Protein AF-0000000070300865 (afdb_homodimer)

InterPro domains:
  IPR023636 Urocanase conserved site [PS01233] (528-543)
  IPR023637 Urocanase-like [MF_00577] (49-648)
  IPR023637 Urocanase-like [NF003820] (78-632)
  IPR023637 Urocanase-like [PIRSF001423] (78-633)
  IPR023637 Urocanase-like [PTHR12216] (7-653)
  IPR023637 Urocanase-like [TIGR01228] (83-633)
  IPR035085 Urocanase, Rossmann-like domain [PF01175] (207-430)
  IPR035400 Urocanase, N-terminal domain [PF17391] (78-204)
  IPR035401 Urocanase, C-terminal domain [PF17392] (434-632)
  IPR036190 Urocanase superfamily [SSF111326] (70-638)
  IPR038364 Urocanase, central domain superfamily [G3DSA:3.40.50.10730] (212-437)

Solvent-accessible surface area (backbone atoms only — not comparable to full-atom values): 63584 Å² total; per-residue (Å²): 136,80,88,64,61,69,92,64,82,62,68,70,49,77,77,67,84,87,62,55,69,71,76,37,60,43,66,82,69,50,73,70,47,47,54,43,21,49,48,55,60,44,19,62,38,48,64,90,51,42,80,69,45,51,61,54,42,52,49,34,28,69,66,47,22,32,55,42,48,64,46,58,39,74,72,70,75,42,62,52,60,35,39,84,77,46,65,44,63,28,70,62,31,16,48,52,51,31,29,46,27,33,37,37,8,73,91,45,15,57,14,35,89,69,34,18,21,32,83,91,56,13,13,50,36,58,30,24,60,39,50,53,49,46,53,51,48,31,34,63,40,46,59,43,26,24,38,38,28,47,20,39,39,60,52,28,37,36,53,54,48,71,62,21,29,42,31,45,37,32,15,42,37,45,20,23,75,50,24,35,58,72,52,42,50,53,32,33,39,28,65,55,31,17,47,14,30,45,35,32,40,55,45,61,50,54,44,36,41,60,44,22,61,59,47,28,52,45,51,52,49,44,33,38,73,73,64,69,33,54,90,90,55,63,34,51,46,36,41,36,40,34,25,29,40,52,51,58,33,33,20,51,39,39,18,32,38,76,38,23,15,17,29,43,33,19,27,63,54,62,68,35,53,52,51,32,41,73,70,64,31,27,79,42,72,41,73,42,64,68,56,50,52,50,54,42,52,55,28,30,73,71,43,38,51,37,22,33,36,34,51,35,49,48,52,61,46,50,46,48,31,60,74,72,65,54,85,47,54,36,37,42,48,39,42,39,30,36,36,41,83,76,68,35,43,80,25,69,88,45,54,62,67,53,46,55,51,24,39,46,77,36,49,68,59,41,44,54,44,36,41,53,25,42,50,54,41,50,52,48,51,52,52,42,37,74,71,65,25,45,60,32,40,66,37,17,26,54,66,58,47,38,37,72,61,66,44,47,80,46,21,53,74,60,77,53,76,85,78,39,46,72,57,54,34,41,31,41,69,39,44,30,66,70,26,26,26,64,25,28,26,46,34,32,40,34,36,40,54,53,44,66,66,44,41,54,51,49,43,53,53,44,48,71,58,52,59,47,84,77,41,74,66,39,30,54,39,39,52,48,49,70,45,42,74,82,63,64,58,69,49,86,59,38,47,49,64,46,61,34,29,31,66,52,46,31,52,33,51,50,50,50,24,50,35,24,53,71,62,75,32,57,44,34,37,36,37,40,54,26,80,26,46,14,18,28,19,15,47,74,31,72,23,41,60,44,75,61,64,48,27,54,34,24,38,56,11,53,49,39,34,28,51,36,22,31,40,23,33,36,25,32,20,41,21,33,8,28,65,47,13,61,19,46,15,30,25,13,37,48,34,36,66,34,77,30,48,68,69,52,49,56,28,41,71,37,34,37,40,49,55,24,48,56,20,21,39,54,40,16,55,44,61,38,68,52,6,38,54,49,47,55,50,43,37,66,77,35,51,83,49,34,38,62,46,74,55,38,74,73,62,64,66,61,51,64,71,75,106,136,80,90,65,62,70,89,62,82,62,70,70,51,77,79,66,85,88,62,54,71,71,76,38,60,44,69,86,70,52,73,68,47,45,53,43,21,50,48,54,60,45,21,64,39,48,64,91,51,42,80,69,44,51,62,54,44,50,48,34,28,70,64,47,21,32,55,43,48,63,44,56,39,74,74,71,77,42,61,53,60,34,38,85,77,47,66,46,65,28,69,62,32,16,48,50,51,29,29,44,26,32,36,37,8,73,90,44,15,57,15,36,90,70,35,18,20,32,82,91,56,11,13,52,36,58,30,25,61,39,51,54,50,45,52,52,50,31,32,64,40,47,59,44,25,25,40,37,29,49,22,40,39,61,51,29,38,36,52,54,48,70,62,21,28,41,29,45,37,31,16,43,36,44,21,25,74,48,23,36,59,72,52,44,49,54,32,32,39,28,64,55,31,16,47,14,31,47,33,32,41,55,45,61,51,54,45,35,41,60,44,22,62,59,47,29,52,46,53,53,50,46,33,37,73,74,65,70,33,53,92,90,56,62,34,52,45,37,40,37,41,34,26,29,40,52,49,58,33,32,19,51,37,38,18,32,39,73,38,23,14,19,30,41,34,18,27,62,54,63,70,36,54,49,52,33,42,73,69,64,32,28,76,41,73,41,74,41,63,67,56,50,52,50,54,44,51,56,28,29,75,69,43,37,50,38,23,33,35,34,51,37,49,47,55,62,46,50,46,49,31,59,74,70,66,54,85,46,53,35,36,43,45,40,42,38,30,34,37,40,83,76,68,35,43,78,24,70,87,45,52,63,67,55,47,55,51,23,39,47,77,35,49,68,60,42,44,54,43,36,42,54,25,42,51,54,40,49,53,48,51,52,52,43,38,75,72,64,26,45,60,32,40,65,37,17,27,54,67,58,46,38,38,72,60,65,44,46,81,46,21,53,75,60,78,53,77,84,77,39,47,74,59,52,33,41,31,41,68,39,43,30,66,72,26,24,26,63,25,28,26,45,34,32,40,32,36,39,55,53,43,66,67,41,41,54,52,49,43,51,51,44,46,71,60,52,59,44,84,75,43,74,67,40,30,54,39,40,53,49,49,71,45,41,73,81,64,66,57,67,49,85,60,37,46,49,64,47,60,34,29,32,66,50,47,31,52,34,51,50,52,51,24,50,34,26,51,72,62,76,30,57,44,34,38,34,36,40,54,26,82,28,44,13,18,27,19,15,48,74,30,72,23,42,62,44,76,62,64,47,26,54,33,25,38,57,10,53,50,38,34,28,52,36,19,30,40,24,35,36,25,32,23,41,21,32,8,31,63,46,13,60,19,45,15,30,24,14,37,47,32,35,66,33,77,30,48,66,68,52,49,58,28,42,70,36,34,36,40,49,54,23,47,57,20,20,39,53,41,17,53,45,62,37,67,53,6,38,53,47,46,55,50,44,37,66,76,37,51,83,50,33,39,63,46,75,56,38,72,76,62,65,66,61,53,64,72,75,106

Structure (mmCIF, N/CA/C/O backbone):
data_AF-0000000070300865-model_v1
#
loop_
_entity.id
_entity.type
_entity.pdbx_description
1 polymer 'Urocanate hydratase'
#
loop_
_atom_site.group_PDB
_atom_site.id
_atom_site.type_symbol
_atom_site.label_atom_id
_atom_site.label_alt_id
_atom_site.label_comp_id
_atom_site.label_asym_id
_atom_site.label_entity_id
_atom_site.label_seq_id
_atom_site.pdbx_PDB_ins_code
_atom_site.Cartn_x
_atom_site.Cartn_y
_atom_site.Cartn_z
_atom_site.occupancy
_atom_site.B_iso_or_equiv
_atom_site.auth_seq_id
_atom_site.auth_comp_id
_atom_site.auth_asym_id
_atom_site.auth_atom_id
_atom_site.pdbx_PDB_model_num
ATOM 1 N N . MET A 1 1 ? -22.453 -12.688 21.969 1 51.59 1 MET A N 1
ATOM 2 C CA . MET A 1 1 ? -22.734 -11.297 21.609 1 51.59 1 MET A CA 1
ATOM 3 C C . MET A 1 1 ? -22.672 -11.102 20.094 1 51.59 1 MET A C 1
ATOM 5 O O . MET A 1 1 ? -21.781 -11.641 19.422 1 51.59 1 MET A O 1
ATOM 9 N N . LYS A 1 2 ? -23.781 -10.492 19.547 1 78.44 2 LYS A N 1
ATOM 10 C CA . LYS A 1 2 ? -23.844 -10.336 18.094 1 78.44 2 LYS A CA 1
ATOM 11 C C . LYS A 1 2 ? -23.344 -8.961 17.672 1 78.44 2 LYS A C 1
ATOM 13 O O . LYS A 1 2 ? -23.75 -7.938 18.219 1 78.44 2 LYS A O 1
ATOM 18 N N . PHE A 1 3 ? -22.25 -8.836 16.906 1 92 3 PHE A N 1
ATOM 19 C CA . PHE A 1 3 ? -21.734 -7.59 16.344 1 92 3 PHE A CA 1
ATOM 20 C C . PHE A 1 3 ? -22.562 -7.164 15.141 1 92 3 PHE A C 1
ATOM 22 O O . PHE A 1 3 ? -22.078 -7.219 14 1 92 3 PHE A O 1
ATOM 29 N N . THR A 1 4 ? -23.797 -6.801 15.312 1 93.19 4 THR A N 1
ATOM 30 C CA . THR A 1 4 ? -24.734 -6.285 14.32 1 93.19 4 THR A CA 1
ATOM 31 C C . THR A 1 4 ? -25.516 -5.105 14.875 1 93.19 4 THR A C 1
ATOM 33 O O . THR A 1 4 ? -25.531 -4.875 16.094 1 93.19 4 THR A O 1
ATOM 36 N N . LEU A 1 5 ? -26.047 -4.34 14 1 95.12 5 LEU A N 1
ATOM 37 C CA . LEU A 1 5 ? -26.953 -3.291 14.445 1 95.12 5 LEU A CA 1
ATOM 38 C C . LEU A 1 5 ? -28.266 -3.885 14.961 1 95.12 5 LEU A C 1
ATOM 40 O O . LEU A 1 5 ? -28.656 -4.98 14.555 1 95.12 5 LEU A O 1
ATOM 44 N N . ASP A 1 6 ? -28.953 -3.156 15.883 1 93.06 6 ASP A N 1
ATOM 45 C CA . ASP A 1 6 ? -30.219 -3.607 16.469 1 93.06 6 ASP A CA 1
ATOM 46 C C . ASP A 1 6 ? -31.328 -3.664 15.422 1 93.06 6 ASP A C 1
ATOM 48 O O . ASP A 1 6 ? -31.344 -2.867 14.477 1 93.06 6 ASP A O 1
ATOM 52 N N . ASN A 1 7 ? -32.188 -4.605 15.672 1 94.81 7 ASN A N 1
ATOM 53 C CA . ASN A 1 7 ? -33.312 -4.766 14.758 1 94.81 7 ASN A CA 1
ATOM 54 C C . ASN A 1 7 ? -34.438 -3.807 15.094 1 94.81 7 ASN A C 1
ATOM 56 O O . ASN A 1 7 ? -35.594 -4.227 15.242 1 94.81 7 ASN A O 1
ATOM 60 N N . THR A 1 8 ? -34.125 -2.631 15.414 1 94.44 8 THR A N 1
ATOM 61 C CA . THR A 1 8 ? -35.062 -1.538 15.641 1 94.44 8 THR A CA 1
ATOM 62 C C . THR A 1 8 ? -34.656 -0.296 14.852 1 94.44 8 THR A C 1
ATOM 64 O O . THR A 1 8 ? -33.469 -0.045 14.664 1 94.44 8 THR A O 1
ATOM 67 N N . LEU A 1 9 ? -35.625 0.357 14.438 1 94.25 9 LEU A N 1
ATOM 68 C CA . LEU A 1 9 ? -35.375 1.59 13.695 1 94.25 9 LEU A CA 1
ATOM 69 C C . LEU A 1 9 ? -35.25 2.773 14.648 1 94.25 9 LEU A C 1
ATOM 71 O O . LEU A 1 9 ? -36.219 3.197 15.266 1 94.25 9 LEU A O 1
ATOM 75 N N . PRO A 1 10 ? -34.094 3.297 14.742 1 93.62 10 PRO A N 1
ATOM 76 C CA . PRO A 1 10 ? -33.969 4.48 15.602 1 93.62 10 PRO A CA 1
ATOM 77 C C . PRO A 1 10 ? -34.812 5.66 15.086 1 93.62 10 PRO A C 1
ATOM 79 O O . PRO A 1 10 ? -35.094 5.742 13.883 1 93.62 10 PRO A O 1
ATOM 82 N N . ALA A 1 11 ? -35.188 6.48 16 1 94.06 11 ALA A N 1
ATOM 83 C CA . ALA A 1 11 ? -35.812 7.738 15.586 1 94.06 11 ALA A CA 1
ATOM 84 C C . ALA A 1 11 ? -34.812 8.57 14.758 1 94.06 11 ALA A C 1
ATOM 86 O O . ALA A 1 11 ? -33.625 8.602 15.039 1 94.06 11 ALA A O 1
ATOM 87 N N . TYR A 1 12 ? -35.375 9.156 13.734 1 94.94 12 TYR A N 1
ATOM 88 C CA . TYR A 1 12 ? -34.531 10.039 12.93 1 94.94 12 TYR A CA 1
ATOM 89 C C . TYR A 1 12 ? -33.969 11.18 13.773 1 94.94 12 TYR A C 1
ATOM 91 O O . TYR A 1 12 ? -34.75 11.914 14.414 1 94.94 12 TYR A O 1
ATOM 99 N N . PRO A 1 13 ? -32.688 11.352 13.781 1 93.88 13 PRO A N 1
ATOM 100 C CA . PRO A 1 13 ? -32.125 12.359 14.664 1 93.88 13 PRO A CA 1
ATOM 101 C C . PRO A 1 13 ? -32.406 13.789 14.219 1 93.88 13 PRO A C 1
ATOM 103 O O . PRO A 1 13 ? -32.656 14.031 13.031 1 93.88 13 PRO A O 1
ATOM 106 N N . LYS A 1 14 ? -32.469 14.672 15.211 1 93.25 14 LYS A N 1
ATOM 107 C CA . LYS A 1 14 ? -32.625 16.094 14.922 1 93.25 14 LYS A CA 1
ATOM 108 C C . LYS A 1 14 ? -31.297 16.734 14.539 1 93.25 14 LYS A C 1
ATOM 110 O O . LYS A 1 14 ? -30.25 16.422 15.133 1 93.25 14 LYS A O 1
ATOM 115 N N . PHE A 1 15 ? -31.344 17.562 13.547 1 94.44 15 PHE A N 1
ATOM 116 C CA . PHE A 1 15 ? -30.172 18.312 13.133 1 94.44 15 PHE A CA 1
ATOM 117 C C . PHE A 1 15 ? -30.234 19.75 13.648 1 94.44 15 PHE A C 1
ATOM 119 O O . PHE A 1 15 ? -31.203 20.469 13.383 1 94.44 15 PHE A O 1
ATOM 126 N N . VAL A 1 16 ? -29.266 20.094 14.344 1 93.31 16 VAL A N 1
ATOM 127 C CA . VAL A 1 16 ? -29.219 21.438 14.914 1 93.31 16 VAL A CA 1
ATOM 128 C C . VAL A 1 16 ? -28.953 22.453 13.812 1 93.31 16 VAL A C 1
ATOM 130 O O . VAL A 1 16 ? -28.047 22.266 12.984 1 93.31 16 VAL A O 1
ATOM 133 N N . ALA A 1 17 ? -29.766 23.531 13.875 1 91.38 17 ALA A N 1
ATOM 134 C CA . ALA A 1 17 ? -29.609 24.594 12.891 1 91.38 17 ALA A CA 1
ATOM 135 C C . ALA A 1 17 ? -28.266 25.312 13.07 1 91.38 17 ALA A C 1
ATOM 137 O O . ALA A 1 17 ? -27.828 25.516 14.203 1 91.38 17 ALA A O 1
ATOM 138 N N . GLY A 1 18 ? -27.719 25.609 12.023 1 88.12 18 GLY A N 1
ATOM 139 C CA . GLY A 1 18 ? -26.484 26.375 12.086 1 88.12 18 GLY A CA 1
ATOM 140 C C . GLY A 1 18 ? -25.234 25.516 11.977 1 88.12 18 GLY A C 1
ATOM 141 O O . GLY A 1 18 ? -24.141 26.031 11.719 1 88.12 18 GLY A O 1
ATOM 142 N N . ILE A 1 19 ? -25.344 24.203 12.227 1 91.5 19 ILE A N 1
ATOM 143 C CA . ILE A 1 19 ? -24.203 23.328 12.062 1 91.5 19 ILE A CA 1
ATOM 144 C C . ILE A 1 19 ? -23.938 23.094 10.57 1 91.5 19 ILE A C 1
ATOM 146 O O . ILE A 1 19 ? -24.844 22.797 9.805 1 91.5 19 ILE A O 1
ATOM 150 N N . ARG A 1 20 ? -22.75 23.25 10.258 1 89.75 20 ARG A N 1
ATOM 151 C CA . ARG A 1 20 ? -22.344 23.172 8.859 1 89.75 20 ARG A CA 1
ATOM 152 C C . ARG A 1 20 ? -22.625 21.797 8.273 1 89.75 20 ARG A C 1
ATOM 154 O O . ARG A 1 20 ? -22.422 20.781 8.938 1 89.75 20 ARG A O 1
ATOM 161 N N . ARG A 1 21 ? -22.969 21.844 6.953 1 91.88 21 ARG A N 1
ATOM 162 C CA . ARG A 1 21 ? -23.25 20.625 6.203 1 91.88 21 ARG A CA 1
ATOM 163 C C . ARG A 1 21 ? -22.344 20.516 4.98 1 91.88 21 ARG A C 1
ATOM 165 O O . ARG A 1 21 ? -21.953 21.531 4.395 1 91.88 21 ARG A O 1
ATOM 172 N N . ALA A 1 22 ? -22.016 19.312 4.641 1 92.12 22 ALA A N 1
ATOM 173 C CA . ALA A 1 22 ? -21.266 19.109 3.404 1 92.12 22 ALA A CA 1
ATOM 174 C C . ALA A 1 22 ? -22.109 19.484 2.188 1 92.12 22 ALA A C 1
ATOM 176 O O . ALA A 1 22 ? -23.312 19.219 2.146 1 92.12 22 ALA A O 1
ATOM 177 N N . PRO A 1 23 ? -21.469 20.188 1.224 1 89.94 23 PRO A N 1
ATOM 178 C CA . PRO A 1 23 ? -22.234 20.516 0.012 1 89.94 23 PRO A CA 1
ATOM 179 C C . PRO A 1 23 ? -22.625 19.266 -0.786 1 89.94 23 PRO A C 1
ATOM 181 O O . PRO A 1 23 ? -21.938 18.234 -0.704 1 89.94 23 PRO A O 1
ATOM 184 N N . ASP A 1 24 ? -23.703 19.391 -1.516 1 91.06 24 ASP A N 1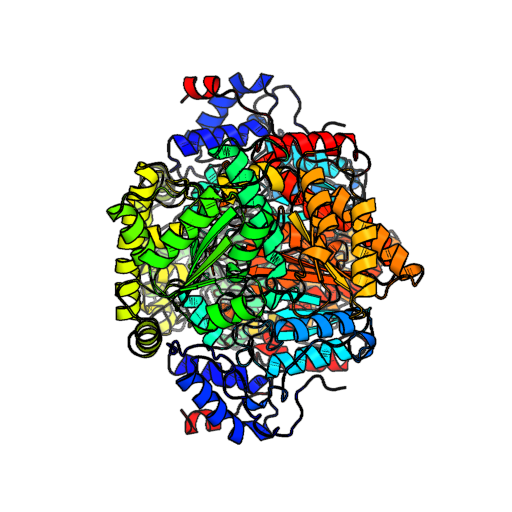
ATOM 185 C CA . ASP A 1 24 ? -24.094 18.344 -2.455 1 91.06 24 ASP A CA 1
ATOM 186 C C . ASP A 1 24 ? -23.234 18.391 -3.715 1 91.06 24 ASP A C 1
ATOM 188 O O . ASP A 1 24 ? -23.203 19.391 -4.426 1 91.06 24 ASP A O 1
ATOM 192 N N . ARG A 1 25 ? -22.531 17.359 -3.973 1 88.56 25 ARG A N 1
ATOM 193 C CA . ARG A 1 25 ? -21.641 17.297 -5.129 1 88.56 25 ARG A CA 1
ATOM 194 C C . ARG A 1 25 ? -22.234 16.438 -6.234 1 88.56 25 ARG A C 1
ATOM 196 O O . ARG A 1 25 ? -21.562 16.109 -7.207 1 88.56 25 ARG A O 1
ATOM 203 N N . GLY A 1 26 ? -23.5 16.062 -6.094 1 85.62 26 GLY A N 1
ATOM 204 C CA . GLY A 1 26 ? -24.125 15.156 -7.043 1 85.62 26 GLY A CA 1
ATOM 205 C C . GLY A 1 26 ? -23.562 13.75 -6.996 1 85.62 26 GLY A C 1
ATOM 206 O O . GLY A 1 26 ? -22.688 13.453 -6.188 1 85.62 26 GLY A O 1
ATOM 207 N N . PHE A 1 27 ? -24.219 12.789 -7.75 1 86.44 27 PHE A N 1
ATOM 208 C CA . PHE A 1 27 ? -23.641 11.453 -7.879 1 86.44 27 PHE A CA 1
ATOM 209 C C . PHE A 1 27 ? -23.641 11 -9.336 1 86.44 27 PHE A C 1
ATOM 211 O O . PHE A 1 27 ? -24.469 11.461 -10.125 1 86.44 27 PHE A O 1
ATOM 218 N N . ARG A 1 28 ? -22.75 10.188 -9.75 1 87.75 28 ARG A N 1
ATOM 219 C CA . ARG A 1 28 ? -22.516 9.797 -11.133 1 87.75 28 ARG A CA 1
ATOM 220 C C . ARG A 1 28 ? -22.672 8.289 -11.32 1 87.75 28 ARG A C 1
ATOM 222 O O . ARG A 1 28 ? -22.188 7.727 -12.297 1 87.75 28 ARG A O 1
ATOM 229 N N . LEU A 1 29 ? -23.266 7.621 -10.438 1 95.25 29 LEU A N 1
ATOM 230 C CA . LEU A 1 29 ? -23.406 6.172 -10.508 1 95.25 29 LEU A CA 1
ATOM 231 C C . LEU A 1 29 ? -24.375 5.777 -11.625 1 95.25 29 LEU A C 1
ATOM 233 O O . LEU A 1 29 ? -25.375 6.453 -11.852 1 95.25 29 LEU A O 1
ATOM 237 N N . THR A 1 30 ? -24.062 4.727 -12.367 1 93.31 30 THR A N 1
ATOM 238 C CA . THR A 1 30 ? -25 4.082 -13.273 1 93.31 30 THR A CA 1
ATOM 239 C C . THR A 1 30 ? -26.141 3.426 -12.492 1 93.31 30 THR A C 1
ATOM 241 O O . THR A 1 30 ? -26.062 3.303 -11.266 1 93.31 30 THR A O 1
ATOM 244 N N . PRO A 1 31 ? -27.25 2.988 -13.188 1 93.69 31 PRO A N 1
ATOM 245 C CA . PRO A 1 31 ? -28.312 2.271 -12.492 1 93.69 31 PRO A CA 1
ATOM 246 C C . PRO A 1 31 ? -27.812 1.017 -11.773 1 93.69 31 PRO A C 1
ATOM 248 O O . PRO A 1 31 ? -28.219 0.741 -10.648 1 93.69 31 PRO A O 1
ATOM 251 N N . SER A 1 32 ? -26.938 0.288 -12.422 1 93.69 32 SER A N 1
ATOM 252 C CA . SER A 1 32 ? -26.391 -0.92 -11.812 1 93.69 32 SER A CA 1
ATOM 253 C C . SER A 1 32 ? -25.547 -0.589 -10.586 1 93.69 32 SER A C 1
ATOM 255 O O . SER A 1 32 ? -25.625 -1.283 -9.57 1 93.69 32 SER A O 1
ATOM 257 N N . GLN A 1 33 ? -24.781 0.451 -10.672 1 95.31 33 GLN A N 1
ATOM 258 C CA . GLN A 1 33 ? -23.969 0.878 -9.547 1 95.31 33 GLN A CA 1
ATOM 259 C C . GLN A 1 33 ? -24.828 1.405 -8.406 1 95.31 33 GLN A C 1
ATOM 261 O O . GLN A 1 33 ? -24.5 1.22 -7.23 1 95.31 33 GLN A O 1
ATOM 266 N N . THR A 1 34 ? -25.906 2.098 -8.773 1 97.25 34 THR A N 1
ATOM 267 C CA . THR A 1 34 ? -26.844 2.584 -7.773 1 97.25 34 THR A CA 1
ATOM 268 C C . THR A 1 34 ? -27.438 1.424 -6.98 1 97.25 34 THR A C 1
ATOM 270 O O . THR A 1 34 ? -27.547 1.491 -5.758 1 97.25 34 THR A O 1
ATOM 273 N N . ARG A 1 35 ? -27.891 0.382 -7.703 1 97.25 35 ARG A N 1
ATOM 274 C CA . ARG A 1 35 ? -28.391 -0.834 -7.066 1 97.25 35 ARG A CA 1
ATOM 275 C C . ARG A 1 35 ? -27.344 -1.413 -6.109 1 97.25 35 ARG A C 1
ATOM 277 O O . ARG A 1 35 ? -27.688 -1.792 -4.984 1 97.25 35 ARG A O 1
ATOM 284 N N . THR A 1 36 ? -26.094 -1.45 -6.527 1 97.25 36 THR A N 1
ATOM 285 C CA . THR A 1 36 ? -25 -1.963 -5.711 1 97.25 36 THR A CA 1
ATOM 286 C C . THR A 1 36 ? -24.797 -1.096 -4.473 1 97.25 36 THR A C 1
ATOM 288 O O . THR A 1 36 ? -24.562 -1.612 -3.379 1 97.25 36 THR A O 1
ATOM 291 N N . ALA A 1 37 ? -24.844 0.217 -4.645 1 98.25 37 ALA A N 1
ATOM 292 C CA . ALA A 1 37 ? -24.703 1.137 -3.52 1 98.25 37 ALA A CA 1
ATOM 293 C C . ALA A 1 37 ? -25.734 0.859 -2.443 1 98.25 37 ALA A C 1
ATOM 295 O O . ALA A 1 37 ? -25.438 0.881 -1.25 1 98.25 37 ALA A O 1
ATOM 296 N N . LEU A 1 38 ? -26.969 0.611 -2.854 1 98.62 38 LEU A N 1
ATOM 297 C CA . LEU A 1 38 ? -28.031 0.312 -1.912 1 98.62 38 LEU A CA 1
ATOM 298 C C . LEU A 1 38 ? -27.781 -1.015 -1.203 1 98.62 38 LEU A C 1
ATOM 300 O O . LEU A 1 38 ? -27.953 -1.116 0.013 1 98.62 38 LEU A O 1
ATOM 304 N N . LYS A 1 39 ? -27.422 -2.025 -1.976 1 98.62 39 LYS A N 1
ATOM 305 C CA . LYS A 1 39 ? -27.094 -3.318 -1.381 1 98.62 39 LYS A CA 1
ATOM 306 C C . LYS A 1 39 ? -25.969 -3.184 -0.352 1 98.62 39 LYS A C 1
ATOM 308 O O . LYS A 1 39 ? -26.016 -3.801 0.715 1 98.62 39 LYS A O 1
ATOM 313 N N . ASN A 1 40 ? -24.953 -2.379 -0.689 1 98.75 40 ASN A N 1
ATOM 314 C CA . ASN A 1 40 ? -23.797 -2.188 0.187 1 98.75 40 ASN A CA 1
ATOM 315 C C . ASN A 1 40 ? -24.188 -1.475 1.479 1 98.75 40 ASN A C 1
ATOM 317 O O . ASN A 1 40 ? -23.641 -1.756 2.541 1 98.75 40 ASN A O 1
ATOM 321 N N . ALA A 1 41 ? -25.078 -0.54 1.38 1 98.69 41 ALA A N 1
ATOM 322 C CA . ALA A 1 41 ? -25.531 0.152 2.582 1 98.69 41 ALA A CA 1
ATOM 323 C C . ALA A 1 41 ? -26.422 -0.752 3.43 1 98.69 41 ALA A C 1
ATOM 325 O O . ALA A 1 41 ? -26.297 -0.773 4.656 1 98.69 41 ALA A O 1
ATOM 326 N N . LEU A 1 42 ? -27.281 -1.511 2.818 1 98.62 42 LEU A N 1
ATOM 327 C CA . LEU A 1 42 ? -28.281 -2.312 3.502 1 98.62 42 LEU A CA 1
ATOM 328 C C . LEU A 1 42 ? -27.656 -3.551 4.133 1 98.62 42 LEU A C 1
ATOM 330 O O . LEU A 1 42 ? -28.25 -4.176 5.012 1 98.62 42 LEU A O 1
ATOM 334 N N . ARG A 1 43 ? -26.438 -3.916 3.729 1 98.44 43 ARG A N 1
ATOM 335 C CA . ARG A 1 43 ? -25.828 -5.117 4.289 1 98.44 43 ARG A CA 1
ATOM 336 C C . ARG A 1 43 ? -25.5 -4.926 5.766 1 98.44 43 ARG A C 1
ATOM 338 O O . ARG A 1 43 ? -25.234 -5.895 6.477 1 98.44 43 ARG A O 1
ATOM 345 N N . TYR A 1 44 ? -25.516 -3.727 6.289 1 98.25 44 TYR A N 1
ATOM 346 C CA . TYR A 1 44 ? -25.312 -3.453 7.707 1 98.25 44 TYR A CA 1
ATOM 347 C C . TYR A 1 44 ? -26.594 -3.65 8.5 1 98.25 44 TYR A C 1
ATOM 349 O O . TYR A 1 44 ? -26.562 -3.719 9.727 1 98.25 44 TYR A O 1
ATOM 357 N N . ILE A 1 45 ? -27.766 -3.787 7.828 1 97.88 45 ILE A N 1
ATOM 358 C CA . ILE A 1 45 ? -29.078 -3.621 8.43 1 97.88 45 ILE A CA 1
ATOM 359 C C . ILE A 1 45 ? -29.812 -4.957 8.445 1 97.88 45 ILE A C 1
ATOM 361 O O . ILE A 1 45 ? -29.891 -5.645 7.426 1 97.88 45 ILE A O 1
ATOM 365 N N . PRO A 1 46 ? -30.469 -5.297 9.594 1 97.44 46 PRO A N 1
ATOM 366 C CA . PRO A 1 46 ? -31.312 -6.488 9.578 1 97.44 46 PRO A CA 1
ATOM 367 C C . PRO A 1 46 ? -32.375 -6.453 8.469 1 97.44 46 PRO A C 1
ATOM 369 O O . PRO A 1 46 ? -32.938 -5.398 8.195 1 97.44 46 PRO A O 1
ATOM 372 N N . VAL A 1 47 ? -32.688 -7.578 7.918 1 97.44 47 VAL A N 1
ATOM 373 C CA . VAL A 1 47 ? -33.469 -7.711 6.695 1 97.44 47 VAL A CA 1
ATOM 374 C C . VAL A 1 47 ? -34.875 -7.156 6.918 1 97.44 47 VAL A C 1
ATOM 376 O O . VAL A 1 47 ? -35.469 -6.578 6.008 1 97.44 47 VAL A O 1
ATOM 379 N N . GLU A 1 48 ? -35.344 -7.242 8.125 1 96.81 48 GLU A N 1
ATOM 380 C CA . GLU A 1 48 ? -36.719 -6.828 8.461 1 96.81 48 GLU A CA 1
ATOM 381 C C . GLU A 1 48 ? -36.875 -5.32 8.289 1 96.81 48 GLU A C 1
ATOM 383 O O . GLU A 1 48 ? -38 -4.836 8.125 1 96.81 48 GLU A O 1
ATOM 388 N N . LEU A 1 49 ? -35.844 -4.617 8.312 1 98 49 LEU A N 1
ATOM 389 C CA . LEU A 1 49 ? -35.906 -3.16 8.266 1 98 49 LEU A CA 1
ATOM 390 C C . LEU A 1 49 ? -35.594 -2.645 6.863 1 98 49 LEU A C 1
ATOM 392 O O . LEU A 1 49 ? -35.688 -1.441 6.609 1 98 49 LEU A O 1
ATOM 396 N N . HIS A 1 50 ? -35.344 -3.453 5.852 1 98.25 50 HIS A N 1
ATOM 397 C CA . HIS A 1 50 ? -34.875 -3.068 4.52 1 98.25 50 HIS A CA 1
ATOM 398 C C . HIS A 1 50 ? -35.969 -2.293 3.775 1 98.25 50 HIS A C 1
ATOM 400 O O . HIS A 1 50 ? -35.656 -1.323 3.072 1 98.25 50 HIS A O 1
ATOM 406 N N . LYS A 1 51 ? -37.156 -2.736 3.914 1 97.38 51 LYS A N 1
ATOM 407 C CA . LYS A 1 51 ? -38.25 -2.111 3.186 1 97.38 51 LYS A CA 1
ATOM 408 C C . LYS A 1 51 ? -38.375 -0.63 3.533 1 97.38 51 LYS A C 1
ATOM 410 O O . LYS A 1 51 ? -38.688 0.194 2.668 1 97.38 51 LYS A O 1
ATOM 415 N N . GLU A 1 52 ? -38.156 -0.333 4.766 1 97 52 GLU A N 1
ATOM 416 C CA . GLU A 1 52 ? -38.281 1.049 5.219 1 97 52 GLU A CA 1
ATOM 417 C C . GLU A 1 52 ? -37.031 1.853 4.863 1 97 52 GLU A C 1
ATOM 419 O O . GLU A 1 52 ? -37.125 3.023 4.492 1 97 52 GLU A O 1
ATOM 424 N N . LEU A 1 53 ? -35.906 1.262 4.969 1 97.88 53 LEU A N 1
ATOM 425 C CA . LEU A 1 53 ? -34.656 2.008 4.902 1 97.88 53 LEU A CA 1
ATOM 426 C C . LEU A 1 53 ? -34.188 2.152 3.457 1 97.88 53 LEU A C 1
ATOM 428 O O . LEU A 1 53 ? -33.469 3.098 3.125 1 97.88 53 LEU A O 1
ATOM 432 N N . ALA A 1 54 ? -34.562 1.225 2.576 1 98.31 54 ALA A N 1
ATOM 433 C CA . ALA A 1 54 ? -34.062 1.261 1.198 1 98.31 54 ALA A CA 1
ATOM 434 C C . ALA A 1 54 ? -34.438 2.578 0.521 1 98.31 54 ALA A C 1
ATOM 436 O O . ALA A 1 54 ? -33.594 3.24 -0.07 1 98.31 54 ALA A O 1
ATOM 437 N N . PRO A 1 55 ? -35.719 3.051 0.607 1 97.81 55 PRO A N 1
ATOM 438 C CA . PRO A 1 55 ? -36.062 4.34 0.001 1 97.81 55 PRO A CA 1
ATOM 439 C C . PRO A 1 55 ? -35.375 5.512 0.681 1 97.81 55 PRO A C 1
ATOM 441 O O . PRO A 1 55 ? -35.031 6.496 0.021 1 97.81 55 PRO A O 1
ATOM 444 N N . GLU A 1 56 ? -35.188 5.414 1.973 1 97.88 56 GLU A N 1
ATOM 445 C CA . GLU A 1 56 ? -34.5 6.457 2.711 1 97.88 56 GLU A CA 1
ATOM 446 C C . GLU A 1 56 ? -33.031 6.586 2.244 1 97.88 56 GLU A C 1
ATOM 448 O O . GLU A 1 56 ? -32.562 7.695 2.023 1 97.88 56 GLU A O 1
ATOM 453 N N . PHE A 1 57 ? -32.375 5.48 2.09 1 98.38 57 PHE A N 1
ATOM 454 C CA . PHE A 1 57 ? -31 5.469 1.625 1 98.38 57 PHE A CA 1
ATOM 455 C C . PHE A 1 57 ? -30.906 5.977 0.19 1 98.38 57 PHE A C 1
ATOM 457 O O . PHE A 1 57 ? -29.969 6.691 -0.161 1 98.38 57 PHE A O 1
ATOM 464 N N . LEU A 1 58 ? -31.828 5.562 -0.633 1 98.19 58 LEU A N 1
ATOM 465 C CA . LEU A 1 58 ? -31.859 6.051 -2.008 1 98.19 58 LEU A CA 1
ATOM 466 C C . LEU A 1 58 ? -31.984 7.57 -2.043 1 98.19 58 LEU A C 1
ATOM 468 O O . LEU A 1 58 ? -31.344 8.234 -2.859 1 98.19 58 LEU A O 1
ATOM 472 N N . GLU A 1 59 ? -32.781 8.094 -1.192 1 97 59 GLU A N 1
ATOM 473 C CA . GLU A 1 59 ? -32.969 9.539 -1.119 1 97 59 GLU A CA 1
ATOM 474 C C . GLU A 1 59 ? -31.672 10.234 -0.711 1 97 59 GLU A C 1
ATOM 476 O O . GLU A 1 59 ? -31.312 11.273 -1.271 1 97 59 GLU A O 1
ATOM 481 N N . GLU A 1 60 ? -31.016 9.672 0.29 1 97.06 60 GLU A N 1
ATOM 482 C CA . GLU A 1 60 ? -29.719 10.219 0.67 1 97.06 60 GLU A CA 1
ATOM 483 C C . GLU A 1 60 ? -28.75 10.227 -0.513 1 97.06 60 GLU A C 1
ATOM 485 O O . GLU A 1 60 ? -28.047 11.211 -0.742 1 97.06 60 GLU A O 1
ATOM 490 N N . LEU A 1 61 ? -28.703 9.102 -1.196 1 96.81 61 LEU A N 1
ATOM 491 C CA . LEU A 1 61 ? -27.812 8.984 -2.344 1 96.81 61 LEU A CA 1
ATOM 492 C C . LEU A 1 61 ? -28.141 10.039 -3.396 1 96.81 61 LEU A C 1
ATOM 494 O O . LEU A 1 61 ? -27.234 10.68 -3.941 1 96.81 61 LEU A O 1
ATOM 498 N N . ARG A 1 62 ? -29.359 10.305 -3.666 1 94 62 ARG A N 1
ATOM 499 C CA . ARG A 1 62 ? -29.812 11.219 -4.711 1 94 62 ARG A CA 1
ATOM 500 C C . ARG A 1 62 ? -29.562 12.664 -4.305 1 94 62 ARG A C 1
ATOM 502 O O . ARG A 1 62 ? -29.25 13.508 -5.148 1 94 62 ARG A O 1
ATOM 509 N N . THR A 1 63 ? -29.641 12.922 -3.021 1 93.31 63 THR A N 1
ATOM 510 C CA . THR A 1 63 ? -29.656 14.32 -2.602 1 93.31 63 THR A CA 1
ATOM 511 C C . THR A 1 63 ? -28.297 14.719 -2.031 1 93.31 63 THR A C 1
ATOM 513 O O . THR A 1 63 ? -27.984 15.906 -1.941 1 93.31 63 THR A O 1
ATOM 516 N N . ARG A 1 64 ? -27.516 13.703 -1.597 1 93.88 64 ARG A N 1
ATOM 517 C CA . ARG A 1 64 ? -26.25 14.023 -0.945 1 93.88 64 ARG A CA 1
ATOM 518 C C . ARG A 1 64 ? -25.078 13.43 -1.71 1 93.88 64 ARG A C 1
ATOM 520 O O . ARG A 1 64 ? -23.922 13.773 -1.448 1 93.88 64 ARG A O 1
ATOM 527 N N . GLY A 1 65 ? -25.375 12.57 -2.703 1 92.88 65 GLY A N 1
ATOM 528 C CA . GLY A 1 65 ? -24.328 11.93 -3.477 1 92.88 65 GLY A CA 1
ATOM 529 C C . GLY A 1 65 ? -23.734 10.711 -2.793 1 92.88 65 GLY A C 1
ATOM 530 O O . GLY A 1 65 ? -22.984 9.945 -3.406 1 92.88 65 GLY A O 1
ATOM 531 N N . LYS A 1 66 ? -24.047 10.461 -1.489 1 95.19 66 LYS A N 1
ATOM 532 C CA . LYS A 1 66 ? -23.609 9.32 -0.691 1 95.19 66 LYS A CA 1
ATOM 533 C C . LYS A 1 66 ? -24.688 8.891 0.297 1 95.19 66 LYS A C 1
ATOM 535 O O . LYS A 1 66 ? -25.609 9.664 0.592 1 95.19 66 LYS A O 1
ATOM 540 N N . ILE A 1 67 ? -24.594 7.66 0.696 1 98.12 67 ILE A N 1
ATOM 541 C CA . ILE A 1 67 ? -25.453 7.172 1.762 1 98.12 67 ILE A CA 1
ATOM 542 C C . ILE A 1 67 ? -24.75 7.309 3.107 1 98.12 67 ILE A C 1
ATOM 544 O O . ILE A 1 67 ? -23.812 6.559 3.406 1 98.12 67 ILE A O 1
ATOM 548 N N . TYR A 1 68 ? -25.203 8.188 3.92 1 98 68 TYR A N 1
ATOM 549 C CA . TYR A 1 68 ? -24.578 8.445 5.211 1 98 68 TYR A CA 1
ATOM 550 C C . TYR A 1 68 ? -25.25 7.645 6.316 1 98 68 TYR A C 1
ATOM 552 O O . TYR A 1 68 ? -24.656 7.426 7.379 1 98 68 TYR A O 1
ATOM 560 N N . GLY A 1 69 ? -26.516 7.223 6.059 1 98.25 69 GLY A N 1
ATOM 561 C CA . GLY A 1 69 ? -27.266 6.566 7.117 1 98.25 69 GLY A CA 1
ATOM 562 C C . GLY A 1 69 ? -27.562 7.48 8.289 1 98.25 69 GLY A C 1
ATOM 563 O O . GLY A 1 69 ? -27.328 7.117 9.445 1 98.25 69 GLY A O 1
ATOM 564 N N . TYR A 1 70 ? -28.125 8.664 8.031 1 97.81 70 TYR A N 1
ATOM 565 C CA . TYR A 1 70 ? -28.344 9.703 9.039 1 97.81 70 TYR A CA 1
ATOM 566 C C . TYR A 1 70 ? -29.188 9.172 10.195 1 97.81 70 TYR A C 1
ATOM 568 O O . TYR A 1 70 ? -28.984 9.57 11.344 1 97.81 70 TYR A O 1
ATOM 576 N N . ARG A 1 71 ? -30.094 8.305 9.914 1 97.44 71 ARG A N 1
ATOM 577 C CA . ARG A 1 71 ? -30.984 7.75 10.93 1 97.44 71 ARG A CA 1
ATOM 578 C C . ARG A 1 71 ? -30.188 7.105 12.062 1 97.44 71 ARG A C 1
ATOM 580 O O . ARG A 1 71 ? -30.656 7.023 13.195 1 97.44 71 ARG A O 1
ATOM 587 N N . PHE A 1 72 ? -29.047 6.613 11.758 1 97.94 72 PHE A N 1
ATOM 588 C CA . PHE A 1 72 ? -28.25 5.844 12.719 1 97.94 72 PHE A CA 1
ATOM 589 C C . PHE A 1 72 ? -27.266 6.742 13.438 1 97.94 72 PHE A C 1
ATOM 591 O O . PHE A 1 72 ? -26.5 6.273 14.297 1 97.94 72 PHE A O 1
ATOM 598 N N . ARG A 1 73 ? -27.172 8.008 13.133 1 97.75 73 ARG A N 1
ATOM 599 C CA . ARG A 1 73 ? -26.312 8.938 13.859 1 97.75 73 ARG A CA 1
ATOM 600 C C . ARG A 1 73 ? -26.781 9.117 15.297 1 97.75 73 ARG A C 1
ATOM 602 O O . ARG A 1 73 ? -27.984 9.297 15.531 1 97.75 73 ARG A O 1
ATOM 609 N N . PRO A 1 74 ? -25.906 9.086 16.219 1 95.12 74 PRO A N 1
ATOM 610 C CA . PRO A 1 74 ? -26.312 9.43 17.578 1 95.12 74 PRO A CA 1
ATOM 611 C C . PRO A 1 74 ? -26.812 10.867 17.703 1 95.12 74 PRO A C 1
ATOM 613 O O . PRO A 1 74 ? -26.297 11.758 17.016 1 95.12 74 PRO A O 1
ATOM 616 N N . GLU A 1 75 ? -27.719 11.047 18.578 1 93.69 75 GLU A N 1
ATOM 617 C CA . GLU A 1 75 ? -28.281 12.383 18.797 1 93.69 75 GLU A CA 1
ATOM 618 C C . GLU A 1 75 ? -27.281 13.289 19.5 1 93.69 75 GLU A C 1
ATOM 620 O O . GLU A 1 75 ? -26.531 12.828 20.375 1 93.69 75 GLU A O 1
ATOM 625 N N . GLY A 1 76 ? -27.312 14.547 19.109 1 92.38 76 GLY A N 1
ATOM 626 C CA . GLY A 1 76 ? -26.547 15.562 19.828 1 92.38 76 GLY A CA 1
ATOM 627 C C . GLY A 1 76 ? -25.109 15.656 19.375 1 92.38 76 GLY A C 1
ATOM 628 O O . GLY A 1 76 ? -24.719 15.031 18.391 1 92.38 76 GLY A O 1
ATOM 629 N N . ASP A 1 77 ? -24.297 16.516 20.078 1 95.19 77 ASP A N 1
ATOM 630 C CA . ASP A 1 77 ? -22.875 16.734 19.844 1 95.19 77 ASP A CA 1
ATOM 631 C C . ASP A 1 77 ? -22.047 15.562 20.391 1 95.19 77 ASP A C 1
ATOM 633 O O . ASP A 1 77 ? -22.203 15.172 21.547 1 95.19 77 ASP A O 1
ATOM 637 N N . LEU A 1 78 ? -21.266 14.93 19.578 1 95.69 78 LEU A N 1
ATOM 638 C CA . LEU A 1 78 ? -20.391 13.836 20 1 95.69 78 LEU A CA 1
ATOM 639 C C . LEU A 1 78 ? -19.094 14.375 20.594 1 95.69 78 LEU A C 1
ATOM 641 O O . LEU A 1 78 ? -18 14.125 20.062 1 95.69 78 LEU A O 1
ATOM 645 N N . LYS A 1 79 ? -19.141 14.961 21.703 1 94.69 79 LYS A N 1
ATOM 646 C CA . LYS A 1 79 ? -17.969 15.523 22.359 1 94.69 79 LYS A CA 1
ATOM 647 C C . LYS A 1 79 ? -17.188 14.445 23.109 1 94.69 79 LYS A C 1
ATOM 649 O O . LYS A 1 79 ? -17.781 13.57 23.75 1 94.69 79 LYS A O 1
ATOM 654 N N . ALA A 1 80 ? -15.938 14.5 23.031 1 96.69 80 ALA A N 1
ATOM 655 C CA . ALA A 1 80 ? -15.094 13.547 23.734 1 96.69 80 ALA A CA 1
ATOM 656 C C . ALA A 1 80 ? -15.227 13.719 25.25 1 96.69 80 ALA A C 1
ATOM 658 O O . ALA A 1 80 ? -15.258 14.852 25.75 1 96.69 80 ALA A O 1
ATOM 659 N N . LYS A 1 81 ? -15.367 12.609 25.969 1 96.62 81 LYS A N 1
ATOM 660 C CA . LYS A 1 81 ? -15.367 12.562 27.422 1 96.62 81 LYS A CA 1
ATOM 661 C C . LYS A 1 81 ? -14.055 11.992 27.953 1 96.62 81 LYS A C 1
ATOM 663 O O . LYS A 1 81 ? -13.141 11.695 27.188 1 96.62 81 LYS A O 1
ATOM 668 N N . SER A 1 82 ? -13.953 12.055 29.281 1 98 82 SER A N 1
ATOM 669 C CA . SER A 1 82 ? -12.812 11.359 29.875 1 98 82 SER A CA 1
ATOM 670 C C . SER A 1 82 ? -12.828 9.875 29.547 1 98 82 SER A C 1
ATOM 672 O O . SER A 1 82 ? -13.898 9.281 29.406 1 98 82 SER A O 1
ATOM 674 N N . ILE A 1 83 ? -11.703 9.273 29.484 1 98.62 83 ILE A N 1
ATOM 675 C CA . ILE A 1 83 ? -11.57 7.871 29.094 1 98.62 83 ILE A CA 1
ATOM 676 C C . ILE A 1 83 ? -12.359 6.992 30.062 1 98.62 83 ILE A C 1
ATOM 678 O O . ILE A 1 83 ? -12.906 5.961 29.656 1 98.62 83 ILE A O 1
ATOM 682 N N . ASP A 1 84 ? -12.484 7.371 31.297 1 97.94 84 ASP A N 1
ATOM 683 C CA . ASP A 1 84 ? -13.148 6.578 32.344 1 97.94 84 ASP A CA 1
ATOM 684 C C . ASP A 1 84 ? -14.656 6.512 32.094 1 97.94 84 ASP A C 1
ATOM 686 O O . ASP A 1 84 ? -15.344 5.656 32.656 1 97.94 84 ASP A O 1
ATOM 690 N N . GLU A 1 85 ? -15.102 7.406 31.328 1 98.19 85 GLU A N 1
ATOM 691 C CA . GLU A 1 85 ? -16.531 7.461 31.047 1 98.19 85 GLU A CA 1
ATOM 692 C C . GLU A 1 85 ? -16.906 6.547 29.891 1 98.19 85 GLU A C 1
ATOM 694 O O . GLU A 1 85 ? -18.094 6.367 29.594 1 98.19 85 GLU A O 1
ATOM 699 N N . TYR A 1 86 ? -15.992 6.008 29.234 1 98.5 86 TYR A N 1
ATOM 700 C CA . TYR A 1 86 ? -16.25 5.09 28.141 1 98.5 86 TYR A CA 1
ATOM 701 C C . TYR A 1 86 ? -16.234 3.643 28.609 1 98.5 86 TYR A C 1
ATOM 703 O O . TYR A 1 86 ? -15.438 3.275 29.484 1 98.5 86 TYR A O 1
ATOM 711 N N . GLU A 1 87 ? -17.094 2.885 28.047 1 98.12 87 GLU A N 1
ATOM 712 C CA . GLU A 1 87 ? -17.078 1.446 28.281 1 98.12 87 GLU A CA 1
ATOM 713 C C . GLU A 1 87 ? -16.062 0.739 27.406 1 98.12 87 GLU A C 1
ATOM 715 O O . GLU A 1 87 ? -15.789 1.172 26.281 1 98.12 87 GLU A O 1
ATOM 720 N N . GLY A 1 88 ? -15.5 -0.32 27.875 1 97.94 88 GLY A N 1
ATOM 721 C CA . GLY A 1 88 ? -14.539 -1.123 27.125 1 97.94 88 GLY A CA 1
ATOM 722 C C . GLY A 1 88 ? -13.891 -2.209 27.969 1 97.94 88 GLY A C 1
ATOM 723 O O . GLY A 1 88 ? -13.875 -2.123 29.203 1 97.94 88 GLY A O 1
ATOM 724 N N . ARG A 1 89 ? -13.367 -3.271 27.375 1 97.69 89 ARG A N 1
ATOM 725 C CA . ARG A 1 89 ? -12.727 -4.395 28.047 1 97.69 89 ARG A CA 1
ATOM 726 C C . ARG A 1 89 ? -11.211 -4.273 28 1 97.69 89 ARG A C 1
ATOM 728 O O . ARG A 1 89 ? -10.5 -5.105 28.578 1 97.69 89 ARG A O 1
ATOM 735 N N . CYS A 1 90 ? -10.719 -3.312 27.312 1 97.94 90 CYS A N 1
ATOM 736 C CA . CYS A 1 90 ? -9.305 -2.951 27.344 1 97.94 90 CYS A CA 1
ATOM 737 C C . CYS A 1 90 ? -9.125 -1.445 27.203 1 97.94 90 CYS A C 1
ATOM 739 O O . CYS A 1 90 ? -10.008 -0.755 26.688 1 97.94 90 CYS A O 1
ATOM 741 N N . ILE A 1 91 ? -8.016 -0.933 27.625 1 98.5 91 ILE A N 1
ATOM 742 C CA . ILE A 1 91 ? -7.766 0.503 27.703 1 98.5 91 ILE A CA 1
ATOM 743 C C . ILE A 1 91 ? -7.672 1.09 26.297 1 98.5 91 ILE A C 1
ATOM 745 O O . ILE A 1 91 ? -8.086 2.227 26.062 1 98.5 91 ILE A O 1
ATOM 749 N N . GLU A 1 92 ? -7.059 0.362 25.391 1 98.62 92 GLU A N 1
ATOM 750 C CA . GLU A 1 92 ? -6.926 0.846 24.031 1 98.62 92 GLU A CA 1
ATOM 751 C C . GLU A 1 92 ? -8.297 1.084 23.391 1 98.62 92 GLU A C 1
ATOM 753 O O . GLU A 1 92 ? -8.508 2.1 22.719 1 98.62 92 GLU A O 1
ATOM 758 N N . GLY A 1 93 ? -9.234 0.126 23.562 1 98.75 93 GLY A N 1
ATOM 759 C CA . GLY A 1 93 ? -10.578 0.304 23.047 1 98.75 93 GLY A CA 1
ATOM 760 C C . GLY A 1 93 ? -11.25 1.573 23.547 1 98.75 93 GLY A C 1
ATOM 761 O O . GLY A 1 93 ? -11.906 2.277 22.766 1 98.75 93 GLY A O 1
ATOM 762 N N . LYS A 1 94 ? -11.109 1.851 24.797 1 98.75 94 LYS A N 1
ATOM 763 C CA . LYS A 1 94 ? -11.656 3.072 25.391 1 98.75 94 LYS A CA 1
ATOM 764 C C . LYS A 1 94 ? -11 4.312 24.781 1 98.75 94 LYS A C 1
ATOM 766 O O . LYS A 1 94 ? -11.68 5.277 24.438 1 98.75 94 LYS A O 1
ATOM 771 N N . ALA A 1 95 ? -9.703 4.254 24.656 1 98.81 95 ALA A N 1
ATOM 772 C CA . ALA A 1 95 ? -8.938 5.387 24.125 1 98.81 95 ALA A CA 1
ATOM 773 C C . ALA A 1 95 ? -9.391 5.742 22.719 1 98.81 95 ALA A C 1
ATOM 775 O O . ALA A 1 95 ? -9.523 6.922 22.375 1 98.81 95 ALA A O 1
ATOM 776 N N . PHE A 1 96 ? -9.602 4.762 21.891 1 98.69 96 PHE A N 1
ATOM 777 C CA . PHE A 1 96 ? -9.977 5 20.5 1 98.69 96 PHE A CA 1
ATOM 778 C C . PHE A 1 96 ? -11.383 5.586 20.406 1 98.69 96 PHE A C 1
ATOM 780 O O . PHE A 1 96 ? -11.664 6.395 19.516 1 98.69 96 PHE A O 1
ATOM 787 N N . GLN A 1 97 ? -12.242 5.207 21.328 1 98.75 97 GLN A N 1
ATOM 788 C CA . GLN A 1 97 ? -13.562 5.832 21.391 1 98.75 97 GLN A CA 1
ATOM 789 C C . GLN A 1 97 ? -13.445 7.324 21.688 1 98.75 97 GLN A C 1
ATOM 791 O O . GLN A 1 97 ? -14.133 8.141 21.062 1 98.75 97 GLN A O 1
ATOM 796 N N . VAL A 1 98 ? -12.555 7.691 22.594 1 98.69 98 VAL A N 1
ATOM 797 C CA . VAL A 1 98 ? -12.305 9.094 22.922 1 98.69 98 VAL A CA 1
ATOM 798 C C . VAL A 1 98 ? -11.898 9.844 21.656 1 98.69 98 VAL A C 1
ATOM 800 O O . VAL A 1 98 ? -12.438 10.914 21.359 1 98.69 98 VAL A O 1
ATOM 803 N N . MET A 1 99 ? -11.016 9.281 20.922 1 98.25 99 MET A N 1
ATOM 804 C CA . MET A 1 99 ? -10.438 9.953 19.75 1 98.25 99 MET A CA 1
ATOM 805 C C . MET A 1 99 ? -11.469 10.094 18.641 1 98.25 99 MET A C 1
ATOM 807 O O . MET A 1 99 ? -11.523 11.117 17.953 1 98.25 99 MET A O 1
ATOM 811 N N . ILE A 1 100 ? -12.289 9.062 18.438 1 98.44 100 ILE A N 1
ATOM 812 C CA . ILE A 1 100 ? -13.312 9.102 17.406 1 98.44 100 ILE A CA 1
ATOM 813 C C . ILE A 1 100 ? -14.336 10.188 17.719 1 98.44 100 ILE A C 1
ATOM 815 O O . ILE A 1 100 ? -14.703 10.977 16.859 1 98.44 100 ILE A O 1
ATOM 819 N N . ASP A 1 101 ? -14.758 10.234 18.953 1 98.06 101 ASP A N 1
ATOM 820 C CA . ASP A 1 101 ? -15.719 11.258 19.359 1 98.06 101 ASP A CA 1
ATOM 821 C C . ASP A 1 101 ? -15.109 12.656 19.25 1 98.06 101 ASP A C 1
ATOM 823 O O . ASP A 1 101 ? -15.797 13.609 18.859 1 98.06 101 ASP A O 1
ATOM 827 N N . ASN A 1 102 ? -13.875 12.766 19.562 1 97.38 102 ASN A N 1
ATOM 828 C CA . ASN A 1 102 ? -13.203 14.047 19.375 1 97.38 102 ASN A CA 1
ATOM 829 C C . ASN A 1 102 ? -13.211 14.477 17.922 1 97.38 102 ASN A C 1
ATOM 831 O O . ASN A 1 102 ? -13.477 15.641 17.609 1 97.38 102 ASN A O 1
ATOM 835 N N . ASN A 1 103 ? -12.922 13.594 16.969 1 96.94 103 ASN A N 1
ATOM 836 C CA . ASN A 1 103 ? -12.859 13.898 15.547 1 96.94 103 ASN A CA 1
ATOM 837 C C . ASN A 1 103 ? -14.211 14.367 15.016 1 96.94 103 ASN A C 1
ATOM 839 O O . ASN A 1 103 ? -14.273 15.062 14 1 96.94 103 ASN A O 1
ATOM 843 N N . LEU A 1 104 ? -15.258 13.953 15.727 1 97.19 104 LEU A N 1
ATOM 844 C CA . LEU A 1 104 ? -16.594 14.195 15.188 1 97.19 104 LEU A CA 1
ATOM 845 C C . LEU A 1 104 ? -17.312 15.273 15.984 1 97.19 104 LEU A C 1
ATOM 847 O O . LEU A 1 104 ? -18.453 15.633 15.664 1 97.19 104 LEU A O 1
ATOM 851 N N . CYS A 1 105 ? -16.688 15.836 16.969 1 95.19 105 CYS A N 1
ATOM 852 C CA . CYS A 1 105 ? -17.266 16.875 17.797 1 95.19 105 CYS A CA 1
ATOM 853 C C . CYS A 1 105 ? -17.547 18.141 16.969 1 95.19 105 CYS A C 1
ATOM 855 O O . CYS A 1 105 ? -16.797 18.453 16.047 1 95.19 105 CYS A O 1
ATOM 857 N N . PHE A 1 106 ? -18.609 18.922 17.375 1 93.31 106 PHE A N 1
ATOM 858 C CA . PHE A 1 106 ? -19.031 20.109 16.625 1 93.31 106 PHE A CA 1
ATOM 859 C C . PHE A 1 106 ? -17.938 21.172 16.656 1 93.31 106 PHE A C 1
ATOM 861 O O . PHE A 1 106 ? -17.844 22 15.742 1 93.31 106 PHE A O 1
ATOM 868 N N . ASP A 1 107 ? -17.078 21.125 17.625 1 89.19 107 ASP A N 1
ATOM 869 C CA . ASP A 1 107 ? -16.016 22.125 17.766 1 89.19 107 ASP A CA 1
ATOM 870 C C . ASP A 1 107 ? -14.852 21.828 16.828 1 89.19 107 ASP A C 1
ATOM 872 O O . ASP A 1 107 ? -14.039 22.703 16.531 1 89.19 107 ASP A O 1
ATOM 876 N N . ILE A 1 108 ? -14.836 20.609 16.391 1 91.62 108 ILE A N 1
ATOM 877 C CA . ILE A 1 108 ? -13.633 20.141 15.703 1 91.62 108 ILE A CA 1
ATOM 878 C C . ILE A 1 108 ? -13.961 19.844 14.25 1 91.62 108 ILE A C 1
ATOM 880 O O . ILE A 1 108 ? -13.258 20.281 13.336 1 91.62 108 ILE A O 1
ATOM 884 N N . ALA A 1 109 ? -15.039 19.172 13.961 1 94.25 109 ALA A N 1
ATOM 885 C CA . ALA A 1 109 ? -15.344 18.609 12.648 1 94.25 109 ALA A CA 1
ATOM 886 C C . ALA A 1 109 ? -15.836 19.672 11.688 1 94.25 109 ALA A C 1
ATOM 888 O O . ALA A 1 109 ? -16.578 20.578 12.078 1 94.25 109 ALA A O 1
ATOM 889 N N . LEU A 1 110 ? -15.43 19.578 10.477 1 93.12 110 LEU A N 1
ATOM 890 C CA . LEU A 1 110 ? -15.883 20.484 9.43 1 93.12 110 LEU A CA 1
ATOM 891 C C . LEU A 1 110 ? -17.359 20.25 9.102 1 93.12 110 LEU A C 1
ATOM 893 O O . LEU A 1 110 ? -18.141 21.203 9.055 1 93.12 110 LEU A O 1
ATOM 897 N N . TYR A 1 111 ? -17.688 19.047 8.773 1 94.81 111 TYR A N 1
ATOM 898 C CA . TYR A 1 111 ? -19.062 18.609 8.555 1 94.81 111 TYR A CA 1
ATOM 899 C C . TYR A 1 111 ? -19.406 17.422 9.445 1 94.81 111 TYR A C 1
ATOM 901 O O . TYR A 1 111 ? -19.484 16.281 8.984 1 94.81 111 TYR A O 1
ATOM 909 N N . PRO A 1 112 ? -19.734 17.656 10.695 1 96.25 112 PRO A N 1
ATOM 910 C CA . PRO A 1 112 ? -19.891 16.562 11.664 1 96.25 112 PRO A CA 1
ATOM 911 C C . PRO A 1 112 ? -21 15.594 11.281 1 96.25 112 PRO A C 1
ATOM 913 O O . PRO A 1 112 ? -20.875 14.391 11.516 1 96.25 112 PRO A O 1
ATOM 916 N N . TYR A 1 113 ? -22.094 16.109 10.68 1 97.12 113 TYR A N 1
ATOM 917 C CA . TYR A 1 113 ? -23.203 15.234 10.328 1 97.12 113 TYR A CA 1
ATOM 918 C C . TYR A 1 113 ? -22.812 14.289 9.195 1 97.12 113 TYR A C 1
ATOM 920 O O . TYR A 1 113 ? -23.359 13.188 9.086 1 97.12 113 TYR A O 1
ATOM 928 N N . GLU A 1 114 ? -21.859 14.68 8.367 1 97.25 114 GLU A N 1
ATOM 929 C CA . GLU A 1 114 ? -21.391 13.867 7.25 1 97.25 114 GLU A CA 1
ATOM 930 C C . GLU A 1 114 ? -20.078 13.188 7.578 1 97.25 114 GLU A C 1
ATOM 932 O O . GLU A 1 114 ? -19.375 12.711 6.684 1 97.25 114 GLU A O 1
ATOM 937 N N . LEU A 1 115 ? -19.672 13.188 8.836 1 98 115 LEU A N 1
ATOM 938 C CA . LEU A 1 115 ? -18.531 12.469 9.391 1 98 115 LEU A CA 1
ATOM 939 C C . LEU A 1 115 ? -17.219 13.031 8.836 1 98 115 LEU A C 1
ATOM 941 O O . LEU A 1 115 ? -16.203 12.328 8.812 1 98 115 LEU A O 1
ATOM 945 N N . VAL A 1 116 ? -17.203 14.305 8.344 1 96.31 116 VAL A N 1
ATOM 946 C CA . VAL A 1 116 ? -16 14.945 7.805 1 96.31 116 VAL A CA 1
ATOM 947 C C . VAL A 1 116 ? -15.305 15.734 8.906 1 96.31 116 VAL A C 1
ATOM 949 O O . VAL A 1 116 ? -15.891 16.656 9.477 1 96.31 116 VAL A O 1
ATOM 952 N N . THR A 1 117 ? -14.086 15.367 9.133 1 95.75 117 THR A N 1
ATOM 953 C CA . THR A 1 117 ? -13.305 16.031 10.164 1 95.75 117 THR A CA 1
ATOM 954 C C . THR A 1 117 ? -12.68 17.328 9.625 1 95.75 117 THR A C 1
ATOM 956 O O . THR A 1 117 ? -12.852 18.391 10.219 1 95.75 117 THR A O 1
ATOM 959 N N . TYR A 1 118 ? -12.023 17.25 8.539 1 91.38 118 TYR A N 1
ATOM 960 C CA . TYR A 1 118 ? -11.391 18.406 7.93 1 91.38 118 TYR A CA 1
ATOM 961 C C . TYR A 1 118 ? -11.047 18.141 6.473 1 91.38 118 TYR A C 1
ATOM 963 O O . TYR A 1 118 ? -11.258 17.031 5.973 1 91.38 118 TYR A O 1
ATOM 971 N N . GLY A 1 119 ? -10.555 19.125 5.719 1 89.25 119 GLY A N 1
ATOM 972 C CA . GLY A 1 119 ? -10.062 18.984 4.359 1 89.25 119 GLY A CA 1
ATOM 973 C C . GLY A 1 119 ? -11.164 18.719 3.35 1 89.25 119 GLY A C 1
ATOM 974 O O . GLY A 1 119 ? -10.922 18.094 2.314 1 89.25 119 GLY A O 1
ATOM 975 N N . GLU A 1 120 ? -12.273 19.031 3.652 1 87.44 120 GLU A N 1
ATOM 976 C CA . GLU A 1 120 ? -13.43 18.953 2.768 1 87.44 120 GLU A CA 1
ATOM 977 C C . GLU A 1 120 ? -13.969 17.531 2.691 1 87.44 120 GLU A C 1
ATOM 979 O O . GLU A 1 120 ? -15.164 17.328 2.514 1 87.44 120 GLU A O 1
ATOM 984 N N . THR A 1 121 ? -13.047 16.531 2.803 1 91.12 121 THR A N 1
ATOM 985 C CA . THR A 1 121 ? -13.531 15.18 2.547 1 91.12 121 THR A CA 1
ATOM 986 C C . THR A 1 121 ? -12.922 14.188 3.531 1 91.12 121 THR A C 1
ATOM 988 O O . THR A 1 121 ? -13.188 12.984 3.453 1 91.12 121 THR A O 1
ATOM 991 N N . GLY A 1 122 ? -12.062 14.625 4.402 1 95.06 122 GLY A N 1
ATOM 992 C CA . GLY A 1 122 ? -11.438 13.711 5.348 1 95.06 122 GLY A CA 1
ATOM 993 C C . GLY A 1 122 ? -12.406 13.188 6.395 1 95.06 122 GLY A C 1
ATOM 994 O O . GLY A 1 122 ? -12.867 13.945 7.254 1 95.06 122 GLY A O 1
ATOM 995 N N . GLN A 1 123 ? -12.641 11.859 6.363 1 97.12 123 GLN A N 1
ATOM 996 C CA . GLN A 1 123 ? -13.719 11.289 7.164 1 97.12 123 GLN A CA 1
ATOM 997 C C . GLN A 1 123 ? -13.188 10.266 8.156 1 97.12 123 GLN A C 1
ATOM 999 O O . GLN A 1 123 ? -12.203 9.57 7.871 1 97.12 123 GLN A O 1
ATOM 1004 N N . VAL A 1 124 ? -13.945 10.148 9.25 1 98 124 VAL A N 1
ATOM 1005 C CA . VAL A 1 124 ? -13.672 9.133 10.258 1 98 124 VAL A CA 1
ATOM 1006 C C . VAL A 1 124 ? -13.961 7.75 9.695 1 98 124 VAL A C 1
ATOM 1008 O O . VAL A 1 124 ? -13.188 6.812 9.891 1 98 124 VAL A O 1
ATOM 1011 N N . CYS A 1 125 ? -15.031 7.551 9.062 1 98.31 125 CYS A N 1
ATOM 1012 C CA . CYS A 1 125 ? -15.516 6.383 8.328 1 98.31 125 CYS A CA 1
ATOM 1013 C C . CYS A 1 125 ? -16.578 6.781 7.316 1 98.31 125 CYS A C 1
ATOM 1015 O O . CYS A 1 125 ? -16.875 7.969 7.148 1 98.31 125 CYS A O 1
ATOM 1017 N N . GLN A 1 126 ? -17.25 5.883 6.633 1 97.56 126 GLN A N 1
ATOM 1018 C CA . GLN A 1 126 ? -18.078 6.203 5.477 1 97.56 126 GLN A CA 1
ATOM 1019 C C . GLN A 1 126 ? -19.469 6.691 5.906 1 97.56 126 GLN A C 1
ATOM 1021 O O . GLN A 1 126 ? -20.047 7.559 5.258 1 97.56 126 GLN A O 1
ATOM 1026 N N . ASN A 1 127 ? -19.969 6.055 6.93 1 98.44 127 ASN A N 1
ATOM 1027 C CA . ASN A 1 127 ? -21.375 6.266 7.289 1 98.44 127 ASN A CA 1
ATOM 1028 C C . ASN A 1 127 ? -21.625 5.949 8.758 1 98.44 127 ASN A C 1
ATOM 1030 O O . ASN A 1 127 ? -20.75 5.434 9.453 1 98.44 127 ASN A O 1
ATOM 1034 N N . TRP A 1 128 ? -22.812 6.23 9.18 1 98.44 128 TRP A N 1
ATOM 1035 C CA . TRP A 1 128 ? -23.125 6.145 10.602 1 98.44 128 TRP A CA 1
ATOM 1036 C C . TRP A 1 128 ? -23.344 4.699 11.031 1 98.44 128 TRP A C 1
ATOM 1038 O O . TRP A 1 128 ? -23.219 4.359 12.203 1 98.44 128 TRP A O 1
ATOM 1048 N N . MET A 1 129 ? -23.781 3.777 10.125 1 98.5 129 MET A N 1
ATOM 1049 C CA . MET A 1 129 ? -23.844 2.359 10.469 1 98.5 129 MET A CA 1
ATOM 1050 C C . MET A 1 129 ? -22.469 1.831 10.859 1 98.5 129 MET A C 1
ATOM 1052 O O . MET A 1 129 ? -22.328 1.084 11.828 1 98.5 129 MET A O 1
ATOM 1056 N N . GLN A 1 130 ? -21.469 2.215 10.062 1 98.56 130 GLN A N 1
ATOM 1057 C CA . GLN A 1 130 ? -20.094 1.832 10.359 1 98.56 130 GLN A CA 1
ATOM 1058 C C . GLN A 1 130 ? -19.656 2.389 11.703 1 98.56 130 GLN A C 1
ATOM 1060 O O . GLN A 1 130 ? -19.016 1.688 12.492 1 98.56 130 GLN A O 1
ATOM 1065 N N . TYR A 1 131 ? -19.969 3.682 11.977 1 98.44 131 TYR A N 1
ATOM 1066 C CA . TYR A 1 131 ? -19.656 4.27 13.273 1 98.44 131 TYR A CA 1
ATOM 1067 C C . TYR A 1 131 ? -20.203 3.414 14.406 1 98.44 131 TYR A C 1
ATOM 1069 O O . TYR A 1 131 ? -19.484 3.098 15.352 1 98.44 131 TYR A O 1
ATOM 1077 N N . ARG A 1 132 ? -21.438 3.064 14.344 1 97.88 132 ARG A N 1
ATOM 1078 C CA . ARG A 1 132 ? -22.078 2.283 15.391 1 97.88 132 ARG A CA 1
ATOM 1079 C C . ARG A 1 132 ? -21.391 0.938 15.586 1 97.88 132 ARG A C 1
ATOM 1081 O O . ARG A 1 132 ? -21.172 0.503 16.719 1 97.88 132 ARG A O 1
ATOM 1088 N N . LEU A 1 133 ? -21.062 0.278 14.492 1 98.31 133 LEU A N 1
ATOM 1089 C CA . LEU A 1 133 ? -20.422 -1.03 14.578 1 98.31 133 LEU A CA 1
ATOM 1090 C C . LEU A 1 133 ? -19.016 -0.911 15.141 1 98.31 133 LEU A C 1
ATOM 1092 O O . LEU A 1 133 ? -18.594 -1.74 15.945 1 98.31 133 LEU A O 1
ATOM 1096 N N . ILE A 1 134 ? -18.281 0.079 14.641 1 98.69 134 ILE A N 1
ATOM 1097 C CA . ILE A 1 134 ? -16.922 0.299 15.133 1 98.69 134 ILE A CA 1
ATOM 1098 C C . ILE A 1 134 ? -16.953 0.517 16.641 1 98.69 134 ILE A C 1
ATOM 1100 O O . ILE A 1 134 ? -16.188 -0.106 17.375 1 98.69 134 ILE A O 1
ATOM 1104 N N . MET A 1 135 ? -17.859 1.38 17.109 1 98.38 135 MET A N 1
ATOM 1105 C CA . MET A 1 135 ? -17.969 1.658 18.547 1 98.38 135 MET A CA 1
ATOM 1106 C C . MET A 1 135 ? -18.312 0.391 19.312 1 98.38 135 MET A C 1
ATOM 1108 O O . MET A 1 135 ? -17.766 0.162 20.406 1 98.38 135 MET A O 1
ATOM 1112 N N . LYS A 1 136 ? -19.203 -0.393 18.781 1 98.12 136 LYS A N 1
ATOM 1113 C CA . LYS A 1 136 ? -19.562 -1.657 19.406 1 98.12 136 LYS A CA 1
ATOM 1114 C C . LYS A 1 136 ? -18.344 -2.578 19.531 1 98.12 136 LYS A C 1
ATOM 1116 O O . LYS A 1 136 ? -18.109 -3.168 20.578 1 98.12 136 LYS A O 1
ATOM 1121 N N . TYR A 1 137 ? -17.609 -2.75 18.469 1 98.56 137 TYR A N 1
ATOM 1122 C CA . TYR A 1 137 ? -16.406 -3.576 18.469 1 98.56 137 TYR A CA 1
ATOM 1123 C C . TYR A 1 137 ? -15.398 -3.066 19.5 1 98.56 137 TYR A C 1
ATOM 1125 O O . TYR A 1 137 ? -14.797 -3.854 20.234 1 98.56 137 TYR A O 1
ATOM 1133 N N . LEU A 1 138 ? -15.133 -1.753 19.516 1 98.75 138 LEU A N 1
ATOM 1134 C CA . LEU A 1 138 ? -14.156 -1.167 20.422 1 98.75 138 LEU A CA 1
ATOM 1135 C C . LEU A 1 138 ? -14.562 -1.392 21.875 1 98.75 138 LEU A C 1
ATOM 1137 O O . LEU A 1 138 ? -13.703 -1.56 22.734 1 98.75 138 LEU A O 1
ATOM 1141 N N . ARG A 1 139 ? -15.867 -1.424 22.219 1 98.12 139 ARG A N 1
ATOM 1142 C CA . ARG A 1 139 ? -16.375 -1.641 23.578 1 98.12 139 ARG A CA 1
ATOM 1143 C C . ARG A 1 139 ? -16.156 -3.082 24.016 1 98.12 139 ARG A C 1
ATOM 1145 O O . ARG A 1 139 ? -15.945 -3.348 25.203 1 98.12 139 ARG A O 1
ATOM 1152 N N . GLU A 1 140 ? -16.109 -4.004 23.016 1 97.62 140 GLU A N 1
ATOM 1153 C CA . GLU A 1 140 ? -16.156 -5.418 23.375 1 97.62 140 GLU A CA 1
ATOM 1154 C C . GLU A 1 140 ? -14.797 -6.082 23.219 1 97.62 140 GLU A C 1
ATOM 1156 O O . GLU A 1 140 ? -14.539 -7.137 23.797 1 97.62 140 GLU A O 1
ATOM 1161 N N . MET A 1 141 ? -13.953 -5.547 22.438 1 98.25 141 MET A N 1
ATOM 1162 C CA . MET A 1 141 ? -12.68 -6.188 22.125 1 98.25 141 MET A CA 1
ATOM 1163 C C . MET A 1 141 ? -11.812 -6.301 23.375 1 98.25 141 MET A C 1
ATOM 1165 O O . MET A 1 141 ? -11.961 -5.512 24.312 1 98.25 141 MET A O 1
ATOM 1169 N N . THR A 1 142 ? -10.93 -7.289 23.359 1 98 142 THR A N 1
ATOM 1170 C CA . THR A 1 142 ? -9.961 -7.488 24.422 1 98 142 THR A CA 1
ATOM 1171 C C . THR A 1 142 ? -8.547 -7.164 23.953 1 98 142 THR A C 1
ATOM 1173 O O . THR A 1 142 ? -8.336 -6.867 22.766 1 98 142 THR A O 1
ATOM 1176 N N . ASN A 1 143 ? -7.578 -7.211 24.922 1 97.38 143 ASN A N 1
ATOM 1177 C CA . ASN A 1 143 ? -6.199 -6.895 24.562 1 97.38 143 ASN A CA 1
ATOM 1178 C C . ASN A 1 143 ? -5.516 -8.078 23.875 1 97.38 143 ASN A C 1
ATOM 1180 O O . ASN A 1 143 ? -4.301 -8.055 23.656 1 97.38 143 ASN A O 1
ATOM 1184 N N . GLU A 1 144 ? -6.344 -9.133 23.484 1 97.69 144 GLU A N 1
ATOM 1185 C CA . GLU A 1 144 ? -5.812 -10.289 22.766 1 97.69 144 GLU A CA 1
ATOM 1186 C C . GLU A 1 144 ? -6.41 -10.391 21.359 1 97.69 144 GLU A C 1
ATOM 1188 O O . GLU A 1 144 ? -6.426 -11.469 20.766 1 97.69 144 GLU A O 1
ATOM 1193 N N . GLN A 1 145 ? -6.945 -9.297 20.922 1 98.19 145 GLN A N 1
ATOM 1194 C CA . GLN A 1 145 ? -7.586 -9.242 19.625 1 98.19 145 GLN A CA 1
ATOM 1195 C C . GLN A 1 145 ? -7.121 -8.023 18.828 1 98.19 145 GLN A C 1
ATOM 1197 O O . GLN A 1 145 ? -6.656 -7.039 19.406 1 98.19 145 GLN A O 1
ATOM 1202 N N . THR A 1 146 ? -7.164 -8.094 17.547 1 98.81 146 THR A N 1
ATOM 1203 C CA . THR A 1 146 ? -6.98 -6.957 16.641 1 98.81 146 THR A CA 1
ATOM 1204 C C . THR A 1 146 ? -8.242 -6.703 15.828 1 98.81 146 THR A C 1
ATOM 1206 O O . THR A 1 146 ? -8.789 -7.621 15.211 1 98.81 146 THR A O 1
ATOM 1209 N N . LEU A 1 147 ? -8.766 -5.504 15.891 1 98.88 147 LEU A N 1
ATOM 1210 C CA . LEU A 1 147 ? -9.859 -5.062 15.031 1 98.88 147 LEU A CA 1
ATOM 1211 C C . LEU A 1 147 ? -9.328 -4.59 13.68 1 98.88 147 LEU A C 1
ATOM 1213 O O . LEU A 1 147 ? -8.461 -3.715 13.625 1 98.88 147 LEU A O 1
ATOM 1217 N N . VAL A 1 148 ? -9.844 -5.188 12.617 1 98.69 148 VAL A N 1
ATOM 1218 C CA . VAL A 1 148 ? -9.406 -4.855 11.266 1 98.69 148 VAL A CA 1
ATOM 1219 C C . VAL A 1 148 ? -10.43 -3.934 10.609 1 98.69 148 VAL A C 1
ATOM 1221 O O . VAL A 1 148 ? -11.609 -4.273 10.508 1 98.69 148 VAL A O 1
ATOM 1224 N N . ILE A 1 149 ? -9.953 -2.748 10.18 1 98.75 149 ILE A N 1
ATOM 1225 C CA . ILE A 1 149 ? -10.828 -1.774 9.523 1 98.75 149 ILE A CA 1
ATOM 1226 C C . ILE A 1 149 ? -10.375 -1.556 8.086 1 98.75 149 ILE A C 1
ATOM 1228 O O . ILE A 1 149 ? -9.25 -1.109 7.844 1 98.75 149 ILE A O 1
ATOM 1232 N N . GLU A 1 150 ? -11.211 -1.832 7.117 1 98.44 150 GLU A N 1
ATOM 1233 C CA . GLU A 1 150 ? -10.953 -1.618 5.699 1 98.44 150 GLU A CA 1
ATOM 1234 C C . GLU A 1 150 ? -11.859 -0.538 5.125 1 98.44 150 GLU A C 1
ATOM 1236 O O . GLU A 1 150 ? -13.055 -0.769 4.922 1 98.44 150 GLU A O 1
ATOM 1241 N N . SER A 1 151 ? -11.312 0.63 4.855 1 98 151 SER A N 1
ATOM 1242 C CA . SER A 1 151 ? -12.055 1.758 4.289 1 98 151 SER A CA 1
ATOM 1243 C C . SER A 1 151 ? -13.344 2.018 5.062 1 98 151 SER A C 1
ATOM 1245 O O . SER A 1 151 ? -14.422 2.092 4.473 1 98 151 SER A O 1
ATOM 1247 N N . GLY A 1 152 ? -13.164 2.104 6.375 1 97.44 152 GLY A N 1
ATOM 1248 C CA . GLY A 1 152 ? -14.273 2.463 7.242 1 97.44 152 GLY A CA 1
ATOM 1249 C C . GLY A 1 152 ? -15.016 1.26 7.785 1 97.44 152 GLY A C 1
ATOM 1250 O O . GLY A 1 152 ? -15.57 1.312 8.883 1 97.44 152 GLY A O 1
ATOM 1251 N N . HIS A 1 153 ? -15.008 0.137 7.121 1 98 153 HIS A N 1
ATOM 1252 C CA . HIS A 1 153 ? -15.766 -1.037 7.535 1 98 153 HIS A CA 1
ATOM 1253 C C . HIS A 1 153 ? -14.977 -1.886 8.523 1 98 153 HIS A C 1
ATOM 1255 O O . HIS A 1 153 ? -13.844 -2.289 8.234 1 98 153 HIS A O 1
ATOM 1261 N N . PRO A 1 154 ? -15.578 -2.166 9.703 1 98.62 154 PRO A N 1
ATOM 1262 C CA . PRO A 1 154 ? -14.938 -3.143 10.586 1 98.62 154 PRO A CA 1
ATOM 1263 C C . PRO A 1 154 ? -15.133 -4.582 10.109 1 98.62 154 PRO A C 1
ATOM 1265 O O . PRO A 1 154 ? -16.219 -5.148 10.273 1 98.62 154 PRO A O 1
ATOM 1268 N N . LEU A 1 155 ? -14.094 -5.137 9.57 1 98.44 155 LEU A N 1
ATOM 1269 C CA . LEU A 1 155 ? -14.125 -6.484 9.016 1 98.44 155 LEU A CA 1
ATOM 1270 C C . LEU A 1 155 ? -14.406 -7.516 10.102 1 98.44 155 LEU A C 1
ATOM 1272 O O . LEU A 1 155 ? -15.078 -8.516 9.852 1 98.44 155 LEU A O 1
ATOM 1276 N N . GLY A 1 156 ? -13.758 -7.266 11.328 1 98.5 156 GLY A N 1
ATOM 1277 C CA . GLY A 1 156 ? -13.953 -8.18 12.445 1 98.5 156 GLY A CA 1
ATOM 1278 C C . GLY A 1 156 ? -12.82 -8.133 13.453 1 98.5 156 GLY A C 1
ATOM 1279 O O . GLY A 1 156 ? -11.938 -7.285 13.367 1 98.5 156 GLY A O 1
ATOM 1280 N N . LEU A 1 157 ? -13.047 -8.977 14.508 1 98.56 157 LEU A N 1
ATOM 1281 C CA . LEU A 1 157 ? -12.023 -9.211 15.523 1 98.56 157 LEU A CA 1
ATOM 1282 C C . LEU A 1 157 ? -11.266 -10.5 15.25 1 98.56 157 LEU A C 1
ATOM 1284 O O . LEU A 1 157 ? -11.875 -11.547 15 1 98.56 157 LEU A O 1
ATOM 1288 N N . PHE A 1 158 ? -9.969 -10.422 15.211 1 98.56 158 PHE A N 1
ATOM 1289 C CA . PHE A 1 158 ? -9.109 -11.578 14.992 1 98.56 158 PHE A CA 1
ATOM 1290 C C . PHE A 1 158 ? -8.141 -11.758 16.156 1 98.56 158 PHE A C 1
ATOM 1292 O O . PHE A 1 158 ? -7.566 -10.781 16.641 1 98.56 158 PHE A O 1
ATOM 1299 N N . LYS A 1 159 ? -7.938 -12.953 16.547 1 97.69 159 LYS A N 1
ATOM 1300 C CA . LYS A 1 159 ? -7.051 -13.25 17.672 1 97.69 159 LYS A CA 1
ATOM 1301 C C . LYS A 1 159 ? -5.629 -12.773 17.391 1 97.69 159 LYS A C 1
ATOM 1303 O O . LYS A 1 159 ? -5.129 -12.906 16.281 1 97.69 159 LYS A O 1
ATOM 1308 N N . SER A 1 160 ? -5.051 -12.211 18.375 1 96.5 160 SER A N 1
ATOM 1309 C CA . SER A 1 160 ? -3.678 -11.711 18.328 1 96.5 160 SER A CA 1
ATOM 1310 C C . SER A 1 160 ? -3.037 -11.75 19.719 1 96.5 160 SER A C 1
ATOM 1312 O O . SER A 1 160 ? -3.365 -12.609 20.531 1 96.5 160 SER A O 1
ATOM 1314 N N . LYS A 1 161 ? -1.98 -10.93 20.016 1 96.25 161 LYS A N 1
ATOM 1315 C CA . LYS A 1 161 ? -1.279 -10.883 21.297 1 96.25 161 LYS A CA 1
ATOM 1316 C C . LYS A 1 161 ? -1.245 -9.461 21.844 1 96.25 161 LYS A C 1
ATOM 1318 O O . LYS A 1 161 ? -1.4 -8.492 21.109 1 96.25 161 LYS A O 1
ATOM 1323 N N . PRO A 1 162 ? -0.971 -9.289 23.109 1 96.06 162 PRO A N 1
ATOM 1324 C CA . PRO A 1 162 ? -1.055 -7.98 23.75 1 96.06 162 PRO A CA 1
ATOM 1325 C C . PRO A 1 162 ? -0.092 -6.961 23.156 1 96.06 162 PRO A C 1
ATOM 1327 O O . PRO A 1 162 ? -0.362 -5.758 23.188 1 96.06 162 PRO A O 1
ATOM 1330 N N . ASP A 1 163 ? 0.989 -7.398 22.594 1 95.69 163 ASP A N 1
ATOM 1331 C CA . ASP A 1 163 ? 1.945 -6.441 22.047 1 95.69 163 ASP A CA 1
ATOM 1332 C C . ASP A 1 163 ? 1.788 -6.309 20.547 1 95.69 163 ASP A C 1
ATOM 1334 O O . ASP A 1 163 ? 2.725 -5.906 19.844 1 95.69 163 ASP A O 1
ATOM 1338 N N . ALA A 1 164 ? 0.674 -6.754 19.938 1 97.69 164 ALA A N 1
ATOM 1339 C CA . ALA A 1 164 ? 0.249 -6.449 18.578 1 97.69 164 ALA A CA 1
ATOM 1340 C C . ALA A 1 164 ? -0.736 -5.285 18.562 1 97.69 164 ALA A C 1
ATOM 1342 O O . ALA A 1 164 ? -1.324 -4.941 19.578 1 97.69 164 ALA A O 1
ATOM 1343 N N . PRO A 1 165 ? -0.91 -4.652 17.391 1 98.62 165 PRO A N 1
ATOM 1344 C CA . PRO A 1 165 ? -1.89 -3.562 17.344 1 98.62 165 PRO A CA 1
ATOM 1345 C C . PRO A 1 165 ? -3.297 -4.02 17.719 1 98.62 165 PRO A C 1
ATOM 1347 O O . PRO A 1 165 ? -3.723 -5.109 17.328 1 98.62 165 PRO A O 1
ATOM 1350 N N . ARG A 1 166 ? -3.936 -3.191 18.438 1 98.75 166 ARG A N 1
ATOM 1351 C CA . ARG A 1 166 ? -5.348 -3.426 18.719 1 98.75 166 ARG A CA 1
ATOM 1352 C C . ARG A 1 166 ? -6.215 -3.096 17.516 1 98.75 166 ARG A C 1
ATOM 1354 O O . ARG A 1 166 ? -7.273 -3.695 17.328 1 98.75 166 ARG A O 1
ATOM 1361 N N . VAL A 1 167 ? -5.762 -2.123 16.719 1 98.88 167 VAL A N 1
ATOM 1362 C CA . VAL A 1 167 ? -6.5 -1.76 15.516 1 98.88 167 VAL A CA 1
ATOM 1363 C C . VAL A 1 167 ? -5.527 -1.551 14.359 1 98.88 167 VAL A C 1
ATOM 1365 O O . VAL A 1 167 ? -4.5 -0.893 14.516 1 98.88 167 VAL A O 1
ATOM 1368 N N . ILE A 1 168 ? -5.777 -2.119 13.203 1 98.88 168 ILE A N 1
ATOM 1369 C CA . ILE A 1 168 ? -5.105 -1.835 11.945 1 98.88 168 ILE A CA 1
ATOM 1370 C C . ILE A 1 168 ? -6.102 -1.255 10.945 1 98.88 168 ILE A C 1
ATOM 1372 O O . ILE A 1 168 ? -7.129 -1.874 10.648 1 98.88 168 ILE A O 1
ATOM 1376 N N . ILE A 1 169 ? -5.793 -0.04 10.414 1 98.75 169 ILE A N 1
ATOM 1377 C CA . ILE A 1 169 ? -6.719 0.692 9.562 1 98.75 169 ILE A CA 1
ATOM 1378 C C . ILE A 1 169 ? -6.09 0.905 8.188 1 98.75 169 ILE A C 1
ATOM 1380 O O . ILE A 1 169 ? -4.926 1.296 8.078 1 98.75 169 ILE A O 1
ATOM 1384 N N . THR A 1 170 ? -6.777 0.595 7.156 1 98.5 170 THR A N 1
ATOM 1385 C CA . THR A 1 170 ? -6.469 1.045 5.805 1 98.5 170 THR A CA 1
ATOM 1386 C C . THR A 1 170 ? -7.625 1.852 5.223 1 98.5 170 THR A C 1
ATOM 1388 O O . THR A 1 170 ? -8.789 1.52 5.441 1 98.5 170 THR A O 1
ATOM 1391 N N . ASN A 1 171 ? -7.352 2.955 4.574 1 98.19 171 ASN A N 1
ATOM 1392 C CA . ASN A 1 171 ? -8.367 3.793 3.945 1 98.19 171 ASN A CA 1
ATOM 1393 C C . ASN A 1 171 ? -8.008 4.117 2.498 1 98.19 171 ASN A C 1
ATOM 1395 O O . ASN A 1 171 ? -6.977 4.738 2.234 1 98.19 171 ASN A O 1
ATOM 1399 N N . SER A 1 172 ? -8.867 3.664 1.616 1 97.88 172 SER A N 1
ATOM 1400 C CA . SER A 1 172 ? -8.859 4.004 0.197 1 97.88 172 SER A CA 1
ATOM 1401 C C . SER A 1 172 ? -7.578 3.521 -0.479 1 97.88 172 SER A C 1
ATOM 1403 O O . SER A 1 172 ? -7.047 4.191 -1.364 1 97.88 172 SER A O 1
ATOM 1405 N N . MET A 1 173 ? -7.039 2.426 0.089 1 98.44 173 MET A N 1
ATOM 1406 C CA . MET A 1 173 ? -6.008 1.8 -0.733 1 98.44 173 MET A CA 1
ATOM 1407 C C . MET A 1 173 ? -6.598 1.276 -2.039 1 98.44 173 MET A C 1
ATOM 1409 O O . MET A 1 173 ? -7.586 0.541 -2.029 1 98.44 173 MET A O 1
ATOM 1413 N N . MET A 1 174 ? -6.074 1.667 -3.143 1 98.25 174 MET A N 1
ATOM 1414 C CA . MET A 1 174 ? -6.641 1.293 -4.434 1 98.25 174 MET A CA 1
ATOM 1415 C C . MET A 1 174 ? -5.594 0.617 -5.312 1 98.25 174 MET A C 1
ATOM 1417 O O . MET A 1 174 ? -4.402 0.907 -5.199 1 98.25 174 MET A O 1
ATOM 1421 N N . VAL A 1 175 ? -5.992 -0.233 -6.207 1 97.62 175 VAL A N 1
ATOM 1422 C CA . VAL A 1 175 ? -5.145 -0.769 -7.27 1 97.62 175 VAL A CA 1
ATOM 1423 C C . VAL A 1 175 ? -4.754 0.35 -8.234 1 97.62 175 VAL A C 1
ATOM 1425 O O . VAL A 1 175 ? -5.582 1.188 -8.594 1 97.62 175 VAL A O 1
ATOM 1428 N N . GLY A 1 176 ? -3.535 0.401 -8.664 1 97.31 176 GLY A N 1
ATOM 1429 C CA . GLY A 1 176 ? -2.883 1.491 -9.367 1 97.31 176 GLY A CA 1
ATOM 1430 C C . GLY A 1 176 ? -3.695 2.018 -10.531 1 97.31 176 GLY A C 1
ATOM 1431 O O . GLY A 1 176 ? -3.91 3.227 -10.656 1 97.31 176 GLY A O 1
ATOM 1432 N N . LEU A 1 177 ? -4.266 1.158 -11.32 1 95.75 177 LEU A N 1
ATOM 1433 C CA . LEU A 1 177 ? -5.023 1.507 -12.516 1 95.75 177 LEU A CA 1
ATOM 1434 C C . LEU A 1 177 ? -6.227 2.379 -12.164 1 95.75 177 LEU A C 1
ATOM 1436 O O . LEU A 1 177 ? -6.648 3.217 -12.969 1 95.75 177 LEU A O 1
ATOM 1440 N N . TYR A 1 178 ? -6.711 2.217 -10.969 1 96.94 178 TYR A N 1
ATOM 1441 C CA . TYR A 1 178 ? -7.938 2.893 -10.562 1 96.94 178 TYR A CA 1
ATOM 1442 C C . TYR A 1 178 ? -7.652 3.934 -9.484 1 96.94 178 TYR A C 1
ATOM 1444 O O . TYR A 1 178 ? -8.578 4.516 -8.922 1 96.94 178 TYR A O 1
ATOM 1452 N N . ASP A 1 179 ? -6.414 4.211 -9.172 1 97.69 179 ASP A N 1
ATOM 1453 C CA . ASP A 1 179 ? -6.023 5.125 -8.109 1 97.69 179 ASP A CA 1
ATOM 1454 C C . ASP A 1 179 ? -6.039 6.574 -8.586 1 97.69 179 ASP A C 1
ATOM 1456 O O . ASP A 1 179 ? -4.984 7.188 -8.758 1 97.69 179 ASP A O 1
ATOM 1460 N N . ASN A 1 180 ? -7.191 7.086 -8.75 1 95.25 180 ASN A N 1
ATOM 1461 C CA . ASN A 1 180 ? -7.461 8.453 -9.164 1 95.25 180 ASN A CA 1
ATOM 1462 C C . ASN A 1 180 ? -8.773 8.969 -8.578 1 95.25 180 ASN A C 1
ATOM 1464 O O . ASN A 1 180 ? -9.617 8.18 -8.141 1 95.25 180 ASN A O 1
ATOM 1468 N N . ILE A 1 181 ? -8.969 10.234 -8.617 1 94 181 ILE A N 1
ATOM 1469 C CA . ILE A 1 181 ? -10.078 10.875 -7.918 1 94 181 ILE A CA 1
ATOM 1470 C C . ILE A 1 181 ? -11.398 10.445 -8.539 1 94 181 ILE A C 1
ATOM 1472 O O . ILE A 1 181 ? -12.398 10.281 -7.84 1 94 181 ILE A O 1
ATOM 1476 N N . LYS A 1 182 ? -11.492 10.312 -9.867 1 93.56 182 LYS A N 1
ATOM 1477 C CA . LYS A 1 182 ? -12.734 9.969 -10.539 1 93.56 182 LYS A CA 1
ATOM 1478 C C . LYS A 1 182 ? -13.211 8.57 -10.141 1 93.56 182 LYS A C 1
ATOM 1480 O O . LYS A 1 182 ? -14.383 8.375 -9.82 1 93.56 182 LYS A O 1
ATOM 1485 N N . ASP A 1 183 ? -12.297 7.586 -10.18 1 95.94 183 ASP A N 1
ATOM 1486 C CA . ASP A 1 183 ? -12.648 6.227 -9.781 1 95.94 183 ASP A CA 1
ATOM 1487 C C . ASP A 1 183 ? -12.906 6.145 -8.281 1 95.94 183 ASP A C 1
ATOM 1489 O O . ASP A 1 183 ? -13.773 5.391 -7.832 1 95.94 183 ASP A O 1
ATOM 1493 N N . TRP A 1 184 ? -12.164 6.891 -7.527 1 96.44 184 TRP A N 1
ATOM 1494 C CA . TRP A 1 184 ? -12.383 6.922 -6.086 1 96.44 184 TRP A CA 1
ATOM 1495 C C . TRP A 1 184 ? -13.797 7.402 -5.762 1 96.44 184 TRP A C 1
ATOM 1497 O O . TRP A 1 184 ? -14.453 6.863 -4.867 1 96.44 184 TRP A O 1
ATOM 1507 N N . GLU A 1 185 ? -14.227 8.453 -6.426 1 95.12 185 GLU A N 1
ATOM 1508 C CA . GLU A 1 185 ? -15.562 9 -6.176 1 95.12 185 GLU A CA 1
ATOM 1509 C C . GLU A 1 185 ? -16.641 7.934 -6.395 1 95.12 185 GLU A C 1
ATOM 1511 O O . GLU A 1 185 ? -17.594 7.84 -5.613 1 95.12 185 GLU A O 1
ATOM 1516 N N . ILE A 1 186 ? -16.5 7.16 -7.449 1 96.31 186 ILE A N 1
ATOM 1517 C CA . ILE A 1 186 ? -17.453 6.094 -7.734 1 96.31 186 ILE A CA 1
ATOM 1518 C C . ILE A 1 186 ? -17.438 5.074 -6.598 1 96.31 186 ILE A C 1
ATOM 1520 O O . ILE A 1 186 ? -18.5 4.68 -6.102 1 96.31 186 ILE A O 1
ATOM 1524 N N . ALA A 1 187 ? -16.25 4.664 -6.203 1 97.44 187 ALA A N 1
ATOM 1525 C CA . ALA A 1 187 ? -16.109 3.703 -5.113 1 97.44 187 ALA A CA 1
ATOM 1526 C C . ALA A 1 187 ? -16.703 4.25 -3.822 1 97.44 187 ALA A C 1
ATOM 1528 O O . ALA A 1 187 ? -17.359 3.518 -3.076 1 97.44 187 ALA A O 1
ATOM 1529 N N . ALA A 1 188 ? -16.469 5.52 -3.574 1 96.88 188 ALA A N 1
ATOM 1530 C CA . ALA A 1 188 ? -17 6.156 -2.371 1 96.88 188 ALA A CA 1
ATOM 1531 C C . ALA A 1 188 ? -18.516 6.211 -2.408 1 96.88 188 ALA A C 1
ATOM 1533 O O . ALA A 1 188 ? -19.188 5.984 -1.393 1 96.88 188 ALA A O 1
ATOM 1534 N N . GLN A 1 189 ? -19.062 6.578 -3.555 1 97.12 189 GLN A N 1
ATOM 1535 C CA . GLN A 1 189 ? -20.516 6.66 -3.701 1 97.12 189 GLN A CA 1
ATOM 1536 C C . GLN A 1 189 ? -21.172 5.289 -3.545 1 97.12 189 GLN A C 1
ATOM 1538 O O . GLN A 1 189 ? -22.281 5.176 -3.035 1 97.12 189 GLN A O 1
ATOM 1543 N N . MET A 1 190 ? -20.438 4.227 -3.91 1 97.62 190 MET A N 1
ATOM 1544 C CA . MET A 1 190 ? -20.938 2.867 -3.781 1 97.62 190 MET A CA 1
ATOM 1545 C C . MET A 1 190 ? -20.781 2.357 -2.354 1 97.62 190 MET A C 1
ATOM 1547 O O . MET A 1 190 ? -21.312 1.3 -2.004 1 97.62 190 MET A O 1
ATOM 1551 N N . GLY A 1 191 ? -20.047 3.049 -1.565 1 97.62 191 GLY A N 1
ATOM 1552 C CA . GLY A 1 191 ? -19.891 2.701 -0.162 1 97.62 191 GLY A CA 1
ATOM 1553 C C . GLY A 1 191 ? -18.766 1.713 0.091 1 97.62 191 GLY A C 1
ATOM 1554 O O . GLY A 1 191 ? -18.844 0.91 1.023 1 97.62 191 GLY A O 1
ATOM 1555 N N . VAL A 1 192 ? -17.656 1.759 -0.737 1 98.25 192 VAL A N 1
ATOM 1556 C CA . VAL A 1 192 ? -16.594 0.781 -0.529 1 98.25 192 VAL A CA 1
ATOM 1557 C C . VAL A 1 192 ? -15.266 1.499 -0.348 1 98.25 192 VAL A C 1
ATOM 1559 O O . VAL A 1 192 ? -14.219 0.857 -0.224 1 98.25 192 VAL A O 1
ATOM 1562 N N . ALA A 1 193 ? -15.234 2.811 -0.306 1 97.94 193 ALA A N 1
ATOM 1563 C CA . ALA A 1 193 ? -14.008 3.574 -0.084 1 97.94 193 ALA A CA 1
ATOM 1564 C C . ALA A 1 193 ? -14.242 4.711 0.909 1 97.94 193 ALA A C 1
ATOM 1566 O O . ALA A 1 193 ? -15.297 5.355 0.888 1 97.94 193 ALA A O 1
ATOM 1567 N N . ASN A 1 194 ? -13.273 4.918 1.767 1 97.75 194 ASN A N 1
ATOM 1568 C CA . ASN A 1 194 ? -13.266 6.031 2.711 1 97.75 194 ASN A CA 1
ATOM 1569 C C . ASN A 1 194 ? -12 6.871 2.574 1 97.75 194 ASN A C 1
ATOM 1571 O O . ASN A 1 194 ? -10.891 6.34 2.594 1 97.75 194 ASN A O 1
ATOM 1575 N N . TYR A 1 195 ? -12.18 8.141 2.42 1 96.5 195 TYR A N 1
ATOM 1576 C CA . TYR A 1 195 ? -11.016 9.016 2.439 1 96.5 195 TYR A CA 1
ATOM 1577 C C . TYR A 1 195 ? -10.695 9.469 3.859 1 96.5 195 TYR A C 1
ATOM 1579 O O . TYR A 1 195 ? -11.281 10.422 4.363 1 96.5 195 TYR A O 1
ATOM 1587 N N . GLY A 1 196 ? -9.672 8.82 4.395 1 95.69 196 GLY A N 1
ATOM 1588 C CA . GLY A 1 196 ? -9.297 9.148 5.762 1 95.69 196 GLY A CA 1
ATOM 1589 C C . GLY A 1 196 ? -8.469 10.414 5.871 1 95.69 196 GLY A C 1
ATOM 1590 O O . GLY A 1 196 ? -8.336 10.977 6.957 1 95.69 196 GLY A O 1
ATOM 1591 N N . GLN A 1 197 ? -8.07 10.867 4.57 1 92.5 197 GLN A N 1
ATOM 1592 C CA . GLN A 1 197 ? -7.047 11.914 4.543 1 92.5 197 GLN A CA 1
ATOM 1593 C C . GLN A 1 197 ? -5.867 11.547 5.441 1 92.5 197 GLN A C 1
ATOM 1595 O O . GLN A 1 197 ? -5.07 10.672 5.105 1 92.5 197 GLN A O 1
ATOM 1600 N N . MET A 1 198 ? -5.699 11.945 6.516 1 93 198 MET A N 1
ATOM 1601 C CA . MET A 1 198 ? -4.656 11.562 7.465 1 93 198 MET A CA 1
ATOM 1602 C C . MET A 1 198 ? -5.246 11.273 8.836 1 93 198 MET A C 1
ATOM 1604 O O . MET A 1 198 ? -5.738 10.164 9.086 1 93 198 MET A O 1
ATOM 1608 N N . THR A 1 199 ? -5.418 12.164 9.672 1 94.56 199 THR A N 1
ATOM 1609 C CA . THR A 1 199 ? -5.766 11.945 11.07 1 94.56 199 THR A CA 1
ATOM 1610 C C . THR A 1 199 ? -7.27 11.758 11.234 1 94.56 199 THR A C 1
ATOM 1612 O O . THR A 1 199 ? -7.738 11.297 12.273 1 94.56 199 THR A O 1
ATOM 1615 N N . ALA A 1 200 ? -8.094 12.102 10.219 1 96 200 ALA A N 1
ATOM 1616 C CA . ALA A 1 200 ? -9.539 11.867 10.305 1 96 200 ALA A CA 1
ATOM 1617 C C . ALA A 1 200 ? -9.852 10.375 10.352 1 96 200 ALA A C 1
ATOM 1619 O O . ALA A 1 200 ? -10.508 9.906 11.289 1 96 200 ALA A O 1
ATOM 1620 N N . GLY A 1 201 ? -9.32 9.625 9.414 1 96 201 GLY A N 1
ATOM 1621 C CA . GLY A 1 201 ? -9.57 8.195 9.344 1 96 201 GLY A CA 1
ATOM 1622 C C . GLY A 1 201 ? -8.641 7.383 10.227 1 96 201 GLY A C 1
ATOM 1623 O O . GLY A 1 201 ? -8.898 6.207 10.492 1 96 201 GLY A O 1
ATOM 1624 N N . GLY A 1 202 ? -7.52 8.023 10.719 1 96.62 202 GLY A N 1
ATOM 1625 C CA . GLY A 1 202 ? -6.598 7.371 11.625 1 96.62 202 GLY A CA 1
ATOM 1626 C C . GLY A 1 202 ? -6.891 7.66 13.086 1 96.62 202 GLY A C 1
ATOM 1627 O O . GLY A 1 202 ? -6.137 7.254 13.969 1 96.62 202 GLY A O 1
ATOM 1628 N N . TRP A 1 203 ? -7.973 8.414 13.344 1 97.38 203 TRP A N 1
ATOM 1629 C CA . TRP A 1 203 ? -8.555 8.703 14.656 1 97.38 203 TRP A CA 1
ATOM 1630 C C . TRP A 1 203 ? -7.535 9.398 15.562 1 97.38 203 TRP A C 1
ATOM 1632 O O . TRP A 1 203 ? -7.418 9.062 16.734 1 97.38 203 TRP A O 1
ATOM 1642 N N . MET A 1 204 ? -6.73 10.266 14.984 1 96.38 204 MET A N 1
ATOM 1643 C CA . MET A 1 204 ? -5.715 10.977 15.75 1 96.38 204 MET A CA 1
ATOM 1644 C C . MET A 1 204 ? -5.668 12.453 15.367 1 96.38 204 MET A C 1
ATOM 1646 O O . MET A 1 204 ? -4.59 13.008 15.156 1 96.38 204 MET A O 1
ATOM 1650 N N . TYR A 1 205 ? -6.844 13.008 15.211 1 95.44 205 TYR A N 1
ATOM 1651 C CA . TYR A 1 205 ? -6.941 14.445 14.953 1 95.44 205 TYR A CA 1
ATOM 1652 C C . TYR A 1 205 ? -7.031 15.227 16.266 1 95.44 205 TYR A C 1
ATOM 1654 O O . TYR A 1 205 ? -7.727 14.812 17.188 1 95.44 205 TYR A O 1
ATOM 1662 N N . ILE A 1 206 ? -6.273 16.328 16.359 1 94.88 206 ILE A N 1
ATOM 1663 C CA . ILE A 1 206 ? -6.25 17.078 17.594 1 94.88 206 ILE A CA 1
ATOM 1664 C C . ILE A 1 206 ? -6.684 18.516 17.344 1 94.88 206 ILE A C 1
ATOM 1666 O O . ILE A 1 206 ? -6.223 19.453 18 1 94.88 206 ILE A O 1
ATOM 1670 N N . GLY A 1 207 ? -7.477 18.734 16.281 1 90.19 207 GLY A N 1
ATOM 1671 C CA . GLY A 1 207 ? -7.953 20.062 15.938 1 90.19 207 GLY A CA 1
ATOM 1672 C C . GLY A 1 207 ? -6.91 20.906 15.227 1 90.19 207 GLY A C 1
ATOM 1673 O O . GLY A 1 207 ? -5.871 20.391 14.805 1 90.19 207 GLY A O 1
ATOM 1674 N N . PRO A 1 208 ? -7.164 22.188 15.109 1 88.62 208 PRO A N 1
ATOM 1675 C CA . PRO A 1 208 ? -6.246 23.078 14.391 1 88.62 208 PRO A CA 1
ATOM 1676 C C . PRO A 1 208 ? -4.871 23.172 15.055 1 88.62 208 PRO A C 1
ATOM 1678 O O . PRO A 1 208 ? -3.883 23.5 14.398 1 88.62 208 PRO A O 1
ATOM 1681 N N . GLN A 1 209 ? -4.816 22.859 16.344 1 92.25 209 GLN A N 1
ATOM 1682 C CA . GLN A 1 209 ? -3.549 22.922 17.062 1 92.25 209 GLN A CA 1
ATOM 1683 C C . GLN A 1 209 ? -2.521 21.984 16.422 1 92.25 209 GLN A C 1
ATOM 1685 O O . GLN A 1 209 ? -1.314 22.203 16.562 1 92.25 209 GLN A O 1
ATOM 1690 N N . GLY A 1 210 ? -2.99 21 15.703 1 92.69 210 GLY A N 1
ATOM 1691 C CA . GLY A 1 210 ? -2.104 20.016 15.117 1 92.69 210 GLY A CA 1
ATOM 1692 C C . GLY A 1 210 ? -1.128 20.609 14.117 1 92.69 210 GLY A C 1
ATOM 1693 O O . GLY A 1 210 ? -0.038 20.062 13.914 1 92.69 210 GLY A O 1
ATOM 1694 N N . ILE A 1 211 ? -1.48 21.75 13.531 1 94.56 211 ILE A N 1
ATOM 1695 C CA . ILE A 1 211 ? -0.625 22.234 12.461 1 94.56 211 ILE A CA 1
ATOM 1696 C C . ILE A 1 211 ? -0.043 23.594 12.836 1 94.56 211 ILE A C 1
ATOM 1698 O O . ILE A 1 211 ? 0.8 24.141 12.117 1 94.56 211 ILE A O 1
ATOM 1702 N N . VAL A 1 212 ? -0.335 24.156 13.992 1 95.88 212 VAL A N 1
ATOM 1703 C CA . VAL A 1 212 ? 0.131 25.484 14.391 1 95.88 212 VAL A CA 1
ATOM 1704 C C . VAL A 1 212 ? 1.652 25.484 14.523 1 95.88 212 VAL A C 1
ATOM 1706 O O . VAL A 1 212 ? 2.328 26.406 14.055 1 95.88 212 VAL A O 1
ATOM 1709 N N . HIS A 1 213 ? 2.15 24.453 15.172 1 96.31 213 HIS A N 1
ATOM 1710 C CA . HIS A 1 213 ? 3.59 24.406 15.391 1 96.31 213 HIS A CA 1
ATOM 1711 C C . HIS A 1 213 ? 4.344 24.281 14.07 1 96.31 213 HIS A C 1
ATOM 1713 O O . HIS A 1 213 ? 5.379 24.922 13.883 1 96.31 213 HIS A O 1
ATOM 1719 N N . GLY A 1 214 ? 3.871 23.391 13.188 1 95.19 214 GLY A N 1
ATOM 1720 C CA . GLY A 1 214 ? 4.492 23.266 11.875 1 95.19 214 GLY A CA 1
ATOM 1721 C C . GLY A 1 214 ? 4.488 24.562 11.094 1 95.19 214 GLY A C 1
ATOM 1722 O O . GLY A 1 214 ? 5.469 24.906 10.422 1 95.19 214 GLY A O 1
ATOM 1723 N N . THR A 1 215 ? 3.385 25.266 11.117 1 96.06 215 THR A N 1
ATOM 1724 C CA . THR A 1 215 ? 3.277 26.547 10.438 1 96.06 215 THR A CA 1
ATOM 1725 C C . THR A 1 215 ? 4.219 27.562 11.062 1 96.06 215 THR A C 1
ATOM 1727 O O . THR A 1 215 ? 4.871 28.344 10.359 1 96.06 215 THR A O 1
ATOM 1730 N N . PHE A 1 216 ? 4.281 27.594 12.406 1 95.62 216 PHE A N 1
ATOM 1731 C CA . PHE A 1 216 ? 5.207 28.438 13.141 1 95.62 216 PHE A CA 1
ATOM 1732 C C . PHE A 1 216 ? 6.641 28.203 12.688 1 95.62 216 PHE A C 1
ATOM 1734 O O . PHE A 1 216 ? 7.363 29.141 12.352 1 95.62 216 PHE A O 1
ATOM 1741 N N . ASN A 1 217 ? 7.031 26.859 12.625 1 95.25 217 ASN A N 1
ATOM 1742 C CA . ASN A 1 217 ? 8.367 26.484 12.172 1 95.25 217 ASN A CA 1
ATOM 1743 C C . ASN A 1 217 ? 8.609 26.938 10.734 1 95.25 217 ASN A C 1
ATOM 1745 O O . ASN A 1 217 ? 9.703 27.391 10.398 1 95.25 217 ASN A O 1
ATOM 1749 N N . THR A 1 218 ? 7.641 26.797 9.883 1 96.12 218 THR A N 1
ATOM 1750 C CA . THR A 1 218 ? 7.766 27.172 8.484 1 96.12 218 THR A CA 1
ATOM 1751 C C . THR A 1 218 ? 8.008 28.672 8.336 1 96.12 218 THR A C 1
ATOM 1753 O O . THR A 1 218 ? 8.906 29.094 7.613 1 96.12 218 THR A O 1
ATOM 1756 N N . LEU A 1 219 ? 7.23 29.469 9.062 1 96.75 219 LEU A N 1
ATOM 1757 C CA . LEU A 1 219 ? 7.328 30.922 8.961 1 96.75 219 LEU A CA 1
ATOM 1758 C C . LEU A 1 219 ? 8.664 31.422 9.5 1 96.75 219 LEU A C 1
ATOM 1760 O O . LEU A 1 219 ? 9.32 32.25 8.883 1 96.75 219 LEU A O 1
ATOM 1764 N N . LEU A 1 220 ? 9.086 30.875 10.641 1 95.56 220 LEU A N 1
ATOM 1765 C CA . LEU A 1 220 ? 10.344 31.312 11.242 1 95.56 220 LEU A CA 1
ATOM 1766 C C . LEU A 1 220 ? 11.523 30.969 10.336 1 95.56 220 LEU A C 1
ATOM 1768 O O . LEU A 1 220 ? 12.406 31.797 10.133 1 95.56 220 LEU A O 1
ATOM 1772 N N . ASN A 1 221 ? 11.523 29.766 9.828 1 95.75 221 ASN A N 1
ATOM 1773 C CA . ASN A 1 221 ? 12.641 29.344 8.984 1 95.75 221 ASN A CA 1
ATOM 1774 C C . ASN A 1 221 ? 12.625 30.062 7.637 1 95.75 221 ASN A C 1
ATOM 1776 O O . ASN A 1 221 ? 13.68 30.344 7.066 1 95.75 221 ASN A O 1
ATOM 1780 N N . ALA A 1 222 ? 11.43 30.328 7.09 1 96.69 222 ALA A N 1
ATOM 1781 C CA . ALA A 1 222 ? 11.352 31.156 5.895 1 96.69 222 ALA A CA 1
ATOM 1782 C C . ALA A 1 222 ? 11.953 32.531 6.148 1 96.69 222 ALA A C 1
ATOM 1784 O O . ALA A 1 222 ? 12.656 33.094 5.293 1 96.69 222 ALA A O 1
ATOM 1785 N N . GLY A 1 223 ? 11.625 33.156 7.312 1 96.62 223 GLY A N 1
ATOM 1786 C CA . GLY A 1 223 ? 12.195 34.438 7.688 1 96.62 223 GLY A CA 1
ATOM 1787 C C . GLY A 1 223 ? 13.711 34.406 7.781 1 96.62 223 GLY A C 1
ATOM 1788 O O . GLY A 1 223 ? 14.375 35.344 7.309 1 96.62 223 GLY A O 1
ATOM 1789 N N . ARG A 1 224 ? 14.211 33.344 8.391 1 95.88 224 ARG A N 1
ATOM 1790 C CA . ARG A 1 224 ? 15.656 33.219 8.531 1 95.88 224 ARG A CA 1
ATOM 1791 C C . ARG A 1 224 ? 16.328 33.062 7.168 1 95.88 224 ARG A C 1
ATOM 1793 O O . ARG A 1 224 ? 17.359 33.688 6.914 1 95.88 224 ARG A O 1
ATOM 1800 N N . GLN A 1 225 ? 15.688 32.344 6.336 1 94.81 225 GLN A N 1
ATOM 1801 C CA . GLN A 1 225 ? 16.281 32 5.039 1 94.81 225 GLN A CA 1
ATOM 1802 C C . GLN A 1 225 ? 16.156 33.188 4.074 1 94.81 225 GLN A C 1
ATOM 1804 O O . GLN A 1 225 ? 17.062 33.438 3.268 1 94.81 225 GLN A O 1
ATOM 1809 N N . LYS A 1 226 ? 15.047 33.906 4.164 1 95.75 226 LYS A N 1
ATOM 1810 C CA . LYS A 1 226 ? 14.727 34.812 3.059 1 95.75 226 LYS A CA 1
ATOM 1811 C C . LYS A 1 226 ? 14.672 36.25 3.525 1 95.75 226 LYS A C 1
ATOM 1813 O O . LYS A 1 226 ? 14.734 37.188 2.711 1 95.75 226 LYS A O 1
ATOM 1818 N N . LEU A 1 227 ? 14.562 36.469 4.812 1 96.75 227 LEU A N 1
ATOM 1819 C CA . LEU A 1 227 ? 14.375 37.844 5.309 1 96.75 227 LEU A CA 1
ATOM 1820 C C . LEU A 1 227 ? 15.477 38.219 6.301 1 96.75 227 LEU A C 1
ATOM 1822 O O . LEU A 1 227 ? 15.391 39.25 6.965 1 96.75 227 LEU A O 1
ATOM 1826 N N . ASN A 1 228 ? 16.453 37.375 6.453 1 94.12 228 ASN A N 1
ATOM 1827 C CA . ASN A 1 228 ? 17.641 37.594 7.277 1 94.12 228 ASN A CA 1
ATOM 1828 C C . ASN A 1 228 ? 17.266 37.812 8.742 1 94.12 228 ASN A C 1
ATOM 1830 O O . ASN A 1 228 ? 17.844 38.656 9.422 1 94.12 228 ASN A O 1
ATOM 1834 N N . ILE A 1 229 ? 16.281 37.125 9.086 1 93.88 229 ILE A N 1
ATOM 1835 C CA . ILE A 1 229 ? 15.969 37.125 10.508 1 93.88 229 ILE A CA 1
ATOM 1836 C C . ILE A 1 229 ? 17.016 36.281 11.258 1 93.88 229 ILE A C 1
ATOM 1838 O O . ILE A 1 229 ? 17.359 35.188 10.836 1 93.88 229 ILE A O 1
ATOM 1842 N N . PRO A 1 230 ? 17.656 36.844 12.281 1 90.5 230 PRO A N 1
ATOM 1843 C CA . PRO A 1 230 ? 18.688 36.094 12.992 1 90.5 230 PRO A CA 1
ATOM 1844 C C . PRO A 1 230 ? 18.094 34.969 13.836 1 90.5 230 PRO A C 1
ATOM 1846 O O . PRO A 1 230 ? 16.906 35 14.172 1 90.5 230 PRO A O 1
ATOM 1849 N N . THR A 1 231 ? 18.953 34.031 14.141 1 84.25 231 THR A N 1
ATOM 1850 C CA . THR A 1 231 ? 18.531 33 15.062 1 84.25 231 THR A CA 1
ATOM 1851 C C . THR A 1 231 ? 18.062 33.594 16.391 1 84.25 231 THR A C 1
ATOM 1853 O O . THR A 1 231 ? 18.734 34.438 16.953 1 84.25 231 THR A O 1
ATOM 1856 N N . GLY A 1 232 ? 16.891 33.156 16.812 1 83.31 232 GLY A N 1
ATOM 1857 C CA . GLY A 1 232 ? 16.312 33.719 18.016 1 83.31 232 GLY A CA 1
ATOM 1858 C C . GLY A 1 232 ? 15.406 34.906 17.75 1 83.31 232 GLY A C 1
ATOM 1859 O O . GLY A 1 232 ? 14.609 35.281 18.609 1 83.31 232 GLY A O 1
ATOM 1860 N N . GLY A 1 233 ? 15.594 35.438 16.594 1 89.88 233 GLY A N 1
ATOM 1861 C CA . GLY A 1 233 ? 14.703 36.531 16.203 1 89.88 233 GLY A CA 1
ATOM 1862 C C . GLY A 1 233 ? 13.336 36.062 15.75 1 89.88 233 GLY A C 1
ATOM 1863 O O . GLY A 1 233 ? 13.094 34.844 15.664 1 89.88 233 GLY A O 1
ATOM 1864 N N . ASN A 1 234 ? 12.445 37.062 15.602 1 94.31 234 ASN A N 1
ATOM 1865 C CA . ASN A 1 234 ? 11.109 36.75 15.125 1 94.31 234 ASN A CA 1
ATOM 1866 C C . ASN A 1 234 ? 10.727 37.562 13.906 1 94.31 234 ASN A C 1
ATOM 1868 O O . ASN A 1 234 ? 11.586 38.219 13.289 1 94.31 234 ASN A O 1
ATOM 1872 N N . LEU A 1 235 ? 9.438 37.562 13.5 1 97.69 235 LEU A N 1
ATOM 1873 C CA . LEU A 1 235 ? 9.016 38.156 12.227 1 97.69 235 LEU A CA 1
ATOM 1874 C C . LEU A 1 235 ? 8.398 39.531 12.438 1 97.69 235 LEU A C 1
ATOM 1876 O O . LEU A 1 235 ? 7.566 39.969 11.641 1 97.69 235 LEU A O 1
ATOM 1880 N N . ALA A 1 236 ? 8.812 40.188 13.516 1 97.38 236 ALA A N 1
ATOM 1881 C CA . ALA A 1 236 ? 8.305 41.531 13.797 1 97.38 236 ALA A CA 1
ATOM 1882 C C . ALA A 1 236 ? 8.508 42.469 12.594 1 97.38 236 ALA A C 1
ATOM 1884 O O . ALA A 1 236 ? 9.602 42.5 12.023 1 97.38 236 ALA A O 1
ATOM 1885 N N . GLY A 1 237 ? 7.418 43.094 12.242 1 97.56 237 GLY A N 1
ATOM 1886 C CA . GLY A 1 237 ? 7.477 44.062 11.164 1 97.56 237 GLY A CA 1
ATOM 1887 C C . GLY A 1 237 ? 7.352 43.438 9.789 1 97.56 237 GLY A C 1
ATOM 1888 O O . GLY A 1 237 ? 7.348 44.156 8.773 1 97.56 237 GLY A O 1
ATOM 1889 N N . LYS A 1 238 ? 7.273 42.156 9.703 1 98.44 238 LYS A N 1
ATOM 1890 C CA . LYS A 1 238 ? 7.18 41.469 8.414 1 98.44 238 LYS A CA 1
ATOM 1891 C C . LYS A 1 238 ? 5.734 41.125 8.086 1 98.44 238 LYS A C 1
ATOM 1893 O O . LYS A 1 238 ? 4.957 40.75 8.984 1 98.44 238 LYS A O 1
ATOM 1898 N N . LEU A 1 239 ? 5.352 41.156 6.785 1 98.81 239 LEU A N 1
ATOM 1899 C CA . LEU A 1 239 ? 3.99 40.906 6.336 1 98.81 239 LEU A CA 1
ATOM 1900 C C . LEU A 1 239 ? 3.893 39.5 5.707 1 98.81 239 LEU A C 1
ATOM 1902 O O . LEU A 1 239 ? 4.641 39.188 4.781 1 98.81 239 LEU A O 1
ATOM 1906 N N . PHE A 1 240 ? 3.057 38.719 6.27 1 98.69 240 PHE A N 1
ATOM 1907 C CA . PHE A 1 240 ? 2.705 37.406 5.738 1 98.69 240 PHE A CA 1
ATOM 1908 C C . PHE A 1 240 ? 1.277 37.406 5.203 1 98.69 240 PHE A C 1
ATOM 1910 O O . PHE A 1 240 ? 0.334 37.719 5.934 1 98.69 240 PHE A O 1
ATOM 1917 N N . VAL A 1 241 ? 1.052 37.094 3.863 1 98.88 241 VAL A N 1
ATOM 1918 C CA . VAL A 1 241 ? -0.274 37 3.26 1 98.88 241 VAL A CA 1
ATOM 1919 C C . VAL A 1 241 ? -0.538 35.562 2.805 1 98.88 241 VAL A C 1
ATOM 1921 O O . VAL A 1 241 ? 0.331 34.938 2.203 1 98.88 241 VAL A O 1
ATOM 1924 N N . THR A 1 242 ? -1.699 35.062 3.135 1 98.62 242 THR A N 1
ATOM 1925 C CA . THR A 1 242 ? -2.07 33.688 2.766 1 98.62 242 THR A CA 1
ATOM 1926 C C . THR A 1 242 ? -3.582 33.562 2.592 1 98.62 242 THR A C 1
ATOM 1928 O O . THR A 1 242 ? -4.277 34.562 2.438 1 98.62 242 THR A O 1
ATOM 1931 N N . SER A 1 243 ? -4.102 32.344 2.408 1 98 243 SER A N 1
ATOM 1932 C CA . SER A 1 243 ? -5.531 32.125 2.229 1 98 243 SER A CA 1
ATOM 1933 C C . SER A 1 243 ? -5.98 30.828 2.9 1 98 243 SER A C 1
ATOM 1935 O O . SER A 1 243 ? -5.18 29.906 3.092 1 98 243 SER A O 1
ATOM 1937 N N . GLY A 1 244 ? -7.273 30.797 3.25 1 96 244 GLY A N 1
ATOM 1938 C CA . GLY A 1 244 ? -7.902 29.641 3.879 1 96 244 GLY A CA 1
ATOM 1939 C C . GLY A 1 244 ? -7.996 29.766 5.387 1 96 244 GLY A C 1
ATOM 1940 O O . GLY A 1 244 ? -7 30.062 6.055 1 96 244 GLY A O 1
ATOM 1941 N N . LEU A 1 245 ? -9.156 29.547 5.965 1 96.06 245 LEU A N 1
ATOM 1942 C CA . LEU A 1 245 ? -9.375 29.578 7.406 1 96.06 245 LEU A CA 1
ATOM 1943 C C . LEU A 1 245 ? -10.195 28.375 7.852 1 96.06 245 LEU A C 1
ATOM 1945 O O . LEU A 1 245 ? -10.969 28.453 8.805 1 96.06 245 LEU A O 1
ATOM 1949 N N . GLY A 1 246 ? -9.984 27.266 7.07 1 90.25 246 GLY A N 1
ATOM 1950 C CA . GLY A 1 246 ? -10.648 26.016 7.395 1 90.25 246 GLY A CA 1
ATOM 1951 C C . GLY A 1 246 ? -10.039 25.297 8.586 1 90.25 246 GLY A C 1
ATOM 1952 O O . GLY A 1 246 ? -9.508 25.938 9.492 1 90.25 246 GLY A O 1
ATOM 1953 N N . GLY A 1 247 ? -10.25 23.969 8.656 1 86.38 247 GLY A N 1
ATOM 1954 C CA . GLY A 1 247 ? -9.773 23.188 9.781 1 86.38 247 GLY A CA 1
ATOM 1955 C C . GLY A 1 247 ? -8.289 23.344 10.047 1 86.38 247 GLY A C 1
ATOM 1956 O O . GLY A 1 247 ? -7.887 23.766 11.133 1 86.38 247 GLY A O 1
ATOM 1957 N N . MET A 1 248 ? -7.531 23.156 9.109 1 91.62 248 MET A N 1
ATOM 1958 C CA . MET A 1 248 ? -6.082 23.266 9.242 1 91.62 248 MET A CA 1
ATOM 1959 C C . MET A 1 248 ? -5.598 24.656 8.875 1 91.62 248 MET A C 1
ATOM 1961 O O . MET A 1 248 ? -4.812 25.266 9.602 1 91.62 248 MET A O 1
ATOM 1965 N N . SER A 1 249 ? -6.094 25.156 7.812 1 92.62 249 SER A N 1
ATOM 1966 C CA . SER A 1 249 ? -5.648 26.484 7.367 1 92.62 249 SER A CA 1
ATOM 1967 C C . SER A 1 249 ? -6 27.562 8.391 1 92.62 249 SER A C 1
ATOM 1969 O O . SER A 1 249 ? -5.367 28.609 8.43 1 92.62 249 SER A O 1
ATOM 1971 N N . GLY A 1 250 ? -6.938 27.266 9.25 1 93.06 250 GLY A N 1
ATOM 1972 C CA . GLY A 1 250 ? -7.324 28.188 10.297 1 93.06 250 GLY A CA 1
ATOM 1973 C C . GLY A 1 250 ? -6.23 28.422 11.32 1 93.06 250 GLY A C 1
ATOM 1974 O O . GLY A 1 250 ? -6.289 29.391 12.094 1 93.06 250 GLY A O 1
ATOM 1975 N N . ALA A 1 251 ? -5.195 27.641 11.266 1 94.56 251 ALA A N 1
ATOM 1976 C CA . ALA A 1 251 ? -4.098 27.75 12.219 1 94.56 251 ALA A CA 1
ATOM 1977 C C . ALA A 1 251 ? -3.117 28.844 11.805 1 94.56 251 ALA A C 1
ATOM 1979 O O . ALA A 1 251 ? -2.307 29.281 12.617 1 94.56 251 ALA A O 1
ATOM 1980 N N . GLN A 1 252 ? -3.188 29.328 10.578 1 97.06 252 GLN A N 1
ATOM 1981 C CA . GLN A 1 252 ? -2.154 30.172 9.984 1 97.06 252 GLN A CA 1
ATOM 1982 C C . GLN A 1 252 ? -2.049 31.516 10.719 1 97.06 252 GLN A C 1
ATOM 1984 O O . GLN A 1 252 ? -0.953 31.938 11.094 1 97.06 252 GLN A O 1
ATOM 1989 N N . PRO A 1 253 ? -3.201 32.219 10.984 1 97.75 253 PRO A N 1
ATOM 1990 C CA . PRO A 1 253 ? -3.066 33.5 11.672 1 97.75 253 PRO A CA 1
ATOM 1991 C C . PRO A 1 253 ? -2.479 33.344 13.07 1 97.75 253 PRO A C 1
ATOM 1993 O O . PRO A 1 253 ? -1.68 34.188 13.5 1 97.75 253 PRO A O 1
ATOM 1996 N N . LYS A 1 254 ? -2.863 32.281 13.773 1 96.62 254 LYS A N 1
ATOM 1997 C CA . LYS A 1 254 ? -2.332 32.031 15.117 1 96.62 254 LYS A CA 1
ATOM 1998 C C . LYS A 1 254 ? -0.83 31.781 15.07 1 96.62 254 LYS A C 1
ATOM 2000 O O . LYS A 1 254 ? -0.078 32.312 15.898 1 96.62 254 LYS A O 1
ATOM 2005 N N . ALA A 1 255 ? -0.43 30.969 14.18 1 96.81 255 ALA A N 1
ATOM 2006 C CA . ALA A 1 255 ? 0.994 30.688 14.008 1 96.81 255 ALA A CA 1
ATOM 2007 C C . ALA A 1 255 ? 1.764 31.969 13.695 1 96.81 255 ALA A C 1
ATOM 2009 O O . ALA A 1 255 ? 2.867 32.188 14.203 1 96.81 255 ALA A O 1
ATOM 2010 N N . ALA A 1 256 ? 1.23 32.812 12.844 1 98.06 256 ALA A N 1
ATOM 2011 C CA . ALA A 1 256 ? 1.857 34.094 12.477 1 98.06 256 ALA A CA 1
ATOM 2012 C C . ALA A 1 256 ? 1.996 35 13.688 1 98.06 256 ALA A C 1
ATOM 2014 O O . ALA A 1 256 ? 3.029 35.656 13.867 1 98.06 256 ALA A O 1
ATOM 2015 N N . ASP A 1 257 ? 0.942 35.031 14.5 1 97.19 257 ASP A N 1
ATOM 2016 C CA . ASP A 1 257 ? 0.983 35.844 15.719 1 97.19 257 ASP A CA 1
ATOM 2017 C C . ASP A 1 257 ? 2.102 35.375 16.641 1 97.19 257 ASP A C 1
ATOM 2019 O O . ASP A 1 257 ? 2.854 36.188 17.172 1 97.19 257 ASP A O 1
ATOM 2023 N N . ILE A 1 258 ? 2.172 34.094 16.812 1 95.56 258 ILE A N 1
ATOM 2024 C CA . ILE A 1 258 ? 3.186 33.531 17.703 1 95.56 258 ILE A CA 1
ATOM 2025 C C . ILE A 1 258 ? 4.578 33.812 17.141 1 95.56 258 ILE A C 1
ATOM 2027 O O . ILE A 1 258 ? 5.516 34.062 17.906 1 95.56 258 ILE A O 1
ATOM 2031 N N . ALA A 1 259 ? 4.699 33.844 15.836 1 96.25 259 ALA A N 1
ATOM 2032 C CA . ALA A 1 259 ? 5.977 34.094 15.18 1 96.25 259 ALA A CA 1
ATOM 2033 C C . ALA A 1 259 ? 6.293 35.594 15.148 1 96.25 259 ALA A C 1
ATOM 2035 O O . ALA A 1 259 ? 7.355 36 14.68 1 96.25 259 ALA A O 1
ATOM 2036 N N . GLY A 1 260 ? 5.367 36.438 15.555 1 96.75 260 GLY A N 1
ATOM 2037 C CA . GLY A 1 260 ? 5.582 37.875 15.664 1 96.75 260 GLY A CA 1
ATOM 2038 C C . GLY A 1 260 ? 5.242 38.625 14.391 1 96.75 260 GLY A C 1
ATOM 2039 O O . GLY A 1 260 ? 5.504 39.812 14.281 1 96.75 260 GLY A O 1
ATOM 2040 N N . ALA A 1 261 ? 4.582 38 13.5 1 98.38 261 ALA A N 1
ATOM 2041 C CA . ALA A 1 261 ? 4.348 38.594 12.188 1 98.38 261 ALA A CA 1
ATOM 2042 C C . ALA A 1 261 ? 3.021 39.344 12.141 1 98.38 261 ALA A C 1
ATOM 2044 O O . ALA A 1 261 ? 2.168 39.156 13.016 1 98.38 261 ALA A O 1
ATOM 2045 N N . VAL A 1 262 ? 2.902 40.25 11.195 1 98.69 262 VAL A N 1
ATOM 2046 C CA . VAL A 1 262 ? 1.614 40.75 10.734 1 98.69 262 VAL A CA 1
ATOM 2047 C C . VAL A 1 262 ? 1.094 39.875 9.594 1 98.69 262 VAL A C 1
ATOM 2049 O O . VAL A 1 262 ? 1.826 39.562 8.648 1 98.69 262 VAL A O 1
ATOM 2052 N N . SER A 1 263 ? -0.161 39.406 9.719 1 98.88 263 SER A N 1
ATOM 2053 C CA . SER A 1 263 ? -0.645 38.5 8.688 1 98.88 263 SER A CA 1
ATOM 2054 C C . SER A 1 263 ? -2.037 38.906 8.203 1 98.88 263 SER A C 1
ATOM 2056 O O . SER A 1 263 ? -2.838 39.406 8.977 1 98.88 263 SER A O 1
ATOM 2058 N N . ILE A 1 264 ? -2.305 38.719 6.914 1 98.88 264 ILE A N 1
ATOM 2059 C CA . ILE A 1 264 ? -3.627 38.781 6.305 1 98.88 264 ILE A CA 1
ATOM 2060 C C . ILE A 1 264 ? -4.004 37.438 5.703 1 98.88 264 ILE A C 1
ATOM 2062 O O . ILE A 1 264 ? -3.268 36.906 4.879 1 98.88 264 ILE A O 1
ATOM 2066 N N . THR A 1 265 ? -5.09 36.875 6.152 1 98.81 265 THR A N 1
ATOM 2067 C CA . THR A 1 265 ? -5.598 35.625 5.613 1 98.81 265 THR A CA 1
ATOM 2068 C C . THR A 1 265 ? -6.93 35.812 4.906 1 98.81 265 THR A C 1
ATOM 2070 O O . THR A 1 265 ? -7.91 36.25 5.531 1 98.81 265 THR A O 1
ATOM 2073 N N . ALA A 1 266 ? -6.953 35.5 3.635 1 98.75 266 ALA A N 1
ATOM 2074 C CA . ALA A 1 266 ? -8.18 35.656 2.852 1 98.75 266 ALA A CA 1
ATOM 2075 C C . ALA A 1 266 ? -9.07 34.406 3.004 1 98.75 266 ALA A C 1
ATOM 2077 O O . ALA A 1 266 ? -8.57 33.281 3.039 1 98.75 266 ALA A O 1
ATOM 2078 N N . GLU A 1 267 ? -10.336 34.594 3.162 1 98.12 267 GLU A N 1
ATOM 2079 C CA . GLU A 1 267 ? -11.328 33.531 3.268 1 98.12 267 GLU A CA 1
ATOM 2080 C C . GLU A 1 267 ? -12.664 33.969 2.674 1 98.12 267 GLU A C 1
ATOM 2082 O O . GLU A 1 267 ? -13.148 35.062 2.947 1 98.12 267 GLU A O 1
ATOM 2087 N N . VAL A 1 268 ? -13.242 33.094 1.841 1 97.06 268 VAL A N 1
ATOM 2088 C CA . VAL A 1 268 ? -14.461 33.469 1.115 1 97.06 268 VAL A CA 1
ATOM 2089 C C . VAL A 1 268 ? -15.688 33.031 1.926 1 97.06 268 VAL A C 1
ATOM 2091 O O . VAL A 1 268 ? -16.781 33.562 1.7 1 97.06 268 VAL A O 1
ATOM 2094 N N . ASP A 1 269 ? -15.516 32.125 2.787 1 94.12 269 ASP A N 1
ATOM 2095 C CA . ASP A 1 269 ? -16.609 31.641 3.635 1 94.12 269 ASP A CA 1
ATOM 2096 C C . ASP A 1 269 ? -16.625 32.375 4.973 1 94.12 269 ASP A C 1
ATOM 2098 O O . ASP A 1 269 ? -15.789 32.125 5.844 1 94.12 269 ASP A O 1
ATOM 2102 N N . SER A 1 270 ? -17.625 33.188 5.219 1 94.62 270 SER A N 1
ATOM 2103 C CA . SER A 1 270 ? -17.688 34.031 6.41 1 94.62 270 SER A CA 1
ATOM 2104 C C . SER A 1 270 ? -17.812 33.188 7.672 1 94.62 270 SER A C 1
ATOM 2106 O O . SER A 1 270 ? -17.359 33.594 8.742 1 94.62 270 SER A O 1
ATOM 2108 N N . SER A 1 271 ? -18.391 32.031 7.539 1 91.94 271 SER A N 1
ATOM 2109 C CA . SER A 1 271 ? -18.578 31.172 8.711 1 91.94 271 SER A CA 1
ATOM 2110 C C . SER A 1 271 ? -17.234 30.703 9.273 1 91.94 271 SER A C 1
ATOM 2112 O O . SER A 1 271 ? -17.109 30.516 10.484 1 91.94 271 SER A O 1
ATOM 2114 N N . ARG A 1 272 ? -16.266 30.594 8.414 1 92.94 272 ARG A N 1
ATOM 2115 C CA . ARG A 1 272 ? -14.945 30.188 8.875 1 92.94 272 ARG A CA 1
ATOM 2116 C C . ARG A 1 272 ? -14.242 31.328 9.609 1 92.94 272 ARG A C 1
ATOM 2118 O O . ARG A 1 272 ? -13.523 31.094 10.578 1 92.94 272 ARG A O 1
ATOM 2125 N N . ILE A 1 273 ? -14.422 32.5 9.117 1 96.38 273 ILE A N 1
ATOM 2126 C CA . ILE A 1 273 ? -13.875 33.688 9.781 1 96.38 273 ILE A CA 1
ATOM 2127 C C . ILE A 1 273 ? -14.477 33.812 11.18 1 96.38 273 ILE A C 1
ATOM 2129 O O . ILE A 1 273 ? -13.758 34.062 12.148 1 96.38 273 ILE A O 1
ATOM 2133 N N . ASP A 1 274 ? -15.805 33.562 11.227 1 94.25 274 ASP A N 1
ATOM 2134 C CA . ASP A 1 274 ? -16.5 33.625 12.516 1 94.25 274 ASP A CA 1
ATOM 2135 C C . ASP A 1 274 ? -15.93 32.625 13.508 1 94.25 274 ASP A C 1
ATOM 2137 O O . ASP A 1 274 ? -15.695 32.938 14.672 1 94.25 274 ASP A O 1
ATOM 2141 N N . THR A 1 275 ? -15.719 31.484 13.023 1 90.81 275 THR A N 1
ATOM 2142 C CA . THR A 1 275 ? -15.211 30.406 13.867 1 90.81 275 THR A CA 1
ATOM 2143 C C . THR A 1 275 ? -13.828 30.75 14.414 1 90.81 275 THR A C 1
ATOM 2145 O O . THR A 1 275 ? -13.578 30.656 15.617 1 90.81 275 THR A O 1
ATOM 2148 N N . ARG A 1 276 ? -12.922 31.234 13.578 1 95.06 276 ARG A N 1
ATOM 2149 C CA . ARG A 1 276 ? -11.547 31.5 13.992 1 95.06 276 ARG A CA 1
ATOM 2150 C C . ARG A 1 276 ? -11.461 32.75 14.859 1 95.06 276 ARG A C 1
ATOM 2152 O O . ARG A 1 276 ? -10.664 32.812 15.789 1 95.06 276 ARG A O 1
ATOM 2159 N N . HIS A 1 277 ? -12.219 33.719 14.469 1 96.12 277 HIS A N 1
ATOM 2160 C CA . HIS A 1 277 ? -12.281 34.938 15.297 1 96.12 277 HIS A CA 1
ATOM 2161 C C . HIS A 1 277 ? -12.812 34.594 16.688 1 96.12 277 HIS A C 1
ATOM 2163 O O . HIS A 1 277 ? -12.273 35.094 17.688 1 96.12 277 HIS A O 1
ATOM 2169 N N . GLY A 1 278 ? -13.82 33.75 16.734 1 92.56 278 GLY A N 1
ATOM 2170 C CA . GLY A 1 278 ? -14.406 33.344 18 1 92.56 278 GLY A CA 1
ATOM 2171 C C . GLY A 1 278 ? -13.445 32.562 18.875 1 92.56 278 GLY A C 1
ATOM 2172 O O . GLY A 1 278 ? -13.484 32.688 20.109 1 92.56 278 GLY A O 1
ATOM 2173 N N . GLN A 1 279 ? -12.617 31.844 18.234 1 89.81 279 GLN A N 1
ATOM 2174 C CA . GLN A 1 279 ? -11.648 31.016 18.953 1 89.81 279 GLN A CA 1
ATOM 2175 C C . GLN A 1 279 ? -10.43 31.828 19.359 1 89.81 279 GLN A C 1
ATOM 2177 O O . GLN A 1 279 ? -9.57 31.359 20.109 1 89.81 279 GLN A O 1
ATOM 2182 N N . GLY A 1 280 ? -10.328 33.062 18.844 1 92.75 280 GLY A N 1
ATOM 2183 C CA . GLY A 1 280 ? -9.18 33.906 19.141 1 92.75 280 GLY A CA 1
ATOM 2184 C C . GLY A 1 280 ? -7.984 33.625 18.25 1 92.75 280 GLY A C 1
ATOM 2185 O O . GLY A 1 280 ? -6.863 34.031 18.562 1 92.75 280 GLY A O 1
ATOM 2186 N N . TRP A 1 281 ? -8.211 32.875 17.156 1 94.94 281 TRP A N 1
ATOM 2187 C CA . TRP A 1 281 ? -7.117 32.5 16.266 1 94.94 281 TRP A CA 1
ATOM 2188 C C . TRP A 1 281 ? -6.82 33.594 15.258 1 94.94 281 TRP A C 1
ATOM 2190 O O . TRP A 1 281 ? -5.742 33.625 14.664 1 94.94 281 TRP A O 1
ATOM 2200 N N . VAL A 1 282 ? -7.75 34.469 15.016 1 96.69 282 VAL A N 1
ATOM 2201 C CA . VAL A 1 282 ? -7.555 35.688 14.227 1 96.69 282 VAL A CA 1
ATOM 2202 C C . VAL A 1 282 ? -8.094 36.906 14.977 1 96.69 282 VAL A C 1
ATOM 2204 O O . VAL A 1 282 ? -9.164 36.812 15.602 1 96.69 282 VAL A O 1
ATOM 2207 N N . LYS A 1 283 ? -7.434 38 14.961 1 96.81 283 LYS A N 1
ATOM 2208 C CA . LYS A 1 283 ? -7.734 39.125 15.844 1 96.81 283 LYS A CA 1
ATOM 2209 C C . LYS A 1 283 ? -8.719 40.062 15.188 1 96.81 283 LYS A C 1
ATOM 2211 O O . LYS A 1 283 ? -9.609 40.625 15.852 1 96.81 283 LYS A O 1
ATOM 2216 N N . PHE A 1 284 ? -8.531 40.375 13.922 1 98.25 284 PHE A N 1
ATOM 2217 C CA . PHE A 1 284 ? -9.344 41.375 13.242 1 98.25 284 PHE A CA 1
ATOM 2218 C C . PHE A 1 284 ? -9.984 40.781 11.992 1 98.25 284 PHE A C 1
ATOM 2220 O O . PHE A 1 284 ? -9.531 39.75 11.477 1 98.25 284 PHE A O 1
ATOM 2227 N N . ARG A 1 285 ? -11.062 41.281 11.57 1 98.25 285 ARG A N 1
ATOM 2228 C CA . ARG A 1 285 ? -11.734 40.906 10.336 1 98.25 285 ARG A CA 1
ATOM 2229 C C . ARG A 1 285 ? -12.188 42.125 9.547 1 98.25 285 ARG A C 1
ATOM 2231 O O . ARG A 1 285 ? -12.5 43.156 10.133 1 98.25 285 ARG A O 1
ATOM 2238 N N . THR A 1 286 ? -12.172 42.125 8.305 1 98.56 286 THR A N 1
ATOM 2239 C CA . THR A 1 286 ? -12.641 43.188 7.418 1 98.56 286 THR A CA 1
ATOM 2240 C C . THR A 1 286 ? -13.07 42.625 6.07 1 98.56 286 THR A C 1
ATOM 2242 O O . THR A 1 286 ? -12.672 41.5 5.703 1 98.56 286 THR A O 1
ATOM 2245 N N . GLU A 1 287 ? -13.914 43.281 5.344 1 98 287 GLU A N 1
ATOM 2246 C CA . GLU A 1 287 ? -14.312 42.938 3.984 1 98 287 GLU A CA 1
ATOM 2247 C C . GLU A 1 287 ? -13.625 43.812 2.957 1 98 287 GLU A C 1
ATOM 2249 O O . GLU A 1 287 ? -13.805 43.625 1.751 1 98 287 GLU A O 1
ATOM 2254 N N . SER A 1 288 ? -12.836 44.719 3.494 1 98.38 288 SER A N 1
ATOM 2255 C CA . SER A 1 288 ? -12.18 45.688 2.623 1 98.38 288 SER A CA 1
ATOM 2256 C C . SER A 1 288 ? -10.703 45.375 2.439 1 98.38 288 SER A C 1
ATOM 2258 O O . SER A 1 288 ? -9.961 45.281 3.416 1 98.38 288 SER A O 1
ATOM 2260 N N . LYS A 1 289 ? -10.32 45.281 1.152 1 98.44 289 LYS A N 1
ATOM 2261 C CA . LYS A 1 289 ? -8.906 45.062 0.856 1 98.44 289 LYS A CA 1
ATOM 2262 C C . LYS A 1 289 ? -8.055 46.219 1.345 1 98.44 289 LYS A C 1
ATOM 2264 O O . LYS A 1 289 ? -6.973 46.031 1.903 1 98.44 289 LYS A O 1
ATOM 2269 N N . GLU A 1 290 ? -8.57 47.406 1.123 1 98.38 290 GLU A N 1
ATOM 2270 C CA . GLU A 1 290 ? -7.871 48.625 1.543 1 98.38 290 GLU A CA 1
ATOM 2271 C C . GLU A 1 290 ? -7.676 48.656 3.057 1 98.38 290 GLU A C 1
ATOM 2273 O O . GLU A 1 290 ? -6.578 48.938 3.541 1 98.38 290 GLU A O 1
ATOM 2278 N N . GLU A 1 291 ? -8.688 48.344 3.736 1 98.62 291 GLU A N 1
ATOM 2279 C CA . GLU A 1 291 ? -8.633 48.344 5.195 1 98.62 291 GLU A CA 1
ATOM 2280 C C . GLU A 1 291 ? -7.684 47.281 5.719 1 98.62 291 GLU A C 1
ATOM 2282 O O . GLU A 1 291 ? -6.949 47.5 6.684 1 98.62 291 GLU A O 1
ATOM 2287 N N . ALA A 1 292 ? -7.73 46.125 5.105 1 98.75 292 ALA A N 1
ATOM 2288 C CA . ALA A 1 292 ? -6.844 45.031 5.512 1 98.75 292 ALA A CA 1
ATOM 2289 C C . ALA A 1 292 ? -5.383 45.469 5.441 1 98.75 292 ALA A C 1
ATOM 2291 O O . ALA A 1 292 ? -4.625 45.281 6.398 1 98.75 292 ALA A O 1
ATOM 2292 N N . PHE A 1 293 ? -4.996 46.062 4.352 1 98.75 293 PHE A N 1
ATOM 2293 C CA . PHE A 1 293 ? -3.602 46.469 4.168 1 98.75 293 PHE A CA 1
ATOM 2294 C C . PHE A 1 293 ? -3.254 47.656 5.027 1 98.75 293 PHE A C 1
ATOM 2296 O O . PHE A 1 293 ? -2.111 47.812 5.469 1 98.75 293 PHE A O 1
ATOM 2303 N N . ARG A 1 294 ? -4.242 48.562 5.266 1 98.38 294 ARG A N 1
ATOM 2304 C CA . ARG A 1 294 ? -4.004 49.688 6.168 1 98.38 294 ARG A CA 1
ATOM 2305 C C . ARG A 1 294 ? -3.715 49.188 7.586 1 98.38 294 ARG A C 1
ATOM 2307 O O . ARG A 1 294 ? -2.762 49.656 8.219 1 98.38 294 ARG A O 1
ATOM 2314 N N . MET A 1 295 ? -4.527 48.312 8.07 1 98.44 295 MET A N 1
ATOM 2315 C CA . MET A 1 295 ? -4.316 47.719 9.391 1 98.44 295 MET A CA 1
ATOM 2316 C C . MET A 1 295 ? -2.951 47.031 9.469 1 98.44 295 MET A C 1
ATOM 2318 O O . MET A 1 295 ? -2.244 47.188 10.469 1 98.44 295 MET A O 1
ATOM 2322 N N . ALA A 1 296 ? -2.621 46.344 8.414 1 98.69 296 ALA A N 1
ATOM 2323 C CA . ALA A 1 296 ? -1.337 45.656 8.367 1 98.69 296 ALA A CA 1
ATOM 2324 C C . ALA A 1 296 ? -0.177 46.625 8.422 1 98.69 296 ALA A C 1
ATOM 2326 O O . ALA A 1 296 ? 0.812 46.406 9.125 1 98.69 296 ALA A O 1
ATOM 2327 N N . ALA A 1 297 ? -0.29 47.688 7.645 1 98.38 297 ALA A N 1
ATOM 2328 C CA . ALA A 1 297 ? 0.757 48.688 7.602 1 98.38 297 ALA A CA 1
ATOM 2329 C C . ALA A 1 297 ? 0.965 49.312 8.977 1 98.38 297 ALA A C 1
ATOM 2331 O O . ALA A 1 297 ? 2.102 49.562 9.391 1 98.38 297 ALA A O 1
ATOM 2332 N N . ASP A 1 298 ? -0.073 49.625 9.656 1 98.25 298 ASP A N 1
ATOM 2333 C CA . ASP A 1 298 ? -0.002 50.188 10.992 1 98.25 298 ASP A CA 1
ATOM 2334 C C . ASP A 1 298 ? 0.697 49.25 11.969 1 98.25 298 ASP A C 1
ATOM 2336 O O . ASP A 1 298 ? 1.538 49.688 12.758 1 98.25 298 ASP A O 1
ATOM 2340 N N . ALA A 1 299 ? 0.357 48.031 11.906 1 98.31 299 ALA A N 1
ATOM 2341 C CA . ALA A 1 299 ? 0.945 47 12.789 1 98.31 299 ALA A CA 1
ATOM 2342 C C . ALA A 1 299 ? 2.422 46.812 12.477 1 98.31 299 ALA A C 1
ATOM 2344 O O . ALA A 1 299 ? 3.236 46.594 13.375 1 98.31 299 ALA A O 1
ATOM 2345 N N . ARG A 1 300 ? 2.717 46.781 11.219 1 98.12 300 ARG A N 1
ATOM 2346 C CA . ARG A 1 300 ? 4.109 46.625 10.805 1 98.12 300 ARG A CA 1
ATOM 2347 C C . ARG A 1 300 ? 4.977 47.75 11.367 1 98.12 300 ARG A C 1
ATOM 2349 O O . ARG A 1 300 ? 6.082 47.5 11.852 1 98.12 300 ARG A O 1
ATOM 2356 N N . LYS A 1 301 ? 4.453 48.906 11.305 1 97.5 301 LYS A N 1
ATOM 2357 C CA . LYS A 1 301 ? 5.18 50.094 11.805 1 97.5 301 LYS A CA 1
ATOM 2358 C C . LYS A 1 301 ? 5.449 49.969 13.305 1 97.5 301 LYS A C 1
ATOM 2360 O O . LYS A 1 301 ? 6.508 50.375 13.781 1 97.5 301 LYS A O 1
ATOM 2365 N N . LYS A 1 302 ? 4.559 49.406 13.992 1 97.5 302 LYS A N 1
ATOM 2366 C CA . LYS A 1 302 ? 4.676 49.25 15.438 1 97.5 302 LYS A CA 1
ATOM 2367 C C . LYS A 1 302 ? 5.516 48.031 15.805 1 97.5 302 LYS A C 1
ATOM 2369 O O . LYS A 1 302 ? 5.977 47.906 16.938 1 97.5 302 LYS A O 1
ATOM 2374 N N . GLY A 1 303 ? 5.691 47.125 14.867 1 96.81 303 GLY A N 1
ATOM 2375 C CA . GLY A 1 303 ? 6.422 45.906 15.109 1 96.81 303 GLY A CA 1
ATOM 2376 C C . GLY A 1 303 ? 5.66 44.906 15.977 1 96.81 303 GLY A C 1
ATOM 2377 O O . GLY A 1 303 ? 6.262 44.125 16.719 1 96.81 303 GLY A O 1
ATOM 2378 N N . GLU A 1 304 ? 4.375 44.969 15.945 1 96.75 304 GLU A N 1
ATOM 2379 C CA . GLU A 1 304 ? 3.523 44.094 16.75 1 96.75 304 GLU A CA 1
ATOM 2380 C C . GLU A 1 304 ? 2.812 43.062 15.891 1 96.75 304 GLU A C 1
ATOM 2382 O O . GLU A 1 304 ? 2.406 43.375 14.766 1 96.75 304 GLU A O 1
ATOM 2387 N N . PRO A 1 305 ? 2.738 41.906 16.453 1 97.44 305 PRO A N 1
ATOM 2388 C CA . PRO A 1 305 ? 1.958 40.906 15.695 1 97.44 305 PRO A CA 1
ATOM 2389 C C . PRO A 1 305 ? 0.496 41.312 15.531 1 97.44 305 PRO A C 1
ATOM 2391 O O . PRO A 1 305 ? -0.091 41.906 16.438 1 97.44 305 PRO A O 1
ATOM 2394 N N . CYS A 1 306 ? -0.086 41.031 14.391 1 98 306 CYS A N 1
ATOM 2395 C CA . CYS A 1 306 ? -1.464 41.375 14.039 1 98 306 CYS A CA 1
ATOM 2396 C C . CYS A 1 306 ? -1.997 40.406 12.984 1 98 306 CYS A C 1
ATOM 2398 O O . CYS A 1 306 ? -1.388 40.25 11.93 1 98 306 CYS A O 1
ATOM 2400 N N . SER A 1 307 ? -3.064 39.75 13.32 1 98.69 307 SER A N 1
ATOM 2401 C CA . SER A 1 307 ? -3.682 38.844 12.359 1 98.69 307 SER A CA 1
ATOM 2402 C C . SER A 1 307 ? -5.023 39.375 11.875 1 98.69 307 SER A C 1
ATOM 2404 O O . SER A 1 307 ? -5.895 39.688 12.688 1 98.69 307 SER A O 1
ATOM 2406 N N . ILE A 1 308 ? -5.203 39.5 10.57 1 98.81 308 ILE A N 1
ATOM 2407 C CA . ILE A 1 308 ? -6.379 40.094 9.945 1 98.81 308 ILE A CA 1
ATOM 2408 C C . ILE A 1 308 ? -7.031 39.062 9 1 98.81 308 ILE A C 1
ATOM 2410 O O . ILE A 1 308 ? -6.363 38.5 8.133 1 98.81 308 ILE A O 1
ATOM 2414 N N . ALA A 1 309 ? -8.305 38.75 9.219 1 98.81 309 ALA A N 1
ATOM 2415 C CA . ALA A 1 309 ? -9.086 37.969 8.258 1 98.81 309 ALA A CA 1
ATOM 2416 C C . ALA A 1 309 ? -9.75 38.875 7.23 1 98.81 309 ALA A C 1
ATOM 2418 O O . ALA A 1 309 ? -10.508 39.781 7.598 1 98.81 309 ALA A O 1
ATOM 2419 N N . TYR A 1 310 ? -9.438 38.719 5.992 1 98.75 310 TYR A N 1
ATOM 2420 C CA . TYR A 1 310 ? -10.109 39.406 4.898 1 98.75 310 TYR A CA 1
ATOM 2421 C C . TYR A 1 310 ? -11.219 38.562 4.301 1 98.75 310 TYR A C 1
ATOM 2423 O O . TYR A 1 310 ? -10.953 37.469 3.768 1 98.75 310 TYR A O 1
ATOM 2431 N N . HIS A 1 311 ? -12.484 38.969 4.449 1 98.69 311 HIS A N 1
ATOM 2432 C CA . HIS A 1 311 ? -13.602 38.25 3.84 1 98.69 311 HIS A CA 1
ATOM 2433 C C . HIS A 1 311 ? -13.688 38.562 2.346 1 98.69 311 HIS A C 1
ATOM 2435 O O . HIS A 1 311 ? -14.312 39.531 1.938 1 98.69 311 HIS A O 1
ATOM 2441 N N . GLY A 1 312 ? -13.148 37.688 1.589 1 98.19 312 GLY A N 1
ATOM 2442 C CA . GLY A 1 312 ? -13.055 37.812 0.144 1 98.19 312 GLY A CA 1
ATOM 2443 C C . GLY A 1 312 ? -12.078 36.844 -0.48 1 98.19 312 GLY A C 1
ATOM 2444 O O . GLY A 1 312 ? -11.555 35.969 0.205 1 98.19 312 GLY A O 1
ATOM 2445 N N . ASN A 1 313 ? -11.938 36.969 -1.756 1 98.5 313 ASN A N 1
ATOM 2446 C CA . ASN A 1 313 ? -11.086 36.031 -2.498 1 98.5 313 ASN A CA 1
ATOM 2447 C C . ASN A 1 313 ? -9.625 36.5 -2.479 1 98.5 313 ASN A C 1
ATOM 2449 O O . ASN A 1 313 ? -9.328 37.688 -2.609 1 98.5 313 ASN A O 1
ATOM 2453 N N . VAL A 1 314 ? -8.719 35.625 -2.281 1 98.56 314 VAL A N 1
ATOM 2454 C CA . VAL A 1 314 ? -7.293 35.906 -2.141 1 98.56 314 VAL A CA 1
ATOM 2455 C C . VAL A 1 314 ? -6.766 36.562 -3.414 1 98.56 314 VAL A C 1
ATOM 2457 O O . VAL A 1 314 ? -5.887 37.438 -3.359 1 98.56 314 VAL A O 1
ATOM 2460 N N . VAL A 1 315 ? -7.254 36.156 -4.602 1 98.69 315 VAL A N 1
ATOM 2461 C CA . VAL A 1 315 ? -6.793 36.688 -5.875 1 98.69 315 VAL A CA 1
ATOM 2462 C C . VAL A 1 315 ? -7.086 38.188 -5.941 1 98.69 315 VAL A C 1
ATOM 2464 O O . VAL A 1 315 ? -6.23 38.969 -6.352 1 98.69 315 VAL A O 1
ATOM 2467 N N . ASP A 1 316 ? -8.281 38.594 -5.527 1 98.62 316 ASP A N 1
ATOM 2468 C CA . ASP A 1 316 ? -8.641 40 -5.461 1 98.62 316 ASP A CA 1
ATOM 2469 C C . ASP A 1 316 ? -7.695 40.75 -4.535 1 98.62 316 ASP A C 1
ATOM 2471 O O . ASP A 1 316 ? -7.277 41.875 -4.852 1 98.62 316 ASP A O 1
ATOM 2475 N N . LEU A 1 317 ? -7.453 40.188 -3.418 1 98.81 317 LEU A N 1
ATOM 2476 C CA . LEU A 1 317 ? -6.57 40.781 -2.43 1 98.81 317 LEU A CA 1
ATOM 2477 C C . LEU A 1 317 ? -5.172 41 -3 1 98.81 317 LEU A C 1
ATOM 2479 O O . LEU A 1 317 ? -4.578 42.062 -2.85 1 98.81 317 LEU A O 1
ATOM 2483 N N . LEU A 1 318 ? -4.598 40 -3.613 1 98.88 318 LEU A N 1
ATOM 2484 C CA . LEU A 1 318 ? -3.248 40.031 -4.164 1 98.88 318 LEU A CA 1
ATOM 2485 C C . LEU A 1 318 ? -3.16 41 -5.332 1 98.88 318 LEU A C 1
ATOM 2487 O O . LEU A 1 318 ? -2.154 41.719 -5.496 1 98.88 318 LEU A O 1
ATOM 2491 N N . GLU A 1 319 ? -4.188 40.969 -6.176 1 98.75 319 GLU A N 1
ATOM 2492 C CA . GLU A 1 319 ? -4.207 41.938 -7.289 1 98.75 319 GLU A CA 1
ATOM 2493 C C . GLU A 1 319 ? -4.223 43.375 -6.789 1 98.75 319 GLU A C 1
ATOM 2495 O O . GLU A 1 319 ? -3.619 44.25 -7.402 1 98.75 319 GLU A O 1
ATOM 2500 N N . TYR A 1 320 ? -4.965 43.594 -5.715 1 98.75 320 TYR A N 1
ATOM 2501 C CA . TYR A 1 320 ? -4.953 44.938 -5.102 1 98.75 320 TYR A CA 1
ATOM 2502 C C . TYR A 1 320 ? -3.551 45.281 -4.625 1 98.75 320 TYR A C 1
ATOM 2504 O O . TYR A 1 320 ? -3.08 46.406 -4.859 1 98.75 320 TYR A O 1
ATOM 2512 N N . ALA A 1 321 ? -2.869 44.406 -3.939 1 98.81 321 ALA A N 1
ATOM 2513 C CA . ALA A 1 321 ? -1.504 44.625 -3.479 1 98.81 321 ALA A CA 1
ATOM 2514 C C . ALA A 1 321 ? -0.582 44.969 -4.645 1 98.81 321 ALA A C 1
ATOM 2516 O O . ALA A 1 321 ? 0.259 45.875 -4.539 1 98.81 321 ALA A O 1
ATOM 2517 N N . LEU A 1 322 ? -0.73 44.188 -5.711 1 98.56 322 LEU A N 1
ATOM 2518 C CA . LEU A 1 322 ? 0.084 44.406 -6.902 1 98.56 322 LEU A CA 1
ATOM 2519 C C . LEU A 1 322 ? -0.162 45.812 -7.477 1 98.56 322 LEU A C 1
ATOM 2521 O O . LEU A 1 322 ? 0.786 46.531 -7.793 1 98.56 322 LEU A O 1
ATOM 2525 N N . SER A 1 323 ? -1.403 46.156 -7.613 1 98.44 323 SER A N 1
ATOM 2526 C CA . SER A 1 323 ? -1.789 47.406 -8.219 1 98.44 323 SER A CA 1
ATOM 2527 C C . SER A 1 323 ? -1.317 48.594 -7.375 1 98.44 323 SER A C 1
ATOM 2529 O O . SER A 1 323 ? -0.922 49.625 -7.914 1 98.44 323 SER A O 1
ATOM 2531 N N . GLU A 1 324 ? -1.362 48.5 -6.055 1 98.31 324 GLU A N 1
ATOM 2532 C CA . GLU A 1 324 ? -1.026 49.594 -5.145 1 98.31 324 GLU A CA 1
ATOM 2533 C C . GLU A 1 324 ? 0.456 49.562 -4.781 1 98.31 324 GLU A C 1
ATOM 2535 O O . GLU A 1 324 ? 0.92 50.406 -4.004 1 98.31 324 GLU A O 1
ATOM 2540 N N . GLY A 1 325 ? 1.172 48.594 -5.258 1 98.06 325 GLY A N 1
ATOM 2541 C CA . GLY A 1 325 ? 2.604 48.5 -5.02 1 98.06 325 GLY A CA 1
ATOM 2542 C C . GLY A 1 325 ? 2.945 48.125 -3.588 1 98.06 325 GLY A C 1
ATOM 2543 O O . GLY A 1 325 ? 3.949 48.594 -3.043 1 98.06 325 GLY A O 1
ATOM 2544 N N . ILE A 1 326 ? 2.104 47.375 -2.969 1 98.44 326 ILE A N 1
ATOM 2545 C CA . ILE A 1 326 ? 2.33 46.969 -1.592 1 98.44 326 ILE A CA 1
ATOM 2546 C C . ILE A 1 326 ? 3.248 45.75 -1.575 1 98.44 326 ILE A C 1
ATOM 2548 O O . ILE A 1 326 ? 2.965 44.719 -2.23 1 98.44 326 ILE A O 1
ATOM 2552 N N . HIS A 1 327 ? 4.309 45.812 -0.867 1 97.94 327 HIS A N 1
ATOM 2553 C CA . HIS A 1 327 ? 5.258 44.688 -0.776 1 97.94 327 HIS A CA 1
ATOM 2554 C C . HIS A 1 327 ? 4.801 43.656 0.249 1 97.94 327 HIS A C 1
ATOM 2556 O O . HIS A 1 327 ? 4.453 44 1.378 1 97.94 327 HIS A O 1
ATOM 2562 N N . ILE A 1 328 ? 4.809 42.438 -0.145 1 98.69 328 ILE A N 1
ATOM 2563 C CA . ILE A 1 328 ? 4.523 41.281 0.708 1 98.69 328 ILE A CA 1
ATOM 2564 C C . ILE A 1 328 ? 5.801 40.469 0.934 1 98.69 328 ILE A C 1
ATOM 2566 O O . ILE A 1 328 ? 6.449 40.031 -0.024 1 98.69 328 ILE A O 1
ATOM 2570 N N . ASP A 1 329 ? 6.18 40.25 2.201 1 98.56 329 ASP A N 1
ATOM 2571 C CA . ASP A 1 329 ? 7.418 39.531 2.49 1 98.56 329 ASP A CA 1
ATOM 2572 C C . ASP A 1 329 ? 7.266 38.031 2.215 1 98.56 329 ASP A C 1
ATOM 2574 O O . ASP A 1 329 ? 8.062 37.438 1.476 1 98.56 329 ASP A O 1
ATOM 2578 N N . LEU A 1 330 ? 6.305 37.406 2.883 1 98.56 330 LEU A N 1
ATOM 2579 C CA . LEU A 1 330 ? 5.992 36 2.736 1 98.56 330 LEU A CA 1
ATOM 2580 C C . LEU A 1 330 ? 4.59 35.812 2.172 1 98.56 330 LEU A C 1
ATOM 2582 O O . LEU A 1 330 ? 3.643 36.469 2.615 1 98.56 330 LEU A O 1
ATOM 2586 N N . LEU A 1 331 ? 4.48 35 1.186 1 98.69 331 LEU A N 1
ATOM 2587 C CA . LEU A 1 331 ? 3.223 34.719 0.497 1 98.69 331 LEU A CA 1
ATOM 2588 C C . LEU A 1 331 ? 2.979 33.219 0.374 1 98.69 331 LEU A C 1
ATOM 2590 O O . LEU A 1 331 ? 3.895 32.469 0.037 1 98.69 331 LEU A O 1
ATOM 2594 N N . SER A 1 332 ? 1.794 32.719 0.755 1 97.81 332 SER A N 1
ATOM 2595 C CA . SER A 1 332 ? 1.442 31.328 0.585 1 97.81 332 SER A CA 1
ATOM 2596 C C . SER A 1 332 ? -0.046 31.156 0.296 1 97.81 332 SER A C 1
ATOM 2598 O O . SER A 1 332 ? -0.767 32.156 0.139 1 97.81 332 SER A O 1
ATOM 2600 N N . ASP A 1 333 ? -0.445 29.953 0.063 1 96.94 333 ASP A N 1
ATOM 2601 C CA . ASP A 1 333 ? -1.843 29.562 -0.064 1 96.94 333 ASP A CA 1
ATOM 2602 C C . ASP A 1 333 ? -2.102 28.234 0.642 1 96.94 333 ASP A C 1
ATOM 2604 O O . ASP A 1 333 ? -1.272 27.312 0.582 1 96.94 333 ASP A O 1
ATOM 2608 N N . GLN A 1 334 ? -3.215 28.156 1.368 1 95.69 334 GLN A N 1
ATOM 2609 C CA . GLN A 1 334 ? -3.566 26.891 2.004 1 95.69 334 GLN A CA 1
ATOM 2610 C C . GLN A 1 334 ? -5.047 26.562 1.811 1 95.69 334 GLN A C 1
ATOM 2612 O O . GLN A 1 334 ? -5.691 26.031 2.709 1 95.69 334 GLN A O 1
ATOM 2617 N N . THR A 1 335 ? -5.633 27.062 0.702 1 94.38 335 THR A N 1
ATOM 2618 C CA . THR A 1 335 ? -6.957 26.578 0.333 1 94.38 335 THR A CA 1
ATOM 2619 C C . THR A 1 335 ? -6.926 25.078 0.087 1 94.38 335 THR A C 1
ATOM 2621 O O . THR A 1 335 ? -5.855 24.484 -0.017 1 94.38 335 THR A O 1
ATOM 2624 N N . SER A 1 336 ? -8.047 24.406 0.069 1 92.62 336 SER A N 1
ATOM 2625 C CA . SER A 1 336 ? -8.086 22.953 -0.079 1 92.62 336 SER A CA 1
ATOM 2626 C C . SER A 1 336 ? -7.926 22.547 -1.539 1 92.62 336 SER A C 1
ATOM 2628 O O . SER A 1 336 ? -8.789 21.859 -2.098 1 92.62 336 SER A O 1
ATOM 2630 N N . CYS A 1 337 ? -6.766 22.828 -2.08 1 95.12 337 CYS A N 1
ATOM 2631 C CA . CYS A 1 337 ? -6.508 22.547 -3.488 1 95.12 337 CYS A CA 1
ATOM 2632 C C . CYS A 1 337 ? -6.328 21.062 -3.727 1 95.12 337 CYS A C 1
ATOM 2634 O O . CYS A 1 337 ? -6.371 20.594 -4.867 1 95.12 337 CYS A O 1
ATOM 2636 N N . HIS A 1 338 ? -6.184 20.281 -2.654 1 92.69 338 HIS A N 1
ATOM 2637 C CA . HIS A 1 338 ? -6.191 18.828 -2.818 1 92.69 338 HIS A CA 1
ATOM 2638 C C . HIS A 1 338 ? -7.555 18.344 -3.299 1 92.69 338 HIS A C 1
ATOM 2640 O O . HIS A 1 338 ? -7.68 17.203 -3.775 1 92.69 338 HIS A O 1
ATOM 2646 N N . ALA A 1 339 ? -8.578 19.109 -3.168 1 92.19 339 ALA A N 1
ATOM 2647 C CA . ALA A 1 339 ? -9.93 18.922 -3.693 1 92.19 339 ALA A CA 1
ATOM 2648 C C . ALA A 1 339 ? -10.367 20.125 -4.52 1 92.19 339 ALA A C 1
ATOM 2650 O O . ALA A 1 339 ? -11.477 20.641 -4.34 1 92.19 339 ALA A O 1
ATOM 2651 N N . VAL A 1 340 ? -9.594 20.484 -5.43 1 95.25 340 VAL A N 1
ATOM 2652 C CA . VAL A 1 340 ? -9.711 21.766 -6.129 1 95.25 340 VAL A CA 1
ATOM 2653 C C . VAL A 1 340 ? -11 21.797 -6.945 1 95.25 340 VAL A C 1
ATOM 2655 O O . VAL A 1 340 ? -11.68 22.812 -7.012 1 95.25 340 VAL A O 1
ATOM 2658 N N . TYR A 1 341 ? -11.43 20.672 -7.516 1 94.25 341 TYR A N 1
ATOM 2659 C CA . TYR A 1 341 ? -12.602 20.609 -8.375 1 94.25 341 TYR A CA 1
ATOM 2660 C C . TYR A 1 341 ? -13.812 20.094 -7.605 1 94.25 341 TYR A C 1
ATOM 2662 O O . TYR A 1 341 ? -14.906 19.969 -8.164 1 94.25 341 TYR A O 1
ATOM 2670 N N . GLU A 1 342 ? -13.586 19.797 -6.309 1 90.5 342 GLU A N 1
ATOM 2671 C CA . GLU A 1 342 ? -14.672 19.297 -5.473 1 90.5 342 GLU A CA 1
ATOM 2672 C C . GLU A 1 342 ? -15.133 20.359 -4.469 1 90.5 342 GLU A C 1
ATOM 2674 O O . GLU A 1 342 ? -15.828 20.031 -3.502 1 90.5 342 GLU A O 1
ATOM 2679 N N . GLY A 1 343 ? -14.75 21.531 -4.699 1 91.12 343 GLY A N 1
ATOM 2680 C CA . GLY A 1 343 ? -15.266 22.625 -3.891 1 91.12 343 GLY A CA 1
ATOM 2681 C C . GLY A 1 343 ? -14.25 23.172 -2.904 1 91.12 343 GLY A C 1
ATOM 2682 O O . GLY A 1 343 ? -14.555 24.078 -2.121 1 91.12 343 GLY A O 1
ATOM 2683 N N . GLY A 1 344 ? -13.023 22.688 -2.941 1 93 344 GLY A N 1
ATOM 2684 C CA . GLY A 1 344 ? -12 23.125 -2.008 1 93 344 GLY A CA 1
ATOM 2685 C C . GLY A 1 344 ? -11.383 24.469 -2.389 1 93 344 GLY A C 1
ATOM 2686 O O . GLY A 1 344 ? -10.742 25.109 -1.562 1 93 344 GLY A O 1
ATOM 2687 N N . TYR A 1 345 ? -11.594 24.859 -3.582 1 95.75 345 TYR A N 1
ATOM 2688 C CA . TYR A 1 345 ? -11.102 26.109 -4.152 1 95.75 345 TYR A CA 1
ATOM 2689 C C . TYR A 1 345 ? -12.242 26.938 -4.75 1 95.75 345 TYR A C 1
ATOM 2691 O O . TYR A 1 345 ? -13 26.438 -5.586 1 95.75 345 TYR A O 1
ATOM 2699 N N . CYS A 1 346 ? -12.406 28.125 -4.254 1 97.12 346 CYS A N 1
ATOM 2700 C CA . CYS A 1 346 ? -13.398 29.031 -4.828 1 97.12 346 CYS A CA 1
ATOM 2701 C C . CYS A 1 346 ? -12.758 29.969 -5.848 1 97.12 346 CYS A C 1
ATOM 2703 O O . CYS A 1 346 ? -12 30.859 -5.484 1 97.12 346 CYS A O 1
ATOM 2705 N N . PRO A 1 347 ? -13.102 29.766 -7.121 1 97.38 347 PRO A N 1
ATOM 2706 C CA . PRO A 1 347 ? -12.516 30.656 -8.117 1 97.38 347 PRO A CA 1
ATOM 2707 C C . PRO A 1 347 ? -12.969 32.125 -7.941 1 97.38 347 PRO A C 1
ATOM 2709 O O . PRO A 1 347 ? -14.109 32.375 -7.547 1 97.38 347 PRO A O 1
ATOM 2712 N N . VAL A 1 348 ? -12.062 33.062 -8.273 1 97.88 348 VAL A N 1
ATOM 2713 C CA . VAL A 1 348 ? -12.281 34.469 -8.047 1 97.88 348 VAL A CA 1
ATOM 2714 C C . VAL A 1 348 ? -13.453 34.969 -8.891 1 97.88 348 VAL A C 1
ATOM 2716 O O . VAL A 1 348 ? -14.07 35.969 -8.578 1 97.88 348 VAL A O 1
ATOM 2719 N N . THR A 1 349 ? -13.82 34.188 -9.883 1 96.75 349 THR A N 1
ATOM 2720 C CA . THR A 1 349 ? -14.891 34.562 -10.805 1 96.75 349 THR A CA 1
ATOM 2721 C C . THR A 1 349 ? -16.25 34.281 -10.18 1 96.75 349 THR A C 1
ATOM 2723 O O . THR A 1 349 ? -17.281 34.688 -10.711 1 96.75 349 THR A O 1
ATOM 2726 N N . LEU A 1 350 ? -16.266 33.594 -9.062 1 97.56 350 LEU A N 1
ATOM 2727 C CA . LEU A 1 350 ? -17.516 33.188 -8.438 1 97.56 350 LEU A CA 1
ATOM 2728 C C . LEU A 1 350 ? -17.578 33.656 -6.992 1 97.56 350 LEU A C 1
ATOM 2730 O O . LEU A 1 350 ? -16.562 33.688 -6.301 1 97.56 350 LEU A O 1
ATOM 2734 N N . SER A 1 351 ? -18.859 34 -6.59 1 96.31 351 SER A N 1
ATOM 2735 C CA . SER A 1 351 ? -19.078 34.125 -5.152 1 96.31 351 SER A CA 1
ATOM 2736 C C . SER A 1 351 ? -19.109 32.75 -4.492 1 96.31 351 SER A C 1
ATOM 2738 O O . SER A 1 351 ? -19.188 31.719 -5.176 1 96.31 351 SER A O 1
ATOM 2740 N N . PHE A 1 352 ? -18.984 32.719 -3.188 1 95.38 352 PHE A N 1
ATOM 2741 C CA . PHE A 1 352 ? -19.031 31.484 -2.447 1 95.38 352 PHE A CA 1
ATOM 2742 C C . PHE A 1 352 ? -20.344 30.766 -2.678 1 95.38 352 PHE A C 1
ATOM 2744 O O . PHE A 1 352 ? -20.375 29.531 -2.834 1 95.38 352 PHE A O 1
ATOM 2751 N N . GLU A 1 353 ? -21.422 31.484 -2.73 1 94.81 353 GLU A N 1
ATOM 2752 C CA . GLU A 1 353 ? -22.75 30.938 -2.949 1 94.81 353 GLU A CA 1
ATOM 2753 C C . GLU A 1 353 ? -22.875 30.344 -4.352 1 94.81 353 GLU A C 1
ATOM 2755 O O . GLU A 1 353 ? -23.422 29.25 -4.523 1 94.81 353 GLU A O 1
ATOM 2760 N N . GLU A 1 354 ? -22.359 31.078 -5.297 1 96.25 354 GLU A N 1
ATOM 2761 C CA . GLU A 1 354 ? -22.406 30.594 -6.676 1 96.25 354 GLU A CA 1
ATOM 2762 C C . GLU A 1 354 ? -21.594 29.312 -6.848 1 96.25 354 GLU A C 1
ATOM 2764 O O . GLU A 1 354 ? -22.016 28.391 -7.547 1 96.25 354 GLU A O 1
ATOM 2769 N N . ARG A 1 355 ? -20.406 29.375 -6.266 1 95.25 355 ARG A N 1
ATOM 2770 C CA . ARG A 1 355 ? -19.562 28.188 -6.301 1 95.25 355 ARG A CA 1
ATOM 2771 C C . ARG A 1 355 ? -20.297 26.969 -5.742 1 95.25 355 ARG A C 1
ATOM 2773 O O . ARG A 1 355 ? -20.281 25.891 -6.344 1 95.25 355 ARG A O 1
ATOM 2780 N N . THR A 1 356 ? -20.969 27.062 -4.645 1 93.19 356 THR A N 1
ATOM 2781 C CA . THR A 1 356 ? -21.719 25.984 -4 1 93.19 356 THR A CA 1
ATOM 2782 C C . THR A 1 356 ? -22.844 25.5 -4.898 1 93.19 356 THR A C 1
ATOM 2784 O O . THR A 1 356 ? -23.078 24.297 -5.016 1 93.19 356 THR A O 1
ATOM 2787 N N . ARG A 1 357 ? -23.562 26.453 -5.492 1 94.12 357 ARG A N 1
ATOM 2788 C CA . ARG A 1 357 ? -24.656 26.109 -6.395 1 94.12 357 ARG A CA 1
ATOM 2789 C C . ARG A 1 357 ? -24.156 25.328 -7.598 1 94.12 357 ARG A C 1
ATOM 2791 O O . ARG A 1 357 ? -24.734 24.312 -7.973 1 94.12 357 ARG A O 1
ATOM 2798 N N . LEU A 1 358 ? -23 25.734 -8.148 1 95.25 358 LEU A N 1
ATOM 2799 C CA . LEU A 1 358 ? -22.469 25.109 -9.359 1 95.25 358 LEU A CA 1
ATOM 2800 C C . LEU A 1 358 ? -21.969 23.703 -9.07 1 95.25 358 LEU A C 1
ATOM 2802 O O . LEU A 1 358 ? -22.031 22.828 -9.938 1 95.25 358 LEU A O 1
ATOM 2806 N N . LEU A 1 359 ? -21.469 23.469 -7.91 1 91.94 359 LEU A N 1
ATOM 2807 C CA . LEU A 1 359 ? -21.016 22.141 -7.527 1 91.94 359 LEU A CA 1
ATOM 2808 C C . LEU A 1 359 ? -22.125 21.109 -7.68 1 91.94 359 LEU A C 1
ATOM 2810 O O . LEU A 1 359 ? -21.875 19.953 -8.039 1 91.94 359 LEU A O 1
ATOM 2814 N N . LYS A 1 360 ? -23.281 21.578 -7.387 1 90.25 360 LYS A N 1
ATOM 2815 C CA . LYS A 1 360 ? -24.453 20.703 -7.43 1 90.25 360 LYS A CA 1
ATOM 2816 C C . LYS A 1 360 ? -25.047 20.656 -8.836 1 90.25 360 LYS A C 1
ATOM 2818 O O . LYS A 1 360 ? -25.359 19.578 -9.344 1 90.25 360 LYS A O 1
ATOM 2823 N N . GLU A 1 361 ? -25.141 21.75 -9.469 1 93.31 361 GLU A N 1
ATOM 2824 C CA . GLU A 1 361 ? -26.016 21.891 -10.633 1 93.31 361 GLU A CA 1
ATOM 2825 C C . GLU A 1 361 ? -25.234 21.734 -11.938 1 93.31 361 GLU A C 1
ATOM 2827 O O . GLU A 1 361 ? -25.797 21.297 -12.953 1 93.31 361 GLU A O 1
ATOM 2832 N N . ASP A 1 362 ? -24 22.203 -11.93 1 95.19 362 ASP A N 1
ATOM 2833 C CA . ASP A 1 362 ? -23.219 22.203 -13.156 1 95.19 362 ASP A CA 1
ATOM 2834 C C . ASP A 1 362 ? -21.719 22.078 -12.859 1 95.19 362 ASP A C 1
ATOM 2836 O O . ASP A 1 362 ? -20.984 23.062 -12.938 1 95.19 362 ASP A O 1
ATOM 2840 N N . ARG A 1 363 ? -21.25 20.906 -12.703 1 92 363 ARG A N 1
ATOM 2841 C CA . ARG A 1 363 ? -19.875 20.609 -12.32 1 92 363 ARG A CA 1
ATOM 2842 C C . ARG A 1 363 ? -18.891 21.031 -13.406 1 92 363 ARG A C 1
ATOM 2844 O O . ARG A 1 363 ? -17.781 21.484 -13.109 1 92 363 ARG A O 1
ATOM 2851 N N . ASP A 1 364 ? -19.25 20.812 -14.641 1 95.56 364 ASP A N 1
ATOM 2852 C CA . ASP A 1 364 ? -18.375 21.172 -15.758 1 95.56 364 ASP A CA 1
ATOM 2853 C C . ASP A 1 364 ? -18.078 22.672 -15.758 1 95.56 364 ASP A C 1
ATOM 2855 O O . ASP A 1 364 ? -16.922 23.078 -15.938 1 95.56 364 ASP A O 1
ATOM 2859 N N . GLU A 1 365 ? -19.172 23.406 -15.578 1 97.12 365 GLU A N 1
ATOM 2860 C CA . GLU A 1 365 ? -18.984 24.844 -15.516 1 97.12 365 GLU A CA 1
ATOM 2861 C C . GLU A 1 365 ? -18.141 25.234 -14.305 1 97.12 365 GLU A C 1
ATOM 2863 O O . GLU A 1 365 ? -17.281 26.125 -14.406 1 97.12 365 GLU A O 1
ATOM 2868 N N . PHE A 1 366 ? -18.375 24.641 -13.227 1 96.81 366 PHE A N 1
ATOM 2869 C CA . PHE A 1 366 ? -17.562 24.891 -12.039 1 96.81 366 PHE A CA 1
ATOM 2870 C C . PHE A 1 366 ? -16.094 24.641 -12.336 1 96.81 366 PHE A C 1
ATOM 2872 O O . PHE A 1 366 ? -15.234 25.469 -12 1 96.81 366 PHE A O 1
ATOM 2879 N N . CYS A 1 367 ? -15.766 23.547 -12.938 1 97.06 367 CYS A N 1
ATOM 2880 C CA . CYS A 1 367 ? -14.391 23.172 -13.258 1 97.06 367 CYS A CA 1
ATOM 2881 C C . CYS A 1 367 ? -13.75 24.219 -14.18 1 97.06 367 CYS A C 1
ATOM 2883 O O . CYS A 1 367 ? -12.586 24.578 -14.008 1 97.06 367 CYS A O 1
ATOM 2885 N N . ARG A 1 368 ? -14.523 24.672 -15.172 1 97.94 368 ARG A N 1
ATOM 2886 C CA . ARG A 1 368 ? -14.039 25.703 -16.078 1 97.94 368 ARG A CA 1
ATOM 2887 C C . ARG A 1 368 ? -13.68 26.969 -15.32 1 97.94 368 ARG A C 1
ATOM 2889 O O . ARG A 1 368 ? -12.648 27.594 -15.586 1 97.94 368 ARG A O 1
ATOM 2896 N N . GLN A 1 369 ? -14.547 27.359 -14.367 1 98.25 369 GLN A N 1
ATOM 2897 C CA . GLN A 1 369 ? -14.305 28.547 -13.555 1 98.25 369 GLN A CA 1
ATOM 2898 C C . GLN A 1 369 ? -13.078 28.375 -12.664 1 98.25 369 GLN A C 1
ATOM 2900 O O . GLN A 1 369 ? -12.336 29.328 -12.438 1 98.25 369 GLN A O 1
ATOM 2905 N N . VAL A 1 370 ? -12.891 27.188 -12.156 1 98.25 370 VAL A N 1
ATOM 2906 C CA . VAL A 1 370 ? -11.719 26.875 -11.344 1 98.25 370 VAL A CA 1
ATOM 2907 C C . VAL A 1 370 ? -10.453 27.094 -12.164 1 98.25 370 VAL A C 1
ATOM 2909 O O . VAL A 1 370 ? -9.5 27.719 -11.695 1 98.25 370 VAL A O 1
ATOM 2912 N N . ASP A 1 371 ? -10.438 26.594 -13.414 1 98.38 371 ASP A N 1
ATOM 2913 C CA . ASP A 1 371 ? -9.273 26.75 -14.289 1 98.38 371 ASP A CA 1
ATOM 2914 C C . ASP A 1 371 ? -8.961 28.219 -14.539 1 98.38 371 ASP A C 1
ATOM 2916 O O . ASP A 1 371 ? -7.801 28.625 -14.492 1 98.38 371 ASP A O 1
ATOM 2920 N N . LEU A 1 372 ? -9.984 28.984 -14.773 1 98.19 372 LEU A N 1
ATOM 2921 C CA . LEU A 1 372 ? -9.812 30.422 -15 1 98.19 372 LEU A CA 1
ATOM 2922 C C . LEU A 1 372 ? -9.273 31.094 -13.75 1 98.19 372 LEU A C 1
ATOM 2924 O O . LEU A 1 372 ? -8.398 31.969 -13.836 1 98.19 372 LEU A O 1
ATOM 2928 N N . GLY A 1 373 ? -9.883 30.75 -12.641 1 98.06 373 GLY A N 1
ATOM 2929 C CA . GLY A 1 373 ? -9.414 31.297 -11.375 1 98.06 373 GLY A CA 1
ATOM 2930 C C . GLY A 1 373 ? -7.969 30.953 -11.078 1 98.06 373 GLY A C 1
ATOM 2931 O O . GLY A 1 373 ? -7.215 31.812 -10.602 1 98.06 373 GLY A O 1
ATOM 2932 N N . LEU A 1 374 ? -7.551 29.719 -11.281 1 98.5 374 LEU A N 1
ATOM 2933 C CA . LEU A 1 374 ? -6.18 29.281 -11.039 1 98.5 374 LEU A CA 1
ATOM 2934 C C . LEU A 1 374 ? -5.199 30.047 -11.93 1 98.5 374 LEU A C 1
ATOM 2936 O O . LEU A 1 374 ? -4.086 30.359 -11.5 1 98.5 374 LEU A O 1
ATOM 2940 N N . LYS A 1 375 ? -5.59 30.281 -13.203 1 98.44 375 LYS A N 1
ATOM 2941 C CA . LYS A 1 375 ? -4.742 31.062 -14.102 1 98.44 375 LYS A CA 1
ATOM 2942 C C . LYS A 1 375 ? -4.484 32.469 -13.555 1 98.44 375 LYS A C 1
ATOM 2944 O O . LYS A 1 375 ? -3.338 32.906 -13.492 1 98.44 375 LYS A O 1
ATOM 2949 N N . ARG A 1 376 ? -5.539 33.125 -13.117 1 98.5 376 ARG A N 1
ATOM 2950 C CA . ARG A 1 376 ? -5.406 34.469 -12.555 1 98.5 376 ARG A CA 1
ATOM 2951 C C . ARG A 1 376 ? -4.566 34.438 -11.281 1 98.5 376 ARG A C 1
ATOM 2953 O O . ARG A 1 376 ? -3.754 35.344 -11.055 1 98.5 376 ARG A O 1
ATOM 2960 N N . HIS A 1 377 ? -4.863 33.469 -10.469 1 98.62 377 HIS A N 1
ATOM 2961 C CA . HIS A 1 377 ? -4.094 33.312 -9.242 1 98.62 377 HIS A CA 1
ATOM 2962 C C . HIS A 1 377 ? -2.609 33.125 -9.539 1 98.62 377 HIS A C 1
ATOM 2964 O O . HIS A 1 377 ? -1.766 33.75 -8.906 1 98.62 377 HIS A O 1
ATOM 2970 N N . PHE A 1 378 ? -2.287 32.25 -10.5 1 98.44 378 PHE A N 1
ATOM 2971 C CA . PHE A 1 378 ? -0.916 32 -10.922 1 98.44 378 PHE A CA 1
ATOM 2972 C C . PHE A 1 378 ? -0.251 33.312 -11.391 1 98.44 378 PHE A C 1
ATOM 2974 O O . PHE A 1 378 ? 0.873 33.594 -10.984 1 98.44 378 PHE A O 1
ATOM 2981 N N . GLU A 1 379 ? -0.934 34.094 -12.203 1 98.56 379 GLU A N 1
ATOM 2982 C CA . GLU A 1 379 ? -0.383 35.312 -12.797 1 98.56 379 GLU A CA 1
ATOM 2983 C C . GLU A 1 379 ? -0.058 36.344 -11.734 1 98.56 379 GLU A C 1
ATOM 2985 O O . GLU A 1 379 ? 0.982 37 -11.797 1 98.56 379 GLU A O 1
ATOM 2990 N N . VAL A 1 380 ? -0.93 36.5 -10.781 1 98.75 380 VAL A N 1
ATOM 2991 C CA . VAL A 1 380 ? -0.701 37.531 -9.781 1 98.75 380 VAL A CA 1
ATOM 2992 C C . VAL A 1 380 ? 0.426 37.094 -8.844 1 98.75 380 VAL A C 1
ATOM 2994 O O . VAL A 1 380 ? 1.225 37.938 -8.398 1 98.75 380 VAL A O 1
ATOM 2997 N N . VAL A 1 381 ? 0.496 35.844 -8.445 1 98.69 381 VAL A N 1
ATOM 2998 C CA . VAL A 1 381 ? 1.6 35.344 -7.633 1 98.69 381 VAL A CA 1
ATOM 2999 C C . VAL A 1 381 ? 2.92 35.531 -8.375 1 98.69 381 VAL A C 1
ATOM 3001 O O . VAL A 1 381 ? 3.904 36 -7.789 1 98.69 381 VAL A O 1
ATOM 3004 N N . LYS A 1 382 ? 2.928 35.156 -9.641 1 98.5 382 LYS A N 1
ATOM 3005 C CA . LYS A 1 382 ? 4.117 35.312 -10.477 1 98.5 382 LYS A CA 1
ATOM 3006 C C . LYS A 1 382 ? 4.59 36.75 -10.461 1 98.5 382 LYS A C 1
ATOM 3008 O O . LYS A 1 382 ? 5.789 37.031 -10.32 1 98.5 382 LYS A O 1
ATOM 3013 N N . ALA A 1 383 ? 3.676 37.688 -10.625 1 98.69 383 ALA A N 1
ATOM 3014 C CA . ALA A 1 383 ? 4 39.094 -10.641 1 98.69 383 ALA A CA 1
ATOM 3015 C C . ALA A 1 383 ? 4.555 39.562 -9.297 1 98.69 383 ALA A C 1
ATOM 3017 O O . ALA A 1 383 ? 5.496 40.344 -9.242 1 98.69 383 ALA A O 1
ATOM 3018 N N . LEU A 1 384 ? 3.957 39.125 -8.242 1 98.75 384 LEU A N 1
ATOM 3019 C CA . LEU A 1 384 ? 4.391 39.531 -6.914 1 98.75 384 LEU A CA 1
ATOM 3020 C C . LEU A 1 384 ? 5.754 38.938 -6.582 1 98.75 384 LEU A C 1
ATOM 3022 O O . LEU A 1 384 ? 6.578 39.594 -5.938 1 98.75 384 LEU A O 1
ATOM 3026 N N . VAL A 1 385 ? 5.973 37.719 -6.98 1 98.44 385 VAL A N 1
ATOM 3027 C CA . VAL A 1 385 ? 7.277 37.094 -6.793 1 98.44 385 VAL A CA 1
ATOM 3028 C C . VAL A 1 385 ? 8.344 37.875 -7.562 1 98.44 385 VAL A C 1
ATOM 3030 O O . VAL A 1 385 ? 9.438 38.125 -7.055 1 98.44 385 VAL A O 1
ATOM 3033 N N . ALA A 1 386 ? 8.031 38.25 -8.773 1 97.94 386 ALA A N 1
ATOM 3034 C CA . ALA A 1 386 ? 8.953 39.031 -9.594 1 97.94 386 ALA A CA 1
ATOM 3035 C C . ALA A 1 386 ? 9.297 40.344 -8.914 1 97.94 386 ALA A C 1
ATOM 3037 O O . ALA A 1 386 ? 10.367 40.938 -9.148 1 97.94 386 ALA A O 1
ATOM 3038 N N . ARG A 1 387 ? 8.453 40.781 -8.031 1 97.75 387 ARG A N 1
ATOM 3039 C CA . ARG A 1 387 ? 8.664 42.062 -7.348 1 97.75 387 ARG A CA 1
ATOM 3040 C C . ARG A 1 387 ? 9.297 41.844 -5.977 1 97.75 387 ARG A C 1
ATOM 3042 O O . ARG A 1 387 ? 9.391 42.75 -5.176 1 97.75 387 ARG A O 1
ATOM 3049 N N . GLY A 1 388 ? 9.562 40.594 -5.703 1 97.25 388 GLY A N 1
ATOM 3050 C CA . GLY A 1 388 ? 10.414 40.375 -4.543 1 97.25 388 GLY A CA 1
ATOM 3051 C C . GLY A 1 388 ? 9.727 39.594 -3.441 1 97.25 388 GLY A C 1
ATOM 3052 O O . GLY A 1 388 ? 10.352 39.25 -2.432 1 97.25 388 GLY A O 1
ATOM 3053 N N . SER A 1 389 ? 8.477 39.219 -3.539 1 98.19 389 SER A N 1
ATOM 3054 C CA . SER A 1 389 ? 7.812 38.375 -2.545 1 98.19 389 SER A CA 1
ATOM 3055 C C . SER A 1 389 ? 8.344 36.938 -2.58 1 98.19 389 SER A C 1
ATOM 3057 O O . SER A 1 389 ? 8.609 36.406 -3.652 1 98.19 389 SER A O 1
ATOM 3059 N N . TYR A 1 390 ? 8.539 36.312 -1.381 1 97.94 390 TYR A N 1
ATOM 3060 C CA . TYR A 1 390 ? 8.844 34.875 -1.328 1 97.94 390 TYR A CA 1
ATOM 3061 C C . TYR A 1 390 ? 7.562 34.062 -1.229 1 97.94 390 TYR A C 1
ATOM 3063 O O . TYR A 1 390 ? 6.848 34.125 -0.228 1 97.94 390 TYR A O 1
ATOM 3071 N N . PHE A 1 391 ? 7.332 33.344 -2.25 1 98.25 391 PHE A N 1
ATOM 3072 C CA . PHE A 1 391 ? 6.16 32.469 -2.273 1 98.25 391 PHE A CA 1
ATOM 3073 C C . PHE A 1 391 ? 6.551 31.016 -2 1 98.25 391 PHE A C 1
ATOM 3075 O O . PHE A 1 391 ? 7.574 30.547 -2.5 1 98.25 391 PHE A O 1
ATOM 3082 N N . PHE A 1 392 ? 5.73 30.328 -1.174 1 96.44 392 PHE A N 1
ATOM 3083 C CA . PHE A 1 392 ? 5.859 28.891 -1.04 1 96.44 392 PHE A CA 1
ATOM 3084 C C . PHE A 1 392 ? 4.488 28.219 -1.025 1 96.44 392 PHE A C 1
ATOM 3086 O O . PHE A 1 392 ? 3.539 28.75 -0.447 1 96.44 392 PHE A O 1
ATOM 3093 N N . ASP A 1 393 ? 4.41 27.109 -1.704 1 94.81 393 ASP A N 1
ATOM 3094 C CA . ASP A 1 393 ? 3.24 26.234 -1.616 1 94.81 393 ASP A CA 1
ATOM 3095 C C . ASP A 1 393 ? 3.189 25.516 -0.267 1 94.81 393 ASP A C 1
ATOM 3097 O O . ASP A 1 393 ? 4.098 24.766 0.076 1 94.81 393 ASP A O 1
ATOM 3101 N N . TYR A 1 394 ? 2.053 25.719 0.419 1 93.56 394 TYR A N 1
ATOM 3102 C CA . TYR A 1 394 ? 1.979 25.188 1.779 1 93.56 394 TYR A CA 1
ATOM 3103 C C . TYR A 1 394 ? 1.506 23.734 1.781 1 93.56 394 TYR A C 1
ATOM 3105 O O . TYR A 1 394 ? 0.96 23.266 2.779 1 93.56 394 TYR A O 1
ATOM 3113 N N . GLY A 1 395 ? 1.603 23.062 0.662 1 91.62 395 GLY A N 1
ATOM 3114 C CA . GLY A 1 395 ? 1.441 21.625 0.604 1 91.62 395 GLY A CA 1
ATOM 3115 C C . GLY A 1 395 ? -0.002 21.188 0.433 1 91.62 395 GLY A C 1
ATOM 3116 O O . GLY A 1 395 ? -0.386 20.109 0.874 1 91.62 395 GLY A O 1
ATOM 3117 N N . ASN A 1 396 ? -0.79 22.016 -0.152 1 94.56 396 ASN A N 1
ATOM 3118 C CA . ASN A 1 396 ? -2.197 21.719 -0.404 1 94.56 396 ASN A CA 1
ATOM 3119 C C . ASN A 1 396 ? -2.445 21.375 -1.871 1 94.56 396 ASN A C 1
ATOM 3121 O O . ASN A 1 396 ? -3.584 21.422 -2.34 1 94.56 396 ASN A O 1
ATOM 3125 N N . ALA A 1 397 ? -1.378 21.172 -2.578 1 95.75 397 ALA A N 1
ATOM 3126 C CA . ALA A 1 397 ? -1.396 20.812 -3.992 1 95.75 397 ALA A CA 1
ATOM 3127 C C . ALA A 1 397 ? -1.757 22.016 -4.867 1 95.75 397 ALA A C 1
ATOM 3129 O O . ALA A 1 397 ? -2.33 21.844 -5.945 1 95.75 397 ALA A O 1
ATOM 3130 N N . PHE A 1 398 ? -1.474 23.203 -4.41 1 97.44 398 PHE A N 1
ATOM 3131 C CA . PHE A 1 398 ? -1.791 24.406 -5.172 1 97.44 398 PHE A CA 1
ATOM 3132 C C . PHE A 1 398 ? -1.049 24.406 -6.504 1 97.44 398 PHE A C 1
ATOM 3134 O O . PHE A 1 398 ? -1.665 24.531 -7.562 1 97.44 398 PHE A O 1
ATOM 3141 N N . MET A 1 399 ? 0.239 24.234 -6.496 1 97.94 399 MET A N 1
ATOM 3142 C CA . MET A 1 399 ? 1.029 24.281 -7.723 1 97.94 399 MET A CA 1
ATOM 3143 C C . MET A 1 399 ? 0.682 23.125 -8.641 1 97.94 399 MET A C 1
ATOM 3145 O O . MET A 1 399 ? 0.649 23.281 -9.867 1 97.94 399 MET A O 1
ATOM 3149 N N . LYS A 1 400 ? 0.465 21.969 -8.062 1 97.38 400 LYS A N 1
ATOM 3150 C CA . LYS A 1 400 ? 0.036 20.828 -8.867 1 97.38 400 LYS A CA 1
ATOM 3151 C C . LYS A 1 400 ? -1.31 21.094 -9.539 1 97.38 400 LYS A C 1
ATOM 3153 O O . LYS A 1 400 ? -1.528 20.719 -10.688 1 97.38 400 LYS A O 1
ATOM 3158 N N . SER A 1 401 ? -2.219 21.734 -8.805 1 97.75 401 SER A N 1
ATOM 3159 C CA . SER A 1 401 ? -3.514 22.094 -9.375 1 97.75 401 SER A CA 1
ATOM 3160 C C . SER A 1 401 ? -3.355 23.062 -10.547 1 97.75 401 SER A C 1
ATOM 3162 O O . SER A 1 401 ? -4.062 22.953 -11.547 1 97.75 401 SER A O 1
ATOM 3164 N N . ILE A 1 402 ? -2.453 24.047 -10.391 1 98.12 402 ILE A N 1
ATOM 3165 C CA . ILE A 1 402 ? -2.162 24.969 -11.477 1 98.12 402 ILE A CA 1
ATOM 3166 C C . ILE A 1 402 ? -1.654 24.188 -12.688 1 98.12 402 ILE A C 1
ATOM 3168 O O . ILE A 1 402 ? -2.137 24.391 -13.805 1 98.12 402 ILE A O 1
ATOM 3172 N N . TYR A 1 403 ? -0.733 23.297 -12.484 1 97.94 403 TYR A N 1
ATOM 3173 C CA . TYR A 1 403 ? -0.197 22.469 -13.562 1 97.94 403 TYR A CA 1
ATOM 3174 C C . TYR A 1 403 ? -1.302 21.656 -14.234 1 97.94 403 TYR A C 1
ATOM 3176 O O . TYR A 1 403 ? -1.387 21.609 -15.461 1 97.94 403 TYR A O 1
ATOM 3184 N N . ASP A 1 404 ? -2.129 21.031 -13.492 1 96.56 404 ASP A N 1
ATOM 3185 C CA . ASP A 1 404 ? -3.178 20.156 -14 1 96.56 404 ASP A CA 1
ATOM 3186 C C . ASP A 1 404 ? -4.219 20.953 -14.789 1 96.56 404 ASP A C 1
ATOM 3188 O O . ASP A 1 404 ? -4.949 20.375 -15.602 1 96.56 404 ASP A O 1
ATOM 3192 N N . SER A 1 405 ? -4.336 22.188 -14.492 1 97.56 405 SER A N 1
ATOM 3193 C CA . SER A 1 405 ? -5.285 23.031 -15.211 1 97.56 405 SER A CA 1
ATOM 3194 C C . SER A 1 405 ? -4.781 23.375 -16.609 1 97.56 405 SER A C 1
ATOM 3196 O O . SER A 1 405 ? -5.508 23.969 -17.406 1 97.56 405 SER A O 1
ATOM 3198 N N . GLY A 1 406 ? -3.541 23.047 -16.922 1 97 406 GLY A N 1
ATOM 3199 C CA . GLY A 1 406 ? -3.008 23.234 -18.266 1 97 406 GLY A CA 1
ATOM 3200 C C . GLY A 1 406 ? -1.914 24.281 -18.328 1 97 406 GLY A C 1
ATOM 3201 O O . GLY A 1 406 ? -1.345 24.516 -19.406 1 97 406 GLY A O 1
ATOM 3202 N N . ILE A 1 407 ? -1.567 24.859 -17.203 1 97.94 407 ILE A N 1
ATOM 3203 C CA . ILE A 1 407 ? -0.525 25.875 -17.172 1 97.94 407 ILE A CA 1
ATOM 3204 C C . ILE A 1 407 ? 0.842 25.219 -17.016 1 97.94 407 ILE A C 1
ATOM 3206 O O . ILE A 1 407 ? 1.396 25.172 -15.914 1 97.94 407 ILE A O 1
ATOM 3210 N N . ILE A 1 408 ? 1.453 24.828 -18.047 1 96.75 408 ILE A N 1
ATOM 3211 C CA . ILE A 1 408 ? 2.668 24.031 -18.109 1 96.75 408 ILE A CA 1
ATOM 3212 C C . ILE A 1 408 ? 3.863 24.859 -17.656 1 96.75 408 ILE A C 1
ATOM 3214 O O . ILE A 1 408 ? 4.859 24.328 -17.172 1 96.75 408 ILE A O 1
ATOM 3218 N N . GLU A 1 409 ? 3.713 26.188 -17.812 1 96.62 409 GLU A N 1
ATOM 3219 C CA . GLU A 1 409 ? 4.805 27.109 -17.5 1 96.62 409 GLU A CA 1
ATOM 3220 C C . GLU A 1 409 ? 5.238 26.953 -16.031 1 96.62 409 GLU A C 1
ATOM 3222 O O . GLU A 1 409 ? 6.363 27.312 -15.68 1 96.62 409 GLU A O 1
ATOM 3227 N N . ILE A 1 410 ? 4.371 26.438 -15.219 1 97.81 410 ILE A N 1
ATOM 3228 C CA . ILE A 1 410 ? 4.688 26.312 -13.805 1 97.81 410 ILE A CA 1
ATOM 3229 C C . ILE A 1 410 ? 5.641 25.141 -13.586 1 97.81 410 ILE A C 1
ATOM 3231 O O . ILE A 1 410 ? 6.289 25.031 -12.539 1 97.81 410 ILE A O 1
ATOM 3235 N N . SER A 1 411 ? 5.68 24.172 -14.523 1 96.62 411 SER A N 1
ATOM 3236 C CA . SER A 1 411 ? 6.602 23.047 -14.445 1 96.62 411 SER A CA 1
ATOM 3237 C C . SER A 1 411 ? 8.055 23.516 -14.547 1 96.62 411 SER A C 1
ATOM 3239 O O . SER A 1 411 ? 8.398 24.328 -15.414 1 96.62 411 SER A O 1
ATOM 3241 N N . LYS A 1 412 ? 8.828 23.016 -13.695 1 93.44 412 LYS A N 1
ATOM 3242 C CA . LYS A 1 412 ? 10.234 23.406 -13.68 1 93.44 412 LYS A CA 1
ATOM 3243 C C . LYS A 1 412 ? 10.93 23.031 -14.984 1 93.44 412 LYS A C 1
ATOM 3245 O O . LYS A 1 412 ? 11.75 23.781 -15.5 1 93.44 412 LYS A O 1
ATOM 3250 N N . ASN A 1 413 ? 10.633 21.828 -15.578 1 89.69 413 ASN A N 1
ATOM 3251 C CA . ASN A 1 413 ? 11.273 21.375 -16.812 1 89.69 413 ASN A CA 1
ATOM 3252 C C . ASN A 1 413 ? 10.406 21.656 -18.031 1 89.69 413 ASN A C 1
ATOM 3254 O O . ASN A 1 413 ? 10.812 21.391 -19.156 1 89.69 413 ASN A O 1
ATOM 3258 N N . ARG A 1 414 ? 9.188 22.125 -17.875 1 91.94 414 ARG A N 1
ATOM 3259 C CA . ARG A 1 414 ? 8.25 22.547 -18.906 1 91.94 414 ARG A CA 1
ATOM 3260 C C . ARG A 1 414 ? 7.754 21.359 -19.719 1 91.94 414 ARG A C 1
ATOM 3262 O O . ARG A 1 414 ? 7.305 21.516 -20.859 1 91.94 414 ARG A O 1
ATOM 3269 N N . ILE A 1 415 ? 7.879 20.156 -19.188 1 87.94 415 ILE A N 1
ATOM 3270 C CA . ILE A 1 415 ? 7.48 18.953 -19.906 1 87.94 415 ILE A CA 1
ATOM 3271 C C . ILE A 1 415 ? 6.445 18.188 -19.094 1 87.94 415 ILE A C 1
ATOM 3273 O O . ILE A 1 415 ? 5.395 17.812 -19.609 1 87.94 415 ILE A O 1
ATOM 3277 N N . ASP A 1 416 ? 6.699 17.938 -17.859 1 89.94 416 ASP A N 1
ATOM 3278 C CA . ASP A 1 416 ? 5.828 17.188 -16.953 1 89.94 416 ASP A CA 1
ATOM 3279 C C . ASP A 1 416 ? 5.965 17.672 -15.516 1 89.94 416 ASP A C 1
ATOM 3281 O O . ASP A 1 416 ? 6.484 18.766 -15.273 1 89.94 416 ASP A O 1
ATOM 3285 N N . ASP A 1 417 ? 5.328 17.016 -14.609 1 92.31 417 ASP A N 1
ATOM 3286 C CA . ASP A 1 417 ? 5.309 17.469 -13.219 1 92.31 417 ASP A CA 1
ATOM 3287 C C . ASP A 1 417 ? 6.348 16.719 -12.383 1 92.31 417 ASP A C 1
ATOM 3289 O O . ASP A 1 417 ? 6.324 16.781 -11.156 1 92.31 417 ASP A O 1
ATOM 3293 N N . LYS A 1 418 ? 7.375 16.062 -12.906 1 86.62 418 LYS A N 1
ATOM 3294 C CA . LYS A 1 418 ? 8.211 15.109 -12.188 1 86.62 418 LYS A CA 1
ATOM 3295 C C . LYS A 1 418 ? 9.453 15.789 -11.617 1 86.62 418 LYS A C 1
ATOM 3297 O O . LYS A 1 418 ? 10.078 15.273 -10.688 1 86.62 418 LYS A O 1
ATOM 3302 N N . ASP A 1 419 ? 9.812 16.953 -12.172 1 87.38 419 ASP A N 1
ATOM 3303 C CA . ASP A 1 419 ? 10.992 17.672 -11.68 1 87.38 419 ASP A CA 1
ATOM 3304 C C . ASP A 1 419 ? 10.602 18.781 -10.703 1 87.38 419 ASP A C 1
ATOM 3306 O O . ASP A 1 419 ? 11.438 19.578 -10.297 1 87.38 419 ASP A O 1
ATOM 3310 N N . GLY A 1 420 ? 9.344 18.828 -10.391 1 91.44 420 GLY A N 1
ATOM 3311 C CA . GLY A 1 420 ? 8.867 19.875 -9.5 1 91.44 420 GLY A CA 1
ATOM 3312 C C . GLY A 1 420 ? 8.43 21.141 -10.227 1 91.44 420 GLY A C 1
ATOM 3313 O O . GLY A 1 420 ? 8.242 21.109 -11.445 1 91.44 420 GLY A O 1
ATOM 3314 N N . PHE A 1 421 ? 8.211 22.172 -9.531 1 96.44 421 PHE A N 1
ATOM 3315 C CA . PHE A 1 421 ? 7.633 23.391 -10.086 1 96.44 421 PHE A CA 1
ATOM 3316 C C . PHE A 1 421 ? 8.578 24.578 -9.906 1 96.44 421 PHE A C 1
ATOM 3318 O O . PHE A 1 421 ? 9.609 24.453 -9.242 1 96.44 421 PHE A O 1
ATOM 3325 N N . ILE A 1 422 ? 8.281 25.672 -10.523 1 96.38 422 ILE A N 1
ATOM 3326 C CA . ILE A 1 422 ? 9.203 26.797 -10.609 1 96.38 422 ILE A CA 1
ATOM 3327 C C . ILE A 1 422 ? 9.359 27.453 -9.234 1 96.38 422 ILE A C 1
ATOM 3329 O O . ILE A 1 422 ? 10.352 28.125 -8.977 1 96.38 422 ILE A O 1
ATOM 3333 N N . TRP A 1 423 ? 8.422 27.281 -8.352 1 96.38 423 TRP A N 1
ATOM 3334 C CA . TRP A 1 423 ? 8.555 27.719 -6.961 1 96.38 423 TRP A CA 1
ATOM 3335 C C . TRP A 1 423 ? 8.695 26.531 -6.023 1 96.38 423 TRP A C 1
ATOM 3337 O O . TRP A 1 423 ? 8.039 25.5 -6.215 1 96.38 423 TRP A O 1
ATOM 3347 N N . PRO A 1 424 ? 9.508 26.625 -5.109 1 93.06 424 PRO A N 1
ATOM 3348 C CA . PRO A 1 424 ? 9.625 25.516 -4.156 1 93.06 424 PRO A CA 1
ATOM 3349 C C . PRO A 1 424 ? 8.438 25.438 -3.201 1 93.06 424 PRO A C 1
ATOM 3351 O O . PRO A 1 424 ? 7.824 26.453 -2.883 1 93.06 424 PRO A O 1
ATOM 3354 N N . SER A 1 425 ? 8.148 24.266 -2.799 1 94.62 425 SER A N 1
ATOM 3355 C CA . SER A 1 425 ? 7.18 24.109 -1.72 1 94.62 425 SER A CA 1
ATOM 3356 C C . SER A 1 425 ? 7.832 24.297 -0.356 1 94.62 425 SER A C 1
ATOM 3358 O O . SER A 1 425 ? 9.062 24.328 -0.247 1 94.62 425 SER A O 1
ATOM 3360 N N . TYR A 1 426 ? 6.969 24.453 0.688 1 95.81 426 TYR A N 1
ATOM 3361 C CA . TYR A 1 426 ? 7.488 24.688 2.031 1 95.81 426 TYR A CA 1
ATOM 3362 C C . TYR A 1 426 ? 8.328 23.5 2.508 1 95.81 426 TYR A C 1
ATOM 3364 O O . TYR A 1 426 ? 9.281 23.688 3.266 1 95.81 426 TYR A O 1
ATOM 3372 N N . VAL A 1 427 ? 8.016 22.266 2.018 1 95.38 427 VAL A N 1
ATOM 3373 C CA . VAL A 1 427 ? 8.805 21.109 2.432 1 95.38 427 VAL A CA 1
ATOM 3374 C C . VAL A 1 427 ? 10.102 21.047 1.637 1 95.38 427 VAL A C 1
ATOM 3376 O O . VAL A 1 427 ? 11.164 20.734 2.186 1 95.38 427 VAL A O 1
ATOM 3379 N N . GLU A 1 428 ? 10.008 21.375 0.401 1 94.12 428 GLU A N 1
ATOM 3380 C CA . GLU A 1 428 ? 11.156 21.266 -0.489 1 94.12 428 GLU A CA 1
ATOM 3381 C C . GLU A 1 428 ? 12.297 22.172 -0.013 1 94.12 428 GLU A C 1
ATOM 3383 O O . GLU A 1 428 ? 13.461 21.766 -0.022 1 94.12 428 GLU A O 1
ATOM 3388 N N . ASP A 1 429 ? 11.945 23.359 0.529 1 93.38 429 ASP A N 1
ATOM 3389 C CA . ASP A 1 429 ? 12.984 24.344 0.785 1 93.38 429 ASP A CA 1
ATOM 3390 C C . ASP A 1 429 ? 13.18 24.562 2.283 1 93.38 429 ASP A C 1
ATOM 3392 O O . ASP A 1 429 ? 14.25 25 2.719 1 93.38 429 ASP A O 1
ATOM 3396 N N . ILE A 1 430 ? 12.156 24.297 3.053 1 95.81 430 ILE A N 1
ATOM 3397 C CA . ILE A 1 430 ? 12.211 24.75 4.438 1 95.81 430 ILE A CA 1
ATOM 3398 C C . ILE A 1 430 ? 12.133 23.562 5.383 1 95.81 430 ILE A C 1
ATOM 3400 O O . ILE A 1 430 ? 13.148 23.109 5.918 1 95.81 430 ILE A O 1
ATOM 3404 N N . MET A 1 431 ? 10.977 22.906 5.434 1 96.06 431 MET A N 1
ATOM 3405 C CA . MET A 1 431 ? 10.734 21.859 6.422 1 96.06 431 MET A CA 1
ATOM 3406 C C . MET A 1 431 ? 11.586 20.625 6.133 1 96.06 431 MET A C 1
ATOM 3408 O O . MET A 1 431 ? 12.055 19.953 7.055 1 96.06 431 MET A O 1
ATOM 3412 N N . GLY A 1 432 ? 11.773 20.312 4.848 1 95.88 432 GLY A N 1
ATOM 3413 C CA . GLY A 1 432 ? 12.562 19.156 4.48 1 95.88 432 GLY A CA 1
ATOM 3414 C C . GLY A 1 432 ? 13.992 19.219 4.988 1 95.88 432 GLY A C 1
ATOM 3415 O O . GLY A 1 432 ? 14.375 18.453 5.883 1 95.88 432 GLY A O 1
ATOM 3416 N N . PRO A 1 433 ? 14.727 20.203 4.504 1 96 433 PRO A N 1
ATOM 3417 C CA . PRO A 1 433 ? 16.141 20.281 4.859 1 96 433 PRO A CA 1
ATOM 3418 C C . PRO A 1 433 ? 16.359 20.672 6.32 1 96 433 PRO A C 1
ATOM 3420 O O . PRO A 1 433 ? 17.344 20.234 6.938 1 96 433 PRO A O 1
ATOM 3423 N N . GLU A 1 434 ? 15.359 21.406 6.891 1 95.38 434 GLU A N 1
ATOM 3424 C CA . GLU A 1 434 ? 15.633 22 8.195 1 95.38 434 GLU A CA 1
ATOM 3425 C C . GLU A 1 434 ? 15.039 21.156 9.32 1 95.38 434 GLU A C 1
ATOM 3427 O O . GLU A 1 434 ? 15.43 21.312 10.484 1 95.38 434 GLU A O 1
ATOM 3432 N N . LEU A 1 435 ? 14.117 20.297 9.008 1 97 435 LEU A N 1
ATOM 3433 C CA . LEU A 1 435 ? 13.477 19.547 10.07 1 97 435 LEU A CA 1
ATOM 3434 C C . LEU A 1 435 ? 13.445 18.062 9.742 1 97 435 LEU A C 1
ATOM 3436 O O . LEU A 1 435 ? 14.086 17.25 10.414 1 97 435 LEU A O 1
ATOM 3440 N N . PHE A 1 436 ? 12.859 17.625 8.625 1 97.31 436 PHE A N 1
ATOM 3441 C CA . PHE A 1 436 ? 12.648 16.219 8.305 1 97.31 436 PHE A CA 1
ATOM 3442 C C . PHE A 1 436 ? 13.977 15.5 8.109 1 97.31 436 PHE A C 1
ATOM 3444 O O . PHE A 1 436 ? 14.133 14.359 8.562 1 97.31 436 PHE A O 1
ATOM 3451 N N . ASP A 1 437 ? 14.875 16.156 7.504 1 97.88 437 ASP A N 1
ATOM 3452 C CA . ASP A 1 437 ? 16.188 15.539 7.281 1 97.88 437 ASP A CA 1
ATOM 3453 C C . ASP A 1 437 ? 16.859 15.195 8.602 1 97.88 437 ASP A C 1
ATOM 3455 O O . ASP A 1 437 ? 17.656 14.258 8.68 1 97.88 437 ASP A O 1
ATOM 3459 N N . TYR A 1 438 ? 16.484 15.992 9.672 1 97.81 438 TYR A N 1
ATOM 3460 C CA . TYR A 1 438 ? 17.062 15.773 10.992 1 97.81 438 TYR A CA 1
ATOM 3461 C C . TYR A 1 438 ? 16.203 14.82 11.82 1 97.81 438 TYR A C 1
ATOM 3463 O O . TYR A 1 438 ? 16.562 14.469 12.945 1 97.81 438 TYR A O 1
ATOM 3471 N N . GLY A 1 439 ? 15.094 14.453 11.312 1 97.69 439 GLY A N 1
ATOM 3472 C CA . GLY A 1 439 ? 14.195 13.539 12.008 1 97.69 439 GLY A CA 1
ATOM 3473 C C . GLY A 1 439 ? 13.148 14.25 12.836 1 97.69 439 GLY A C 1
ATOM 3474 O O . GLY A 1 439 ? 12.344 13.609 13.516 1 97.69 439 GLY A O 1
ATOM 3475 N N . TYR A 1 440 ? 13.164 15.594 12.789 1 97.56 440 TYR A N 1
ATOM 3476 C CA . TYR A 1 440 ? 12.125 16.312 13.516 1 97.56 440 TYR A CA 1
ATOM 3477 C C . TYR A 1 440 ? 10.781 16.203 12.805 1 97.56 440 TYR A C 1
ATOM 3479 O O . TYR A 1 440 ? 10.719 16.297 11.578 1 97.56 440 TYR A O 1
ATOM 3487 N N . GLY A 1 441 ? 9.742 15.867 13.461 1 96.19 441 GLY A N 1
ATOM 3488 C CA . GLY A 1 441 ? 8.391 15.82 12.93 1 96.19 441 GLY A CA 1
ATOM 3489 C C . GLY A 1 441 ? 7.324 16.078 13.977 1 96.19 441 GLY A C 1
ATOM 3490 O O . GLY A 1 441 ? 7.641 16.312 15.148 1 96.19 441 GLY A O 1
ATOM 3491 N N . PRO A 1 442 ? 6.094 16.078 13.492 1 96.12 442 PRO A N 1
ATOM 3492 C CA . PRO A 1 442 ? 4.992 16.438 14.391 1 96.12 442 PRO A CA 1
ATOM 3493 C C . PRO A 1 442 ? 4.645 15.32 15.367 1 96.12 442 PRO A C 1
ATOM 3495 O O . PRO A 1 442 ? 3.805 14.469 15.07 1 96.12 442 PRO A O 1
ATOM 3498 N N . PHE A 1 443 ? 5.258 15.367 16.531 1 97.06 443 PHE A N 1
ATOM 3499 C CA . PHE A 1 443 ? 4.93 14.531 17.688 1 97.06 443 PHE A CA 1
ATOM 3500 C C . PHE A 1 443 ? 3.812 15.156 18.5 1 97.06 443 PHE A C 1
ATOM 3502 O O . PHE A 1 443 ? 3.756 16.375 18.656 1 97.06 443 PHE A O 1
ATOM 3509 N N . ARG A 1 444 ? 2.863 14.336 18.938 1 97.62 444 ARG A N 1
ATOM 3510 C CA . ARG A 1 444 ? 1.731 14.898 19.672 1 97.62 444 ARG A CA 1
ATOM 3511 C C . ARG A 1 444 ? 1.188 13.906 20.688 1 97.62 444 ARG A C 1
ATOM 3513 O O . ARG A 1 444 ? 1.495 12.711 20.625 1 97.62 444 ARG A O 1
ATOM 3520 N N . TRP A 1 445 ? 0.467 14.406 21.672 1 98.62 445 TRP A N 1
ATOM 3521 C CA . TRP A 1 445 ? -0.156 13.539 22.672 1 98.62 445 TRP A CA 1
ATOM 3522 C C . TRP A 1 445 ? -1.497 14.109 23.125 1 98.62 445 TRP A C 1
ATOM 3524 O O . TRP A 1 445 ? -1.768 15.297 22.953 1 98.62 445 TRP A O 1
ATOM 3534 N N . VAL A 1 446 ? -2.336 13.227 23.578 1 98.56 446 VAL A N 1
ATOM 3535 C CA . VAL A 1 446 ? -3.641 13.539 24.141 1 98.56 446 VAL A CA 1
ATOM 3536 C C . VAL A 1 446 ? -3.729 12.984 25.562 1 98.56 446 VAL A C 1
ATOM 3538 O O . VAL A 1 446 ? -3.512 11.789 25.781 1 98.56 446 VAL A O 1
ATOM 3541 N N . CYS A 1 447 ? -3.977 13.867 26.562 1 98.81 447 CYS A N 1
ATOM 3542 C CA . CYS A 1 447 ? -4.293 13.406 27.906 1 98.81 447 CYS A CA 1
ATOM 3543 C C . CYS A 1 447 ? -5.715 12.867 27.984 1 98.81 447 CYS A C 1
ATOM 3545 O O . CYS A 1 447 ? -6.676 13.641 28.062 1 98.81 447 CYS A O 1
ATOM 3547 N N . LEU A 1 448 ? -5.855 11.586 28.125 1 98.75 448 LEU A N 1
ATOM 3548 C CA . LEU A 1 448 ? -7.141 10.914 27.984 1 98.75 448 LEU A CA 1
ATOM 3549 C C . LEU A 1 448 ? -8.016 11.133 29.219 1 98.75 448 LEU A C 1
ATOM 3551 O O . LEU A 1 448 ? -9.219 10.883 29.188 1 98.75 448 LEU A O 1
ATOM 3555 N N . SER A 1 449 ? -7.457 11.633 30.312 1 98.12 449 SER A N 1
ATOM 3556 C CA . SER A 1 449 ? -8.219 11.984 31.516 1 98.12 449 SER A CA 1
ATOM 3557 C C . SER A 1 449 ? -9.141 13.172 31.25 1 98.12 449 SER A C 1
ATOM 3559 O O . SER A 1 449 ? -10.109 13.383 31.984 1 98.12 449 SER A O 1
ATOM 3561 N N . GLY A 1 450 ? -8.758 13.945 30.281 1 97.44 450 GLY A N 1
ATOM 3562 C CA . GLY A 1 450 ? -9.492 15.164 30 1 97.44 450 GLY A CA 1
ATOM 3563 C C . GLY A 1 450 ? -9.148 16.312 30.938 1 97.44 450 GLY A C 1
ATOM 3564 O O . GLY A 1 450 ? -9.695 17.406 30.812 1 97.44 450 GLY A O 1
ATOM 3565 N N . LYS A 1 451 ? -8.188 16.141 31.797 1 97.56 451 LYS A N 1
ATOM 3566 C CA . LYS A 1 451 ? -7.832 17.156 32.781 1 97.56 451 LYS A CA 1
ATOM 3567 C C . LYS A 1 451 ? -6.773 18.094 32.219 1 97.56 451 LYS A C 1
ATOM 3569 O O . LYS A 1 451 ? -5.738 17.656 31.719 1 97.56 451 LYS A O 1
ATOM 3574 N N . HIS A 1 452 ? -7.047 19.391 32.344 1 97.75 452 HIS A N 1
ATOM 3575 C CA . HIS A 1 452 ? -6.078 20.406 31.922 1 97.75 452 HIS A CA 1
ATOM 3576 C C . HIS A 1 452 ? -4.781 20.281 32.719 1 97.75 452 HIS A C 1
ATOM 3578 O O . HIS A 1 452 ? -3.697 20.5 32.188 1 97.75 452 HIS A O 1
ATOM 3584 N N . GLU A 1 453 ? -4.844 19.938 34 1 98.19 453 GLU A N 1
ATOM 3585 C CA . GLU A 1 453 ? -3.67 19.797 34.844 1 98.19 453 GLU A CA 1
ATOM 3586 C C . GLU A 1 453 ? -2.719 18.734 34.312 1 98.19 453 GLU A C 1
ATOM 3588 O O . GLU A 1 453 ? -1.5 18.875 34.406 1 98.19 453 GLU A O 1
ATOM 3593 N N . ASP A 1 454 ? -3.291 17.625 33.781 1 98.69 454 ASP A N 1
ATOM 3594 C CA . ASP A 1 454 ? -2.457 16.594 33.188 1 98.69 454 ASP A CA 1
ATOM 3595 C C . ASP A 1 454 ? -1.678 17.141 31.984 1 98.69 454 ASP A C 1
ATOM 3597 O O . ASP A 1 454 ? -0.519 16.766 31.781 1 98.69 454 ASP A O 1
ATOM 3601 N N . LEU A 1 455 ? -2.338 17.969 31.188 1 98.56 455 LEU A N 1
ATOM 3602 C CA . LEU A 1 455 ? -1.668 18.578 30.047 1 98.56 455 LEU A CA 1
ATOM 3603 C C . LEU A 1 455 ? -0.509 19.453 30.5 1 98.56 455 LEU A C 1
ATOM 3605 O O . LEU A 1 455 ? 0.572 19.422 29.906 1 98.56 455 LEU A O 1
ATOM 3609 N N . VAL A 1 456 ? -0.737 20.25 31.5 1 98.25 456 VAL A N 1
ATOM 3610 C CA . VAL A 1 456 ? 0.3 21.125 32.031 1 98.25 456 VAL A CA 1
ATOM 3611 C C . VAL A 1 456 ? 1.48 20.297 32.531 1 98.25 456 VAL A C 1
ATOM 3613 O O . VAL A 1 456 ? 2.639 20.641 32.25 1 98.25 456 VAL A O 1
ATOM 3616 N N . LYS A 1 457 ? 1.168 19.203 33.25 1 98.75 457 LYS A N 1
ATOM 3617 C CA . LYS A 1 457 ? 2.213 18.328 33.75 1 98.75 457 LYS A CA 1
ATOM 3618 C C . LYS A 1 457 ? 3.012 17.703 32.625 1 98.75 457 LYS A C 1
ATOM 3620 O O . LYS A 1 457 ? 4.238 17.609 32.688 1 98.75 457 LYS A O 1
ATOM 3625 N N . THR A 1 458 ? 2.322 17.266 31.609 1 98.75 458 THR A N 1
ATOM 3626 C CA . THR A 1 458 ? 3.012 16.641 30.484 1 98.75 458 THR A CA 1
ATOM 3627 C C . THR A 1 458 ? 3.832 17.688 29.719 1 98.75 458 THR A C 1
ATOM 3629 O O . THR A 1 458 ? 4.914 17.375 29.203 1 98.75 458 THR A O 1
ATOM 3632 N N . ASP A 1 459 ? 3.326 18.938 29.562 1 98.44 459 ASP A N 1
ATOM 3633 C CA . ASP A 1 459 ? 4.113 20 28.938 1 98.44 459 ASP A CA 1
ATOM 3634 C C . ASP A 1 459 ? 5.441 20.203 29.672 1 98.44 459 ASP A C 1
ATOM 3636 O O . ASP A 1 459 ? 6.492 20.312 29.031 1 98.44 459 ASP A O 1
ATOM 3640 N N . HIS A 1 460 ? 5.352 20.234 30.984 1 98.44 460 HIS A N 1
ATOM 3641 C CA . HIS A 1 460 ? 6.555 20.438 31.781 1 98.44 460 HIS A CA 1
ATOM 3642 C C . HIS A 1 460 ? 7.516 19.25 31.625 1 98.44 460 HIS A C 1
ATOM 3644 O O . HIS A 1 460 ? 8.727 19.453 31.5 1 98.44 460 HIS A O 1
ATOM 3650 N N . ALA A 1 461 ? 6.961 18.078 31.703 1 98.69 461 ALA A N 1
ATOM 3651 C CA . ALA A 1 461 ? 7.789 16.875 31.547 1 98.69 461 ALA A CA 1
ATOM 3652 C C . ALA A 1 461 ? 8.477 16.859 30.188 1 98.69 461 ALA A C 1
ATOM 3654 O O . ALA A 1 461 ? 9.648 16.484 30.078 1 98.69 461 ALA A O 1
ATOM 3655 N N . ALA A 1 462 ? 7.746 17.203 29.141 1 98.62 462 ALA A N 1
ATOM 3656 C CA . ALA A 1 462 ? 8.328 17.266 27.797 1 98.62 462 ALA A CA 1
ATOM 3657 C C . ALA A 1 462 ? 9.461 18.297 27.75 1 98.62 462 ALA A C 1
ATOM 3659 O O . ALA A 1 462 ? 10.523 18.031 27.156 1 98.62 462 ALA A O 1
ATOM 3660 N N . MET A 1 463 ? 9.227 19.453 28.281 1 97.94 463 MET A N 1
ATOM 3661 C CA . MET A 1 463 ? 10.234 20.516 28.328 1 97.94 463 MET A CA 1
ATOM 3662 C C . MET A 1 463 ? 11.516 20.016 28.984 1 97.94 463 MET A C 1
ATOM 3664 O O . MET A 1 463 ? 12.617 20.312 28.5 1 97.94 463 MET A O 1
ATOM 3668 N N . GLU A 1 464 ? 11.367 19.219 29.984 1 98 464 GLU A N 1
ATOM 3669 C CA . GLU A 1 464 ? 12.508 18.719 30.75 1 98 464 GLU A CA 1
ATOM 3670 C C . GLU A 1 464 ? 13.312 17.703 29.922 1 98 464 GLU A C 1
ATOM 3672 O O . GLU A 1 464 ? 14.492 17.484 30.188 1 98 464 GLU A O 1
ATOM 3677 N N . CYS A 1 465 ? 12.711 17.125 28.984 1 98.31 465 CYS A N 1
ATOM 3678 C CA . CYS A 1 465 ? 13.359 16.094 28.172 1 98.31 465 CYS A CA 1
ATOM 3679 C C . CYS A 1 465 ? 14.109 16.719 27 1 98.31 465 CYS A C 1
ATOM 3681 O O . CYS A 1 465 ? 14.82 16.031 26.281 1 98.31 465 CYS A O 1
ATOM 3683 N N . ILE A 1 466 ? 14 18.016 26.781 1 98.12 466 ILE A N 1
ATOM 3684 C CA . ILE A 1 466 ? 14.602 18.672 25.609 1 98.12 466 ILE A CA 1
ATOM 3685 C C . ILE A 1 466 ? 15.844 19.438 26.031 1 98.12 466 ILE A C 1
ATOM 3687 O O . ILE A 1 466 ? 15.797 20.234 26.984 1 98.12 466 ILE A O 1
ATOM 3691 N N . ASP A 1 467 ? 16.969 19.203 25.406 1 97.5 467 ASP A N 1
ATOM 3692 C CA . ASP A 1 467 ? 18.172 20.031 25.562 1 97.5 467 ASP A CA 1
ATOM 3693 C C . ASP A 1 467 ? 18.188 21.172 24.562 1 97.5 467 ASP A C 1
ATOM 3695 O O . ASP A 1 467 ? 18.531 20.984 23.391 1 97.5 467 ASP A O 1
ATOM 3699 N N . PRO A 1 468 ? 17.828 22.375 24.984 1 95.56 468 PRO A N 1
ATOM 3700 C CA . PRO A 1 468 ? 17.703 23.5 24.047 1 95.56 468 PRO A CA 1
ATOM 3701 C C . PRO A 1 468 ? 19.031 23.906 23.422 1 95.56 468 PRO A C 1
ATOM 3703 O O . PRO A 1 468 ? 19.062 24.656 22.453 1 95.56 468 PRO A O 1
ATOM 3706 N N . ASP A 1 469 ? 20.188 23.406 23.984 1 95.5 469 ASP A N 1
ATOM 3707 C CA . ASP A 1 469 ? 21.5 23.859 23.516 1 95.5 469 ASP A CA 1
ATOM 3708 C C . ASP A 1 469 ? 22.094 22.844 22.531 1 95.5 469 ASP A C 1
ATOM 3710 O O . ASP A 1 469 ? 23.172 23.078 21.984 1 95.5 469 ASP A O 1
ATOM 3714 N N . ARG A 1 470 ? 21.375 21.75 22.25 1 94.75 470 ARG A N 1
ATOM 3715 C CA . ARG A 1 470 ? 21.906 20.734 21.359 1 94.75 470 ARG A CA 1
ATOM 3716 C C . ARG A 1 470 ? 21.859 21.203 19.906 1 94.75 470 ARG A C 1
ATOM 3718 O O . ARG A 1 470 ? 22.844 21.125 19.188 1 94.75 470 ARG A O 1
ATOM 3725 N N . ARG A 1 471 ? 20.656 21.609 19.391 1 93.31 471 ARG A N 1
ATOM 3726 C CA . ARG A 1 471 ? 20.406 22.125 18.062 1 93.31 471 ARG A CA 1
ATOM 3727 C C . ARG A 1 471 ? 19.453 23.312 18.094 1 93.31 471 ARG A C 1
ATOM 3729 O O . ARG A 1 471 ? 18.688 23.469 19.047 1 93.31 471 ARG A O 1
ATOM 3736 N N . GLU A 1 472 ? 19.5 24.141 17.031 1 91.81 472 GLU A N 1
ATOM 3737 C CA . GLU A 1 472 ? 18.594 25.281 16.938 1 91.81 472 GLU A CA 1
ATOM 3738 C C . GLU A 1 472 ? 17.141 24.828 16.953 1 91.81 472 GLU A C 1
ATOM 3740 O O . GLU A 1 472 ? 16.281 25.5 17.516 1 91.81 472 GLU A O 1
ATOM 3745 N N . GLN A 1 473 ? 16.859 23.719 16.344 1 94.19 473 GLN A N 1
ATOM 3746 C CA . GLN A 1 473 ? 15.508 23.172 16.328 1 94.19 473 GLN A CA 1
ATOM 3747 C C . GLN A 1 473 ? 15.039 22.828 17.75 1 94.19 473 GLN A C 1
ATOM 3749 O O . GLN A 1 473 ? 13.883 23.062 18.094 1 94.19 473 GLN A O 1
ATOM 3754 N N . ASP A 1 474 ? 15.914 22.266 18.547 1 95.94 474 ASP A N 1
ATOM 3755 C CA . ASP A 1 474 ? 15.586 21.938 19.922 1 95.94 474 ASP A CA 1
ATOM 3756 C C . ASP A 1 474 ? 15.242 23.203 20.719 1 95.94 474 ASP A C 1
ATOM 3758 O O . ASP A 1 474 ? 14.32 23.203 21.531 1 95.94 474 ASP A O 1
ATOM 3762 N N . ARG A 1 475 ? 16.016 24.203 20.484 1 94.31 475 ARG A N 1
ATOM 3763 C CA . ARG A 1 475 ? 15.758 25.469 21.156 1 94.31 475 ARG A CA 1
ATOM 3764 C C . ARG A 1 475 ? 14.383 26.016 20.797 1 94.31 475 ARG A C 1
ATOM 3766 O O . ARG A 1 475 ? 13.617 26.422 21.672 1 94.31 475 ARG A O 1
ATOM 3773 N N . ASP A 1 476 ? 14.102 26.016 19.531 1 93.31 476 ASP A N 1
ATOM 3774 C CA . ASP A 1 476 ? 12.805 26.5 19.078 1 93.31 476 ASP A CA 1
ATOM 3775 C C . ASP A 1 476 ? 11.664 25.672 19.656 1 93.31 476 ASP A C 1
ATOM 3777 O O . ASP A 1 476 ? 10.633 26.203 20.047 1 93.31 476 ASP A O 1
ATOM 3781 N N . ASN A 1 477 ? 11.852 24.391 19.656 1 95.19 477 ASN A N 1
ATOM 3782 C CA . ASN A 1 477 ? 10.828 23.5 20.188 1 95.19 477 ASN A CA 1
ATOM 3783 C C . ASN A 1 477 ? 10.664 23.672 21.703 1 95.19 477 ASN A C 1
ATOM 3785 O O . ASN A 1 477 ? 9.547 23.547 22.219 1 95.19 477 ASN A O 1
ATOM 3789 N N . TRP A 1 478 ? 11.789 23.891 22.359 1 96.06 478 TRP A N 1
ATOM 3790 C CA . TRP A 1 478 ? 11.742 24.141 23.781 1 96.06 478 TRP A CA 1
ATOM 3791 C C . TRP A 1 478 ? 10.945 25.406 24.094 1 96.06 478 TRP A C 1
ATOM 3793 O O . TRP A 1 478 ? 10.109 25.438 24.984 1 96.06 478 TRP A O 1
ATOM 3803 N N . ILE A 1 479 ? 11.18 26.469 23.359 1 93.56 479 ILE A N 1
ATOM 3804 C CA . ILE A 1 479 ? 10.453 27.734 23.516 1 93.56 479 ILE A CA 1
ATOM 3805 C C . ILE A 1 479 ? 8.969 27.516 23.219 1 93.56 479 ILE A C 1
ATOM 3807 O O . ILE A 1 479 ? 8.109 28.047 23.922 1 93.56 479 ILE A O 1
ATOM 3811 N N . TRP A 1 480 ? 8.703 26.719 22.203 1 94.81 480 TRP A N 1
ATOM 3812 C CA . TRP A 1 480 ? 7.324 26.422 21.828 1 94.81 480 TRP A CA 1
ATOM 3813 C C . TRP A 1 480 ? 6.562 25.797 23 1 94.81 480 TRP A C 1
ATOM 3815 O O . TRP A 1 480 ? 5.465 26.25 23.328 1 94.81 480 TRP A O 1
ATOM 3825 N N . ILE A 1 481 ? 7.156 24.781 23.578 1 96.81 481 ILE A N 1
ATOM 3826 C CA . ILE A 1 481 ? 6.438 24.062 24.625 1 96.81 481 ILE A CA 1
ATOM 3827 C C . ILE A 1 481 ? 6.398 24.906 25.891 1 96.81 481 ILE A C 1
ATOM 3829 O O . ILE A 1 481 ? 5.422 24.859 26.656 1 96.81 481 ILE A O 1
ATOM 3833 N N . ARG A 1 482 ? 7.418 25.672 26.156 1 95.31 482 ARG A N 1
ATOM 3834 C CA . ARG A 1 482 ? 7.438 26.594 27.281 1 95.31 482 ARG A CA 1
ATOM 3835 C C . ARG A 1 482 ? 6.254 27.547 27.234 1 95.31 482 ARG A C 1
ATOM 3837 O O . ARG A 1 482 ? 5.633 27.844 28.25 1 95.31 482 ARG A O 1
ATOM 3844 N N . ASP A 1 483 ? 5.934 28.016 26.031 1 93.75 483 ASP A N 1
ATOM 3845 C CA . ASP A 1 483 ? 4.934 29.062 25.859 1 93.75 483 ASP A CA 1
ATOM 3846 C C . ASP A 1 483 ? 3.578 28.469 25.469 1 93.75 483 ASP A C 1
ATOM 3848 O O . ASP A 1 483 ? 2.641 29.203 25.156 1 93.75 483 ASP A O 1
ATOM 3852 N N . ALA A 1 484 ? 3.461 27.172 25.453 1 93.81 484 ALA A N 1
ATOM 3853 C CA . ALA A 1 484 ? 2.256 26.516 24.953 1 93.81 484 ALA A CA 1
ATOM 3854 C C . ALA A 1 484 ? 1.024 26.969 25.734 1 93.81 484 ALA A C 1
ATOM 3856 O O . ALA A 1 484 ? -0.018 27.266 25.141 1 93.81 484 ALA A O 1
ATOM 3857 N N . GLU A 1 485 ? 1.112 27 27.031 1 93.12 485 GLU A N 1
ATOM 3858 C CA . GLU A 1 485 ? -0.019 27.375 27.875 1 93.12 485 GLU A CA 1
ATOM 3859 C C . GLU A 1 485 ? -0.477 28.797 27.578 1 93.12 485 GLU A C 1
ATOM 3861 O O . GLU A 1 485 ? -1.677 29.078 27.562 1 93.12 485 GLU A O 1
ATOM 3866 N N . LYS A 1 486 ? 0.426 29.656 27.391 1 93.19 486 LYS A N 1
ATOM 3867 C CA . LYS A 1 486 ? 0.139 31.062 27.141 1 93.19 486 LYS A CA 1
ATOM 3868 C C . LYS A 1 486 ? -0.624 31.25 25.828 1 93.19 486 LYS A C 1
ATOM 3870 O O . LYS A 1 486 ? -1.42 32.188 25.688 1 93.19 486 LYS A O 1
ATOM 3875 N N . ASN A 1 487 ? -0.419 30.359 24.953 1 92.62 487 ASN A N 1
ATOM 3876 C CA . ASN A 1 487 ? -0.98 30.5 23.609 1 92.62 487 ASN A CA 1
ATOM 3877 C C . ASN A 1 487 ? -2.377 29.891 23.516 1 92.62 487 ASN A C 1
ATOM 3879 O O . ASN A 1 487 ? -3.076 30.078 22.516 1 92.62 487 ASN A O 1
ATOM 3883 N N . GLN A 1 488 ? -2.855 29.172 24.5 1 90.88 488 GLN A N 1
ATOM 3884 C CA . GLN A 1 488 ? -4.219 28.656 24.609 1 90.88 488 GLN A CA 1
ATOM 3885 C C . GLN A 1 488 ? -4.672 28.016 23.297 1 90.88 488 GLN A C 1
ATOM 3887 O O . GLN A 1 488 ? -5.707 28.375 22.75 1 90.88 488 GLN A O 1
ATOM 3892 N N . LEU A 1 489 ? -4.062 26.938 22.984 1 91.06 489 LEU A N 1
ATOM 3893 C CA . LEU A 1 489 ? -4.227 26.359 21.656 1 91.06 489 LEU A CA 1
ATOM 3894 C C . LEU A 1 489 ? -5.215 25.188 21.688 1 91.06 489 LEU A C 1
ATOM 3896 O O . LEU A 1 489 ? -5.574 24.641 20.656 1 91.06 489 LEU A O 1
ATOM 3900 N N . VAL A 1 490 ? -5.695 24.766 22.828 1 92.5 490 VAL A N 1
ATOM 3901 C CA . VAL A 1 490 ? -6.457 23.531 22.969 1 92.5 490 VAL A CA 1
ATOM 3902 C C . VAL A 1 490 ? -7.871 23.734 22.422 1 92.5 490 VAL A C 1
ATOM 3904 O O . VAL A 1 490 ? -8.586 24.641 22.859 1 92.5 490 VAL A O 1
ATOM 3907 N N . VAL A 1 491 ? -8.25 22.969 21.5 1 89.19 491 VAL A N 1
ATOM 3908 C CA . VAL A 1 491 ? -9.617 22.828 21.016 1 89.19 491 VAL A CA 1
ATOM 3909 C C . VAL A 1 491 ? -10.047 21.359 21.078 1 89.19 491 VAL A C 1
ATOM 3911 O O . VAL A 1 491 ? -9.414 20.5 20.453 1 89.19 491 VAL A O 1
ATOM 3914 N N . GLY A 1 492 ? -11.07 21 21.781 1 91.56 492 GLY A N 1
ATOM 3915 C CA . GLY A 1 492 ? -11.484 19.625 22 1 91.56 492 GLY A CA 1
ATOM 3916 C C . GLY A 1 492 ? -10.758 18.953 23.141 1 91.56 492 GLY A C 1
ATOM 3917 O O . GLY A 1 492 ? -10.734 19.484 24.266 1 91.56 492 GLY A O 1
ATOM 3918 N N . THR A 1 493 ? -10.109 17.859 22.859 1 94.81 493 THR A N 1
ATOM 3919 C CA . THR A 1 493 ? -9.414 17.109 23.891 1 94.81 493 THR A CA 1
ATOM 3920 C C . THR A 1 493 ? -8.133 17.828 24.312 1 94.81 493 THR A C 1
ATOM 3922 O O . THR A 1 493 ? -7.617 18.672 23.578 1 94.81 493 THR A O 1
ATOM 3925 N N . GLN A 1 494 ? -7.688 17.484 25.531 1 97.25 494 GLN A N 1
ATOM 3926 C CA . GLN A 1 494 ? -6.438 18.047 26.031 1 97.25 494 GLN A CA 1
ATOM 3927 C C . GLN A 1 494 ? -5.238 17.469 25.297 1 97.25 494 GLN A C 1
ATOM 3929 O O . GLN A 1 494 ? -4.672 16.453 25.703 1 97.25 494 GLN A O 1
ATOM 3934 N N . ALA A 1 495 ? -4.887 18.172 24.234 1 97.44 495 ALA A N 1
ATOM 3935 C CA . ALA A 1 495 ? -3.846 17.672 23.344 1 97.44 495 ALA A CA 1
ATOM 3936 C C . ALA A 1 495 ? -2.723 18.703 23.188 1 97.44 495 ALA A C 1
ATOM 3938 O O . ALA A 1 495 ? -2.893 19.875 23.516 1 97.44 495 ALA A O 1
ATOM 3939 N N . ARG A 1 496 ? -1.565 18.266 22.766 1 97.88 496 ARG A N 1
ATOM 3940 C CA . ARG A 1 496 ? -0.413 19.109 22.5 1 97.88 496 ARG A CA 1
ATOM 3941 C C . ARG A 1 496 ? 0.347 18.641 21.266 1 97.88 496 ARG A C 1
ATOM 3943 O O . ARG A 1 496 ? 0.472 17.438 21.031 1 97.88 496 ARG A O 1
ATOM 3950 N N . ILE A 1 497 ? 0.722 19.562 20.422 1 97.38 497 ILE A N 1
ATOM 3951 C CA . ILE A 1 497 ? 1.628 19.297 19.312 1 97.38 497 ILE A CA 1
ATOM 3952 C C . ILE A 1 497 ? 3.043 19.734 19.688 1 97.38 497 ILE A C 1
ATOM 3954 O O . ILE A 1 497 ? 3.227 20.766 20.344 1 97.38 497 ILE A O 1
ATOM 3958 N N . LEU A 1 498 ? 4.059 18.969 19.375 1 97.94 498 LEU A N 1
ATOM 3959 C CA . LEU A 1 498 ? 5.457 19.281 19.641 1 97.94 498 LEU A CA 1
ATOM 3960 C C . LEU A 1 498 ? 6.375 18.578 18.641 1 97.94 498 LEU A C 1
ATOM 3962 O O . LEU A 1 498 ? 6.43 17.344 18.609 1 97.94 498 LEU A O 1
ATOM 3966 N N . TYR A 1 499 ? 7.082 19.312 17.844 1 97.19 499 TYR A N 1
ATOM 3967 C CA . TYR A 1 499 ? 8.039 18.719 16.922 1 97.19 499 TYR A CA 1
ATOM 3968 C C . TYR A 1 499 ? 9.258 18.172 17.672 1 97.19 499 TYR A C 1
ATOM 3970 O O . TYR A 1 499 ? 9.836 18.875 18.5 1 97.19 499 TYR A O 1
ATOM 3978 N N . GLN A 1 500 ? 9.602 16.984 17.406 1 97.44 500 GLN A N 1
ATOM 3979 C CA . GLN A 1 500 ? 10.75 16.344 18.031 1 97.44 500 GLN A CA 1
ATOM 3980 C C . GLN A 1 500 ? 11.406 15.344 17.094 1 97.44 500 GLN A C 1
ATOM 3982 O O . GLN A 1 500 ? 10.773 14.859 16.156 1 97.44 500 GLN A O 1
ATOM 3987 N N . ASP A 1 501 ? 12.703 15.094 17.281 1 97.62 501 ASP A N 1
ATOM 3988 C CA . ASP A 1 501 ? 13.406 14.062 16.531 1 97.62 501 ASP A CA 1
ATOM 3989 C C . ASP A 1 501 ? 13.234 12.695 17.172 1 97.62 501 ASP A C 1
ATOM 3991 O O . ASP A 1 501 ? 12.422 12.531 18.094 1 97.62 501 ASP A O 1
ATOM 3995 N N . ALA A 1 502 ? 13.977 11.711 16.688 1 97.56 502 ALA A N 1
ATOM 3996 C CA . ALA A 1 502 ? 13.766 10.32 17.078 1 97.56 502 ALA A CA 1
ATOM 3997 C C . ALA A 1 502 ? 14 10.117 18.578 1 97.56 502 ALA A C 1
ATOM 3999 O O . ALA A 1 502 ? 13.141 9.578 19.281 1 97.56 502 ALA A O 1
ATOM 4000 N N . LEU A 1 503 ? 15.141 10.516 19.094 1 97.75 503 LEU A N 1
ATOM 4001 C CA . LEU A 1 503 ? 15.477 10.312 20.5 1 97.75 503 LEU A CA 1
ATOM 4002 C C . LEU A 1 503 ? 14.586 11.164 21.391 1 97.75 503 LEU A C 1
ATOM 4004 O O . LEU A 1 503 ? 14.203 10.734 22.484 1 97.75 503 LEU A O 1
ATOM 4008 N N . GLY A 1 504 ? 14.344 12.398 20.938 1 98.06 504 GLY A N 1
ATOM 4009 C CA . GLY A 1 504 ? 13.445 13.258 21.688 1 98.06 504 GLY A CA 1
ATOM 4010 C C . GLY A 1 504 ? 12.07 12.648 21.891 1 98.06 504 GLY A C 1
ATOM 4011 O O . GLY A 1 504 ? 11.523 12.68 23 1 98.06 504 GLY A O 1
ATOM 4012 N N . ARG A 1 505 ? 11.508 12.094 20.859 1 98.31 505 ARG A N 1
ATOM 4013 C CA . ARG A 1 505 ? 10.203 11.438 20.938 1 98.31 505 ARG A CA 1
ATOM 4014 C C . ARG A 1 505 ? 10.242 10.273 21.922 1 98.31 505 ARG A C 1
ATOM 4016 O O . ARG A 1 505 ? 9.344 10.125 22.75 1 98.31 505 ARG A O 1
ATOM 4023 N N . MET A 1 506 ? 11.266 9.406 21.781 1 98.56 506 MET A N 1
ATOM 4024 C CA . MET A 1 506 ? 11.375 8.227 22.641 1 98.56 506 MET A CA 1
ATOM 4025 C C . MET A 1 506 ? 11.484 8.633 24.109 1 98.56 506 MET A C 1
ATOM 4027 O O . MET A 1 506 ? 10.797 8.078 24.969 1 98.56 506 MET A O 1
ATOM 4031 N N . ASN A 1 507 ? 12.344 9.625 24.406 1 98.75 507 ASN A N 1
ATOM 4032 C CA . ASN A 1 507 ? 12.578 10.055 25.781 1 98.75 507 ASN A CA 1
ATOM 4033 C C . ASN A 1 507 ? 11.312 10.641 26.406 1 98.75 507 ASN A C 1
ATOM 4035 O O . ASN A 1 507 ? 10.984 10.336 27.562 1 98.75 507 ASN A O 1
ATOM 4039 N N . ILE A 1 508 ? 10.625 11.469 25.656 1 98.88 508 ILE A N 1
ATOM 4040 C CA . ILE A 1 508 ? 9.398 12.07 26.156 1 98.88 508 ILE A CA 1
ATOM 4041 C C . ILE A 1 508 ? 8.344 10.984 26.375 1 98.88 508 ILE A C 1
ATOM 4043 O O . ILE A 1 508 ? 7.656 10.977 27.406 1 98.88 508 ILE A O 1
ATOM 4047 N N . ALA A 1 509 ? 8.227 10.07 25.422 1 98.88 509 ALA A N 1
ATOM 4048 C CA . ALA A 1 509 ? 7.25 8.992 25.516 1 98.88 509 ALA A CA 1
ATOM 4049 C C . ALA A 1 509 ? 7.5 8.141 26.766 1 98.88 509 ALA A C 1
ATOM 4051 O O . ALA A 1 509 ? 6.562 7.793 27.484 1 98.88 509 ALA A O 1
ATOM 4052 N N . LEU A 1 510 ? 8.75 7.77 26.984 1 98.94 510 LEU A N 1
ATOM 4053 C CA . LEU A 1 510 ? 9.109 6.961 28.141 1 98.94 510 LEU A CA 1
ATOM 4054 C C . LEU A 1 510 ? 8.82 7.711 29.438 1 98.94 510 LEU A C 1
ATOM 4056 O O . LEU A 1 510 ? 8.328 7.117 30.406 1 98.94 510 LEU A O 1
ATOM 4060 N N . ARG A 1 511 ? 9.141 9 29.453 1 98.94 511 ARG A N 1
ATOM 4061 C CA . ARG A 1 511 ? 8.852 9.82 30.625 1 98.94 511 ARG A CA 1
ATOM 4062 C C . ARG A 1 511 ? 7.352 9.875 30.906 1 98.94 511 ARG A C 1
ATOM 4064 O O . ARG A 1 511 ? 6.922 9.789 32.062 1 98.94 511 ARG A O 1
ATOM 4071 N N . PHE A 1 512 ? 6.539 10.07 29.875 1 98.94 512 PHE A N 1
ATOM 4072 C CA . PHE A 1 512 ? 5.086 10.102 30 1 98.94 512 PHE A CA 1
ATOM 4073 C C . PHE A 1 512 ? 4.57 8.781 30.562 1 98.94 512 PHE A C 1
ATOM 4075 O O . PHE A 1 512 ? 3.713 8.773 31.453 1 98.94 512 PHE A O 1
ATOM 4082 N N . ASN A 1 513 ? 5.055 7.664 30 1 98.94 513 ASN A N 1
ATOM 4083 C CA . ASN A 1 513 ? 4.598 6.371 30.484 1 98.94 513 ASN A CA 1
ATOM 4084 C C . ASN A 1 513 ? 4.957 6.16 31.953 1 98.94 513 ASN A C 1
ATOM 4086 O O . ASN A 1 513 ? 4.199 5.547 32.719 1 98.94 513 ASN A O 1
ATOM 4090 N N . GLU A 1 514 ? 6.121 6.594 32.406 1 98.88 514 GLU A N 1
ATOM 4091 C CA . GLU A 1 514 ? 6.512 6.574 33.812 1 98.88 514 GLU A CA 1
ATOM 4092 C C . GLU A 1 514 ? 5.539 7.383 34.656 1 98.88 514 GLU A C 1
ATOM 4094 O O . GLU A 1 514 ? 5.156 6.953 35.75 1 98.88 514 GLU A O 1
ATOM 4099 N N . MET A 1 515 ? 5.176 8.562 34.188 1 98.94 515 MET A N 1
ATOM 4100 C CA . MET A 1 515 ? 4.242 9.422 34.906 1 98.94 515 MET A CA 1
ATOM 4101 C C . MET A 1 515 ? 2.893 8.727 35.094 1 98.94 515 MET A C 1
ATOM 4103 O O . MET A 1 515 ? 2.266 8.844 36.156 1 98.94 515 MET A O 1
ATOM 4107 N N . VAL A 1 516 ? 2.451 8.031 34.031 1 98.88 516 VAL A N 1
ATOM 4108 C CA . VAL A 1 516 ? 1.214 7.266 34.125 1 98.88 516 VAL A CA 1
ATOM 4109 C C . VAL A 1 516 ? 1.365 6.168 35.188 1 98.88 516 VAL A C 1
ATOM 4111 O O . VAL A 1 516 ? 0.479 5.977 36.031 1 98.88 516 VAL A O 1
ATOM 4114 N N . ARG A 1 517 ? 2.498 5.438 35.125 1 98.75 517 ARG A N 1
ATOM 4115 C CA . ARG A 1 517 ? 2.785 4.359 36.062 1 98.75 517 ARG A CA 1
ATOM 4116 C C . ARG A 1 517 ? 2.732 4.859 37.5 1 98.75 517 ARG A C 1
ATOM 4118 O O . ARG A 1 517 ? 2.23 4.168 38.406 1 98.75 517 ARG A O 1
ATOM 4125 N N . ARG A 1 518 ? 3.199 6.031 37.75 1 98.62 518 ARG A N 1
ATOM 4126 C CA . ARG A 1 518 ? 3.299 6.605 39.094 1 98.62 518 ARG A CA 1
ATOM 4127 C C . ARG A 1 518 ? 1.992 7.281 39.5 1 98.62 518 ARG A C 1
ATOM 4129 O O . ARG A 1 518 ? 1.869 7.785 40.625 1 98.62 518 ARG A O 1
ATOM 4136 N N . GLY A 1 519 ? 1.057 7.395 38.594 1 98.31 519 GLY A N 1
ATOM 4137 C CA . GLY A 1 519 ? -0.236 7.992 38.906 1 98.31 519 GLY A CA 1
ATOM 4138 C C . GLY A 1 519 ? -0.208 9.508 38.906 1 98.31 519 GLY A C 1
ATOM 4139 O O . GLY A 1 519 ? -1.116 10.148 39.438 1 98.31 519 GLY A O 1
ATOM 4140 N N . GLU A 1 520 ? 0.826 10.117 38.312 1 98.69 520 GLU A N 1
ATOM 4141 C CA . GLU A 1 520 ? 0.923 11.57 38.219 1 98.69 520 GLU A CA 1
ATOM 4142 C C . GLU A 1 520 ? -0.082 12.125 37.219 1 98.69 520 GLU A C 1
ATOM 4144 O O . GLU A 1 520 ? -0.574 13.25 37.375 1 98.69 520 GLU A O 1
ATOM 4149 N N . VAL A 1 521 ? -0.33 11.414 36.188 1 98.81 521 VAL A N 1
ATOM 4150 C CA . VAL A 1 521 ? -1.306 11.742 35.156 1 98.81 521 VAL A CA 1
ATOM 4151 C C . VAL A 1 521 ? -2.096 10.484 34.781 1 98.81 521 VAL A C 1
ATOM 4153 O O . VAL A 1 521 ? -1.735 9.375 35.188 1 98.81 521 VAL A O 1
ATOM 4156 N N . GLY A 1 522 ? -3.238 10.695 34.156 1 98.62 522 GLY A N 1
ATOM 4157 C CA . GLY A 1 522 ? -3.959 9.57 33.562 1 98.62 522 GLY A CA 1
ATOM 4158 C C . GLY A 1 522 ? -3.307 9.016 32.312 1 98.62 522 GLY A C 1
ATOM 4159 O O . GLY A 1 522 ? -2.248 9.492 31.906 1 98.62 522 GLY A O 1
ATOM 4160 N N . PRO A 1 523 ? -4.004 8.039 31.703 1 98.75 523 PRO A N 1
ATOM 4161 C CA . PRO A 1 523 ? -3.469 7.473 30.469 1 98.75 523 PRO A CA 1
ATOM 4162 C C . PRO A 1 523 ? -3.303 8.523 29.359 1 98.75 523 PRO A C 1
ATOM 4164 O O . PRO A 1 523 ? -4.039 9.508 29.328 1 98.75 523 PRO A O 1
ATOM 4167 N N . ILE A 1 524 ? -2.342 8.305 28.547 1 98.88 524 ILE A N 1
ATOM 4168 C CA . ILE A 1 524 ? -2.008 9.227 27.469 1 98.88 524 ILE A CA 1
ATOM 4169 C C . ILE A 1 524 ? -2.033 8.484 26.125 1 98.88 524 ILE A C 1
ATOM 4171 O O . ILE A 1 524 ? -1.646 7.316 26.047 1 98.88 524 ILE A O 1
ATOM 4175 N N . MET A 1 525 ? -2.537 9.078 25.156 1 98.56 525 MET A N 1
ATOM 4176 C CA . MET A 1 525 ? -2.398 8.578 23.797 1 98.56 525 MET A CA 1
ATOM 4177 C C . MET A 1 525 ? -1.379 9.398 23 1 98.56 525 MET A C 1
ATOM 4179 O O . MET A 1 525 ? -1.512 10.617 22.891 1 98.56 525 MET A O 1
ATOM 4183 N N . LEU A 1 526 ? -0.355 8.719 22.484 1 98.62 526 LEU A N 1
ATOM 4184 C CA . LEU A 1 526 ? 0.647 9.352 21.641 1 98.62 526 LEU A CA 1
ATOM 4185 C C . LEU A 1 526 ? 0.324 9.133 20.156 1 98.62 526 LEU A C 1
ATOM 4187 O O . LEU A 1 526 ? -0.335 8.156 19.797 1 98.62 526 LEU A O 1
ATOM 4191 N N . GLY A 1 527 ? 0.727 9.961 19.375 1 96.5 527 GLY A N 1
ATOM 4192 C CA . GLY A 1 527 ? 0.759 9.82 17.922 1 96.5 527 GLY A CA 1
ATOM 4193 C C . GLY A 1 527 ? 1.603 10.883 17.234 1 96.5 527 GLY A C 1
ATOM 4194 O O . GLY A 1 527 ? 2.312 11.641 17.906 1 96.5 527 GLY A O 1
ATOM 4195 N N . ARG A 1 528 ? 1.625 10.781 16.016 1 90.44 528 ARG A N 1
ATOM 4196 C CA . ARG A 1 528 ? 2.166 11.844 15.172 1 90.44 528 ARG A CA 1
ATOM 4197 C C . ARG A 1 528 ? 1.267 12.109 13.969 1 90.44 528 ARG A C 1
ATOM 4199 O O . ARG A 1 528 ? 0.325 11.352 13.719 1 90.44 528 ARG A O 1
ATOM 4206 N N . ASP A 1 529 ? 1.362 13.227 13.398 1 85.69 529 ASP A N 1
ATOM 4207 C CA . ASP A 1 529 ? 0.689 13.484 12.125 1 85.69 529 ASP A CA 1
ATOM 4208 C C . ASP A 1 529 ? 1.229 12.586 11.016 1 85.69 529 ASP A C 1
ATOM 4210 O O . ASP A 1 529 ? 2.359 12.102 11.102 1 85.69 529 ASP A O 1
ATOM 4214 N N . HIS A 1 530 ? 0.355 12.281 9.992 1 85.38 530 HIS A N 1
ATOM 4215 C CA . HIS A 1 530 ? 0.829 11.508 8.852 1 85.38 530 HIS A CA 1
ATOM 4216 C C . HIS A 1 530 ? 1.813 12.312 8.008 1 85.38 530 HIS A C 1
ATOM 4218 O O . HIS A 1 530 ? 2.672 11.742 7.336 1 85.38 530 HIS A O 1
ATOM 4224 N N . HIS A 1 531 ? 1.765 13.656 8.07 1 86.44 531 HIS A N 1
ATOM 4225 C CA . HIS A 1 531 ? 2.748 14.578 7.508 1 86.44 531 HIS A CA 1
ATOM 4226 C C . HIS A 1 531 ? 4.039 14.562 8.32 1 86.44 531 HIS A C 1
ATOM 4228 O O . HIS A 1 531 ? 4.305 15.492 9.086 1 86.44 531 HIS A O 1
ATOM 4234 N N . ASP A 1 532 ? 4.801 13.523 8.133 1 91.88 532 ASP A N 1
ATOM 4235 C CA . ASP A 1 532 ? 5.984 13.328 8.961 1 91.88 532 ASP A CA 1
ATOM 4236 C C . ASP A 1 532 ? 7.152 12.789 8.141 1 91.88 532 ASP A C 1
ATOM 4238 O O . ASP A 1 532 ? 7.012 12.547 6.938 1 91.88 532 ASP A O 1
ATOM 4242 N N . VAL A 1 533 ? 8.266 12.633 8.773 1 93.31 533 VAL A N 1
ATOM 4243 C CA . VAL A 1 533 ? 9.555 12.266 8.203 1 93.31 533 VAL A CA 1
ATOM 4244 C C . VAL A 1 533 ? 9.438 10.914 7.504 1 93.31 533 VAL A C 1
ATOM 4246 O O . VAL A 1 533 ? 10.016 10.711 6.434 1 93.31 533 VAL A O 1
ATOM 4249 N N . SER A 1 534 ? 8.727 9.977 8.008 1 93.38 534 SER A N 1
ATOM 4250 C CA . SER A 1 534 ? 8.859 8.578 7.602 1 93.38 534 SER A CA 1
ATOM 4251 C C . SER A 1 534 ? 7.512 7.992 7.188 1 93.38 534 SER A C 1
ATOM 4253 O O . SER A 1 534 ? 7.453 6.902 6.621 1 93.38 534 SER A O 1
ATOM 4255 N N . GLY A 1 535 ? 6.445 8.617 7.426 1 93.5 535 GLY A N 1
ATOM 4256 C CA . GLY A 1 535 ? 5.141 7.996 7.254 1 93.5 535 GLY A CA 1
ATOM 4257 C C . GLY A 1 535 ? 4.426 8.445 5.992 1 93.5 535 GLY A C 1
ATOM 4258 O O . GLY A 1 535 ? 3.283 8.055 5.75 1 93.5 535 GLY A O 1
ATOM 4259 N N . THR A 1 536 ? 5.141 9.266 5.18 1 96.94 536 THR A N 1
ATOM 4260 C CA . THR A 1 536 ? 4.406 9.812 4.039 1 96.94 536 THR A CA 1
ATOM 4261 C C . THR A 1 536 ? 5.289 9.844 2.795 1 96.94 536 THR A C 1
ATOM 4263 O O . THR A 1 536 ? 6.406 10.359 2.834 1 96.94 536 THR A O 1
ATOM 4266 N N . ASP A 1 537 ? 4.859 9.266 1.767 1 97.69 537 ASP A N 1
ATOM 4267 C CA . ASP A 1 537 ? 5.398 9.438 0.421 1 97.69 537 ASP A CA 1
ATOM 4268 C C . ASP A 1 537 ? 4.496 10.328 -0.422 1 97.69 537 ASP A C 1
ATOM 4270 O O . ASP A 1 537 ? 3.379 9.938 -0.771 1 97.69 537 ASP A O 1
ATOM 4274 N N . SER A 1 538 ? 4.934 11.547 -0.663 1 96.75 538 SER A N 1
ATOM 4275 C CA . SER A 1 538 ? 4.184 12.57 -1.381 1 96.75 538 SER A CA 1
ATOM 4276 C C . SER A 1 538 ? 5.105 13.445 -2.223 1 96.75 538 SER A C 1
ATOM 4278 O O . SER A 1 538 ? 5.707 14.391 -1.714 1 96.75 538 SER A O 1
ATOM 4280 N N . PRO A 1 539 ? 5.129 13.242 -3.543 1 95.75 539 PRO A N 1
ATOM 4281 C CA . PRO A 1 539 ? 6.105 13.945 -4.383 1 95.75 539 PRO A CA 1
ATOM 4282 C C . PRO A 1 539 ? 5.875 15.453 -4.414 1 95.75 539 PRO A C 1
ATOM 4284 O O . PRO A 1 539 ? 6.789 16.219 -4.738 1 95.75 539 PRO A O 1
ATOM 4287 N N . PHE A 1 540 ? 4.707 15.914 -3.998 1 95.69 540 PHE A N 1
ATOM 4288 C CA . PHE A 1 540 ? 4.398 17.344 -4.051 1 95.69 540 PHE A CA 1
ATOM 4289 C C . PHE A 1 540 ? 4.398 17.938 -2.65 1 95.69 540 PHE A C 1
ATOM 4291 O O . PHE A 1 540 ? 4 19.094 -2.465 1 95.69 540 PHE A O 1
ATOM 4298 N N . ARG A 1 541 ? 4.82 17.188 -1.684 1 95.5 541 ARG A N 1
ATOM 4299 C CA . ARG A 1 541 ? 4.836 17.656 -0.301 1 95.5 541 ARG A CA 1
ATOM 4300 C C . ARG A 1 541 ? 5.965 17 0.487 1 95.5 541 ARG A C 1
ATOM 4302 O O . ARG A 1 541 ? 7.121 17.406 0.381 1 95.5 541 ARG A O 1
ATOM 4309 N N . GLU A 1 542 ? 5.789 15.836 1.251 1 96.12 542 GLU A N 1
ATOM 4310 C CA . GLU A 1 542 ? 6.758 15.312 2.209 1 96.12 542 GLU A CA 1
ATOM 4311 C C . GLU A 1 542 ? 8.023 14.836 1.507 1 96.12 542 GLU A C 1
ATOM 4313 O O . GLU A 1 542 ? 9.117 14.883 2.08 1 96.12 542 GLU A O 1
ATOM 4318 N N . THR A 1 543 ? 7.906 14.32 0.3 1 96.25 543 THR A N 1
ATOM 4319 C CA . THR A 1 543 ? 9.086 13.789 -0.38 1 96.25 543 THR A CA 1
ATOM 4320 C C . THR A 1 543 ? 9.453 14.656 -1.58 1 96.25 543 THR A C 1
ATOM 4322 O O . THR A 1 543 ? 10.117 14.188 -2.51 1 96.25 543 THR A O 1
ATOM 4325 N N . SER A 1 544 ? 9.031 15.906 -1.56 1 95.56 544 SER A N 1
ATOM 4326 C CA . SER A 1 544 ? 9.328 16.844 -2.637 1 95.56 544 SER A CA 1
ATOM 4327 C C . SER A 1 544 ? 10.812 17.188 -2.68 1 95.56 544 SER A C 1
ATOM 4329 O O . SER A 1 544 ? 11.32 17.656 -3.697 1 95.56 544 SER A O 1
ATOM 4331 N N . ASN A 1 545 ? 11.57 16.938 -1.604 1 95.19 545 ASN A N 1
ATOM 4332 C CA . ASN A 1 545 ? 13 17.234 -1.603 1 95.19 545 ASN A CA 1
ATOM 4333 C C . ASN A 1 545 ? 13.836 15.969 -1.781 1 95.19 545 ASN A C 1
ATOM 4335 O O . ASN A 1 545 ? 15.023 15.953 -1.471 1 95.19 545 ASN A O 1
ATOM 4339 N N . ILE A 1 546 ? 13.258 14.867 -2.094 1 95.88 546 ILE A N 1
ATOM 4340 C CA . ILE A 1 546 ? 13.945 13.648 -2.508 1 95.88 546 ILE A CA 1
ATOM 4341 C C . ILE A 1 546 ? 14.211 13.695 -4.012 1 95.88 546 ILE A C 1
ATOM 4343 O O . ILE A 1 546 ? 13.273 13.664 -4.812 1 95.88 546 ILE A O 1
ATOM 4347 N N . LYS A 1 547 ? 15.461 13.68 -4.418 1 93.81 547 LYS A N 1
ATOM 4348 C CA . LYS A 1 547 ? 15.758 14.062 -5.793 1 93.81 547 LYS A CA 1
ATOM 4349 C C . LYS A 1 547 ? 16.453 12.93 -6.551 1 93.81 547 LYS A C 1
ATOM 4351 O O . LYS A 1 547 ? 16.938 13.125 -7.664 1 93.81 547 LYS A O 1
ATOM 4356 N N . ASP A 1 548 ? 16.453 11.727 -5.977 1 96.69 548 ASP A N 1
ATOM 4357 C CA . ASP A 1 548 ? 17.125 10.625 -6.652 1 96.69 548 ASP A CA 1
ATOM 4358 C C . ASP A 1 548 ? 16.156 9.859 -7.547 1 96.69 548 ASP A C 1
ATOM 4360 O O . ASP A 1 548 ? 16.453 8.734 -7.973 1 96.69 548 ASP A O 1
ATOM 4364 N N . GLY A 1 549 ? 14.992 10.398 -7.766 1 96.12 549 GLY A N 1
ATOM 4365 C CA . GLY A 1 549 ? 13.992 9.773 -8.617 1 96.12 549 GLY A CA 1
ATOM 4366 C C . GLY A 1 549 ? 13 8.922 -7.848 1 96.12 549 GLY A C 1
ATOM 4367 O O . GLY A 1 549 ? 11.938 8.57 -8.375 1 96.12 549 GLY A O 1
ATOM 4368 N N . SER A 1 550 ? 13.234 8.609 -6.613 1 97.06 550 SER A N 1
ATOM 4369 C CA . SER A 1 550 ? 12.375 7.719 -5.832 1 97.06 550 SER A CA 1
ATOM 4370 C C . SER A 1 550 ? 11.219 8.484 -5.199 1 97.06 550 SER A C 1
ATOM 4372 O O . SER A 1 550 ? 10.398 7.898 -4.492 1 97.06 550 SER A O 1
ATOM 4374 N N . ASN A 1 551 ? 11.078 9.758 -5.445 1 95.94 551 ASN A N 1
ATOM 4375 C CA . ASN A 1 551 ? 9.984 10.531 -4.883 1 95.94 551 ASN A CA 1
ATOM 4376 C C . ASN A 1 551 ? 8.625 10.023 -5.367 1 95.94 551 ASN A C 1
ATOM 4378 O O . ASN A 1 551 ? 7.598 10.289 -4.742 1 95.94 551 ASN A O 1
ATOM 4382 N N . VAL A 1 552 ? 8.57 9.281 -6.488 1 96.88 552 VAL A N 1
ATOM 4383 C CA . VAL A 1 552 ? 7.309 8.781 -7.031 1 96.88 552 VAL A CA 1
ATOM 4384 C C . VAL A 1 552 ? 6.973 7.438 -6.387 1 96.88 552 VAL A C 1
ATOM 4386 O O . VAL A 1 552 ? 5.918 6.859 -6.66 1 96.88 552 VAL A O 1
ATOM 4389 N N . MET A 1 553 ? 7.875 6.895 -5.547 1 97.81 553 MET A N 1
ATOM 4390 C CA . MET A 1 553 ? 7.691 5.602 -4.891 1 97.81 553 MET A CA 1
ATOM 4391 C C . MET A 1 553 ? 6.953 5.766 -3.566 1 97.81 553 MET A C 1
ATOM 4393 O O . MET A 1 553 ? 6.906 6.863 -3.006 1 97.81 553 MET A O 1
ATOM 4397 N N . ALA A 1 554 ? 6.383 4.664 -3.041 1 98.19 554 ALA A N 1
ATOM 4398 C CA . ALA A 1 554 ? 5.613 4.691 -1.798 1 98.19 554 ALA A CA 1
ATOM 4399 C C . ALA A 1 554 ? 6.16 3.676 -0.795 1 98.19 554 ALA A C 1
ATOM 4401 O O . ALA A 1 554 ? 5.484 3.332 0.178 1 98.19 554 ALA A O 1
ATOM 4402 N N . ASP A 1 555 ? 7.379 3.172 -0.929 1 98.19 555 ASP A N 1
ATOM 4403 C CA . ASP A 1 555 ? 7.961 2.123 -0.095 1 98.19 555 ASP A CA 1
ATOM 4404 C C . ASP A 1 555 ? 8.07 2.576 1.358 1 98.19 555 ASP A C 1
ATOM 4406 O O . ASP A 1 555 ? 7.793 1.805 2.279 1 98.19 555 ASP A O 1
ATOM 4410 N N . MET A 1 556 ? 8.477 3.771 1.546 1 98.12 556 MET A N 1
ATOM 4411 C CA . MET A 1 556 ? 8.789 4.262 2.885 1 98.12 556 MET A CA 1
ATOM 4412 C C . MET A 1 556 ? 7.547 4.246 3.773 1 98.12 556 MET A C 1
ATOM 4414 O O . MET A 1 556 ? 7.578 3.709 4.883 1 98.12 556 MET A O 1
ATOM 4418 N N . ALA A 1 557 ? 6.461 4.766 3.285 1 98.19 557 ALA A N 1
ATOM 4419 C CA . ALA A 1 557 ? 5.234 4.832 4.074 1 98.19 557 ALA A CA 1
ATOM 4420 C C . ALA A 1 557 ? 4.723 3.434 4.41 1 98.19 557 ALA A C 1
ATOM 4422 O O . ALA A 1 557 ? 4.281 3.182 5.535 1 98.19 557 ALA A O 1
ATOM 4423 N N . VAL A 1 558 ? 4.77 2.539 3.461 1 98.62 558 VAL A N 1
ATOM 4424 C CA . VAL A 1 558 ? 4.277 1.178 3.645 1 98.62 558 VAL A CA 1
ATOM 4425 C C . VAL A 1 558 ? 5.156 0.441 4.652 1 98.62 558 VAL A C 1
ATOM 4427 O O . VAL A 1 558 ? 4.652 -0.273 5.52 1 98.62 558 VAL A O 1
ATOM 4430 N N . GLN A 1 559 ? 6.488 0.624 4.543 1 98.56 559 GLN A N 1
ATOM 4431 C CA . GLN A 1 559 ? 7.426 0.014 5.48 1 98.56 559 GLN A CA 1
ATOM 4432 C C . GLN A 1 559 ? 7.23 0.564 6.891 1 98.56 559 GLN A C 1
ATOM 4434 O O . GLN A 1 559 ? 7.309 -0.181 7.871 1 98.56 559 GLN A O 1
ATOM 4439 N N . CYS A 1 560 ? 7.02 1.866 6.957 1 98.38 560 CYS A N 1
ATOM 4440 C CA . CYS A 1 560 ? 6.77 2.48 8.258 1 98.38 560 CYS A CA 1
ATOM 4441 C C . CYS A 1 560 ? 5.523 1.893 8.906 1 98.38 560 CYS A C 1
ATOM 4443 O O . CYS A 1 560 ? 5.539 1.556 10.094 1 98.38 560 CYS A O 1
ATOM 4445 N N . PHE A 1 561 ? 4.516 1.686 8.148 1 98.62 561 PHE A N 1
ATOM 4446 C CA . PHE A 1 561 ? 3.24 1.107 8.555 1 98.62 561 PHE A CA 1
ATOM 4447 C C . PHE A 1 561 ? 3.434 -0.307 9.086 1 98.62 561 PHE A C 1
ATOM 4449 O O . PHE A 1 561 ? 3.045 -0.608 10.219 1 98.62 561 PHE A O 1
ATOM 4456 N N . ALA A 1 562 ? 4.039 -1.153 8.359 1 98.69 562 ALA A N 1
ATOM 4457 C CA . ALA A 1 562 ? 4.246 -2.547 8.742 1 98.69 562 ALA A CA 1
ATOM 4458 C C . ALA A 1 562 ? 5.203 -2.656 9.922 1 98.69 562 ALA A C 1
ATOM 4460 O O . ALA A 1 562 ? 5.012 -3.49 10.812 1 98.69 562 ALA A O 1
ATOM 4461 N N . GLY A 1 563 ? 6.285 -1.851 9.914 1 98.62 563 GLY A N 1
ATOM 4462 C CA . GLY A 1 563 ? 7.242 -1.86 11.008 1 98.62 563 GLY A CA 1
ATOM 4463 C C . GLY A 1 563 ? 6.633 -1.45 12.336 1 98.62 563 GLY A C 1
ATOM 4464 O O . GLY A 1 563 ? 6.957 -2.025 13.375 1 98.62 563 GLY A O 1
ATOM 4465 N N . ASN A 1 564 ? 5.777 -0.429 12.273 1 98.56 564 ASN A N 1
ATOM 4466 C CA . ASN A 1 564 ? 5.086 -0.001 13.484 1 98.56 564 ASN A CA 1
ATOM 4467 C C . ASN A 1 564 ? 4.125 -1.076 13.992 1 98.56 564 ASN A C 1
ATOM 4469 O O . ASN A 1 564 ? 3.982 -1.266 15.203 1 98.56 564 ASN A O 1
ATOM 4473 N N . ALA A 1 565 ? 3.459 -1.734 13.062 1 98.69 565 ALA A N 1
ATOM 4474 C CA . ALA A 1 565 ? 2.59 -2.844 13.445 1 98.69 565 ALA A CA 1
ATOM 4475 C C . ALA A 1 565 ? 3.383 -3.953 14.133 1 98.69 565 ALA A C 1
ATOM 4477 O O . ALA A 1 565 ? 2.98 -4.453 15.18 1 98.69 565 ALA A O 1
ATOM 4478 N N . ALA A 1 566 ? 4.527 -4.305 13.578 1 98.62 566 ALA A N 1
ATOM 4479 C CA . ALA A 1 566 ? 5.363 -5.402 14.062 1 98.62 566 ALA A CA 1
ATOM 4480 C C . ALA A 1 566 ? 5.941 -5.082 15.438 1 98.62 566 ALA A C 1
ATOM 4482 O O . ALA A 1 566 ? 6.246 -5.988 16.219 1 98.62 566 ALA A O 1
ATOM 4483 N N . ARG A 1 567 ? 6.055 -3.777 15.734 1 98.25 567 ARG A N 1
ATOM 4484 C CA . ARG A 1 567 ? 6.723 -3.377 16.969 1 98.25 567 ARG A CA 1
ATOM 4485 C C . ARG A 1 567 ? 5.707 -3.08 18.062 1 98.25 567 ARG A C 1
ATOM 4487 O O . ARG A 1 567 ? 6.086 -2.832 19.219 1 98.25 567 ARG A O 1
ATOM 4494 N N . GLY A 1 568 ? 4.418 -3.023 17.719 1 98 568 GLY A N 1
ATOM 4495 C CA . GLY A 1 568 ? 3.43 -3.121 18.781 1 98 568 GLY A CA 1
ATOM 4496 C C . GLY A 1 568 ? 2.688 -1.82 19.031 1 98 568 GLY A C 1
ATOM 4497 O O . GLY A 1 568 ? 2.014 -1.667 20.047 1 98 568 GLY A O 1
ATOM 4498 N N . MET A 1 569 ? 2.773 -0.826 18.109 1 98.56 569 MET A N 1
ATOM 4499 C CA . MET A 1 569 ? 1.931 0.356 18.266 1 98.56 569 MET A CA 1
ATOM 4500 C C . MET A 1 569 ? 0.469 -0.038 18.453 1 98.56 569 MET A C 1
ATOM 4502 O O . MET A 1 569 ? -0.004 -0.993 17.844 1 98.56 569 MET A O 1
ATOM 4506 N N . SER A 1 570 ? -0.3 0.704 19.281 1 98.69 570 SER A N 1
ATOM 4507 C CA . SER A 1 570 ? -1.668 0.332 19.625 1 98.69 570 SER A CA 1
ATOM 4508 C C . SER A 1 570 ? -2.582 0.398 18.406 1 98.69 570 SER A C 1
ATOM 4510 O O . SER A 1 570 ? -3.537 -0.374 18.297 1 98.69 570 SER A O 1
ATOM 4512 N N . LEU A 1 571 ? -2.336 1.34 17.609 1 98.62 571 LEU A N 1
ATOM 4513 C CA . LEU A 1 571 ? -3.07 1.59 16.375 1 98.62 571 LEU A CA 1
ATOM 4514 C C . LEU A 1 571 ? -2.117 1.95 15.242 1 98.62 571 LEU A C 1
ATOM 4516 O O . LEU A 1 571 ? -1.184 2.732 15.43 1 98.62 571 LEU A O 1
ATOM 4520 N N . VAL A 1 572 ? -2.27 1.302 14.078 1 98.5 572 VAL A N 1
ATOM 4521 C CA . VAL A 1 572 ? -1.541 1.717 12.883 1 98.5 572 VAL A CA 1
ATOM 4522 C C . VAL A 1 572 ? -2.52 1.95 11.734 1 98.5 572 VAL A C 1
ATOM 4524 O O . VAL A 1 572 ? -3.547 1.275 11.641 1 98.5 572 VAL A O 1
ATOM 4527 N N . ALA A 1 573 ? -2.256 2.938 10.914 1 98.12 573 ALA A N 1
ATOM 4528 C CA . ALA A 1 573 ? -3.131 3.289 9.797 1 98.12 573 ALA A CA 1
ATOM 4529 C C . ALA A 1 573 ? -2.32 3.604 8.547 1 98.12 573 ALA A C 1
ATOM 4531 O O . ALA A 1 573 ? -1.219 4.152 8.633 1 98.12 573 ALA A O 1
ATOM 4532 N N . LEU A 1 574 ? -2.77 3.215 7.391 1 98.44 574 LEU A N 1
ATOM 4533 C CA . LEU A 1 574 ? -2.223 3.572 6.09 1 98.44 574 LEU A CA 1
ATOM 4534 C C . LEU A 1 574 ? -3.309 4.141 5.18 1 98.44 574 LEU A C 1
ATOM 4536 O O . LEU A 1 574 ? -4.395 3.566 5.066 1 98.44 574 LEU A O 1
ATOM 4540 N N . HIS A 1 575 ? -3.037 5.309 4.559 1 97.75 575 HIS A N 1
ATOM 4541 C CA . HIS A 1 575 ? -4.035 6.016 3.766 1 97.75 575 HIS A CA 1
ATOM 4542 C C . HIS A 1 575 ? -3.512 6.328 2.369 1 97.75 575 HIS A C 1
ATOM 4544 O O . HIS A 1 575 ? -2.332 6.645 2.199 1 97.75 575 HIS A O 1
ATOM 4550 N N . ASN A 1 576 ? -4.426 6.168 1.388 1 97.38 576 ASN A N 1
ATOM 4551 C CA . ASN A 1 576 ? -4.23 6.816 0.095 1 97.38 576 ASN A CA 1
ATOM 4552 C C . ASN A 1 576 ? -4.613 8.289 0.144 1 97.38 576 ASN A C 1
ATOM 4554 O O . ASN A 1 576 ? -5.621 8.656 0.754 1 97.38 576 ASN A O 1
ATOM 4558 N N . GLY A 1 577 ? -3.746 9.047 -0.478 1 93.81 577 GLY A N 1
ATOM 4559 C CA . GLY A 1 577 ? -3.98 10.484 -0.448 1 93.81 577 GLY A CA 1
ATOM 4560 C C . GLY A 1 577 ? -3.332 11.172 0.74 1 93.81 577 GLY A C 1
ATOM 4561 O O . GLY A 1 577 ? -2.262 10.758 1.192 1 93.81 577 GLY A O 1
ATOM 4562 N N . GLY A 1 578 ? -3.967 12.227 1.202 1 90.25 578 GLY A N 1
ATOM 4563 C CA . GLY A 1 578 ? -3.441 13.141 2.203 1 90.25 578 GLY A CA 1
ATOM 4564 C C . GLY A 1 578 ? -3.506 14.594 1.774 1 90.25 578 GLY A C 1
ATOM 4565 O O . GLY A 1 578 ? -4.355 14.969 0.966 1 90.25 578 GLY A O 1
ATOM 4566 N N . GLY A 1 579 ? -2.775 15.422 2.387 1 89.75 579 GLY A N 1
ATOM 4567 C CA . GLY A 1 579 ? -2.785 16.859 2.207 1 89.75 579 GLY A CA 1
ATOM 4568 C C . GLY A 1 579 ? -2.787 17.281 0.75 1 89.75 579 GLY A C 1
ATOM 4569 O O . GLY A 1 579 ? -3.164 18.406 0.426 1 89.75 579 GLY A O 1
ATOM 4570 N N . VAL A 1 580 ? -2.486 16.281 -0.172 1 95 580 VAL A N 1
ATOM 4571 C CA . VAL A 1 580 ? -2.375 16.625 -1.585 1 95 580 VAL A CA 1
ATOM 4572 C C . VAL A 1 580 ? -3.449 15.898 -2.385 1 95 580 VAL A C 1
ATOM 4574 O O . VAL A 1 580 ? -3.584 16.109 -3.592 1 95 580 VAL A O 1
ATOM 4577 N N . GLY A 1 581 ? -4.227 15.07 -1.752 1 94.5 581 GLY A N 1
ATOM 4578 C CA . GLY A 1 581 ? -5.383 14.469 -2.4 1 94.5 581 GLY A CA 1
ATOM 4579 C C . GLY A 1 581 ? -5.156 13.023 -2.811 1 94.5 581 GLY A C 1
ATOM 4580 O O . GLY A 1 581 ? -4.02 12.547 -2.816 1 94.5 581 GLY A O 1
ATOM 4581 N N . ILE A 1 582 ? -6.23 12.383 -3.285 1 95.94 582 ILE A N 1
ATOM 4582 C CA . ILE A 1 582 ? -6.254 10.984 -3.688 1 95.94 582 ILE A CA 1
ATOM 4583 C C . ILE A 1 582 ? -5.316 10.773 -4.871 1 95.94 582 ILE A C 1
ATOM 4585 O O . ILE A 1 582 ? -5.289 11.578 -5.805 1 95.94 582 ILE A O 1
ATOM 4589 N N . GLY A 1 583 ? -4.543 9.688 -4.824 1 97 583 GLY A N 1
ATOM 4590 C CA . GLY A 1 583 ? -3.693 9.305 -5.941 1 97 583 GLY A CA 1
ATOM 4591 C C . GLY A 1 583 ? -2.371 10.055 -5.961 1 97 583 GLY A C 1
ATOM 4592 O O . GLY A 1 583 ? -1.516 9.781 -6.809 1 97 583 GLY A O 1
ATOM 4593 N N . LYS A 1 584 ? -2.121 10.938 -4.91 1 97.06 584 LYS A N 1
ATOM 4594 C CA . LYS A 1 584 ? -0.933 11.781 -4.977 1 97.06 584 LYS A CA 1
ATOM 4595 C C . LYS A 1 584 ? -0.042 11.578 -3.756 1 97.06 584 LYS A C 1
ATOM 4597 O O . LYS A 1 584 ? 0.999 12.227 -3.621 1 97.06 584 LYS A O 1
ATOM 4602 N N . SER A 1 585 ? -0.456 10.703 -2.902 1 97.06 585 SER A N 1
ATOM 4603 C CA . SER A 1 585 ? 0.34 10.414 -1.714 1 97.06 585 SER A CA 1
ATOM 4604 C C . SER A 1 585 ? -0.094 9.109 -1.06 1 97.06 585 SER A C 1
ATOM 4606 O O . SER A 1 585 ? -1.233 8.672 -1.233 1 97.06 585 SER A O 1
ATOM 4608 N N . ILE A 1 586 ? 0.791 8.406 -0.391 1 98.06 586 ILE A N 1
ATOM 4609 C CA . ILE A 1 586 ? 0.537 7.348 0.582 1 98.06 586 ILE A CA 1
ATOM 4610 C C . ILE A 1 586 ? 1.103 7.75 1.941 1 98.06 586 ILE A C 1
ATOM 4612 O O . ILE A 1 586 ? 2.266 8.148 2.045 1 98.06 586 ILE A O 1
ATOM 4616 N N . ASN A 1 587 ? 0.237 7.68 2.957 1 97.06 587 ASN A N 1
ATOM 4617 C CA . ASN A 1 587 ? 0.721 8.125 4.262 1 97.06 587 ASN A CA 1
ATOM 4618 C C . ASN A 1 587 ? 0.251 7.195 5.375 1 97.06 587 ASN A C 1
ATOM 4620 O O . ASN A 1 587 ? -0.846 6.637 5.309 1 97.06 587 ASN A O 1
ATOM 4624 N N . GLY A 1 588 ? 1.075 6.973 6.336 1 95.5 588 GLY A N 1
ATOM 4625 C CA . GLY A 1 588 ? 0.771 6.133 7.484 1 95.5 588 GLY A CA 1
ATOM 4626 C C . GLY A 1 588 ? 0.909 6.863 8.812 1 95.5 588 GLY A C 1
ATOM 4627 O O . GLY A 1 588 ? 1.626 7.859 8.906 1 95.5 588 GLY A O 1
ATOM 4628 N N . GLY A 1 589 ? 0.155 6.484 9.766 1 95.44 589 GLY A N 1
ATOM 4629 C CA . GLY A 1 589 ? 0.21 7.016 11.117 1 95.44 589 GLY A CA 1
ATOM 4630 C C . GLY A 1 589 ? 0.018 5.949 12.18 1 95.44 589 GLY A C 1
ATOM 4631 O O . GLY A 1 589 ? -0.191 4.777 11.859 1 95.44 589 GLY A O 1
ATOM 4632 N N . PHE A 1 590 ? 0.222 6.371 13.422 1 97.62 590 PHE A N 1
ATOM 4633 C CA . PHE A 1 590 ? 0.036 5.43 14.516 1 97.62 590 PHE A CA 1
ATOM 4634 C C . PHE A 1 590 ? -0.603 6.117 15.719 1 97.62 590 PHE A C 1
ATOM 4636 O O . PHE A 1 590 ? -0.667 7.348 15.773 1 97.62 590 PHE A O 1
ATOM 4643 N N . GLY A 1 591 ? -1.201 5.336 16.547 1 97.94 591 GLY A N 1
ATOM 4644 C CA . GLY A 1 591 ? -1.547 5.668 17.922 1 97.94 591 GLY A CA 1
ATOM 4645 C C . GLY A 1 591 ? -0.929 4.727 18.938 1 97.94 591 GLY A C 1
ATOM 4646 O O . GLY A 1 591 ? -0.83 3.521 18.688 1 97.94 591 GLY A O 1
ATOM 4647 N N . MET A 1 592 ? -0.434 5.281 20.047 1 98.75 592 MET A N 1
ATOM 4648 C CA . MET A 1 592 ? 0.164 4.484 21.109 1 98.75 592 MET A CA 1
ATOM 4649 C C . MET A 1 592 ? -0.406 4.879 22.469 1 98.75 592 MET A C 1
ATOM 4651 O O . MET A 1 592 ? -0.211 6.008 22.922 1 98.75 592 MET A O 1
ATOM 4655 N N . VAL A 1 593 ? -1.093 3.957 23.078 1 98.88 593 VAL A N 1
ATOM 4656 C CA . VAL A 1 593 ? -1.692 4.219 24.375 1 98.88 593 VAL A CA 1
ATOM 4657 C C . VAL A 1 593 ? -0.683 3.908 25.484 1 98.88 593 VAL A C 1
ATOM 4659 O O . VAL A 1 593 ? -0.105 2.818 25.516 1 98.88 593 VAL A O 1
ATOM 4662 N N . LEU A 1 594 ? -0.407 4.859 26.344 1 98.88 594 LEU A N 1
ATOM 4663 C CA . LEU A 1 594 ? 0.461 4.691 27.5 1 98.88 594 LEU A CA 1
ATOM 4664 C C . LEU A 1 594 ? -0.347 4.293 28.734 1 98.88 594 LEU A C 1
ATOM 4666 O O . LEU A 1 594 ? -1.188 5.062 29.203 1 98.88 594 LEU A O 1
ATOM 4670 N N . ASP A 1 595 ? -0.047 3.148 29.266 1 98.31 595 ASP A N 1
ATOM 4671 C CA . ASP A 1 595 ? -0.795 2.635 30.406 1 98.31 595 ASP A CA 1
ATOM 4672 C C . ASP A 1 595 ? 0.12 2.426 31.609 1 98.31 595 ASP A C 1
ATOM 4674 O O . ASP A 1 595 ? -0.292 1.839 32.625 1 98.31 595 ASP A O 1
ATOM 4678 N N . GLY A 1 596 ? 1.316 2.838 31.5 1 98.69 596 GLY A N 1
ATOM 4679 C CA . GLY A 1 596 ? 2.254 2.777 32.594 1 98.69 596 GLY A CA 1
ATOM 4680 C C . GLY A 1 596 ? 2.969 1.443 32.719 1 98.69 596 GLY A C 1
ATOM 4681 O O . GLY A 1 596 ? 3.861 1.275 33.531 1 98.69 596 GLY A O 1
ATOM 4682 N N . SER A 1 597 ? 2.715 0.475 31.844 1 98.44 597 SER A N 1
ATOM 4683 C CA . SER A 1 597 ? 3.246 -0.878 31.969 1 98.44 597 SER A CA 1
ATOM 4684 C C . SER A 1 597 ? 4.652 -0.977 31.391 1 98.44 597 SER A C 1
ATOM 4686 O O . SER A 1 597 ? 5.062 -0.127 30.594 1 98.44 597 SER A O 1
ATOM 4688 N N . GLU A 1 598 ? 5.336 -2.021 31.75 1 98.19 598 GLU A N 1
ATOM 4689 C CA . GLU A 1 598 ? 6.648 -2.332 31.188 1 98.19 598 GLU A CA 1
ATOM 4690 C C . GLU A 1 598 ? 6.535 -2.775 29.734 1 98.19 598 GLU A C 1
ATOM 4692 O O . GLU A 1 598 ? 7.438 -2.521 28.922 1 98.19 598 GLU A O 1
ATOM 4697 N N . ARG A 1 599 ? 5.434 -3.395 29.422 1 97.19 599 ARG A N 1
ATOM 4698 C CA . ARG A 1 599 ? 5.164 -3.76 28.031 1 97.19 599 ARG A CA 1
ATOM 4699 C C . ARG A 1 599 ? 5.223 -2.539 27.125 1 97.19 599 ARG A C 1
ATOM 4701 O O . ARG A 1 599 ? 5.863 -2.574 26.062 1 97.19 599 ARG A O 1
ATOM 4708 N N . VAL A 1 600 ? 4.621 -1.517 27.547 1 98.44 600 VAL A N 1
ATOM 4709 C CA . VAL A 1 600 ? 4.574 -0.288 26.766 1 98.44 600 VAL A CA 1
ATOM 4710 C C . VAL A 1 600 ? 5.969 0.331 26.688 1 98.44 600 VAL A C 1
ATOM 4712 O O . VAL A 1 600 ? 6.375 0.832 25.641 1 98.44 600 VAL A O 1
ATOM 4715 N N . ASP A 1 601 ? 6.77 0.278 27.781 1 98.69 601 ASP A N 1
ATOM 4716 C CA . ASP A 1 601 ? 8.148 0.751 27.75 1 98.69 601 ASP A CA 1
ATOM 4717 C C . ASP A 1 601 ? 8.938 0.056 26.641 1 98.69 601 ASP A C 1
ATOM 4719 O O . ASP A 1 601 ? 9.68 0.705 25.906 1 98.69 601 ASP A O 1
ATOM 4723 N N . ALA A 1 602 ? 8.773 -1.217 26.609 1 97.94 602 ALA A N 1
ATOM 4724 C CA . ALA A 1 602 ? 9.523 -2.012 25.641 1 97.94 602 ALA A CA 1
ATOM 4725 C C . ALA A 1 602 ? 9.141 -1.627 24.219 1 97.94 602 ALA A C 1
ATOM 4727 O O . ALA A 1 602 ? 10 -1.526 23.344 1 97.94 602 ALA A O 1
ATOM 4728 N N . ILE A 1 603 ? 7.875 -1.419 23.969 1 98.19 603 ILE A N 1
ATOM 4729 C CA . ILE A 1 603 ? 7.398 -1.016 22.656 1 98.19 603 ILE A CA 1
ATOM 4730 C C . ILE A 1 603 ? 7.988 0.344 22.281 1 98.19 603 ILE A C 1
ATOM 4732 O O . ILE A 1 603 ? 8.5 0.524 21.172 1 98.19 603 ILE A O 1
ATOM 4736 N N . LEU A 1 604 ? 7.961 1.284 23.188 1 98.62 604 LEU A N 1
ATOM 4737 C CA . LEU A 1 604 ? 8.414 2.648 22.938 1 98.62 604 LEU A CA 1
ATOM 4738 C C . LEU A 1 604 ? 9.898 2.672 22.578 1 98.62 604 LEU A C 1
ATOM 4740 O O . LEU A 1 604 ? 10.312 3.408 21.688 1 98.62 604 LEU A O 1
ATOM 4744 N N . ARG A 1 605 ? 10.703 1.898 23.203 1 97.75 605 ARG A N 1
ATOM 4745 C CA . ARG A 1 605 ? 12.148 1.898 23 1 97.75 605 ARG A CA 1
ATOM 4746 C C . ARG A 1 605 ? 12.508 1.459 21.594 1 97.75 605 ARG A C 1
ATOM 4748 O O . ARG A 1 605 ? 13.531 1.888 21.031 1 97.75 605 ARG A O 1
ATOM 4755 N N . SER A 1 606 ? 11.625 0.705 21.016 1 96.88 606 SER A N 1
ATOM 4756 C CA . SER A 1 606 ? 11.906 0.197 19.672 1 96.88 606 SER A CA 1
ATOM 4757 C C . SER A 1 606 ? 11.109 0.963 18.625 1 96.88 606 SER A C 1
ATOM 4759 O O . SER A 1 606 ? 11.688 1.482 17.656 1 96.88 606 SER A O 1
ATOM 4761 N N . ALA A 1 607 ? 9.852 1.146 18.828 1 97.81 607 ALA A N 1
ATOM 4762 C CA . ALA A 1 607 ? 8.938 1.67 17.828 1 97.81 607 ALA A CA 1
ATOM 4763 C C . ALA A 1 607 ? 9.172 3.16 17.594 1 97.81 607 ALA A C 1
ATOM 4765 O O . ALA A 1 607 ? 9.055 3.646 16.469 1 97.81 607 ALA A O 1
ATOM 4766 N N . MET A 1 608 ? 9.531 3.914 18.594 1 98.06 608 MET A N 1
ATOM 4767 C CA . MET A 1 608 ? 9.734 5.352 18.453 1 98.06 608 MET A CA 1
ATOM 4768 C C . MET A 1 608 ? 10.945 5.645 17.578 1 98.06 608 MET A C 1
ATOM 4770 O O . MET A 1 608 ? 10.922 6.578 16.766 1 98.06 608 MET A O 1
ATOM 4774 N N . LEU A 1 609 ? 11.969 4.859 17.75 1 98.06 609 LEU A N 1
ATOM 4775 C CA . LEU A 1 609 ? 13.156 5.059 16.938 1 98.06 609 LEU A CA 1
ATOM 4776 C C . LEU A 1 609 ? 12.914 4.621 15.492 1 98.06 609 LEU A C 1
ATOM 4778 O O . LEU A 1 609 ? 13.266 5.336 14.547 1 98.06 609 LEU A O 1
ATOM 4782 N N . TRP A 1 610 ? 12.281 3.494 15.297 1 98 610 TRP A N 1
ATOM 4783 C CA . TRP A 1 610 ? 11.977 3.016 13.953 1 98 610 TRP A CA 1
ATOM 4784 C C . TRP A 1 610 ? 11.109 4.02 13.203 1 98 610 TRP A C 1
ATOM 4786 O O . TRP A 1 610 ? 11.367 4.32 12.039 1 98 610 TRP A O 1
ATOM 4796 N N . ASP A 1 611 ? 10.086 4.469 13.859 1 97.94 611 ASP A N 1
ATOM 4797 C CA . ASP A 1 611 ? 9.086 5.324 13.227 1 97.94 611 ASP A CA 1
ATOM 4798 C C . ASP A 1 611 ? 9.742 6.547 12.586 1 97.94 611 ASP A C 1
ATOM 4800 O O . ASP A 1 611 ? 9.242 7.07 11.586 1 97.94 611 ASP A O 1
ATOM 4804 N N . VAL A 1 612 ? 10.859 6.977 13.117 1 98.31 612 VAL A N 1
ATOM 4805 C CA . VAL A 1 612 ? 11.508 8.188 12.625 1 98.31 612 VAL A CA 1
ATOM 4806 C C . VAL A 1 612 ? 12.695 7.812 11.742 1 98.31 612 VAL A C 1
ATOM 4808 O O . VAL A 1 612 ? 12.828 8.305 10.617 1 98.31 612 VAL A O 1
ATOM 4811 N N . MET A 1 613 ? 13.508 6.91 12.172 1 98.5 613 MET A N 1
ATOM 4812 C CA . MET A 1 613 ? 14.805 6.664 11.539 1 98.5 613 MET A CA 1
ATOM 4813 C C . MET A 1 613 ? 14.625 5.926 10.219 1 98.5 613 MET A C 1
ATOM 4815 O O . MET A 1 613 ? 15.5 5.98 9.352 1 98.5 613 MET A O 1
ATOM 4819 N N . GLY A 1 614 ? 13.508 5.242 10.062 1 97.75 614 GLY A N 1
ATOM 4820 C CA . GLY A 1 614 ? 13.227 4.688 8.742 1 97.75 614 GLY A CA 1
ATOM 4821 C C . GLY A 1 614 ? 13.172 5.742 7.652 1 97.75 614 GLY A C 1
ATOM 4822 O O . GLY A 1 614 ? 13.672 5.531 6.547 1 97.75 614 GLY A O 1
ATOM 4823 N N . GLY A 1 615 ? 12.531 6.855 7.977 1 97.69 615 GLY A N 1
ATOM 4824 C CA . GLY A 1 615 ? 12.438 7.961 7.035 1 97.69 615 GLY A CA 1
ATOM 4825 C C . GLY A 1 615 ? 13.75 8.695 6.844 1 97.69 615 GLY A C 1
ATOM 4826 O O . GLY A 1 615 ? 14.102 9.07 5.723 1 97.69 615 GLY A O 1
ATOM 4827 N N . VAL A 1 616 ? 14.469 8.898 7.961 1 98.56 616 VAL A N 1
ATOM 4828 C CA . VAL A 1 616 ? 15.773 9.547 7.875 1 98.56 616 VAL A CA 1
ATOM 4829 C C . VAL A 1 616 ? 16.703 8.703 7.008 1 98.56 616 VAL A C 1
ATOM 4831 O O . VAL A 1 616 ? 17.469 9.242 6.199 1 98.56 616 VAL A O 1
ATOM 4834 N N . ALA A 1 617 ? 16.609 7.418 7.18 1 98.62 617 ALA A N 1
ATOM 4835 C CA . ALA A 1 617 ? 17.438 6.5 6.398 1 98.62 617 ALA A CA 1
ATOM 4836 C C . ALA A 1 617 ? 17.141 6.629 4.91 1 98.62 617 ALA A C 1
ATOM 4838 O O . ALA A 1 617 ? 18.062 6.613 4.086 1 98.62 617 ALA A O 1
ATOM 4839 N N . ARG A 1 618 ? 15.891 6.672 4.516 1 98.12 618 ARG A N 1
ATOM 4840 C CA . ARG A 1 618 ? 15.523 6.848 3.113 1 98.12 618 ARG A CA 1
ATOM 4841 C C . ARG A 1 618 ? 16.062 8.164 2.568 1 98.12 618 ARG A C 1
ATOM 4843 O O . ARG A 1 618 ? 16.547 8.219 1.435 1 98.12 618 ARG A O 1
ATOM 4850 N N . ARG A 1 619 ? 15.891 9.258 3.322 1 98.19 619 ARG A N 1
ATOM 4851 C CA . ARG A 1 619 ? 16.391 10.57 2.916 1 98.19 619 ARG A CA 1
ATOM 4852 C C . ARG A 1 619 ? 17.906 10.555 2.779 1 98.19 619 ARG A C 1
ATOM 4854 O O . ARG A 1 619 ? 18.469 11.188 1.876 1 98.19 619 ARG A O 1
ATOM 4861 N N . SER A 1 620 ? 18.547 9.867 3.717 1 98.62 620 SER A N 1
ATOM 4862 C CA . SER A 1 620 ? 19.984 9.695 3.631 1 98.62 620 SER A CA 1
ATOM 4863 C C . SER A 1 620 ? 20.391 8.977 2.346 1 98.62 620 SER A C 1
ATOM 4865 O O . SER A 1 620 ? 21.281 9.43 1.629 1 98.62 620 SER A O 1
ATOM 4867 N N . TRP A 1 621 ? 19.703 7.887 2.047 1 98.44 621 TRP A N 1
ATOM 4868 C CA . TRP A 1 621 ? 20 7.105 0.85 1 98.44 621 TRP A CA 1
ATOM 4869 C C . TRP A 1 621 ? 19.766 7.938 -0.41 1 98.44 621 TRP A C 1
ATOM 4871 O O . TRP A 1 621 ? 20.453 7.746 -1.417 1 98.44 621 TRP A O 1
ATOM 4881 N N . ALA A 1 622 ? 18.875 8.898 -0.346 1 97.88 622 ALA A N 1
ATOM 4882 C CA . ALA A 1 622 ? 18.625 9.82 -1.455 1 97.88 622 ALA A CA 1
ATOM 4883 C C . ALA A 1 622 ? 19.641 10.953 -1.478 1 97.88 622 ALA A C 1
ATOM 4885 O O . ALA A 1 622 ? 19.562 11.852 -2.312 1 97.88 622 ALA A O 1
ATOM 4886 N N . ARG A 1 623 ? 20.547 10.969 -0.53 1 98.19 623 ARG A N 1
ATOM 4887 C CA . ARG A 1 623 ? 21.703 11.844 -0.484 1 98.19 623 ARG A CA 1
ATOM 4888 C C . ARG A 1 623 ? 21.344 13.227 0.055 1 98.19 623 ARG A C 1
ATOM 4890 O O . ARG A 1 623 ? 22 14.219 -0.257 1 98.19 623 ARG A O 1
ATOM 4897 N N . ASN A 1 624 ? 20.234 13.359 0.831 1 97.94 624 ASN A N 1
ATOM 4898 C CA . ASN A 1 624 ? 20.031 14.594 1.582 1 97.94 624 ASN A CA 1
ATOM 4899 C C . ASN A 1 624 ? 21.125 14.82 2.621 1 97.94 624 ASN A C 1
ATOM 4901 O O . ASN A 1 624 ? 21.297 14.008 3.529 1 97.94 624 ASN A O 1
ATOM 4905 N N . PRO A 1 625 ? 21.797 15.906 2.568 1 97.75 625 PRO A N 1
ATOM 4906 C CA . PRO A 1 625 ? 23.031 16.062 3.357 1 97.75 625 PRO A CA 1
ATOM 4907 C C . PRO A 1 625 ? 22.781 15.953 4.859 1 97.75 625 PRO A C 1
ATOM 4909 O O . PRO A 1 625 ? 23.531 15.266 5.566 1 97.75 625 PRO A O 1
ATOM 4912 N N . ASN A 1 626 ? 21.75 16.641 5.352 1 98.06 626 ASN A N 1
ATOM 4913 C CA . ASN A 1 626 ? 21.484 16.625 6.789 1 98.06 626 ASN A CA 1
ATOM 4914 C C . ASN A 1 626 ? 21.031 15.242 7.258 1 98.06 626 ASN A C 1
ATOM 4916 O O . ASN A 1 626 ? 21.344 14.828 8.375 1 98.06 626 ASN A O 1
ATOM 4920 N N . ALA A 1 627 ? 20.312 14.547 6.445 1 98.5 627 ALA A N 1
ATOM 4921 C CA . ALA A 1 627 ? 19.906 13.188 6.785 1 98.5 627 ALA A CA 1
ATOM 4922 C C . ALA A 1 627 ? 21.109 12.25 6.84 1 98.5 627 ALA A C 1
ATOM 4924 O O . ALA A 1 627 ? 21.172 11.344 7.676 1 98.5 627 ALA A O 1
ATOM 4925 N N . MET A 1 628 ? 22.062 12.43 5.906 1 98.56 628 MET A N 1
ATOM 4926 C CA . MET A 1 628 ? 23.297 11.633 5.926 1 98.56 628 MET A CA 1
ATOM 4927 C C . MET A 1 628 ? 24.062 11.844 7.227 1 98.56 628 MET A C 1
ATOM 4929 O O . MET A 1 628 ? 24.531 10.891 7.836 1 98.56 628 MET A O 1
ATOM 4933 N N . THR A 1 629 ? 24.125 13.086 7.66 1 98.25 629 THR A N 1
ATOM 4934 C CA . THR A 1 629 ? 24.812 13.414 8.898 1 98.25 629 THR A CA 1
ATOM 4935 C C . THR A 1 629 ? 24.141 12.734 10.094 1 98.25 629 THR A C 1
ATOM 4937 O O . THR A 1 629 ? 24.828 12.148 10.938 1 98.25 629 THR A O 1
ATOM 4940 N N . VAL A 1 630 ? 22.844 12.812 10.141 1 98.25 630 VAL A N 1
ATOM 4941 C CA . VAL A 1 630 ? 22.094 12.203 11.227 1 98.25 630 VAL A CA 1
ATOM 4942 C C . VAL A 1 630 ? 22.266 10.688 11.195 1 98.25 630 VAL A C 1
ATOM 4944 O O . VAL A 1 630 ? 22.438 10.055 12.242 1 98.25 630 VAL A O 1
ATOM 4947 N N . SER A 1 631 ? 22.219 10.07 10.039 1 98.5 631 SER A N 1
ATOM 4948 C CA . SER A 1 631 ? 22.359 8.625 9.898 1 98.5 631 SER A CA 1
ATOM 4949 C C . SER A 1 631 ? 23.734 8.156 10.336 1 98.5 631 SER A C 1
ATOM 4951 O O . SER A 1 631 ? 23.859 7.117 10.992 1 98.5 631 SER A O 1
ATOM 4953 N N . GLU A 1 632 ? 24.75 8.898 9.953 1 98.31 632 GLU A N 1
ATOM 4954 C CA . GLU A 1 632 ? 26.125 8.555 10.359 1 98.31 632 GLU A CA 1
ATOM 4955 C C . GLU A 1 632 ? 26.266 8.617 11.875 1 98.31 632 GLU A C 1
ATOM 4957 O O . GLU A 1 632 ? 26.875 7.723 12.477 1 98.31 632 GLU A O 1
ATOM 4962 N N . GLU A 1 633 ? 25.734 9.672 12.438 1 98.06 633 GLU A N 1
ATOM 4963 C CA . GLU A 1 633 ? 25.75 9.797 13.891 1 98.06 633 GLU A CA 1
ATOM 4964 C C . GLU A 1 633 ? 25 8.656 14.562 1 98.06 633 GLU A C 1
ATOM 4966 O O . GLU A 1 633 ? 25.453 8.094 15.555 1 98.06 633 GLU A O 1
ATOM 4971 N N . PHE A 1 634 ? 23.875 8.336 14.039 1 98.06 634 PHE A N 1
ATOM 4972 C CA . PHE A 1 634 ? 23.047 7.27 14.578 1 98.06 634 PHE A CA 1
ATOM 4973 C C . PHE A 1 634 ? 23.766 5.934 14.523 1 98.06 634 PHE A C 1
ATOM 4975 O O . PHE A 1 634 ? 23.719 5.152 15.477 1 98.06 634 PHE A O 1
ATOM 4982 N N . ASN A 1 635 ? 24.438 5.629 13.406 1 98.06 635 ASN A N 1
ATOM 4983 C CA . ASN A 1 635 ? 25.219 4.402 13.266 1 98.06 635 ASN A CA 1
ATOM 4984 C C . ASN A 1 635 ? 26.312 4.305 14.328 1 98.06 635 ASN A C 1
ATOM 4986 O O . ASN A 1 635 ? 26.672 3.203 14.742 1 98.06 635 ASN A O 1
ATOM 4990 N N . THR A 1 636 ? 26.812 5.445 14.727 1 97.69 636 THR A N 1
ATOM 4991 C CA . THR A 1 636 ? 27.844 5.473 15.742 1 97.69 636 THR A CA 1
ATOM 4992 C C . THR A 1 636 ? 27.25 5.293 17.141 1 97.69 636 THR A C 1
ATOM 4994 O O . THR A 1 636 ? 27.734 4.492 17.938 1 97.69 636 THR A O 1
ATOM 4997 N N . THR A 1 637 ? 26.156 5.93 17.406 1 97.44 637 THR A N 1
ATOM 4998 C CA . THR A 1 637 ? 25.609 5.98 18.766 1 97.44 637 THR A CA 1
ATOM 4999 C C . THR A 1 637 ? 24.719 4.773 19.031 1 97.44 637 THR A C 1
ATOM 5001 O O . THR A 1 637 ? 24.484 4.418 20.188 1 97.44 637 THR A O 1
ATOM 5004 N N . HIS A 1 638 ? 24.234 4.152 18 1 97.5 638 HIS A N 1
ATOM 5005 C CA . HIS A 1 638 ? 23.312 3.033 18.172 1 97.5 638 HIS A CA 1
ATOM 5006 C C . HIS A 1 638 ? 23.812 1.789 17.453 1 97.5 638 HIS A C 1
ATOM 5008 O O . HIS A 1 638 ? 23.031 0.998 16.938 1 97.5 638 HIS A O 1
ATOM 5014 N N . ALA A 1 639 ? 25.078 1.591 17.469 1 95.56 639 ALA A N 1
ATOM 5015 C CA . ALA A 1 639 ? 25.719 0.499 16.75 1 95.56 639 ALA A CA 1
ATOM 5016 C C . ALA A 1 639 ? 25.281 -0.857 17.297 1 95.56 639 ALA A C 1
ATOM 5018 O O . ALA A 1 639 ? 25.438 -1.883 16.625 1 95.56 639 ALA A O 1
ATOM 5019 N N . ASP A 1 640 ? 24.766 -0.755 18.531 1 93.81 640 ASP A N 1
ATOM 5020 C CA . ASP A 1 640 ? 24.25 -1.984 19.125 1 93.81 640 ASP A CA 1
ATOM 5021 C C . ASP A 1 640 ? 22.844 -2.291 18.625 1 93.81 640 ASP A C 1
ATOM 5023 O O . ASP A 1 640 ? 21.859 -1.863 19.234 1 93.81 640 ASP A O 1
ATOM 5027 N N . GLY A 1 641 ? 22.703 -2.904 17.547 1 95 641 GLY A N 1
ATOM 5028 C CA . GLY A 1 641 ? 21.406 -3.369 17.078 1 95 641 GLY A CA 1
ATOM 5029 C C . GLY A 1 641 ? 20.922 -2.639 15.836 1 95 641 GLY A C 1
ATOM 5030 O O . GLY A 1 641 ? 19.953 -3.051 15.203 1 95 641 GLY A O 1
ATOM 5031 N N . TYR A 1 642 ? 21.578 -1.512 15.539 1 97.5 642 TYR A N 1
ATOM 5032 C CA . TYR A 1 642 ? 21.188 -0.741 14.367 1 97.5 642 TYR A CA 1
ATOM 5033 C C . TYR A 1 642 ? 22.344 -0.583 13.391 1 97.5 642 TYR A C 1
ATOM 5035 O O . TYR A 1 642 ? 23.5 -0.604 13.797 1 97.5 642 TYR A O 1
ATOM 5043 N N . HIS A 1 643 ? 21.953 -0.477 12.141 1 98.31 643 HIS A N 1
ATOM 5044 C CA . HIS A 1 643 ? 22.875 -0.048 11.086 1 98.31 643 HIS A CA 1
ATOM 5045 C C . HIS A 1 643 ? 22.109 0.485 9.875 1 98.31 643 HIS A C 1
ATOM 5047 O O . HIS A 1 643 ? 21.297 -0.227 9.289 1 98.31 643 HIS A O 1
ATOM 5053 N N . ILE A 1 644 ? 22.375 1.689 9.508 1 98.5 644 ILE A N 1
ATOM 5054 C CA . ILE A 1 644 ? 21.766 2.318 8.336 1 98.5 644 ILE A CA 1
ATOM 5055 C C . ILE A 1 644 ? 22.766 2.312 7.18 1 98.5 644 ILE A C 1
ATOM 5057 O O . ILE A 1 644 ? 23.938 2.668 7.355 1 98.5 644 ILE A O 1
ATOM 5061 N N . THR A 1 645 ? 22.312 1.847 5.992 1 98.62 645 THR A N 1
ATOM 5062 C CA . THR A 1 645 ? 23.172 1.87 4.812 1 98.62 645 THR A CA 1
ATOM 5063 C C . THR A 1 645 ? 23.453 3.305 4.367 1 98.62 645 THR A C 1
ATOM 5065 O O . THR A 1 645 ? 22.516 4.074 4.141 1 98.62 645 THR A O 1
ATOM 5068 N N . ILE A 1 646 ? 24.719 3.688 4.207 1 98.38 646 ILE A N 1
ATOM 5069 C CA . ILE A 1 646 ? 25.109 5.051 3.863 1 98.38 646 ILE A CA 1
ATOM 5070 C C . ILE A 1 646 ? 25.562 5.105 2.406 1 98.38 646 ILE A C 1
ATOM 5072 O O . ILE A 1 646 ? 26.391 4.297 1.975 1 98.38 646 ILE A O 1
ATOM 5076 N N . PRO A 1 647 ? 25.031 6.023 1.602 1 98.38 647 PRO A N 1
ATOM 5077 C CA . PRO A 1 647 ? 25.422 6.113 0.193 1 98.38 647 PRO A CA 1
ATOM 5078 C C . PRO A 1 647 ? 26.812 6.723 0.003 1 98.38 647 PRO A C 1
ATOM 5080 O O . PRO A 1 647 ? 27.203 7.617 0.756 1 98.38 647 PRO A O 1
ATOM 5083 N N . TYR A 1 648 ? 27.562 6.246 -0.984 1 98.12 648 TYR A N 1
ATOM 5084 C CA . TYR A 1 648 ? 28.734 6.953 -1.482 1 98.12 648 TYR A CA 1
ATOM 5085 C C . TYR A 1 648 ? 28.328 8.07 -2.436 1 98.12 648 TYR A C 1
ATOM 5087 O O . TYR A 1 648 ? 27.375 7.934 -3.197 1 98.12 648 TYR A O 1
ATOM 5095 N N . LEU A 1 649 ? 29 9.148 -2.43 1 97.94 649 LEU A N 1
ATOM 5096 C CA . LEU A 1 649 ? 28.703 10.297 -3.281 1 97.94 649 LEU A CA 1
ATOM 5097 C C . LEU A 1 649 ? 29.625 10.336 -4.492 1 97.94 649 LEU A C 1
ATOM 5099 O O . LEU A 1 649 ? 30.812 10.055 -4.375 1 97.94 649 LEU A O 1
ATOM 5103 N N . VAL A 1 650 ? 29.047 10.594 -5.594 1 97 650 VAL A N 1
ATOM 5104 C CA . VAL A 1 650 ? 29.812 10.664 -6.836 1 97 650 VAL A CA 1
ATOM 5105 C C . VAL A 1 650 ? 30.297 12.094 -7.066 1 97 650 VAL A C 1
ATOM 5107 O O . VAL A 1 650 ? 29.562 13.055 -6.797 1 97 650 VAL A O 1
ATOM 5110 N N . ASP A 1 651 ? 31.531 12.172 -7.613 1 96.06 651 ASP A N 1
ATOM 5111 C CA . ASP A 1 651 ? 32.031 13.469 -8.07 1 96.06 651 ASP A CA 1
ATOM 5112 C C . ASP A 1 651 ? 31.328 13.898 -9.359 1 96.06 651 ASP A C 1
ATOM 5114 O O . ASP A 1 651 ? 31.469 13.25 -10.398 1 96.06 651 ASP A O 1
ATOM 5118 N N . GLU A 1 652 ? 30.75 15.008 -9.336 1 95.44 652 GLU A N 1
ATOM 5119 C CA . GLU A 1 652 ? 29.969 15.492 -10.477 1 95.44 652 GLU A CA 1
ATOM 5120 C C . GLU A 1 652 ? 30.859 15.703 -11.695 1 95.44 652 GLU A C 1
ATOM 5122 O O . GLU A 1 652 ? 30.422 15.531 -12.828 1 95.44 652 GLU A O 1
ATOM 5127 N N . SER A 1 653 ? 32.062 16.047 -11.477 1 96.88 653 SER A N 1
ATOM 5128 C CA . SER A 1 653 ? 32.969 16.297 -12.586 1 96.88 653 SER A CA 1
ATOM 5129 C C . SER A 1 653 ? 33.281 15.016 -13.359 1 96.88 653 SER A C 1
ATOM 5131 O O . SER A 1 653 ? 33.5 15.055 -14.57 1 96.88 653 SER A O 1
ATOM 5133 N N . LEU A 1 654 ? 33.281 13.938 -12.633 1 97.25 654 LEU A N 1
ATOM 5134 C CA . LEU A 1 654 ? 33.469 12.648 -13.297 1 97.25 654 LEU A CA 1
ATOM 5135 C C . LEU A 1 654 ? 32.312 12.383 -14.266 1 97.25 654 LEU A C 1
ATOM 5137 O O . LEU A 1 654 ? 32.531 11.969 -15.406 1 97.25 654 LEU A O 1
ATOM 5141 N N . LEU A 1 655 ? 31.109 12.672 -13.914 1 97.19 655 LEU A N 1
ATOM 5142 C CA . LEU A 1 655 ? 29.938 12.445 -14.75 1 97.19 655 LEU A CA 1
ATOM 5143 C C . LEU A 1 655 ? 29.906 13.422 -15.922 1 97.19 655 LEU A C 1
ATOM 5145 O O . LEU A 1 655 ? 29.484 13.07 -17.016 1 97.19 655 LEU A O 1
ATOM 5149 N N . ASP A 1 656 ? 30.359 14.641 -15.656 1 96.94 656 ASP A N 1
ATOM 5150 C CA . ASP A 1 656 ? 30.469 15.609 -16.75 1 96.94 656 ASP A CA 1
ATOM 5151 C C . ASP A 1 656 ? 31.391 15.102 -17.844 1 96.94 656 ASP A C 1
ATOM 5153 O O . ASP A 1 656 ? 31.141 15.352 -19.031 1 96.94 656 ASP A O 1
ATOM 5157 N N . SER A 1 657 ? 32.312 14.391 -17.469 1 96.62 657 SER A N 1
ATOM 5158 C CA . SER A 1 657 ? 33.312 13.93 -18.422 1 96.62 657 SER A CA 1
ATOM 5159 C C . SER A 1 657 ? 32.812 12.766 -19.25 1 96.62 657 SER A C 1
ATOM 5161 O O . SER A 1 657 ? 33.219 12.586 -20.406 1 96.62 657 SER A O 1
ATOM 5163 N N . ILE A 1 658 ? 31.953 12.031 -18.75 1 95.56 658 ILE A N 1
ATOM 5164 C CA . ILE A 1 658 ? 31.594 10.805 -19.453 1 95.56 658 ILE A CA 1
ATOM 5165 C C . ILE A 1 658 ? 30.25 10.977 -20.156 1 95.56 658 ILE A C 1
ATOM 5167 O O . ILE A 1 658 ? 29.906 10.195 -21.031 1 95.56 658 ILE A O 1
ATOM 5171 N N . LEU A 1 659 ? 29.5 11.938 -19.734 1 94.31 659 LEU A N 1
ATOM 5172 C CA . LEU A 1 659 ? 28.188 12.172 -20.328 1 94.31 659 LEU A CA 1
ATOM 5173 C C . LEU A 1 659 ? 28.25 13.273 -21.375 1 94.31 659 LEU A C 1
ATOM 5175 O O . LEU A 1 659 ? 27.344 13.398 -22.203 1 94.31 659 LEU A O 1
ATOM 5179 N N . MET B 1 1 ? 31.75 -3.811 12.008 1 50.44 1 MET B N 1
ATOM 5180 C CA . MET B 1 1 ? 31.594 -4.383 10.672 1 50.44 1 MET B CA 1
ATOM 5181 C C . MET B 1 1 ? 30.875 -3.408 9.734 1 50.44 1 MET B C 1
ATOM 5183 O O . MET B 1 1 ? 29.906 -2.754 10.133 1 50.44 1 MET B O 1
ATOM 5187 N N . LYS B 1 2 ? 31.531 -3.162 8.555 1 77.75 2 LYS B N 1
ATOM 5188 C CA . LYS B 1 2 ? 30.984 -2.168 7.641 1 77.75 2 LYS B CA 1
ATOM 5189 C C . LYS B 1 2 ? 30.078 -2.826 6.598 1 77.75 2 LYS B C 1
ATOM 5191 O O . LYS B 1 2 ? 30.469 -3.807 5.961 1 77.75 2 LYS B O 1
ATOM 5196 N N . PHE B 1 3 ? 28.766 -2.576 6.551 1 91.62 3 PHE B N 1
ATOM 5197 C CA . PHE B 1 3 ? 27.828 -3.055 5.543 1 91.62 3 PHE B CA 1
ATOM 5198 C C . PHE B 1 3 ? 28 -2.277 4.242 1 91.62 3 PHE B C 1
ATOM 5200 O O . PHE B 1 3 ? 27.109 -1.5 3.865 1 91.62 3 PHE B O 1
ATOM 5207 N N . THR B 1 4 ? 29.109 -2.387 3.568 1 92.75 4 THR B N 1
ATOM 5208 C CA . THR B 1 4 ? 29.438 -1.803 2.273 1 92.75 4 THR B CA 1
ATOM 5209 C C . THR B 1 4 ? 30.156 -2.818 1.387 1 92.75 4 THR B C 1
ATOM 5211 O O . THR B 1 4 ? 30.609 -3.863 1.865 1 92.75 4 THR B O 1
ATOM 5214 N N . LEU B 1 5 ? 30.125 -2.561 0.137 1 94.88 5 LEU B N 1
ATOM 5215 C CA . LEU B 1 5 ? 30.906 -3.387 -0.769 1 94.88 5 LEU B CA 1
ATOM 5216 C C . LEU B 1 5 ? 32.406 -3.133 -0.578 1 94.88 5 LEU B C 1
ATOM 5218 O O . LEU B 1 5 ? 32.812 -2.047 -0.151 1 94.88 5 LEU B O 1
ATOM 5222 N N . ASP B 1 6 ? 33.25 -4.141 -0.909 1 92.88 6 ASP B N 1
ATOM 5223 C CA . ASP B 1 6 ? 34.719 -4.039 -0.764 1 92.88 6 ASP B CA 1
ATOM 5224 C C . ASP B 1 6 ? 35.281 -3.014 -1.735 1 92.88 6 ASP B C 1
ATOM 5226 O O . ASP B 1 6 ? 34.75 -2.826 -2.836 1 92.88 6 ASP B O 1
ATOM 5230 N N . ASN B 1 7 ? 36.344 -2.439 -1.242 1 94.62 7 ASN B N 1
ATOM 5231 C CA . ASN B 1 7 ? 37 -1.441 -2.07 1 94.62 7 ASN B CA 1
ATOM 5232 C C . ASN B 1 7 ? 37.969 -2.088 -3.062 1 94.62 7 ASN B C 1
ATOM 5234 O O . ASN B 1 7 ? 39.125 -1.702 -3.141 1 94.62 7 ASN B O 1
ATOM 5238 N N . THR B 1 8 ? 37.594 -3.146 -3.617 1 94.31 8 THR B N 1
ATOM 5239 C CA . THR B 1 8 ? 38.312 -3.842 -4.684 1 94.31 8 THR B CA 1
ATOM 5240 C C . THR B 1 8 ? 37.375 -4.164 -5.84 1 94.31 8 THR B C 1
ATOM 5242 O O . THR B 1 8 ? 36.188 -4.438 -5.633 1 94.31 8 THR B O 1
ATOM 5245 N N . LEU B 1 9 ? 37.938 -4.09 -6.957 1 94.06 9 LEU B N 1
ATOM 5246 C CA . LEU B 1 9 ? 37.156 -4.402 -8.148 1 94.06 9 LEU B CA 1
ATOM 5247 C C . LEU B 1 9 ? 37.188 -5.898 -8.445 1 94.06 9 LEU B C 1
ATOM 5249 O O . LEU B 1 9 ? 38.25 -6.441 -8.789 1 94.06 9 LEU B O 1
ATOM 5253 N N . PRO B 1 10 ? 36.094 -6.527 -8.328 1 93.56 10 PRO B N 1
ATOM 5254 C CA . PRO B 1 10 ? 36.125 -7.941 -8.703 1 93.56 10 PRO B CA 1
ATOM 5255 C C . PRO B 1 10 ? 36.438 -8.156 -10.188 1 93.56 10 PRO B C 1
ATOM 5257 O O . PRO B 1 10 ? 36.188 -7.266 -11 1 93.56 10 PRO B O 1
ATOM 5260 N N . ALA B 1 11 ? 37 -9.305 -10.445 1 94 11 ALA B N 1
ATOM 5261 C CA . ALA B 1 11 ? 37.125 -9.68 -11.852 1 94 11 ALA B CA 1
ATOM 5262 C C . ALA B 1 11 ? 35.75 -9.789 -12.531 1 94 11 ALA B C 1
ATOM 5264 O O . ALA B 1 11 ? 34.812 -10.25 -11.922 1 94 11 ALA B O 1
ATOM 5265 N N . TYR B 1 12 ? 35.719 -9.289 -13.727 1 94.94 12 TYR B N 1
ATOM 5266 C CA . TYR B 1 12 ? 34.469 -9.414 -14.477 1 94.94 12 TYR B CA 1
ATOM 5267 C C . TYR B 1 12 ? 34.094 -10.883 -14.656 1 94.94 12 TYR B C 1
ATOM 5269 O O . TYR B 1 12 ? 34.906 -11.68 -15.148 1 94.94 12 TYR B O 1
ATOM 5277 N N . PRO B 1 13 ? 32.938 -11.25 -14.289 1 93.94 13 PRO B N 1
ATOM 5278 C CA . PRO B 1 13 ? 32.562 -12.664 -14.312 1 93.94 13 PRO B CA 1
ATOM 5279 C C . PRO B 1 13 ? 32.375 -13.195 -15.734 1 93.94 13 PRO B C 1
ATOM 5281 O O . PRO B 1 13 ? 32.094 -12.43 -16.656 1 93.94 13 PRO B O 1
ATOM 5284 N N . LYS B 1 14 ? 32.625 -14.492 -15.867 1 93.19 14 LYS B N 1
ATOM 5285 C CA . LYS B 1 14 ? 32.375 -15.164 -17.141 1 93.19 14 LYS B CA 1
ATOM 5286 C C . LYS B 1 14 ? 30.922 -15.555 -17.281 1 93.19 14 LYS B C 1
ATOM 5288 O O . LYS B 1 14 ? 30.297 -15.992 -16.312 1 93.19 14 LYS B O 1
ATOM 5293 N N . PHE B 1 15 ? 30.391 -15.336 -18.438 1 94.5 15 PHE B N 1
ATOM 5294 C CA . PHE B 1 15 ? 29.031 -15.75 -18.75 1 94.5 15 PHE B CA 1
ATOM 5295 C C . PHE B 1 15 ? 29.016 -17.031 -19.578 1 94.5 15 PHE B C 1
ATOM 5297 O O . PHE B 1 15 ? 29.625 -17.094 -20.641 1 94.5 15 PHE B O 1
ATOM 5304 N N . VAL B 1 16 ? 28.375 -17.969 -19.078 1 93.31 16 VAL B N 1
ATOM 5305 C CA . VAL B 1 16 ? 28.297 -19.25 -19.75 1 93.31 16 VAL B CA 1
ATOM 5306 C C . VAL B 1 16 ? 27.422 -19.141 -20.984 1 93.31 16 VAL B C 1
ATOM 5308 O O . VAL B 1 16 ? 26.328 -18.578 -20.922 1 93.31 16 VAL B O 1
ATOM 5311 N N . ALA B 1 17 ? 27.969 -19.719 -22.094 1 91.31 17 ALA B N 1
ATOM 5312 C CA . ALA B 1 17 ? 27.203 -19.703 -23.344 1 91.31 17 ALA B CA 1
ATOM 5313 C C . ALA B 1 17 ? 25.953 -20.562 -23.219 1 91.31 17 ALA B C 1
ATOM 5315 O O . ALA B 1 17 ? 25.969 -21.625 -22.594 1 91.31 17 ALA B O 1
ATOM 5316 N N . GLY B 1 18 ? 24.969 -20.094 -23.781 1 88 18 GLY B N 1
ATOM 5317 C CA . GLY B 1 18 ? 23.734 -20.875 -23.812 1 88 18 GLY B CA 1
ATOM 5318 C C . GLY B 1 18 ? 22.75 -20.5 -22.734 1 88 18 GLY B C 1
ATOM 5319 O O . GLY B 1 18 ? 21.578 -20.859 -22.797 1 88 18 GLY B O 1
ATOM 5320 N N . ILE B 1 19 ? 23.203 -19.797 -21.688 1 91.25 19 ILE B N 1
ATOM 5321 C CA . ILE B 1 19 ? 22.297 -19.344 -20.641 1 91.25 19 ILE B CA 1
ATOM 5322 C C . ILE B 1 19 ? 21.484 -18.156 -21.172 1 91.25 19 ILE B C 1
ATOM 5324 O O . ILE B 1 19 ? 22.047 -17.203 -21.719 1 91.25 19 ILE B O 1
ATOM 5328 N N . ARG B 1 20 ? 20.266 -18.25 -20.969 1 89.5 20 ARG B N 1
ATOM 5329 C CA . ARG B 1 20 ? 19.344 -17.25 -21.5 1 89.5 20 ARG B CA 1
ATOM 5330 C C . ARG B 1 20 ? 19.641 -15.867 -20.906 1 89.5 20 ARG B C 1
ATOM 5332 O O . ARG B 1 20 ? 19.922 -15.75 -19.703 1 89.5 20 ARG B O 1
ATOM 5339 N N . ARG B 1 21 ? 19.406 -14.867 -21.781 1 91.75 21 ARG B N 1
ATOM 5340 C CA . ARG B 1 21 ? 19.594 -13.469 -21.391 1 91.75 21 ARG B CA 1
ATOM 5341 C C . ARG B 1 21 ? 18.312 -12.664 -21.594 1 91.75 21 ARG B C 1
ATOM 5343 O O . ARG B 1 21 ? 17.531 -12.953 -22.5 1 91.75 21 ARG B O 1
ATOM 5350 N N . ALA B 1 22 ? 18.109 -11.711 -20.75 1 92.06 22 ALA B N 1
ATOM 5351 C CA . ALA B 1 22 ? 17 -10.797 -20.969 1 92.06 22 ALA B CA 1
ATOM 5352 C C . ALA B 1 22 ? 17.188 -9.984 -22.25 1 92.06 22 ALA B C 1
ATOM 5354 O O . ALA B 1 22 ? 18.297 -9.547 -22.547 1 92.06 22 ALA B O 1
ATOM 5355 N N . PRO B 1 23 ? 16.094 -9.844 -23.016 1 89.88 23 PRO B N 1
ATOM 5356 C CA . PRO B 1 23 ? 16.234 -9.008 -24.203 1 89.88 23 PRO B CA 1
ATOM 5357 C C . PRO B 1 23 ? 16.5 -7.543 -23.891 1 89.88 23 PRO B C 1
ATOM 5359 O O . PRO B 1 23 ? 16.125 -7.066 -22.812 1 89.88 23 PRO B O 1
ATOM 5362 N N . ASP B 1 24 ? 17.156 -6.879 -24.812 1 91.12 24 ASP B N 1
ATOM 5363 C CA . ASP B 1 24 ? 17.328 -5.434 -24.703 1 91.12 24 ASP B CA 1
ATOM 5364 C C . ASP B 1 24 ? 16.031 -4.695 -25.078 1 91.12 24 ASP B C 1
ATOM 5366 O O . ASP B 1 24 ? 15.547 -4.816 -26.203 1 91.12 24 ASP B O 1
ATOM 5370 N N . ARG B 1 25 ? 15.508 -3.982 -24.172 1 88.75 25 ARG B N 1
ATOM 5371 C CA . ARG B 1 25 ? 14.258 -3.258 -24.375 1 88.75 25 ARG B CA 1
ATOM 5372 C C . ARG B 1 25 ? 14.516 -1.77 -24.594 1 88.75 25 ARG B C 1
ATOM 5374 O O . ARG B 1 25 ? 13.578 -0.966 -24.594 1 88.75 25 ARG B O 1
ATOM 5381 N N . GLY B 1 26 ? 15.773 -1.391 -24.75 1 86.06 26 GLY B N 1
ATOM 5382 C CA . GLY B 1 26 ? 16.125 0.018 -24.844 1 86.06 26 GLY B CA 1
ATOM 5383 C C . GLY B 1 26 ? 15.883 0.781 -23.547 1 86.06 26 GLY B C 1
ATOM 5384 O O . GLY B 1 26 ? 15.461 0.201 -22.547 1 86.06 26 GLY B O 1
ATOM 5385 N N . PHE B 1 27 ? 16.344 2.076 -23.5 1 87 27 PHE B N 1
ATOM 5386 C CA . PHE B 1 27 ? 16.016 2.92 -22.359 1 87 27 PHE B CA 1
ATOM 5387 C C . PHE B 1 27 ? 15.539 4.293 -22.812 1 87 27 PHE B C 1
ATOM 5389 O O . PHE B 1 27 ? 15.883 4.738 -23.906 1 87 27 PHE B O 1
ATOM 5396 N N . ARG B 1 28 ? 14.703 4.953 -22.078 1 87.94 28 ARG B N 1
ATOM 5397 C CA . ARG B 1 28 ? 14.039 6.195 -22.453 1 87.94 28 ARG B CA 1
ATOM 5398 C C . ARG B 1 28 ? 14.414 7.332 -21.516 1 87.94 28 ARG B C 1
ATOM 5400 O O . ARG B 1 28 ? 13.703 8.336 -21.422 1 87.94 28 ARG B O 1
ATOM 5407 N N . LEU B 1 29 ? 15.43 7.227 -20.781 1 95.25 29 LEU B N 1
ATOM 5408 C CA . LEU B 1 29 ? 15.82 8.242 -19.812 1 95.25 29 LEU B CA 1
ATOM 5409 C C . LEU B 1 29 ? 16.312 9.5 -20.516 1 95.25 29 LEU B C 1
ATOM 5411 O O . LEU B 1 29 ? 16.984 9.43 -21.547 1 95.25 29 LEU B O 1
ATOM 5415 N N . THR B 1 30 ? 15.93 10.664 -20 1 93.38 30 THR B N 1
ATOM 5416 C CA . THR B 1 30 ? 16.531 11.938 -20.406 1 93.38 30 THR B CA 1
ATOM 5417 C C . THR B 1 30 ? 18 12 -19.953 1 93.38 30 THR B C 1
ATOM 5419 O O . THR B 1 30 ? 18.453 11.164 -19.172 1 93.38 30 THR B O 1
ATOM 5422 N N . PRO B 1 31 ? 18.797 13.008 -20.469 1 93.69 31 PRO B N 1
ATOM 5423 C CA . PRO B 1 31 ? 20.172 13.164 -19.984 1 93.69 31 PRO B CA 1
ATOM 5424 C C . PRO B 1 31 ? 20.266 13.352 -18.469 1 93.69 31 PRO B C 1
ATOM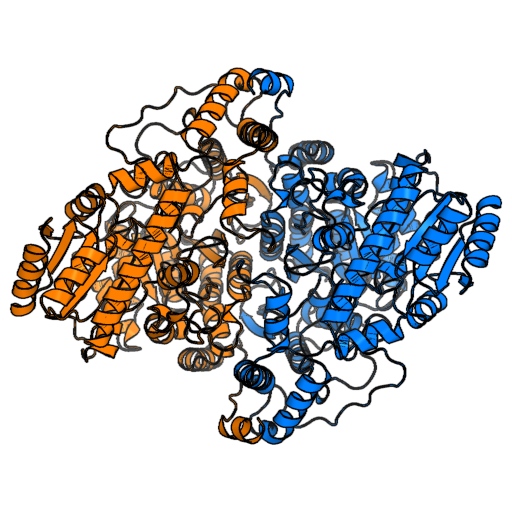 5426 O O . PRO B 1 31 ? 21.141 12.773 -17.828 1 93.69 31 PRO B O 1
ATOM 5429 N N . SER B 1 32 ? 19.344 14.133 -17.922 1 93.75 32 SER B N 1
ATOM 5430 C CA . SER B 1 32 ? 19.344 14.359 -16.484 1 93.75 32 SER B CA 1
ATOM 5431 C C . SER B 1 32 ? 19.031 13.078 -15.727 1 93.75 32 SER B C 1
ATOM 5433 O O . SER B 1 32 ? 19.641 12.789 -14.695 1 93.75 32 SER B O 1
ATOM 5435 N N . GLN B 1 33 ? 18.094 12.32 -16.234 1 95.31 33 GLN B N 1
ATOM 5436 C CA . GLN B 1 33 ? 17.734 11.055 -15.609 1 95.31 33 GLN B CA 1
ATOM 5437 C C . GLN B 1 33 ? 18.875 10.031 -15.727 1 95.31 33 GLN B C 1
ATOM 5439 O O . GLN B 1 33 ? 19.078 9.227 -14.82 1 95.31 33 GLN B O 1
ATOM 5444 N N . THR B 1 34 ? 19.547 10.07 -16.875 1 97.31 34 THR B N 1
ATOM 5445 C CA . THR B 1 34 ? 20.688 9.195 -17.078 1 97.31 34 THR B CA 1
ATOM 5446 C C . THR B 1 34 ? 21.766 9.484 -16.031 1 97.31 34 THR B C 1
ATOM 5448 O O . THR B 1 34 ? 22.344 8.555 -15.461 1 97.31 34 THR B O 1
ATOM 5451 N N . ARG B 1 35 ? 22.078 10.766 -15.836 1 97.31 35 ARG B N 1
ATOM 5452 C CA . ARG B 1 35 ? 23.016 11.18 -14.797 1 97.31 35 ARG B CA 1
ATOM 5453 C C . ARG B 1 35 ? 22.594 10.656 -13.43 1 97.31 35 ARG B C 1
ATOM 5455 O O . ARG B 1 35 ? 23.422 10.133 -12.672 1 97.31 35 ARG B O 1
ATOM 5462 N N . THR B 1 36 ? 21.297 10.742 -13.117 1 97.31 36 THR B N 1
ATOM 5463 C CA . THR B 1 36 ? 20.75 10.258 -11.852 1 97.31 36 THR B CA 1
ATOM 5464 C C . THR B 1 36 ? 20.906 8.742 -11.734 1 97.31 36 THR B C 1
ATOM 5466 O O . THR B 1 36 ? 21.234 8.227 -10.672 1 97.31 36 THR B O 1
ATOM 5469 N N . ALA B 1 37 ? 20.625 8.039 -12.828 1 98.25 37 ALA B N 1
ATOM 5470 C CA . ALA B 1 37 ? 20.766 6.582 -12.836 1 98.25 37 ALA B CA 1
ATOM 5471 C C . ALA B 1 37 ? 22.188 6.168 -12.469 1 98.25 37 ALA B C 1
ATOM 5473 O O . ALA B 1 37 ? 22.391 5.215 -11.711 1 98.25 37 ALA B O 1
ATOM 5474 N N . LEU B 1 38 ? 23.172 6.863 -13 1 98.62 38 LEU B N 1
ATOM 5475 C CA . LEU B 1 38 ? 24.562 6.566 -12.703 1 98.62 38 LEU B CA 1
ATOM 5476 C C . LEU B 1 38 ? 24.891 6.852 -11.242 1 98.62 38 LEU B C 1
ATOM 5478 O O . LEU B 1 38 ? 25.547 6.051 -10.578 1 98.62 38 LEU B O 1
ATOM 5482 N N . LYS B 1 39 ? 24.438 8.008 -10.758 1 98.62 39 LYS B N 1
ATOM 5483 C CA . LYS B 1 39 ? 24.625 8.336 -9.352 1 98.62 39 LYS B CA 1
ATOM 5484 C C . LYS B 1 39 ? 24.016 7.277 -8.445 1 98.62 39 LYS B C 1
ATOM 5486 O O . LYS B 1 39 ? 24.625 6.898 -7.434 1 98.62 39 LYS B O 1
ATOM 5491 N N . ASN B 1 40 ? 22.812 6.812 -8.805 1 98.75 40 ASN B N 1
ATOM 5492 C CA . ASN B 1 40 ? 22.109 5.82 -8.008 1 98.75 40 ASN B CA 1
ATOM 5493 C C . ASN B 1 40 ? 22.844 4.48 -7.992 1 98.75 40 ASN B C 1
ATOM 5495 O O . ASN B 1 40 ? 22.828 3.771 -6.984 1 98.75 40 ASN B O 1
ATOM 5499 N N . ALA B 1 41 ? 23.406 4.121 -9.094 1 98.69 41 ALA B N 1
ATOM 5500 C CA . ALA B 1 41 ? 24.172 2.877 -9.141 1 98.69 41 ALA B CA 1
ATOM 5501 C C . ALA B 1 41 ? 25.484 3.008 -8.375 1 98.69 41 ALA B C 1
ATOM 5503 O O . ALA B 1 41 ? 25.875 2.096 -7.645 1 98.69 41 ALA B O 1
ATOM 5504 N N . LEU B 1 42 ? 26.156 4.113 -8.492 1 98.56 42 LEU B N 1
ATOM 5505 C CA . LEU B 1 42 ? 27.484 4.324 -7.938 1 98.56 42 LEU B CA 1
ATOM 5506 C C . LEU B 1 42 ? 27.422 4.535 -6.43 1 98.56 42 LEU B C 1
ATOM 5508 O O . LEU B 1 42 ? 28.422 4.41 -5.734 1 98.56 42 LEU B O 1
ATOM 5512 N N . ARG B 1 43 ? 26.234 4.836 -5.887 1 98.44 43 ARG B N 1
ATOM 5513 C CA . ARG B 1 43 ? 26.141 5.082 -4.453 1 98.44 43 ARG B CA 1
ATOM 5514 C C . ARG B 1 43 ? 26.406 3.805 -3.66 1 98.44 43 ARG B C 1
ATOM 5516 O O . ARG B 1 43 ? 26.641 3.854 -2.451 1 98.44 43 ARG B O 1
ATOM 5523 N N . TYR B 1 44 ? 26.422 2.646 -4.277 1 98.25 44 TYR B N 1
ATOM 5524 C CA . TYR B 1 44 ? 26.75 1.383 -3.629 1 98.25 44 TYR B CA 1
ATOM 5525 C C . TYR B 1 44 ? 28.25 1.176 -3.572 1 98.25 44 TYR B C 1
ATOM 5527 O O . TYR B 1 44 ? 28.734 0.307 -2.844 1 98.25 44 TYR B O 1
ATOM 5535 N N . ILE B 1 45 ? 29.062 1.984 -4.305 1 97.88 45 ILE B N 1
ATOM 5536 C CA . ILE B 1 45 ? 30.453 1.683 -4.633 1 97.88 45 ILE B CA 1
ATOM 5537 C C . ILE B 1 45 ? 31.375 2.678 -3.934 1 97.88 45 ILE B C 1
ATOM 5539 O O . ILE B 1 45 ? 31.156 3.891 -4.008 1 97.88 45 ILE B O 1
ATOM 5543 N N . PRO B 1 46 ? 32.469 2.176 -3.334 1 97.44 46 PRO B N 1
ATOM 5544 C CA . PRO B 1 46 ? 33.469 3.115 -2.803 1 97.44 46 PRO B CA 1
ATOM 5545 C C . PRO B 1 46 ? 33.938 4.117 -3.85 1 97.44 46 PRO B C 1
ATOM 5547 O O . PRO B 1 46 ? 34.156 3.75 -5.012 1 97.44 46 PRO B O 1
ATOM 5550 N N . VAL B 1 47 ? 34.219 5.305 -3.443 1 97.38 47 VAL B N 1
ATOM 5551 C CA . VAL B 1 47 ? 34.438 6.445 -4.324 1 97.38 47 VAL B CA 1
ATOM 5552 C C . VAL B 1 47 ? 35.688 6.191 -5.18 1 97.38 47 VAL B C 1
ATOM 5554 O O . VAL B 1 47 ? 35.75 6.605 -6.34 1 97.38 47 VAL B O 1
ATOM 5557 N N . GLU B 1 48 ? 36.625 5.457 -4.66 1 96.75 48 GLU B N 1
ATOM 5558 C CA . GLU B 1 48 ? 37.906 5.199 -5.332 1 96.75 48 GLU B CA 1
ATOM 5559 C C . GLU B 1 48 ? 37.688 4.387 -6.605 1 96.75 48 GLU B C 1
ATOM 5561 O O . GLU B 1 48 ? 38.531 4.41 -7.508 1 96.75 48 GLU B O 1
ATOM 5566 N N . LEU B 1 49 ? 36.625 3.715 -6.688 1 98 49 LEU B N 1
ATOM 5567 C CA . LEU B 1 49 ? 36.375 2.818 -7.812 1 98 49 LEU B CA 1
ATOM 5568 C C . LEU B 1 49 ? 35.438 3.461 -8.828 1 98 49 LEU B C 1
ATOM 5570 O O . LEU B 1 49 ? 35.188 2.887 -9.891 1 98 49 LEU B O 1
ATOM 5574 N N . HIS B 1 50 ? 34.969 4.68 -8.672 1 98.19 50 HIS B N 1
ATOM 5575 C CA . HIS B 1 50 ? 33.938 5.328 -9.492 1 98.19 50 HIS B CA 1
ATOM 5576 C C . HIS B 1 50 ? 34.469 5.582 -10.906 1 98.19 50 HIS B C 1
ATOM 5578 O O . HIS B 1 50 ? 33.719 5.414 -11.883 1 98.19 50 HIS B O 1
ATOM 5584 N N . LYS B 1 51 ? 35.656 5.992 -10.984 1 97.31 51 LYS B N 1
ATOM 5585 C CA . LYS B 1 51 ? 36.219 6.336 -12.289 1 97.31 51 LYS B CA 1
ATOM 5586 C C . LYS B 1 51 ? 36.188 5.145 -13.234 1 97.31 51 LYS B C 1
ATOM 5588 O O . LYS B 1 51 ? 35.969 5.305 -14.438 1 97.31 51 LYS B O 1
ATOM 5593 N N . GLU B 1 52 ? 36.438 4 -12.695 1 96.94 52 GLU B N 1
ATOM 5594 C CA . GLU B 1 52 ? 36.469 2.791 -13.516 1 96.94 52 GLU B CA 1
ATOM 5595 C C . GLU B 1 52 ? 35.031 2.293 -13.797 1 96.94 52 GLU B C 1
ATOM 5597 O O . GLU B 1 52 ? 34.75 1.824 -14.898 1 96.94 52 GLU B O 1
ATOM 5602 N N . LEU B 1 53 ? 34.219 2.396 -12.867 1 97.88 53 LEU B N 1
ATOM 5603 C CA . LEU B 1 53 ? 32.906 1.724 -12.945 1 97.88 53 LEU B CA 1
ATOM 5604 C C . LEU B 1 53 ? 31.891 2.605 -13.648 1 97.88 53 LEU B C 1
ATOM 5606 O O . LEU B 1 53 ? 30.938 2.1 -14.242 1 97.88 53 LEU B O 1
ATOM 5610 N N . ALA B 1 54 ? 32.031 3.918 -13.586 1 98.31 54 ALA B N 1
ATOM 5611 C CA . ALA B 1 54 ? 31.031 4.816 -14.164 1 98.31 54 ALA B CA 1
ATOM 5612 C C . ALA B 1 54 ? 30.844 4.535 -15.648 1 98.31 54 ALA B C 1
ATOM 5614 O O . ALA B 1 54 ? 29.703 4.379 -16.109 1 98.31 54 ALA B O 1
ATOM 5615 N N . PRO B 1 55 ? 31.938 4.414 -16.469 1 97.81 55 PRO B N 1
ATOM 5616 C CA . PRO B 1 55 ? 31.734 4.09 -17.891 1 97.81 55 PRO B CA 1
ATOM 5617 C C . PRO B 1 55 ? 31.156 2.695 -18.094 1 97.81 55 PRO B C 1
ATOM 5619 O O . PRO B 1 55 ? 30.391 2.48 -19.047 1 97.81 55 PRO B O 1
ATOM 5622 N N . GLU B 1 56 ? 31.547 1.776 -17.25 1 97.88 56 GLU B N 1
ATOM 5623 C CA . GLU B 1 56 ? 31.016 0.42 -17.344 1 97.88 56 GLU B CA 1
ATOM 5624 C C . GLU B 1 56 ? 29.5 0.402 -17.109 1 97.88 56 GLU B C 1
ATOM 5626 O O . GLU B 1 56 ? 28.766 -0.248 -17.844 1 97.88 56 GLU B O 1
ATOM 5631 N N . PHE B 1 57 ? 29.062 1.106 -16.109 1 98.44 57 PHE B N 1
ATOM 5632 C CA . PHE B 1 57 ? 27.641 1.191 -15.797 1 98.44 57 PHE B CA 1
ATOM 5633 C C . PHE B 1 57 ? 26.875 1.902 -16.906 1 98.44 57 PHE B C 1
ATOM 5635 O O . PHE B 1 57 ? 25.766 1.515 -17.25 1 98.44 57 PHE B O 1
ATOM 5642 N N . LEU B 1 58 ? 27.469 2.957 -17.422 1 98.19 58 LEU B N 1
ATOM 5643 C CA . LEU B 1 58 ? 26.844 3.66 -18.531 1 98.19 58 LEU B CA 1
ATOM 5644 C C . LEU B 1 58 ? 26.641 2.729 -19.734 1 98.19 58 LEU B C 1
ATOM 5646 O O . LEU B 1 58 ? 25.609 2.781 -20.406 1 98.19 58 LEU B O 1
ATOM 5650 N N . GLU B 1 59 ? 27.609 1.919 -19.984 1 97.06 59 GLU B N 1
ATOM 5651 C CA . GLU B 1 59 ? 27.516 0.961 -21.078 1 97.06 59 GLU B CA 1
ATOM 5652 C C . GLU B 1 59 ? 26.375 -0.037 -20.844 1 97.06 59 GLU B C 1
ATOM 5654 O O . GLU B 1 59 ? 25.641 -0.365 -21.766 1 97.06 59 GLU B O 1
ATOM 5659 N N . GLU B 1 60 ? 26.312 -0.539 -19.625 1 97.12 60 GLU B N 1
ATOM 5660 C CA . GLU B 1 60 ? 25.188 -1.423 -19.297 1 97.12 60 GLU B CA 1
ATOM 5661 C C . GLU B 1 60 ? 23.859 -0.738 -19.562 1 97.12 60 GLU B C 1
ATOM 5663 O O . GLU B 1 60 ? 22.938 -1.342 -20.125 1 97.12 60 GLU B O 1
ATOM 5668 N N . LEU B 1 61 ? 23.75 0.481 -19.078 1 96.88 61 LEU B N 1
ATOM 5669 C CA . LEU B 1 61 ? 22.5 1.233 -19.25 1 96.88 61 LEU B CA 1
ATOM 5670 C C . LEU B 1 61 ? 22.172 1.392 -20.734 1 96.88 61 LEU B C 1
ATOM 5672 O O . LEU B 1 61 ? 21.016 1.209 -21.141 1 96.88 61 LEU B O 1
ATOM 5676 N N . ARG B 1 62 ? 23.109 1.666 -21.562 1 94.06 62 ARG B N 1
ATOM 5677 C CA . ARG B 1 62 ? 22.906 1.929 -22.984 1 94.06 62 ARG B CA 1
ATOM 5678 C C . ARG B 1 62 ? 22.578 0.646 -23.734 1 94.06 62 ARG B C 1
ATOM 5680 O O . ARG B 1 62 ? 21.781 0.662 -24.688 1 94.06 62 ARG B O 1
ATOM 5687 N N . THR B 1 63 ? 23.125 -0.454 -23.266 1 93.31 63 THR B N 1
ATOM 5688 C CA . THR B 1 63 ? 23.031 -1.669 -24.078 1 93.31 63 THR B CA 1
ATOM 5689 C C . THR B 1 63 ? 21.953 -2.604 -23.516 1 93.31 63 THR B C 1
ATOM 5691 O O . THR B 1 63 ? 21.484 -3.502 -24.203 1 93.31 63 THR B O 1
ATOM 5694 N N . ARG B 1 64 ? 21.625 -2.414 -22.219 1 93.88 64 ARG B N 1
ATOM 5695 C CA . ARG B 1 64 ? 20.688 -3.342 -21.578 1 93.88 64 ARG B CA 1
ATOM 5696 C C . ARG B 1 64 ? 19.453 -2.611 -21.094 1 93.88 64 ARG B C 1
ATOM 5698 O O . ARG B 1 64 ? 18.453 -3.244 -20.734 1 93.88 64 ARG B O 1
ATOM 5705 N N . GLY B 1 65 ? 19.484 -1.263 -21.109 1 92.75 65 GLY B N 1
ATOM 5706 C CA . GLY B 1 65 ? 18.359 -0.476 -20.625 1 92.75 65 GLY B CA 1
ATOM 5707 C C . GLY B 1 65 ? 18.344 -0.316 -19.109 1 92.75 65 GLY B C 1
ATOM 5708 O O . GLY B 1 65 ? 17.578 0.478 -18.578 1 92.75 65 GLY B O 1
ATOM 5709 N N . LYS B 1 66 ? 19.203 -1.066 -18.359 1 95.19 66 LYS B N 1
ATOM 5710 C CA . LYS B 1 66 ? 19.359 -1.009 -16.906 1 95.19 66 LYS B CA 1
ATOM 5711 C C . LYS B 1 66 ? 20.797 -1.26 -16.484 1 95.19 66 LYS B C 1
ATOM 5713 O O . LYS B 1 66 ? 21.594 -1.8 -17.266 1 95.19 66 LYS B O 1
ATOM 5718 N N . ILE B 1 67 ? 21.125 -0.771 -15.32 1 98.19 67 ILE B N 1
ATOM 5719 C CA . ILE B 1 67 ? 22.422 -1.08 -14.734 1 98.19 67 ILE B CA 1
ATOM 5720 C C . ILE B 1 67 ? 22.297 -2.301 -13.828 1 98.19 67 ILE B C 1
ATOM 5722 O O . ILE B 1 67 ? 21.734 -2.217 -12.734 1 98.19 67 ILE B O 1
ATOM 5726 N N . TYR B 1 68 ? 22.859 -3.383 -14.227 1 98 68 TYR B N 1
ATOM 5727 C CA . TYR B 1 68 ? 22.766 -4.625 -13.461 1 98 68 TYR B CA 1
ATOM 5728 C C . TYR B 1 68 ? 23.969 -4.793 -12.547 1 98 68 TYR B C 1
ATOM 5730 O O . TYR B 1 68 ? 23.922 -5.559 -11.578 1 98 68 TYR B O 1
ATOM 5738 N N . GLY B 1 69 ? 25.078 -4.086 -12.875 1 98.25 69 GLY B N 1
ATOM 5739 C CA . GLY B 1 69 ? 26.297 -4.301 -12.125 1 98.25 69 GLY B CA 1
ATOM 5740 C C . GLY B 1 69 ? 26.875 -5.699 -12.289 1 98.25 69 GLY B C 1
ATOM 5741 O O . GLY B 1 69 ? 27.188 -6.363 -11.305 1 98.25 69 GLY B O 1
ATOM 5742 N N . TYR B 1 70 ? 27.031 -6.16 -13.523 1 97.75 70 TYR B N 1
ATOM 5743 C CA . TYR B 1 70 ? 27.438 -7.523 -13.844 1 97.75 70 TYR B CA 1
ATOM 5744 C C . TYR B 1 70 ? 28.75 -7.879 -13.156 1 97.75 70 TYR B C 1
ATOM 5746 O O . TYR B 1 70 ? 28.969 -9.023 -12.758 1 97.75 70 TYR B O 1
ATOM 5754 N N . ARG B 1 71 ? 29.625 -6.941 -13.039 1 97.44 71 ARG B N 1
ATOM 5755 C CA . ARG B 1 71 ? 30.938 -7.164 -12.438 1 97.44 71 ARG B CA 1
ATOM 5756 C C . ARG B 1 71 ? 30.797 -7.734 -11.031 1 97.44 71 ARG B C 1
ATOM 5758 O O . ARG B 1 71 ? 31.703 -8.438 -10.555 1 97.44 71 ARG B O 1
ATOM 5765 N N . PHE B 1 72 ? 29.766 -7.414 -10.375 1 97.94 72 PHE B N 1
ATOM 5766 C CA . PHE B 1 72 ? 29.594 -7.777 -8.969 1 97.94 72 PHE B CA 1
ATOM 5767 C C . PHE B 1 72 ? 28.828 -9.086 -8.844 1 97.94 72 PHE B C 1
ATOM 5769 O O . PHE B 1 72 ? 28.594 -9.562 -7.73 1 97.94 72 PHE B O 1
ATOM 5776 N N . ARG B 1 73 ? 28.359 -9.695 -9.914 1 97.69 73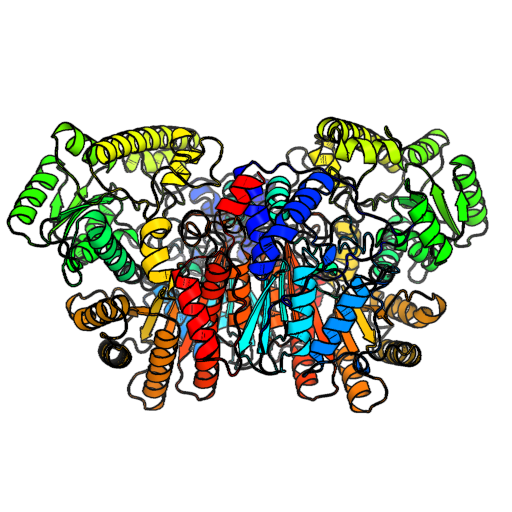 ARG B N 1
ATOM 5777 C CA . ARG B 1 73 ? 27.703 -10.992 -9.852 1 97.69 73 ARG B CA 1
ATOM 5778 C C . ARG B 1 73 ? 28.688 -12.078 -9.406 1 97.69 73 ARG B C 1
ATOM 5780 O O . ARG B 1 73 ? 29.812 -12.148 -9.891 1 97.69 73 ARG B O 1
ATOM 5787 N N . PRO B 1 74 ? 28.266 -12.914 -8.523 1 95.12 74 PRO B N 1
ATOM 5788 C CA . PRO B 1 74 ? 29.109 -14.062 -8.211 1 95.12 74 PRO B CA 1
ATOM 5789 C C . PRO B 1 74 ? 29.312 -14.992 -9.406 1 95.12 74 PRO B C 1
ATOM 5791 O O . PRO B 1 74 ? 28.406 -15.156 -10.227 1 95.12 74 PRO B O 1
ATOM 5794 N N . GLU B 1 75 ? 30.453 -15.586 -9.438 1 93.75 75 GLU B N 1
ATOM 5795 C CA . GLU B 1 75 ? 30.766 -16.5 -10.523 1 93.75 75 GLU B CA 1
ATOM 5796 C C . GLU B 1 75 ? 29.984 -17.812 -10.398 1 93.75 75 GLU B C 1
ATOM 5798 O O . GLU B 1 75 ? 29.734 -18.281 -9.289 1 93.75 75 GLU B O 1
ATOM 5803 N N . GLY B 1 76 ? 29.625 -18.344 -11.555 1 92.44 76 GLY B N 1
ATOM 5804 C CA . GLY B 1 76 ? 29.047 -19.672 -11.602 1 92.44 76 GLY B CA 1
ATOM 5805 C C . GLY B 1 76 ? 27.547 -19.672 -11.352 1 92.44 76 GLY B C 1
ATOM 5806 O O . GLY B 1 76 ? 26.922 -18.609 -11.297 1 92.44 76 GLY B O 1
ATOM 5807 N N . ASP B 1 77 ? 26.938 -20.891 -11.281 1 95.25 77 ASP B N 1
ATOM 5808 C CA . ASP B 1 77 ? 25.531 -21.141 -11.008 1 95.25 77 ASP B CA 1
ATOM 5809 C C . ASP B 1 77 ? 25.219 -20.969 -9.516 1 95.25 77 ASP B C 1
ATOM 5811 O O . ASP B 1 77 ? 25.844 -21.609 -8.672 1 95.25 77 ASP B O 1
ATOM 5815 N N . LEU B 1 78 ? 24.344 -20.094 -9.148 1 95.62 78 LEU B N 1
ATOM 5816 C CA . LEU B 1 78 ? 23.953 -19.859 -7.762 1 95.62 78 LEU B CA 1
ATOM 5817 C C . LEU B 1 78 ? 22.922 -20.906 -7.32 1 95.62 78 LEU B C 1
ATOM 5819 O O . LEU B 1 78 ? 21.781 -20.547 -6.992 1 95.62 78 LEU B O 1
ATOM 5823 N N . LYS B 1 79 ? 23.297 -22.078 -7.176 1 94.81 79 LYS B N 1
ATOM 5824 C CA . LYS B 1 79 ? 22.406 -23.172 -6.758 1 94.81 79 LYS B CA 1
ATOM 5825 C C . LYS B 1 79 ? 22.219 -23.172 -5.246 1 94.81 79 LYS B C 1
ATOM 5827 O O . LYS B 1 79 ? 23.172 -22.953 -4.496 1 94.81 79 LYS B O 1
ATOM 5832 N N . ALA B 1 80 ? 21.062 -23.391 -4.824 1 96.75 80 ALA B N 1
ATOM 5833 C CA . ALA B 1 80 ? 20.781 -23.453 -3.391 1 96.75 80 ALA B CA 1
ATOM 5834 C C . ALA B 1 80 ? 21.469 -24.656 -2.756 1 96.75 80 ALA B C 1
ATOM 5836 O O . ALA B 1 80 ? 21.484 -25.75 -3.332 1 96.75 80 ALA B O 1
ATOM 5837 N N . LYS B 1 81 ? 22.094 -24.438 -1.606 1 96.62 81 LYS B N 1
ATOM 5838 C CA . LYS B 1 81 ? 22.688 -25.484 -0.782 1 96.62 81 LYS B CA 1
ATOM 5839 C C . LYS B 1 81 ? 21.844 -25.75 0.456 1 96.62 81 LYS B C 1
ATOM 5841 O O . LYS B 1 81 ? 20.781 -25.172 0.625 1 96.62 81 LYS B O 1
ATOM 5846 N N . SER B 1 82 ? 22.281 -26.797 1.172 1 98.06 82 SER B N 1
ATOM 5847 C CA . SER B 1 82 ? 21.641 -27 2.463 1 98.06 82 SER B CA 1
ATOM 5848 C C . SER B 1 82 ? 21.812 -25.781 3.373 1 98.06 82 SER B C 1
ATOM 5850 O O . SER B 1 82 ? 22.828 -25.094 3.301 1 98.06 82 SER B O 1
ATOM 5852 N N . ILE B 1 83 ? 20.891 -25.578 4.246 1 98.62 83 ILE B N 1
ATOM 5853 C CA . ILE B 1 83 ? 20.891 -24.406 5.121 1 98.62 83 ILE B CA 1
ATOM 5854 C C . ILE B 1 83 ? 22.172 -24.406 5.969 1 98.62 83 ILE B C 1
ATOM 5856 O O . ILE B 1 83 ? 22.688 -23.344 6.293 1 98.62 83 ILE B O 1
ATOM 5860 N N . ASP B 1 84 ? 22.703 -25.531 6.324 1 97.94 84 ASP B N 1
ATOM 5861 C CA . ASP B 1 84 ? 23.859 -25.656 7.199 1 97.94 84 ASP B CA 1
ATOM 5862 C C . ASP B 1 84 ? 25.125 -25.156 6.508 1 97.94 84 ASP B C 1
ATOM 5864 O O . ASP B 1 84 ? 26.141 -24.891 7.164 1 97.94 84 ASP B O 1
ATOM 5868 N N . GLU B 1 85 ? 25.047 -25.078 5.25 1 98.19 85 GLU B N 1
ATOM 5869 C CA . GLU B 1 85 ? 26.203 -24.641 4.484 1 98.19 85 GLU B CA 1
ATOM 5870 C C . GLU B 1 85 ? 26.25 -23.109 4.379 1 98.19 85 GLU B C 1
ATOM 5872 O O . GLU B 1 85 ? 27.219 -22.547 3.869 1 98.19 85 GLU B O 1
ATOM 5877 N N . TYR B 1 86 ? 25.266 -22.469 4.797 1 98.5 86 TYR B N 1
ATOM 5878 C CA . TYR B 1 86 ? 25.219 -21.016 4.773 1 98.5 86 TYR B CA 1
ATOM 5879 C C . TYR B 1 86 ? 25.688 -20.438 6.105 1 98.5 86 TYR B C 1
ATOM 5881 O O . TYR B 1 86 ? 25.406 -20.984 7.164 1 98.5 86 TYR B O 1
ATOM 5889 N N . GLU B 1 87 ? 26.391 -19.344 6.008 1 98.12 87 GLU B N 1
ATOM 5890 C CA . GLU B 1 87 ? 26.766 -18.594 7.203 1 98.12 87 GLU B CA 1
ATOM 5891 C C . GLU B 1 87 ? 25.625 -17.688 7.664 1 98.12 87 GLU B C 1
ATOM 5893 O O . GLU B 1 87 ? 24.859 -17.188 6.844 1 98.12 87 GLU B O 1
ATOM 5898 N N . GLY B 1 88 ? 25.516 -17.469 8.922 1 97.94 88 GLY B N 1
ATOM 5899 C CA . GLY B 1 88 ? 24.516 -16.578 9.492 1 97.94 88 GLY B CA 1
ATOM 5900 C C . GLY B 1 88 ? 24.484 -16.625 11.008 1 97.94 88 GLY B C 1
ATOM 5901 O O . GLY B 1 88 ? 24.938 -17.594 11.617 1 97.94 88 GLY B O 1
ATOM 5902 N N . ARG B 1 89 ? 23.969 -15.602 11.688 1 97.62 89 ARG B N 1
ATOM 5903 C CA . ARG B 1 89 ? 23.891 -15.5 13.141 1 97.62 89 ARG B CA 1
ATOM 5904 C C . ARG B 1 89 ? 22.5 -15.836 13.641 1 97.62 89 ARG B C 1
ATOM 5906 O O . ARG B 1 89 ? 22.25 -15.852 14.852 1 97.62 89 ARG B O 1
ATOM 5913 N N . CYS B 1 90 ? 21.594 -16.031 12.75 1 97.94 90 CYS B N 1
ATOM 5914 C CA . CYS B 1 90 ? 20.266 -16.562 13.078 1 97.94 90 CYS B CA 1
ATOM 5915 C C . CYS B 1 90 ? 19.75 -17.469 11.961 1 97.94 90 CYS B C 1
ATOM 5917 O O . CYS B 1 90 ? 20.203 -17.359 10.812 1 97.94 90 CYS B O 1
ATOM 5919 N N . ILE B 1 91 ? 18.828 -18.328 12.258 1 98.5 91 ILE B N 1
ATOM 5920 C CA . ILE B 1 91 ? 18.359 -19.359 11.344 1 98.5 91 ILE B CA 1
ATOM 5921 C C . ILE B 1 91 ? 17.594 -18.719 10.188 1 98.5 91 ILE B C 1
ATOM 5923 O O . ILE B 1 91 ? 17.656 -19.203 9.055 1 98.5 91 ILE B O 1
ATOM 5927 N N . GLU B 1 92 ? 16.828 -17.688 10.484 1 98.62 92 GLU B N 1
ATOM 5928 C CA . GLU B 1 92 ? 16.062 -17.016 9.438 1 98.62 92 GLU B CA 1
ATOM 5929 C C . GLU B 1 92 ? 16.984 -16.453 8.367 1 98.62 92 GLU B C 1
ATOM 5931 O O . GLU B 1 92 ? 16.719 -16.562 7.168 1 98.62 92 GLU B O 1
ATOM 5936 N N . GLY B 1 93 ? 18.078 -15.766 8.781 1 98.69 93 GLY B N 1
ATOM 5937 C CA . GLY B 1 93 ? 19.031 -15.242 7.828 1 98.69 93 GLY B CA 1
ATOM 5938 C C . GLY B 1 93 ? 19.594 -16.297 6.895 1 98.69 93 GLY B C 1
ATOM 5939 O O . GLY B 1 93 ? 19.734 -16.062 5.691 1 98.69 93 GLY B O 1
ATOM 5940 N N . LYS B 1 94 ? 19.922 -17.438 7.426 1 98.75 94 LYS B N 1
ATOM 5941 C CA . LYS B 1 94 ? 20.406 -18.562 6.621 1 98.75 94 LYS B CA 1
ATOM 5942 C C . LYS B 1 94 ? 19.344 -19.047 5.645 1 98.75 94 LYS B C 1
ATOM 5944 O O . LYS B 1 94 ? 19.625 -19.281 4.473 1 98.75 94 LYS B O 1
ATOM 5949 N N . ALA B 1 95 ? 18.141 -19.156 6.145 1 98.81 95 ALA B N 1
ATOM 5950 C CA . ALA B 1 95 ? 17.031 -19.656 5.332 1 98.81 95 ALA B CA 1
ATOM 5951 C C . ALA B 1 95 ? 16.797 -18.75 4.125 1 98.81 95 ALA B C 1
ATOM 5953 O O . ALA B 1 95 ? 16.547 -19.234 3.018 1 98.81 95 ALA B O 1
ATOM 5954 N N . PHE B 1 96 ? 16.844 -17.469 4.309 1 98.69 96 PHE B N 1
ATOM 5955 C CA . PHE B 1 96 ? 16.562 -16.516 3.229 1 98.69 96 PHE B CA 1
ATOM 5956 C C . PHE B 1 96 ? 17.672 -16.562 2.182 1 98.69 96 PHE B C 1
ATOM 5958 O O . PHE B 1 96 ? 17.422 -16.375 0.991 1 98.69 96 PHE B O 1
ATOM 5965 N N . GLN B 1 97 ? 18.891 -16.828 2.613 1 98.75 97 GLN B N 1
ATOM 5966 C CA . GLN B 1 97 ? 19.984 -17.016 1.657 1 98.75 97 GLN B CA 1
ATOM 5967 C C . GLN B 1 97 ? 19.703 -18.234 0.761 1 98.75 97 GLN B C 1
ATOM 5969 O O . GLN B 1 97 ? 19.922 -18.172 -0.452 1 98.75 97 GLN B O 1
ATOM 5974 N N . VAL B 1 98 ? 19.203 -19.312 1.35 1 98.69 98 VAL B N 1
ATOM 5975 C CA . VAL B 1 98 ? 18.844 -20.5 0.588 1 98.69 98 VAL B CA 1
ATOM 5976 C C . VAL B 1 98 ? 17.828 -20.141 -0.487 1 98.69 98 VAL B C 1
ATOM 5978 O O . VAL B 1 98 ? 17.984 -20.5 -1.652 1 98.69 98 VAL B O 1
ATOM 5981 N N . MET B 1 99 ? 16.844 -19.391 -0.117 1 98.25 99 MET B N 1
ATOM 5982 C CA . MET B 1 99 ? 15.727 -19.078 -1.009 1 98.25 99 MET B CA 1
ATOM 5983 C C . MET B 1 99 ? 16.172 -18.141 -2.129 1 98.25 99 MET B C 1
ATOM 5985 O O . MET B 1 99 ? 15.742 -18.297 -3.275 1 98.25 99 MET B O 1
ATOM 5989 N N . ILE B 1 100 ? 17.016 -17.172 -1.809 1 98.44 100 ILE B N 1
ATOM 5990 C CA . ILE B 1 100 ? 17.5 -16.234 -2.809 1 98.44 100 ILE B CA 1
ATOM 5991 C C . ILE B 1 100 ? 18.344 -16.969 -3.852 1 98.44 100 ILE B C 1
ATOM 5993 O O . ILE B 1 100 ? 18.156 -16.781 -5.055 1 98.44 100 ILE B O 1
ATOM 5997 N N . ASP B 1 101 ? 19.203 -17.844 -3.395 1 98.06 101 ASP B N 1
ATOM 5998 C CA . ASP B 1 101 ? 20.016 -18.609 -4.32 1 98.06 101 ASP B CA 1
ATOM 5999 C C . ASP B 1 101 ? 19.156 -19.547 -5.164 1 98.06 101 ASP B C 1
ATOM 6001 O O . ASP B 1 101 ? 19.422 -19.75 -6.352 1 98.06 101 ASP B O 1
ATOM 6005 N N . ASN B 1 102 ? 18.172 -20.094 -4.566 1 97.31 102 ASN B N 1
ATOM 6006 C CA . ASN B 1 102 ? 17.234 -20.922 -5.336 1 97.31 102 ASN B CA 1
ATOM 6007 C C . ASN B 1 102 ? 16.562 -20.125 -6.449 1 97.31 102 ASN B C 1
ATOM 6009 O O . ASN B 1 102 ? 16.453 -20.594 -7.578 1 97.31 102 ASN B O 1
ATOM 6013 N N . ASN B 1 103 ? 16.094 -18.906 -6.195 1 96.88 103 ASN B N 1
ATOM 6014 C CA . ASN B 1 103 ? 15.406 -18.062 -7.164 1 96.88 103 ASN B CA 1
ATOM 6015 C C . ASN B 1 103 ? 16.312 -17.719 -8.344 1 96.88 103 ASN B C 1
ATOM 6017 O O . ASN B 1 103 ? 15.82 -17.422 -9.438 1 96.88 103 ASN B O 1
ATOM 6021 N N . LEU B 1 104 ? 17.609 -17.766 -8.078 1 97.06 104 LEU B N 1
ATOM 6022 C CA . LEU B 1 104 ? 18.531 -17.25 -9.086 1 97.06 104 LEU B CA 1
ATOM 6023 C C . LEU B 1 104 ? 19.297 -18.406 -9.75 1 97.06 104 LEU B C 1
ATOM 6025 O O . LEU B 1 104 ? 20.094 -18.172 -10.648 1 97.06 104 LEU B O 1
ATOM 6029 N N . CYS B 1 105 ? 19.016 -19.609 -9.375 1 95.12 105 CYS B N 1
ATOM 6030 C CA . CYS B 1 105 ? 19.672 -20.797 -9.945 1 95.12 105 CYS B CA 1
ATOM 6031 C C . CYS B 1 105 ? 19.328 -20.938 -11.422 1 95.12 105 CYS B C 1
ATOM 6033 O O . CYS B 1 105 ? 18.219 -20.609 -11.852 1 95.12 105 CYS B O 1
ATOM 6035 N N . PHE B 1 106 ? 20.297 -21.531 -12.227 1 93.19 106 PHE B N 1
ATOM 6036 C CA . PHE B 1 106 ? 20.125 -21.656 -13.672 1 93.19 106 PHE B CA 1
ATOM 6037 C C . PHE B 1 106 ? 18.969 -22.594 -14.008 1 93.19 106 PHE B C 1
ATOM 6039 O O . PHE B 1 106 ? 18.344 -22.453 -15.07 1 93.19 106 PHE B O 1
ATOM 6046 N N . ASP B 1 107 ? 18.594 -23.438 -13.102 1 89.06 107 ASP B N 1
ATOM 6047 C CA . ASP B 1 107 ? 17.516 -24.391 -13.328 1 89.06 107 ASP B CA 1
ATOM 6048 C C . ASP B 1 107 ? 16.156 -23.719 -13.156 1 89.06 107 ASP B C 1
ATOM 6050 O O . ASP B 1 107 ? 15.141 -24.219 -13.648 1 89.06 107 ASP B O 1
ATOM 6054 N N . ILE B 1 108 ? 16.188 -22.625 -12.492 1 91.31 108 ILE B N 1
ATOM 6055 C CA . ILE B 1 108 ? 14.922 -22.047 -12.031 1 91.31 108 ILE B CA 1
ATOM 6056 C C . ILE B 1 108 ? 14.695 -20.703 -12.727 1 91.31 108 ILE B C 1
ATOM 6058 O O . ILE B 1 108 ? 13.609 -20.453 -13.25 1 91.31 108 ILE B O 1
ATOM 6062 N N . ALA B 1 109 ? 15.672 -19.859 -12.82 1 94.06 109 ALA B N 1
ATOM 6063 C CA . ALA B 1 109 ? 15.531 -18.469 -13.227 1 94.06 109 ALA B CA 1
ATOM 6064 C C . ALA B 1 109 ? 15.375 -18.344 -14.734 1 94.06 109 ALA B C 1
ATOM 6066 O O . ALA B 1 109 ? 16.031 -19.062 -15.492 1 94.06 109 ALA B O 1
ATOM 6067 N N . LEU B 1 110 ? 14.547 -17.469 -15.148 1 92.88 110 LEU B N 1
ATOM 6068 C CA . LEU B 1 110 ? 14.352 -17.188 -16.562 1 92.88 110 LEU B CA 1
ATOM 6069 C C . LEU B 1 110 ? 15.578 -16.516 -17.156 1 92.88 110 LEU B C 1
ATOM 6071 O O . LEU B 1 110 ? 16.078 -16.938 -18.203 1 92.88 110 LEU B O 1
ATOM 6075 N N . TYR B 1 111 ? 15.977 -15.43 -16.578 1 94.69 111 TYR B N 1
ATOM 6076 C CA . TYR B 1 111 ? 17.203 -14.719 -16.922 1 94.69 111 TYR B CA 1
ATOM 6077 C C . TYR B 1 111 ? 18.094 -14.555 -15.703 1 94.69 111 TYR B C 1
ATOM 6079 O O . TYR B 1 111 ? 18.203 -13.461 -15.141 1 94.69 111 TYR B O 1
ATOM 6087 N N . PRO B 1 112 ? 18.859 -15.562 -15.344 1 96.12 112 PRO B N 1
ATOM 6088 C CA . PRO B 1 112 ? 19.594 -15.547 -14.078 1 96.12 112 PRO B CA 1
ATOM 6089 C C . PRO B 1 112 ? 20.625 -14.422 -14.008 1 96.12 112 PRO B C 1
ATOM 6091 O O . PRO B 1 112 ? 20.844 -13.844 -12.938 1 96.12 112 PRO B O 1
ATOM 6094 N N . TYR B 1 113 ? 21.266 -14.094 -15.164 1 97.06 113 TYR B N 1
ATOM 6095 C CA . TYR B 1 113 ? 22.281 -13.055 -15.148 1 97.06 113 TYR B CA 1
ATOM 6096 C C . TYR B 1 113 ? 21.672 -11.688 -14.898 1 97.06 113 TYR B C 1
ATOM 6098 O O . TYR B 1 113 ? 22.328 -10.789 -14.367 1 97.06 113 TYR B O 1
ATOM 6106 N N . GLU B 1 114 ? 20.406 -11.508 -15.25 1 97.19 114 GLU B N 1
ATOM 6107 C CA . GLU B 1 114 ? 19.703 -10.242 -15.062 1 97.19 114 GLU B CA 1
ATOM 6108 C C . GLU B 1 114 ? 18.781 -10.305 -13.852 1 97.19 114 GLU B C 1
ATOM 6110 O O . GLU B 1 114 ? 17.891 -9.453 -13.695 1 97.19 114 GLU B O 1
ATOM 6115 N N . LEU B 1 115 ? 18.922 -11.312 -13.008 1 97.94 115 LEU B N 1
ATOM 6116 C CA . LEU B 1 115 ? 18.266 -11.484 -11.719 1 97.94 115 LEU B CA 1
ATOM 6117 C C . LEU B 1 115 ? 16.766 -11.68 -11.906 1 97.94 115 LEU B C 1
ATOM 6119 O O . LEU B 1 115 ? 15.977 -11.406 -10.992 1 97.94 115 LEU B O 1
ATOM 6123 N N . VAL B 1 116 ? 16.297 -12.141 -13.109 1 96.25 116 VAL B N 1
ATOM 6124 C CA . VAL B 1 116 ? 14.891 -12.383 -13.391 1 96.25 116 VAL B CA 1
ATOM 6125 C C . VAL B 1 116 ? 14.547 -13.844 -13.102 1 96.25 116 VAL B C 1
ATOM 6127 O O . VAL B 1 116 ? 15.117 -14.75 -13.719 1 96.25 116 VAL B O 1
ATOM 6130 N N . THR B 1 117 ? 13.617 -14.016 -12.219 1 95.56 117 THR B N 1
ATOM 6131 C CA . THR B 1 117 ? 13.211 -15.359 -11.844 1 95.56 117 THR B CA 1
ATOM 6132 C C . THR B 1 117 ? 12.188 -15.914 -12.828 1 95.56 117 THR B C 1
ATOM 6134 O O . THR B 1 117 ? 12.367 -17.016 -13.367 1 95.56 117 THR B O 1
ATOM 6137 N N . TYR B 1 118 ? 11.18 -15.18 -13.086 1 91 118 TYR B N 1
ATOM 6138 C CA . TYR B 1 118 ? 10.141 -15.602 -14.023 1 91 118 TYR B CA 1
ATOM 6139 C C . TYR B 1 118 ? 9.289 -14.414 -14.461 1 91 118 TYR B C 1
ATOM 6141 O O . TYR B 1 118 ? 9.5 -13.289 -14 1 91 118 TYR B O 1
ATOM 6149 N N . GLY B 1 119 ? 8.359 -14.594 -15.414 1 88.88 119 GLY B N 1
ATOM 6150 C CA . GLY B 1 119 ? 7.398 -13.586 -15.836 1 88.88 119 GLY B CA 1
ATOM 6151 C C . GLY B 1 119 ? 8.023 -12.461 -16.641 1 88.88 119 GLY B C 1
ATOM 6152 O O . GLY B 1 119 ? 7.516 -11.336 -16.641 1 88.88 119 GLY B O 1
ATOM 6153 N N . GLU B 1 120 ? 9.078 -12.672 -17.156 1 87.25 120 GLU B N 1
ATOM 6154 C CA . GLU B 1 120 ? 9.773 -11.742 -18.031 1 87.25 120 GLU B CA 1
ATOM 6155 C C . GLU B 1 120 ? 10.5 -10.664 -17.234 1 87.25 120 GLU B C 1
ATOM 6157 O O . GLU B 1 120 ? 11.547 -10.164 -17.672 1 87.25 120 GLU B O 1
ATOM 6162 N N . THR B 1 121 ? 9.914 -10.281 -16.062 1 90.75 121 THR B N 1
ATOM 6163 C CA . THR B 1 121 ? 10.508 -9.125 -15.398 1 90.75 121 THR B CA 1
ATOM 6164 C C . THR B 1 121 ? 10.555 -9.328 -13.883 1 90.75 121 THR B C 1
ATOM 6166 O O . THR B 1 121 ? 10.984 -8.445 -13.148 1 90.75 121 THR B O 1
ATOM 6169 N N . GLY B 1 122 ? 10.047 -10.43 -13.398 1 94.94 122 GLY B N 1
ATOM 6170 C CA . GLY B 1 122 ? 10.055 -10.664 -11.961 1 94.94 122 GLY B CA 1
ATOM 6171 C C . GLY B 1 122 ? 11.445 -10.906 -11.406 1 94.94 122 GLY B C 1
ATOM 6172 O O . GLY B 1 122 ? 12.055 -11.945 -11.68 1 94.94 122 GLY B O 1
ATOM 6173 N N . GLN B 1 123 ? 11.898 -9.984 -10.531 1 97.06 123 GLN B N 1
ATOM 6174 C CA . GLN B 1 123 ? 13.297 -10 -10.117 1 97.06 123 GLN B CA 1
ATOM 6175 C C . GLN B 1 123 ? 13.422 -10.172 -8.602 1 97.06 123 GLN B C 1
ATOM 6177 O O . GLN B 1 123 ? 12.57 -9.695 -7.848 1 97.06 123 GLN B O 1
ATOM 6182 N N . VAL B 1 124 ? 14.547 -10.773 -8.242 1 97.94 124 VAL B N 1
ATOM 6183 C CA . VAL B 1 124 ? 14.914 -10.922 -6.836 1 97.94 124 VAL B CA 1
ATOM 6184 C C . VAL B 1 124 ? 15.219 -9.547 -6.234 1 97.94 124 VAL B C 1
ATOM 6186 O O . VAL B 1 124 ? 14.781 -9.242 -5.125 1 97.94 124 VAL B O 1
ATOM 6189 N N . CYS B 1 125 ? 15.953 -8.75 -6.859 1 98.31 125 CYS B N 1
ATOM 6190 C CA . CYS B 1 125 ? 16.312 -7.363 -6.586 1 98.31 125 CYS B CA 1
ATOM 6191 C C . CYS B 1 125 ? 16.797 -6.664 -7.855 1 98.31 125 CYS B C 1
ATOM 6193 O O . CYS B 1 125 ? 16.75 -7.246 -8.945 1 98.31 125 CYS B O 1
ATOM 6195 N N . GLN B 1 126 ? 17.297 -5.449 -7.836 1 97.56 126 GLN B N 1
ATOM 6196 C CA . GLN B 1 126 ? 17.5 -4.641 -9.031 1 97.56 126 GLN B CA 1
ATOM 6197 C C . GLN B 1 126 ? 18.812 -5.004 -9.719 1 97.56 126 GLN B C 1
ATOM 6199 O O . GLN B 1 126 ? 18.906 -4.973 -10.945 1 97.56 126 GLN B O 1
ATOM 6204 N N . ASN B 1 127 ? 19.812 -5.246 -8.898 1 98.44 127 ASN B N 1
ATOM 6205 C CA . ASN B 1 127 ? 21.172 -5.375 -9.43 1 98.44 127 ASN B CA 1
ATOM 6206 C C . ASN B 1 127 ? 22.047 -6.203 -8.508 1 98.44 127 ASN B C 1
ATOM 6208 O O . ASN B 1 127 ? 21.641 -6.551 -7.395 1 98.44 127 ASN B O 1
ATOM 6212 N N . TRP B 1 128 ? 23.234 -6.465 -8.969 1 98.44 128 TRP B N 1
ATOM 6213 C CA . TRP B 1 128 ? 24.094 -7.402 -8.258 1 98.44 128 TRP B CA 1
ATOM 6214 C C . TRP B 1 128 ? 24.75 -6.73 -7.059 1 98.44 128 TRP B C 1
ATOM 6216 O O . TRP B 1 128 ? 25.188 -7.41 -6.117 1 98.44 128 TRP B O 1
ATOM 6226 N N . MET B 1 129 ? 24.953 -5.383 -7.039 1 98.5 129 MET B N 1
ATOM 6227 C CA . MET B 1 129 ? 25.422 -4.711 -5.836 1 98.5 129 MET B CA 1
ATOM 6228 C C . MET B 1 129 ? 24.453 -4.922 -4.676 1 98.5 129 MET B C 1
ATOM 6230 O O . MET B 1 129 ? 24.875 -5.18 -3.549 1 98.5 129 MET B O 1
ATOM 6234 N N . GLN B 1 130 ? 23.172 -4.777 -4.988 1 98.56 130 GLN B N 1
ATOM 6235 C CA . GLN B 1 130 ? 22.141 -5.016 -3.99 1 98.56 130 GLN B CA 1
ATOM 6236 C C . GLN B 1 130 ? 22.172 -6.457 -3.49 1 98.56 130 GLN B C 1
ATOM 6238 O O . GLN B 1 130 ? 22.062 -6.711 -2.289 1 98.56 130 GLN B O 1
ATOM 6243 N N . TYR B 1 131 ? 22.312 -7.43 -4.434 1 98.44 131 TYR B N 1
ATOM 6244 C CA . TYR B 1 131 ? 22.453 -8.828 -4.039 1 98.44 131 TYR B CA 1
ATOM 6245 C C . TYR B 1 131 ? 23.562 -9.008 -3.016 1 98.44 131 TYR B C 1
ATOM 6247 O O . TYR B 1 131 ? 23.359 -9.641 -1.977 1 98.44 131 TYR B O 1
ATOM 6255 N N . ARG B 1 132 ? 24.703 -8.5 -3.287 1 97.81 132 ARG B N 1
ATOM 6256 C CA . ARG B 1 132 ? 25.859 -8.641 -2.408 1 97.81 132 ARG B CA 1
ATOM 6257 C C . ARG B 1 132 ? 25.578 -8.047 -1.032 1 97.81 132 ARG B C 1
ATOM 6259 O O . ARG B 1 132 ? 25.922 -8.648 -0.011 1 97.81 132 ARG B O 1
ATOM 6266 N N . LEU B 1 133 ? 24.969 -6.879 -1.003 1 98.31 133 LEU B N 1
ATOM 6267 C CA . LEU B 1 133 ? 24.688 -6.219 0.267 1 98.31 133 LEU B CA 1
ATOM 6268 C C . LEU B 1 133 ? 23.625 -6.988 1.053 1 98.31 133 LEU B C 1
ATOM 6270 O O . LEU B 1 133 ? 23.734 -7.133 2.271 1 98.31 133 LEU B O 1
ATOM 6274 N N . ILE B 1 134 ? 22.578 -7.402 0.348 1 98.69 134 ILE B N 1
ATOM 6275 C CA . ILE B 1 134 ? 21.531 -8.172 0.999 1 98.69 134 ILE B CA 1
ATOM 6276 C C . ILE B 1 134 ? 22.125 -9.422 1.641 1 98.69 134 ILE B C 1
ATOM 6278 O O . ILE B 1 134 ? 21.859 -9.711 2.809 1 98.69 134 ILE B O 1
ATOM 6282 N N . MET B 1 135 ? 22.953 -10.148 0.89 1 98.38 135 MET B N 1
ATOM 6283 C CA . MET B 1 135 ? 23.578 -11.367 1.411 1 98.38 135 MET B CA 1
ATOM 6284 C C . MET B 1 135 ? 24.438 -11.055 2.631 1 98.38 135 MET B C 1
ATOM 6286 O O . MET B 1 135 ? 24.438 -11.812 3.602 1 98.38 135 MET B O 1
ATOM 6290 N N . LYS B 1 136 ? 25.156 -9.977 2.559 1 98.12 136 LYS B N 1
ATOM 6291 C CA . LYS B 1 136 ? 25.984 -9.562 3.689 1 98.12 136 LYS B CA 1
ATOM 6292 C C . LYS B 1 136 ? 25.125 -9.289 4.922 1 98.12 136 LYS B C 1
ATOM 6294 O O . LYS B 1 136 ? 25.453 -9.734 6.023 1 98.12 136 LYS B O 1
ATOM 6299 N N . TYR B 1 137 ? 24.062 -8.531 4.781 1 98.56 137 TYR B N 1
ATOM 6300 C CA . TYR B 1 137 ? 23.156 -8.234 5.879 1 98.56 137 TYR B CA 1
ATOM 6301 C C . TYR B 1 137 ? 22.562 -9.516 6.461 1 98.56 137 TYR B C 1
ATOM 6303 O O . TYR B 1 137 ? 22.484 -9.672 7.684 1 98.56 137 TYR B O 1
ATOM 6311 N N . LEU B 1 138 ? 22.094 -10.422 5.602 1 98.69 138 LEU B N 1
ATOM 6312 C CA . LEU B 1 138 ? 21.469 -11.664 6.055 1 98.69 138 LEU B CA 1
ATOM 6313 C C . LEU B 1 138 ? 22.469 -12.508 6.84 1 98.69 138 LEU B C 1
ATOM 6315 O O . LEU B 1 138 ? 22.078 -13.211 7.781 1 98.69 138 LEU B O 1
ATOM 6319 N N . ARG B 1 139 ? 23.781 -12.492 6.523 1 98.12 139 ARG B N 1
ATOM 6320 C CA . ARG B 1 139 ? 24.812 -13.258 7.211 1 98.12 139 ARG B CA 1
ATOM 6321 C C . ARG B 1 139 ? 25.078 -12.695 8.602 1 98.12 139 ARG B C 1
ATOM 6323 O O . ARG B 1 139 ? 25.422 -13.438 9.523 1 98.12 139 ARG B O 1
ATOM 6330 N N . GLU B 1 140 ? 24.812 -11.375 8.773 1 97.62 140 GLU B N 1
ATOM 6331 C CA . GLU B 1 140 ? 25.281 -10.711 9.992 1 97.62 140 GLU B CA 1
ATOM 6332 C C . GLU B 1 140 ? 24.125 -10.43 10.945 1 97.62 140 GLU B C 1
ATOM 6334 O O . GLU B 1 140 ? 24.328 -10.234 12.141 1 97.62 140 GLU B O 1
ATOM 6339 N N . MET B 1 141 ? 22.953 -10.367 10.461 1 98.25 141 MET B N 1
ATOM 6340 C CA . MET B 1 141 ? 21.797 -9.969 11.281 1 98.25 141 MET B CA 1
ATOM 6341 C C . MET B 1 141 ? 21.562 -10.992 12.391 1 98.25 141 MET B C 1
ATOM 6343 O O . MET B 1 141 ? 21.906 -12.164 12.258 1 98.25 141 MET B O 1
ATOM 6347 N N . THR B 1 142 ? 20.953 -10.5 13.469 1 98.06 142 THR B N 1
ATOM 6348 C CA . THR B 1 142 ? 20.562 -11.352 14.586 1 98.06 142 THR B CA 1
ATOM 6349 C C . THR B 1 142 ? 19.047 -11.477 14.656 1 98.06 142 THR B C 1
ATOM 6351 O O . THR B 1 142 ? 18.328 -10.844 13.883 1 98.06 142 THR B O 1
ATOM 6354 N N . ASN B 1 143 ? 18.578 -12.367 15.602 1 97.31 143 ASN B N 1
ATOM 6355 C CA . ASN B 1 143 ? 17.141 -12.57 15.742 1 97.31 143 ASN B CA 1
ATOM 6356 C C . ASN B 1 143 ? 16.469 -11.43 16.516 1 97.31 143 ASN B C 1
ATOM 6358 O O . ASN B 1 143 ? 15.297 -11.516 16.859 1 97.31 143 ASN B O 1
ATOM 6362 N N . GLU B 1 144 ? 17.266 -10.289 16.75 1 97.75 144 GLU B N 1
ATOM 6363 C CA . GLU B 1 144 ? 16.734 -9.117 17.422 1 97.75 144 GLU B CA 1
ATOM 6364 C C . GLU B 1 144 ? 16.719 -7.902 16.5 1 97.75 144 GLU B C 1
ATOM 6366 O O . GLU B 1 144 ? 16.719 -6.762 16.969 1 97.75 144 GLU B O 1
ATOM 6371 N N . GLN B 1 145 ? 16.797 -8.18 15.242 1 98.25 145 GLN B N 1
ATOM 6372 C CA . GLN B 1 145 ? 16.844 -7.125 14.234 1 98.25 145 GLN B CA 1
ATOM 6373 C C . GLN B 1 145 ? 15.867 -7.418 13.094 1 98.25 145 GLN B C 1
ATOM 6375 O O . GLN B 1 145 ? 15.5 -8.57 12.875 1 98.25 145 GLN B O 1
ATOM 6380 N N . THR B 1 146 ? 15.398 -6.414 12.43 1 98.81 146 THR B N 1
ATOM 6381 C CA . THR B 1 146 ? 14.656 -6.52 11.188 1 98.81 146 THR B CA 1
ATOM 6382 C C . THR B 1 146 ? 15.406 -5.84 10.047 1 98.81 146 THR B C 1
ATOM 6384 O O . THR B 1 146 ? 15.82 -4.684 10.172 1 98.81 146 THR B O 1
ATOM 6387 N N . LEU B 1 147 ? 15.672 -6.566 8.984 1 98.88 147 LEU B N 1
ATOM 6388 C CA . LEU B 1 147 ? 16.203 -6.004 7.746 1 98.88 147 LEU B CA 1
ATOM 6389 C C . LEU B 1 147 ? 15.094 -5.41 6.891 1 98.88 147 LEU B C 1
ATOM 6391 O O . LEU B 1 147 ? 14.125 -6.098 6.566 1 98.88 147 LEU B O 1
ATOM 6395 N N . VAL B 1 148 ? 15.242 -4.141 6.551 1 98.75 148 VAL B N 1
ATOM 6396 C CA . VAL B 1 148 ? 14.242 -3.439 5.758 1 98.75 148 VAL B CA 1
ATOM 6397 C C . VAL B 1 148 ? 14.703 -3.346 4.305 1 98.75 148 VAL B C 1
ATOM 6399 O O . VAL B 1 148 ? 15.789 -2.824 4.023 1 98.75 148 VAL B O 1
ATOM 6402 N N . ILE B 1 149 ? 13.875 -3.881 3.383 1 98.75 149 ILE B N 1
ATOM 6403 C CA . ILE B 1 149 ? 14.203 -3.861 1.961 1 98.75 149 ILE B CA 1
ATOM 6404 C C . ILE B 1 149 ? 13.172 -3.029 1.204 1 98.75 149 ILE B C 1
ATOM 6406 O O . ILE B 1 149 ? 11.984 -3.359 1.194 1 98.75 149 ILE B O 1
ATOM 6410 N N . GLU B 1 150 ? 13.578 -1.977 0.546 1 98.44 150 GLU B N 1
ATOM 6411 C CA . GLU B 1 150 ? 12.727 -1.117 -0.272 1 98.44 150 GLU B CA 1
ATOM 6412 C C . GLU B 1 150 ? 13.102 -1.215 -1.748 1 98.44 150 GLU B C 1
ATOM 6414 O O . GLU B 1 150 ? 14.125 -0.672 -2.172 1 98.44 150 GLU B O 1
ATOM 6419 N N . SER B 1 151 ? 12.281 -1.875 -2.529 1 98.06 151 SER B N 1
ATOM 6420 C CA . SER B 1 151 ? 12.484 -2.045 -3.965 1 98.06 151 SER B CA 1
ATOM 6421 C C . SER B 1 151 ? 13.898 -2.533 -4.266 1 98.06 151 SER B C 1
ATOM 6423 O O . SER B 1 151 ? 14.609 -1.933 -5.078 1 98.06 151 SER B O 1
ATOM 6425 N N . GLY B 1 152 ? 14.266 -3.6 -3.551 1 97.44 152 GLY B N 1
ATOM 6426 C CA . GLY B 1 152 ? 15.539 -4.258 -3.797 1 97.44 152 GLY B CA 1
ATOM 6427 C C . GLY B 1 152 ? 16.656 -3.736 -2.918 1 97.44 152 GLY B C 1
ATOM 6428 O O . GLY B 1 152 ? 17.594 -4.473 -2.594 1 97.44 152 GLY B O 1
ATOM 6429 N N . HIS B 1 153 ? 16.594 -2.516 -2.434 1 98.06 153 HIS B N 1
ATOM 6430 C CA . HIS B 1 153 ? 17.672 -1.914 -1.652 1 98.06 153 HIS B CA 1
ATOM 6431 C C . HIS B 1 153 ? 17.531 -2.25 -0.171 1 98.06 153 HIS B C 1
ATOM 6433 O O . HIS B 1 153 ? 16.484 -1.997 0.43 1 98.06 153 HIS B O 1
ATOM 6439 N N . PRO B 1 154 ? 18.594 -2.822 0.427 1 98.62 154 PRO B N 1
ATOM 6440 C CA . PRO B 1 154 ? 18.562 -2.967 1.884 1 98.62 154 PRO B CA 1
ATOM 6441 C C . PRO B 1 154 ? 18.828 -1.652 2.613 1 98.62 154 PRO B C 1
ATOM 6443 O O . PRO B 1 154 ? 19.984 -1.199 2.678 1 98.62 154 PRO B O 1
ATOM 6446 N N . LEU B 1 155 ? 17.797 -1.096 3.141 1 98.44 155 LEU B N 1
ATOM 6447 C CA . LEU B 1 155 ? 17.859 0.19 3.828 1 98.44 155 LEU B CA 1
ATOM 6448 C C . LEU B 1 155 ? 18.766 0.105 5.059 1 98.44 155 LEU B C 1
ATOM 6450 O O . LEU B 1 155 ? 19.469 1.064 5.387 1 98.44 155 LEU B O 1
ATOM 6454 N N . GLY B 1 156 ? 18.625 -1.082 5.797 1 98.5 156 GLY B N 1
ATOM 6455 C CA . GLY B 1 156 ? 19.438 -1.281 6.996 1 98.5 156 GLY B CA 1
ATOM 6456 C C . GLY B 1 156 ? 18.828 -2.273 7.965 1 98.5 156 GLY B C 1
ATOM 6457 O O . GLY B 1 156 ? 17.812 -2.918 7.652 1 98.5 156 GLY B O 1
ATOM 6458 N N . LEU B 1 157 ? 19.609 -2.469 9.07 1 98.56 157 LEU B N 1
ATOM 6459 C CA . LEU B 1 157 ? 19.141 -3.268 10.195 1 98.56 157 LEU B CA 1
ATOM 6460 C C . LEU B 1 157 ? 18.609 -2.375 11.312 1 98.56 157 LEU B C 1
ATOM 6462 O O . LEU B 1 157 ? 19.266 -1.4 11.695 1 98.56 157 LEU B O 1
ATOM 6466 N N . PHE B 1 158 ? 17.422 -2.648 11.766 1 98.62 158 PHE B N 1
ATOM 6467 C CA . PHE B 1 158 ? 16.797 -1.907 12.852 1 98.62 158 PHE B CA 1
ATOM 6468 C C . PHE B 1 158 ? 16.438 -2.838 14 1 98.62 158 PHE B C 1
ATOM 6470 O O . PHE B 1 158 ? 15.922 -3.939 13.773 1 98.62 158 PHE B O 1
ATOM 6477 N N . LYS B 1 159 ? 16.641 -2.404 15.172 1 97.81 159 LYS B N 1
ATOM 6478 C CA . LYS B 1 159 ? 16.375 -3.211 16.359 1 97.81 159 LYS B CA 1
ATOM 6479 C C . LYS B 1 159 ? 14.898 -3.586 16.438 1 97.81 159 LYS B C 1
ATOM 6481 O O . LYS B 1 159 ? 14.023 -2.766 16.141 1 97.81 159 LYS B O 1
ATOM 6486 N N . SER B 1 160 ? 14.664 -4.797 16.781 1 96.5 160 SER B N 1
ATOM 6487 C CA . SER B 1 160 ? 13.328 -5.352 16.953 1 96.5 160 SER B CA 1
ATOM 6488 C C . SER B 1 160 ? 13.32 -6.48 17.969 1 96.5 160 SER B C 1
ATOM 6490 O O . SER B 1 160 ? 14.133 -6.496 18.891 1 96.5 160 SER B O 1
ATOM 6492 N N . LYS B 1 161 ? 12.305 -7.395 17.969 1 96.25 161 LYS B N 1
ATOM 6493 C CA . LYS B 1 161 ? 12.188 -8.508 18.906 1 96.25 161 LYS B CA 1
ATOM 6494 C C . LYS B 1 161 ? 12.102 -9.836 18.172 1 96.25 161 LYS B C 1
ATOM 6496 O O . LYS B 1 161 ? 11.75 -9.883 16.984 1 96.25 161 LYS B O 1
ATOM 6501 N N . PRO B 1 162 ? 12.336 -10.945 18.812 1 96.06 162 PRO B N 1
ATOM 6502 C CA . PRO B 1 162 ? 12.414 -12.25 18.172 1 96.06 162 PRO B CA 1
ATOM 6503 C C . PRO B 1 162 ? 11.109 -12.648 17.484 1 96.06 162 PRO B C 1
ATOM 6505 O O . PRO B 1 162 ? 11.125 -13.406 16.5 1 96.06 162 PRO B O 1
ATOM 6508 N N . ASP B 1 163 ? 10.008 -12.164 17.938 1 95.62 163 ASP B N 1
ATOM 6509 C CA . ASP B 1 163 ? 8.742 -12.555 17.328 1 95.62 163 ASP B CA 1
ATOM 6510 C C . ASP B 1 163 ? 8.25 -11.492 16.359 1 95.62 163 ASP B C 1
ATOM 6512 O O . ASP B 1 163 ? 7.051 -11.414 16.062 1 95.62 163 ASP B O 1
ATOM 6516 N N . ALA B 1 164 ? 9.086 -10.555 15.906 1 97.69 164 ALA B N 1
ATOM 6517 C CA . ALA B 1 164 ? 8.859 -9.664 14.773 1 97.69 164 ALA B CA 1
ATOM 6518 C C . ALA B 1 164 ? 9.508 -10.211 13.508 1 97.69 164 ALA B C 1
ATOM 6520 O O . ALA B 1 164 ? 10.383 -11.078 13.57 1 97.69 164 ALA B O 1
ATOM 6521 N N . PRO B 1 165 ? 9.078 -9.719 12.336 1 98.62 165 PRO B N 1
ATOM 6522 C CA . PRO B 1 165 ? 9.719 -10.203 11.117 1 98.62 165 PRO B CA 1
ATOM 6523 C C . PRO B 1 165 ? 11.219 -9.914 11.086 1 98.62 165 PRO B C 1
ATOM 6525 O O . PRO B 1 165 ? 11.656 -8.844 11.508 1 98.62 165 PRO B O 1
ATOM 6528 N N . ARG B 1 166 ? 11.922 -10.859 10.609 1 98.75 166 ARG B N 1
ATOM 6529 C CA . ARG B 1 166 ? 13.344 -10.648 10.367 1 98.75 166 ARG B CA 1
ATOM 6530 C C . ARG B 1 166 ? 13.57 -9.805 9.117 1 98.75 166 ARG B C 1
ATOM 6532 O O . ARG B 1 166 ? 14.555 -9.07 9.023 1 98.75 166 ARG B O 1
ATOM 6539 N N . VAL B 1 167 ? 12.656 -9.945 8.156 1 98.88 167 VAL B N 1
ATOM 6540 C CA . VAL B 1 167 ? 12.758 -9.148 6.934 1 98.88 167 VAL B CA 1
ATOM 6541 C C . VAL B 1 167 ? 11.383 -8.617 6.547 1 98.88 167 VAL B C 1
ATOM 6543 O O . VAL B 1 167 ? 10.398 -9.352 6.559 1 98.88 167 VAL B O 1
ATOM 6546 N N . ILE B 1 168 ? 11.25 -7.348 6.238 1 98.88 168 ILE B N 1
ATOM 6547 C CA . ILE B 1 168 ? 10.086 -6.727 5.617 1 98.88 168 ILE B CA 1
ATOM 6548 C C . ILE B 1 168 ? 10.461 -6.176 4.246 1 98.88 168 ILE B C 1
ATOM 6550 O O . ILE B 1 168 ? 11.383 -5.367 4.129 1 98.88 168 ILE B O 1
ATOM 6554 N N . ILE B 1 169 ? 9.734 -6.621 3.191 1 98.75 169 ILE B N 1
ATOM 6555 C CA . ILE B 1 169 ? 10.07 -6.285 1.813 1 98.75 169 ILE B CA 1
ATOM 6556 C C . ILE B 1 169 ? 8.914 -5.531 1.167 1 98.75 169 ILE B C 1
ATOM 6558 O O . ILE B 1 169 ? 7.754 -5.934 1.29 1 98.75 169 ILE B O 1
ATOM 6562 N N . THR B 1 170 ? 9.172 -4.434 0.565 1 98.5 170 THR B N 1
ATOM 6563 C CA . THR B 1 170 ? 8.258 -3.789 -0.373 1 98.5 170 THR B CA 1
ATOM 6564 C C . THR B 1 170 ? 8.906 -3.658 -1.75 1 98.5 170 THR B C 1
ATOM 6566 O O . THR B 1 170 ? 10.102 -3.383 -1.857 1 98.5 170 THR B O 1
ATOM 6569 N N . ASN B 1 171 ? 8.188 -3.938 -2.805 1 98.25 171 ASN B N 1
ATOM 6570 C CA . ASN B 1 171 ? 8.672 -3.816 -4.176 1 98.25 171 ASN B CA 1
ATOM 6571 C C . ASN B 1 171 ? 7.703 -3.021 -5.047 1 98.25 171 ASN B C 1
ATOM 6573 O O . ASN B 1 171 ? 6.555 -3.43 -5.238 1 98.25 171 ASN B O 1
ATOM 6577 N N . SER B 1 172 ? 8.203 -1.911 -5.535 1 97.88 172 SER B N 1
ATOM 6578 C CA . SER B 1 172 ? 7.555 -1.081 -6.543 1 97.88 172 SER B CA 1
ATOM 6579 C C . SER B 1 172 ? 6.23 -0.522 -6.031 1 97.88 172 SER B C 1
ATOM 6581 O O . SER B 1 172 ? 5.262 -0.414 -6.789 1 97.88 172 SER B O 1
ATOM 6583 N N . MET B 1 173 ? 6.195 -0.338 -4.699 1 98.44 173 MET B N 1
ATOM 6584 C CA . MET B 1 173 ? 5.062 0.471 -4.262 1 98.44 173 MET B CA 1
ATOM 6585 C C . MET B 1 173 ? 5.156 1.889 -4.816 1 98.44 173 MET B C 1
ATOM 6587 O O . MET B 1 173 ? 6.184 2.553 -4.66 1 98.44 173 MET B O 1
ATOM 6591 N N . MET B 1 174 ? 4.176 2.346 -5.488 1 98.25 174 MET B N 1
ATOM 6592 C CA . MET B 1 174 ? 4.234 3.652 -6.137 1 98.25 174 MET B CA 1
ATOM 6593 C C . MET B 1 174 ? 3.068 4.531 -5.691 1 98.25 174 MET B C 1
ATOM 6595 O O . MET B 1 174 ? 1.994 4.023 -5.363 1 98.25 174 MET B O 1
ATOM 6599 N N . VAL B 1 175 ? 3.225 5.816 -5.707 1 97.62 175 VAL B N 1
ATOM 6600 C CA . VAL B 1 175 ? 2.139 6.777 -5.543 1 97.62 175 VAL B CA 1
ATOM 6601 C C . VAL B 1 175 ? 1.182 6.68 -6.73 1 97.62 175 VAL B C 1
ATOM 6603 O O . VAL B 1 175 ? 1.616 6.551 -7.879 1 97.62 175 VAL B O 1
ATOM 6606 N N . GLY B 1 176 ? -0.091 6.742 -6.508 1 97.38 176 GLY B N 1
ATOM 6607 C CA . GLY B 1 176 ? -1.17 6.426 -7.43 1 97.38 176 GLY B CA 1
ATOM 6608 C C . GLY B 1 176 ? -1.02 7.105 -8.781 1 97.38 176 GLY B C 1
ATOM 6609 O O . GLY B 1 176 ? -1.115 6.453 -9.82 1 97.38 176 GLY B O 1
ATOM 6610 N N . LEU B 1 177 ? -0.66 8.352 -8.797 1 95.88 177 LEU B N 1
ATOM 6611 C CA . LEU B 1 177 ? -0.535 9.156 -10.008 1 95.88 177 LEU B CA 1
ATOM 6612 C C . LEU B 1 177 ? 0.51 8.562 -10.945 1 95.88 177 LEU B C 1
ATOM 6614 O O . LEU B 1 177 ? 0.399 8.695 -12.172 1 95.88 177 LEU B O 1
ATOM 6618 N N . TYR B 1 178 ? 1.457 7.875 -10.383 1 97 178 TYR B N 1
ATOM 6619 C CA . TYR B 1 178 ? 2.588 7.379 -11.156 1 97 178 TYR B CA 1
ATOM 6620 C C . TYR B 1 178 ? 2.57 5.855 -11.234 1 97 178 TYR B C 1
ATOM 6622 O O . TYR B 1 178 ? 3.518 5.242 -11.727 1 97 178 TYR B O 1
ATOM 6630 N N . ASP B 1 179 ? 1.536 5.203 -10.766 1 97.69 179 ASP B N 1
ATOM 6631 C CA . ASP B 1 179 ? 1.442 3.75 -10.711 1 97.69 179 ASP B CA 1
ATOM 6632 C C . ASP B 1 179 ? 0.983 3.176 -12.047 1 97.69 179 ASP B C 1
ATOM 6634 O O . ASP B 1 179 ? -0.149 2.705 -12.172 1 97.69 179 ASP B O 1
ATOM 6638 N N . ASN B 1 180 ? 1.845 3.197 -12.977 1 95.31 180 ASN B N 1
ATOM 6639 C CA . ASN B 1 180 ? 1.655 2.67 -14.32 1 95.31 180 ASN B CA 1
ATOM 6640 C C . ASN B 1 180 ? 2.967 2.164 -14.914 1 95.31 180 ASN B C 1
ATOM 6642 O O . ASN B 1 180 ? 4.047 2.52 -14.438 1 95.31 180 ASN B O 1
ATOM 6646 N N . ILE B 1 181 ? 2.885 1.408 -15.945 1 94.06 181 ILE B N 1
ATOM 6647 C CA . ILE B 1 181 ? 4.035 0.694 -16.484 1 94.06 181 ILE B CA 1
ATOM 6648 C C . ILE B 1 181 ? 5.047 1.694 -17.047 1 94.06 181 ILE B C 1
ATOM 6650 O O . ILE B 1 181 ? 6.258 1.478 -16.953 1 94.06 181 ILE B O 1
ATOM 6654 N N . LYS B 1 182 ? 4.613 2.77 -17.688 1 93.56 182 LYS B N 1
ATOM 6655 C CA . LYS B 1 182 ? 5.516 3.74 -18.312 1 93.56 182 LYS B CA 1
ATOM 6656 C C . LYS B 1 182 ? 6.371 4.434 -17.25 1 93.56 182 LYS B C 1
ATOM 6658 O O . LYS B 1 182 ? 7.586 4.559 -17.422 1 93.56 182 LYS B O 1
ATOM 6663 N N . ASP B 1 183 ? 5.73 4.922 -16.172 1 95.94 183 ASP B N 1
ATOM 6664 C CA . ASP B 1 183 ? 6.469 5.574 -15.102 1 95.94 183 ASP B CA 1
ATOM 6665 C C . ASP B 1 183 ? 7.328 4.57 -14.336 1 95.94 183 ASP B C 1
ATOM 6667 O O . ASP B 1 183 ? 8.43 4.898 -13.891 1 95.94 183 ASP B O 1
ATOM 6671 N N . TRP B 1 184 ? 6.824 3.393 -14.18 1 96.44 184 TRP B N 1
ATOM 6672 C CA . TRP B 1 184 ? 7.598 2.352 -13.508 1 96.44 184 TRP B CA 1
ATOM 6673 C C . TRP B 1 184 ? 8.898 2.072 -14.258 1 96.44 184 TRP B C 1
ATOM 6675 O O . TRP B 1 184 ? 9.953 1.892 -13.648 1 96.44 184 TRP B O 1
ATOM 6685 N N . GLU B 1 185 ? 8.812 1.964 -15.57 1 95.19 185 GLU B N 1
ATOM 6686 C CA . GLU B 1 185 ? 10 1.687 -16.375 1 95.19 185 GLU B CA 1
ATOM 6687 C C . GLU B 1 185 ? 11.078 2.74 -16.141 1 95.19 185 GLU B C 1
ATOM 6689 O O . GLU B 1 185 ? 12.266 2.412 -16.047 1 95.19 185 GLU B O 1
ATOM 6694 N N . ILE B 1 186 ? 10.68 3.992 -16.094 1 96.31 186 ILE B N 1
ATOM 6695 C CA . ILE B 1 186 ? 11.625 5.078 -15.844 1 96.31 186 ILE B CA 1
ATOM 6696 C C . ILE B 1 186 ? 12.266 4.898 -14.469 1 96.31 186 ILE B C 1
ATOM 6698 O O . ILE B 1 186 ? 13.484 4.996 -14.336 1 96.31 186 ILE B O 1
ATOM 6702 N N . ALA B 1 187 ? 11.438 4.641 -13.477 1 97.44 187 ALA B N 1
ATOM 6703 C CA . ALA B 1 187 ? 11.938 4.434 -12.117 1 97.44 187 ALA B CA 1
ATOM 6704 C C . ALA B 1 187 ? 12.891 3.246 -12.062 1 97.44 187 ALA B C 1
ATOM 6706 O O . ALA B 1 187 ? 13.922 3.299 -11.383 1 97.44 187 ALA B O 1
ATOM 6707 N N . ALA B 1 188 ? 12.531 2.191 -12.766 1 96.94 188 ALA B N 1
ATOM 6708 C CA . ALA B 1 188 ? 13.375 0.997 -12.797 1 96.94 188 ALA B CA 1
ATOM 6709 C C . ALA B 1 188 ? 14.711 1.285 -13.477 1 96.94 188 ALA B C 1
ATOM 6711 O O . ALA B 1 188 ? 15.758 0.816 -13.023 1 96.94 188 ALA B O 1
ATOM 6712 N N . GLN B 1 189 ? 14.672 1.989 -14.586 1 97.12 189 GLN B N 1
ATOM 6713 C CA . GLN B 1 189 ? 15.891 2.328 -15.32 1 97.12 189 GLN B CA 1
ATOM 6714 C C . GLN B 1 189 ? 16.797 3.229 -14.484 1 97.12 189 GLN B C 1
ATOM 6716 O O . GLN B 1 189 ? 18.016 3.143 -14.578 1 97.12 189 GLN B O 1
ATOM 6721 N N . MET B 1 190 ? 16.188 4.043 -13.602 1 97.62 190 MET B N 1
ATOM 6722 C CA . MET B 1 190 ? 16.969 4.93 -12.742 1 97.62 190 MET B CA 1
ATOM 6723 C C . MET B 1 190 ? 17.5 4.18 -11.523 1 97.62 190 MET B C 1
ATOM 6725 O O . MET B 1 190 ? 18.312 4.715 -10.773 1 97.62 190 MET B O 1
ATOM 6729 N N . GLY B 1 191 ? 17.031 3.01 -11.312 1 97.69 191 GLY B N 1
ATOM 6730 C CA . GLY B 1 191 ? 17.531 2.174 -10.234 1 97.69 191 GLY B CA 1
ATOM 6731 C C . GLY B 1 191 ? 16.812 2.404 -8.922 1 97.69 191 GLY B C 1
ATOM 6732 O O . GLY B 1 191 ? 17.406 2.244 -7.848 1 97.69 191 GLY B O 1
ATOM 6733 N N . VAL B 1 192 ? 15.484 2.773 -8.953 1 98.25 192 VAL B N 1
ATOM 6734 C CA . VAL B 1 192 ? 14.812 3.047 -7.688 1 98.25 192 VAL B CA 1
ATOM 6735 C C . VAL B 1 192 ? 13.555 2.188 -7.578 1 98.25 192 VAL B C 1
ATOM 6737 O O . VAL B 1 192 ? 12.789 2.311 -6.617 1 98.25 192 VAL B O 1
ATOM 6740 N N . ALA B 1 193 ? 13.297 1.3 -8.508 1 97.94 193 ALA B N 1
ATOM 6741 C CA . ALA B 1 193 ? 12.141 0.407 -8.453 1 97.94 193 ALA B CA 1
ATOM 6742 C C . ALA B 1 193 ? 12.523 -1.014 -8.852 1 97.94 193 ALA B C 1
ATOM 6744 O O . ALA B 1 193 ? 13.328 -1.211 -9.773 1 97.94 193 ALA B O 1
ATOM 6745 N N . ASN B 1 194 ? 11.969 -1.964 -8.156 1 97.75 194 ASN B N 1
ATOM 6746 C CA . ASN B 1 194 ? 12.117 -3.381 -8.469 1 97.75 194 ASN B CA 1
ATOM 6747 C C . ASN B 1 194 ? 10.766 -4.062 -8.641 1 97.75 194 ASN B C 1
ATOM 6749 O O . ASN B 1 194 ? 9.883 -3.93 -7.797 1 97.75 194 ASN B O 1
ATOM 6753 N N . TYR B 1 195 ? 10.609 -4.746 -9.734 1 96.5 195 TYR B N 1
ATOM 6754 C CA . TYR B 1 195 ? 9.406 -5.555 -9.898 1 96.5 195 TYR B CA 1
ATOM 6755 C C . TYR B 1 195 ? 9.602 -6.953 -9.336 1 96.5 195 TYR B C 1
ATOM 6757 O O . TYR B 1 195 ? 10.148 -7.832 -10.008 1 96.5 195 TYR B O 1
ATOM 6765 N N . GLY B 1 196 ? 9.039 -7.129 -8.148 1 95.75 196 GLY B N 1
ATOM 6766 C CA . GLY B 1 196 ? 9.195 -8.414 -7.488 1 95.75 196 GLY B CA 1
ATOM 6767 C C . GLY B 1 196 ? 8.25 -9.477 -8.023 1 95.75 196 GLY B C 1
ATOM 6768 O O . GLY B 1 196 ? 8.461 -10.672 -7.809 1 95.75 196 GLY B O 1
ATOM 6769 N N . GLN B 1 197 ? 7.258 -8.898 -8.906 1 92.38 197 GLN B N 1
ATOM 6770 C CA . GLN B 1 197 ? 6.141 -9.75 -9.297 1 92.38 197 GLN B CA 1
ATOM 6771 C C . GLN B 1 197 ? 5.512 -10.422 -8.086 1 92.38 197 GLN B C 1
ATOM 6773 O O . GLN B 1 197 ? 4.797 -9.781 -7.309 1 92.38 197 GLN B O 1
ATOM 6778 N N . MET B 1 198 ? 5.762 -11.5 -7.684 1 92.94 198 MET B N 1
ATOM 6779 C CA . MET B 1 198 ? 5.285 -12.18 -6.484 1 92.94 198 MET B CA 1
ATOM 6780 C C . MET B 1 198 ? 6.43 -12.883 -5.766 1 92.94 198 MET B C 1
ATOM 6782 O O . MET B 1 198 ? 7.188 -12.258 -5.027 1 92.94 198 MET B O 1
ATOM 6786 N N . THR B 1 199 ? 6.727 -14.047 -6.039 1 94.5 199 THR B N 1
ATOM 6787 C CA . THR B 1 199 ? 7.652 -14.875 -5.266 1 94.5 199 THR B CA 1
ATOM 6788 C C . THR B 1 199 ? 9.094 -14.578 -5.66 1 94.5 199 THR B C 1
ATOM 6790 O O . THR B 1 199 ? 10.031 -14.953 -4.945 1 94.5 199 THR B O 1
ATOM 6793 N N . ALA B 1 200 ? 9.359 -13.891 -6.797 1 95.88 200 ALA B N 1
ATOM 6794 C CA . ALA B 1 200 ? 10.719 -13.516 -7.164 1 95.88 200 ALA B CA 1
ATOM 6795 C C . ALA B 1 200 ? 11.305 -12.531 -6.16 1 95.88 200 ALA B C 1
ATOM 6797 O O . ALA B 1 200 ? 12.352 -12.789 -5.562 1 95.88 200 ALA B O 1
ATOM 6798 N N . GLY B 1 201 ? 10.594 -11.453 -5.906 1 95.94 201 GLY B N 1
ATOM 6799 C CA . GLY B 1 201 ? 11.062 -10.43 -4.988 1 95.94 201 GLY B CA 1
ATOM 6800 C C . GLY B 1 201 ? 10.75 -10.734 -3.535 1 95.94 201 GLY B C 1
ATOM 6801 O O . GLY B 1 201 ? 11.312 -10.125 -2.629 1 95.94 201 GLY B O 1
ATOM 6802 N N . GLY B 1 202 ? 9.836 -11.734 -3.295 1 96.62 202 GLY B N 1
ATOM 6803 C CA . GLY B 1 202 ? 9.508 -12.164 -1.945 1 96.62 202 GLY B CA 1
ATOM 6804 C C . GLY B 1 202 ? 10.312 -13.375 -1.5 1 96.62 202 GLY B C 1
ATOM 6805 O O . GLY B 1 202 ? 10.07 -13.93 -0.424 1 96.62 202 GLY B O 1
ATOM 6806 N N . TRP B 1 203 ? 11.234 -13.828 -2.35 1 97.31 203 TRP B N 1
ATOM 6807 C CA . TRP B 1 203 ? 12.234 -14.867 -2.092 1 97.31 203 TRP B CA 1
ATOM 6808 C C . TRP B 1 203 ? 11.562 -16.188 -1.711 1 97.31 203 TRP B C 1
ATOM 6810 O O . TRP B 1 203 ? 12 -16.859 -0.782 1 97.31 203 TRP B O 1
ATOM 6820 N N . MET B 1 204 ? 10.438 -16.469 -2.35 1 96.38 204 MET B N 1
ATOM 6821 C CA . MET B 1 204 ? 9.711 -17.703 -2.043 1 96.38 204 MET B CA 1
ATOM 6822 C C . MET B 1 204 ? 9.227 -18.375 -3.318 1 96.38 204 MET B C 1
ATOM 6824 O O . MET B 1 204 ? 8.07 -18.797 -3.402 1 96.38 204 MET B O 1
ATOM 6828 N N . TYR B 1 205 ? 10.094 -18.391 -4.293 1 95.38 205 TYR B N 1
ATOM 6829 C CA . TYR B 1 205 ? 9.789 -19.109 -5.527 1 95.38 205 TYR B CA 1
ATOM 6830 C C . TYR B 1 205 ? 10.242 -20.562 -5.434 1 95.38 205 TYR B C 1
ATOM 6832 O O . TYR B 1 205 ? 11.32 -20.844 -4.91 1 95.38 205 TYR B O 1
ATOM 6840 N N . ILE B 1 206 ? 9.398 -21.484 -5.891 1 94.88 206 ILE B N 1
ATOM 6841 C CA . ILE B 1 206 ? 9.734 -22.906 -5.77 1 94.88 206 ILE B CA 1
ATOM 6842 C C . ILE B 1 206 ? 9.734 -23.547 -7.152 1 94.88 206 ILE B C 1
ATOM 6844 O O . ILE B 1 206 ? 9.391 -24.734 -7.289 1 94.88 206 ILE B O 1
ATOM 6848 N N . GLY B 1 207 ? 9.977 -22.766 -8.195 1 89.94 207 GLY B N 1
ATOM 6849 C CA . GLY B 1 207 ? 10.008 -23.281 -9.555 1 89.94 207 GLY B CA 1
ATOM 6850 C C . GLY B 1 207 ? 8.625 -23.5 -10.141 1 89.94 207 GLY B C 1
ATOM 6851 O O . GLY B 1 207 ? 7.625 -23.047 -9.57 1 89.94 207 GLY B O 1
ATOM 6852 N N . PRO B 1 208 ? 8.547 -24.203 -11.25 1 88.38 208 PRO B N 1
ATOM 6853 C CA . PRO B 1 208 ? 7.262 -24.422 -11.906 1 88.38 208 PRO B CA 1
ATOM 6854 C C . PRO B 1 208 ? 6.289 -25.234 -11.055 1 88.38 208 PRO B C 1
ATOM 6856 O O . PRO B 1 208 ? 5.074 -25.156 -11.25 1 88.38 208 PRO B O 1
ATOM 6859 N N . GLN B 1 209 ? 6.82 -25.984 -10.102 1 92.12 209 GLN B N 1
ATOM 6860 C CA . GLN B 1 209 ? 5.977 -26.781 -9.227 1 92.12 209 GLN B CA 1
ATOM 6861 C C . GLN B 1 209 ? 4.977 -25.906 -8.477 1 92.12 209 GLN B C 1
ATOM 6863 O O . GLN B 1 209 ? 3.906 -26.359 -8.078 1 92.12 209 GLN B O 1
ATOM 6868 N N . GLY B 1 210 ? 5.285 -24.656 -8.336 1 92.56 210 GLY B N 1
ATOM 6869 C CA . GLY B 1 210 ? 4.445 -23.75 -7.574 1 92.56 210 GLY B CA 1
ATOM 6870 C C . GLY B 1 210 ? 3.057 -23.578 -8.164 1 92.56 210 GLY B C 1
ATOM 6871 O O . GLY B 1 210 ? 2.1 -23.297 -7.441 1 92.56 210 GLY B O 1
ATOM 6872 N N . ILE B 1 211 ? 2.928 -23.812 -9.469 1 94.56 211 ILE B N 1
ATOM 6873 C CA . ILE B 1 211 ? 1.638 -23.484 -10.078 1 94.56 211 ILE B CA 1
ATOM 6874 C C . ILE B 1 211 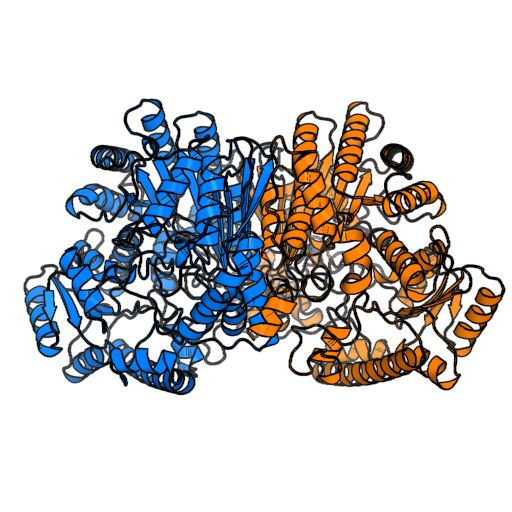? 1.009 -24.766 -10.641 1 94.56 211 ILE B C 1
ATOM 6876 O O . ILE B 1 211 ? -0.141 -24.75 -11.086 1 94.56 211 ILE B O 1
ATOM 6880 N N . VAL B 1 212 ? 1.628 -25.922 -10.539 1 95.88 212 VAL B N 1
ATOM 6881 C CA . VAL B 1 212 ? 1.115 -27.156 -11.117 1 95.88 212 VAL B CA 1
ATOM 6882 C C . VAL B 1 212 ? -0.19 -27.547 -10.43 1 95.88 212 VAL B C 1
ATOM 6884 O O . VAL B 1 212 ? -1.162 -27.922 -11.086 1 95.88 212 VAL B O 1
ATOM 6887 N N . HIS B 1 213 ? -0.182 -27.469 -9.133 1 96.38 213 HIS B N 1
ATOM 6888 C CA . HIS B 1 213 ? -1.372 -27.875 -8.391 1 96.38 213 HIS B CA 1
ATOM 6889 C C . HIS B 1 213 ? -2.555 -26.969 -8.711 1 96.38 213 HIS B C 1
ATOM 6891 O O . HIS B 1 213 ? -3.68 -27.453 -8.875 1 96.38 213 HIS B O 1
ATOM 6897 N N . GLY B 1 214 ? -2.33 -25.641 -8.719 1 95.19 214 GLY B N 1
ATOM 6898 C CA . GLY B 1 214 ? -3.391 -24.719 -9.086 1 95.19 214 GLY B CA 1
ATOM 6899 C C . GLY B 1 214 ? -3.953 -24.984 -10.477 1 95.19 214 GLY B C 1
ATOM 6900 O O . GLY B 1 214 ? -5.164 -24.891 -10.688 1 95.19 214 GLY B O 1
ATOM 6901 N N . THR B 1 215 ? -3.08 -25.234 -11.414 1 96.12 215 THR B N 1
ATOM 6902 C CA . THR B 1 215 ? -3.506 -25.531 -12.773 1 96.12 215 THR B CA 1
ATOM 6903 C C . THR B 1 215 ? -4.293 -26.844 -12.812 1 96.12 215 THR B C 1
ATOM 6905 O O . THR B 1 215 ? -5.309 -26.938 -13.5 1 96.12 215 THR B O 1
ATOM 6908 N N . PHE B 1 216 ? -3.812 -27.859 -12.07 1 95.69 216 PHE B N 1
ATOM 6909 C CA . PHE B 1 216 ? -4.508 -29.141 -11.938 1 95.69 216 PHE B CA 1
ATOM 6910 C C . PHE B 1 216 ? -5.926 -28.922 -11.422 1 95.69 216 PHE B C 1
ATOM 6912 O O . PHE B 1 216 ? -6.887 -29.438 -12.008 1 95.69 216 PHE B O 1
ATOM 6919 N N . ASN B 1 217 ? -6.039 -28.094 -10.305 1 95.25 217 ASN B N 1
ATOM 6920 C CA . ASN B 1 217 ? -7.348 -27.781 -9.742 1 95.25 217 ASN B CA 1
ATOM 6921 C C . ASN B 1 217 ? -8.234 -27.047 -10.742 1 95.25 217 ASN B C 1
ATOM 6923 O O . ASN B 1 217 ? -9.438 -27.312 -10.82 1 95.25 217 ASN B O 1
ATOM 6927 N N . THR B 1 218 ? -7.688 -26.141 -11.492 1 96.12 218 THR B N 1
ATOM 6928 C CA . THR B 1 218 ? -8.438 -25.375 -12.477 1 96.12 218 THR B CA 1
ATOM 6929 C C . THR B 1 218 ? -9 -26.281 -13.562 1 96.12 218 THR B C 1
ATOM 6931 O O . THR B 1 218 ? -10.18 -26.203 -13.906 1 96.12 218 THR B O 1
ATOM 6934 N N . LEU B 1 219 ? -8.156 -27.188 -14.07 1 96.75 219 LEU B N 1
ATOM 6935 C CA . LEU B 1 219 ? -8.562 -28.062 -15.156 1 96.75 219 LEU B CA 1
ATOM 6936 C C . LEU B 1 219 ? -9.641 -29.047 -14.688 1 96.75 219 LEU B C 1
ATOM 6938 O O . LEU B 1 219 ? -10.633 -29.266 -15.383 1 96.75 219 LEU B O 1
ATOM 6942 N N . LEU B 1 220 ? -9.453 -29.625 -13.508 1 95.69 220 LEU B N 1
ATOM 6943 C CA . LEU B 1 220 ? -10.414 -30.594 -12.992 1 95.69 220 LEU B CA 1
ATOM 6944 C C . LEU B 1 220 ? -11.773 -29.938 -12.758 1 95.69 220 LEU B C 1
ATOM 6946 O O . LEU B 1 220 ? -12.812 -30.484 -13.133 1 95.69 220 LEU B O 1
ATOM 6950 N N . ASN B 1 221 ? -11.75 -28.781 -12.148 1 95.81 221 ASN B N 1
ATOM 6951 C CA . ASN B 1 221 ? -13.008 -28.094 -11.844 1 95.81 221 ASN B CA 1
ATOM 6952 C C . ASN B 1 221 ? -13.68 -27.562 -13.109 1 95.81 221 ASN B C 1
ATOM 6954 O O . ASN B 1 221 ? -14.906 -27.531 -13.203 1 95.81 221 ASN B O 1
ATOM 6958 N N . ALA B 1 222 ? -12.875 -27.109 -14.078 1 96.69 222 ALA B N 1
ATOM 6959 C CA . ALA B 1 222 ? -13.445 -26.75 -15.375 1 96.69 222 ALA B CA 1
ATOM 6960 C C . ALA B 1 222 ? -14.148 -27.938 -16.016 1 96.69 222 ALA B C 1
ATOM 6962 O O . ALA B 1 222 ? -15.234 -27.797 -16.578 1 96.69 222 ALA B O 1
ATOM 6963 N N . GLY B 1 223 ? -13.508 -29.125 -15.961 1 96.69 223 GLY B N 1
ATOM 6964 C CA . GLY B 1 223 ? -14.109 -30.344 -16.469 1 96.69 223 GLY B CA 1
ATOM 6965 C C . GLY B 1 223 ? -15.422 -30.703 -15.797 1 96.69 223 GLY B C 1
ATOM 6966 O O . GLY B 1 223 ? -16.391 -31.078 -16.469 1 96.69 223 GLY B O 1
ATOM 6967 N N . ARG B 1 224 ? -15.422 -30.562 -14.484 1 95.94 224 ARG B N 1
ATOM 6968 C CA . ARG B 1 224 ? -16.625 -30.844 -13.727 1 95.94 224 ARG B CA 1
ATOM 6969 C C . ARG B 1 224 ? -17.75 -29.875 -14.086 1 95.94 224 ARG B C 1
ATOM 6971 O O . ARG B 1 224 ? -18.906 -30.281 -14.258 1 95.94 224 ARG B O 1
ATOM 6978 N N . GLN B 1 225 ? -17.375 -28.672 -14.242 1 94.81 225 GLN B N 1
ATOM 6979 C CA . GLN B 1 225 ? -18.359 -27.625 -14.469 1 94.81 225 GLN B CA 1
ATOM 6980 C C . GLN B 1 225 ? -18.875 -27.641 -15.914 1 94.81 225 GLN B C 1
ATOM 6982 O O . GLN B 1 225 ? -20.047 -27.375 -16.172 1 94.81 225 GLN B O 1
ATOM 6987 N N . LYS B 1 226 ? -17.969 -27.953 -16.844 1 95.81 226 LYS B N 1
ATOM 6988 C CA . LYS B 1 226 ? -18.312 -27.656 -18.234 1 95.81 226 LYS B CA 1
ATOM 6989 C C . LYS B 1 226 ? -18.359 -28.922 -19.062 1 95.81 226 LYS B C 1
ATOM 6991 O O . LYS B 1 226 ? -18.906 -28.938 -20.172 1 95.81 226 LYS B O 1
ATOM 6996 N N . LEU B 1 227 ? -17.781 -30 -18.578 1 96.75 227 LEU B N 1
ATOM 6997 C CA . LEU B 1 227 ? -17.672 -31.219 -19.391 1 96.75 227 LEU B CA 1
ATOM 6998 C C . LEU B 1 227 ? -18.328 -32.406 -18.688 1 96.75 227 LEU B C 1
ATOM 7000 O O . LEU B 1 227 ? -18.188 -33.531 -19.125 1 96.75 227 LEU B O 1
ATOM 7004 N N . ASN B 1 228 ? -18.984 -32.156 -17.578 1 94.12 228 ASN B N 1
ATOM 7005 C CA . ASN B 1 228 ? -19.766 -33.156 -16.828 1 94.12 228 ASN B CA 1
ATOM 7006 C C . ASN B 1 228 ? -18.875 -34.281 -16.344 1 94.12 228 ASN B C 1
ATOM 7008 O O . ASN B 1 228 ? -19.281 -35.469 -16.375 1 94.12 228 ASN B O 1
ATOM 7012 N N . ILE B 1 229 ? -17.719 -33.906 -16.062 1 93.94 229 ILE B N 1
ATOM 7013 C CA . ILE B 1 229 ? -16.859 -34.906 -15.406 1 93.94 229 ILE B CA 1
ATOM 7014 C C . ILE B 1 229 ? -17.344 -35.125 -13.977 1 93.94 229 ILE B C 1
ATOM 7016 O O . ILE B 1 229 ? -17.594 -34.156 -13.242 1 93.94 229 ILE B O 1
ATOM 7020 N N . PRO B 1 230 ? -17.594 -36.375 -13.57 1 90.62 230 PRO B N 1
ATOM 7021 C CA . PRO B 1 230 ? -18.078 -36.594 -12.211 1 90.62 230 PRO B CA 1
ATOM 7022 C C . PRO B 1 230 ? -17 -36.375 -11.156 1 90.62 230 PRO B C 1
ATOM 7024 O O . PRO B 1 230 ? -15.805 -36.406 -11.461 1 90.62 230 PRO B O 1
ATOM 7027 N N . THR B 1 231 ? -17.469 -36.156 -9.969 1 84.44 231 THR B N 1
ATOM 7028 C CA . THR B 1 231 ? -16.531 -36.094 -8.852 1 84.44 231 THR B CA 1
ATOM 7029 C C . THR B 1 231 ? -15.68 -37.344 -8.766 1 84.44 231 THR B C 1
ATOM 7031 O O . THR B 1 231 ? -16.203 -38.469 -8.828 1 84.44 231 THR B O 1
ATOM 7034 N N . GLY B 1 232 ? -14.375 -37.156 -8.695 1 83.44 232 GLY B N 1
ATOM 7035 C CA . GLY B 1 232 ? -13.461 -38.281 -8.68 1 83.44 232 GLY B CA 1
ATOM 7036 C C . GLY B 1 232 ? -12.984 -38.688 -10.062 1 83.44 232 GLY B C 1
ATOM 7037 O O . GLY B 1 232 ? -12 -39.406 -10.195 1 83.44 232 GLY B O 1
ATOM 7038 N N . GLY B 1 233 ? -13.734 -38.219 -11.023 1 90.06 233 GLY B N 1
ATOM 7039 C CA . GLY B 1 233 ? -13.305 -38.469 -12.383 1 90.06 233 GLY B CA 1
ATOM 7040 C C . GLY B 1 233 ? -12.172 -37.562 -12.836 1 90.06 233 GLY B C 1
ATOM 7041 O O . GLY B 1 233 ? -11.758 -36.656 -12.094 1 90.06 233 GLY B O 1
ATOM 7042 N N . ASN B 1 234 ? -11.641 -37.938 -14.031 1 94.44 234 ASN B N 1
ATOM 7043 C CA . ASN B 1 234 ? -10.57 -37.125 -14.586 1 94.44 234 ASN B CA 1
ATOM 7044 C C . ASN B 1 234 ? -10.883 -36.688 -16.016 1 94.44 234 ASN B C 1
ATOM 7046 O O . ASN B 1 234 ? -12.023 -36.781 -16.469 1 94.44 234 ASN B O 1
ATOM 7050 N N . LEU B 1 235 ? -9.898 -36.125 -16.75 1 97.75 235 LEU B N 1
ATOM 7051 C CA . LEU B 1 235 ? -10.148 -35.469 -18.047 1 97.75 235 LEU B CA 1
ATOM 7052 C C . LEU B 1 235 ? -9.773 -36.406 -19.188 1 97.75 235 LEU B C 1
ATOM 7054 O O . LEU B 1 235 ? -9.438 -35.938 -20.281 1 97.75 235 LEU B O 1
ATOM 7058 N N . ALA B 1 236 ? -9.852 -37.719 -18.938 1 97.44 236 ALA B N 1
ATOM 7059 C CA . ALA B 1 236 ? -9.539 -38.688 -19.984 1 97.44 236 ALA B CA 1
ATOM 7060 C C . ALA B 1 236 ? -10.383 -38.438 -21.234 1 97.44 236 ALA B C 1
ATOM 7062 O O . ALA B 1 236 ? -11.602 -38.25 -21.141 1 97.44 236 ALA B O 1
ATOM 7063 N N . GLY B 1 237 ? -9.672 -38.375 -22.328 1 97.62 237 GLY B N 1
ATOM 7064 C CA . GLY B 1 237 ? -10.344 -38.219 -23.609 1 97.62 237 GLY B CA 1
ATOM 7065 C C . GLY B 1 237 ? -10.664 -36.781 -23.938 1 97.62 237 GLY B C 1
ATOM 7066 O O . GLY B 1 237 ? -11.203 -36.5 -25.016 1 97.62 237 GLY B O 1
ATOM 7067 N N . LYS B 1 238 ? -10.391 -35.875 -23.062 1 98.44 238 LYS B N 1
ATOM 7068 C CA . LYS B 1 238 ? -10.688 -34.469 -23.297 1 98.44 238 LYS B CA 1
ATOM 7069 C C . LYS B 1 238 ? -9.461 -33.719 -23.797 1 98.44 238 LYS B C 1
ATOM 7071 O O . LYS B 1 238 ? -8.336 -34 -23.375 1 98.44 238 LYS B O 1
ATOM 7076 N N . LEU B 1 239 ? -9.648 -32.688 -24.688 1 98.81 239 LEU B N 1
ATOM 7077 C CA . LEU B 1 239 ? -8.562 -31.922 -25.281 1 98.81 239 LEU B CA 1
ATOM 7078 C C . LEU B 1 239 ? -8.461 -30.547 -24.641 1 98.81 239 LEU B C 1
ATOM 7080 O O . LEU B 1 239 ? -9.445 -29.797 -24.609 1 98.81 239 LEU B O 1
ATOM 7084 N N . PHE B 1 240 ? -7.336 -30.281 -24.078 1 98.75 240 PHE B N 1
ATOM 7085 C CA . PHE B 1 240 ? -6.98 -28.984 -23.547 1 98.75 240 PHE B CA 1
ATOM 7086 C C . PHE B 1 240 ? -5.926 -28.297 -24.406 1 98.75 240 PHE B C 1
ATOM 7088 O O . PHE B 1 240 ? -4.844 -28.859 -24.625 1 98.75 240 PHE B O 1
ATOM 7095 N N . VAL B 1 241 ? -6.203 -27.094 -25 1 98.88 241 VAL B N 1
ATOM 7096 C CA . VAL B 1 241 ? -5.246 -26.328 -25.797 1 98.88 241 VAL B CA 1
ATOM 7097 C C . VAL B 1 241 ? -4.918 -25.016 -25.094 1 98.88 241 VAL B C 1
ATOM 7099 O O . VAL B 1 241 ? -5.812 -24.328 -24.594 1 98.88 241 VAL B O 1
ATOM 7102 N N . THR B 1 242 ? -3.645 -24.688 -25 1 98.62 242 THR B N 1
ATOM 7103 C CA . THR B 1 242 ? -3.201 -23.469 -24.344 1 98.62 242 THR B CA 1
ATOM 7104 C C . THR B 1 242 ? -1.897 -22.969 -24.953 1 98.62 242 THR B C 1
ATOM 7106 O O . THR B 1 242 ? -1.537 -23.359 -26.062 1 98.62 242 THR B O 1
ATOM 7109 N N . SER B 1 243 ? -1.27 -21.938 -24.344 1 98 243 SER B N 1
ATOM 7110 C CA . SER B 1 243 ? -0.024 -21.375 -24.859 1 98 243 SER B CA 1
ATOM 7111 C C . SER B 1 243 ? 0.905 -20.953 -23.734 1 98 243 SER B C 1
ATOM 7113 O O . SER B 1 243 ? 0.448 -20.656 -22.625 1 98 243 SER B O 1
ATOM 7115 N N . GLY B 1 244 ? 2.201 -20.953 -24.047 1 95.94 244 GLY B N 1
ATOM 7116 C CA . GLY B 1 244 ? 3.244 -20.547 -23.109 1 95.94 244 GLY B CA 1
ATOM 7117 C C . GLY B 1 244 ? 3.916 -21.719 -22.438 1 95.94 244 GLY B C 1
ATOM 7118 O O . GLY B 1 244 ? 3.24 -22.594 -21.891 1 95.94 244 GLY B O 1
ATOM 7119 N N . LEU B 1 245 ? 5.234 -21.781 -22.422 1 95.94 245 LEU B N 1
ATOM 7120 C CA . LEU B 1 245 ? 6.008 -22.812 -21.75 1 95.94 245 LEU B CA 1
ATOM 7121 C C . LEU B 1 245 ? 7.152 -22.203 -20.953 1 95.94 245 LEU B C 1
ATOM 7123 O O . LEU B 1 245 ? 8.219 -22.812 -20.828 1 95.94 245 LEU B O 1
ATOM 7127 N N . GLY B 1 246 ? 6.863 -20.953 -20.469 1 90.12 246 GLY B N 1
ATOM 7128 C CA . GLY B 1 246 ? 7.824 -20.25 -19.641 1 90.12 246 GLY B CA 1
ATOM 7129 C C . GLY B 1 246 ? 7.895 -20.781 -18.219 1 90.12 246 GLY B C 1
ATOM 7130 O O . GLY B 1 246 ? 7.656 -21.969 -17.984 1 90.12 246 GLY B O 1
ATOM 7131 N N . GLY B 1 247 ? 8.367 -19.938 -17.297 1 86.12 247 GLY B N 1
ATOM 7132 C CA . GLY B 1 247 ? 8.555 -20.344 -15.906 1 86.12 247 GLY B CA 1
ATOM 7133 C C . GLY B 1 247 ? 7.301 -20.938 -15.289 1 86.12 247 GLY B C 1
ATOM 7134 O O . GLY B 1 247 ? 7.301 -22.078 -14.836 1 86.12 247 GLY B O 1
ATOM 7135 N N . MET B 1 248 ? 6.273 -20.297 -15.359 1 91.44 248 MET B N 1
ATOM 7136 C CA . MET B 1 248 ? 5.016 -20.734 -14.781 1 91.44 248 MET B CA 1
ATOM 7137 C C . MET B 1 248 ? 4.164 -21.469 -15.812 1 91.44 248 MET B C 1
ATOM 7139 O O . MET B 1 248 ? 3.637 -22.547 -15.547 1 91.44 248 MET B O 1
ATOM 7143 N N . SER B 1 249 ? 4.07 -20.906 -16.953 1 92.69 249 SER B N 1
ATOM 7144 C CA . SER B 1 249 ? 3.236 -21.516 -17.984 1 92.69 249 SER B CA 1
ATOM 7145 C C . SER B 1 249 ? 3.76 -22.891 -18.375 1 92.69 249 SER B C 1
ATOM 7147 O O . SER B 1 249 ? 3.01 -23.719 -18.875 1 92.69 249 SER B O 1
ATOM 7149 N N . GLY B 1 250 ? 5.008 -23.156 -18.062 1 93.06 250 GLY B N 1
ATOM 7150 C CA . GLY B 1 250 ? 5.594 -24.453 -18.344 1 93.06 250 GLY B CA 1
ATOM 7151 C C . GLY B 1 250 ? 4.988 -25.578 -17.516 1 93.06 250 GLY B C 1
ATOM 7152 O O . GLY B 1 250 ? 5.164 -26.75 -17.844 1 93.06 250 GLY B O 1
ATOM 7153 N N . ALA B 1 251 ? 4.195 -25.219 -16.547 1 94.5 251 ALA B N 1
ATOM 7154 C CA . ALA B 1 251 ? 3.582 -26.203 -15.672 1 94.5 251 ALA B CA 1
ATOM 7155 C C . ALA B 1 251 ? 2.328 -26.797 -16.297 1 94.5 251 ALA B C 1
ATOM 7157 O O . ALA B 1 251 ? 1.843 -27.859 -15.875 1 94.5 251 ALA B O 1
ATOM 7158 N N . GLN B 1 252 ? 1.79 -26.203 -17.359 1 97 252 GLN B N 1
ATOM 7159 C CA . GLN B 1 252 ? 0.466 -26.516 -17.875 1 97 252 GLN B CA 1
ATOM 7160 C C . GLN B 1 252 ? 0.413 -27.938 -18.422 1 97 252 GLN B C 1
ATOM 7162 O O . GLN B 1 252 ? -0.498 -28.703 -18.094 1 97 252 GLN B O 1
ATOM 7167 N N . PRO B 1 253 ? 1.419 -28.359 -19.266 1 97.75 253 PRO B N 1
ATOM 7168 C CA . PRO B 1 253 ? 1.328 -29.719 -19.797 1 97.75 253 PRO B CA 1
ATOM 7169 C C . PRO B 1 253 ? 1.395 -30.781 -18.688 1 97.75 253 PRO B C 1
ATOM 7171 O O . PRO B 1 253 ? 0.69 -31.781 -18.766 1 97.75 253 PRO B O 1
ATOM 7174 N N . LYS B 1 254 ? 2.225 -30.531 -17.672 1 96.69 254 LYS B N 1
ATOM 7175 C CA . LYS B 1 254 ? 2.336 -31.469 -16.562 1 96.69 254 LYS B CA 1
ATOM 7176 C C . LYS B 1 254 ? 1.026 -31.562 -15.789 1 96.69 254 LYS B C 1
ATOM 7178 O O . LYS B 1 254 ? 0.584 -32.656 -15.422 1 96.69 254 LYS B O 1
ATOM 7183 N N . ALA B 1 255 ? 0.462 -30.453 -15.5 1 96.88 255 ALA B N 1
ATOM 7184 C CA . ALA B 1 255 ? -0.83 -30.422 -14.82 1 96.88 255 ALA B CA 1
ATOM 7185 C C . ALA B 1 255 ? -1.892 -31.156 -15.625 1 96.88 255 ALA B C 1
ATOM 7187 O O . ALA B 1 255 ? -2.711 -31.891 -15.055 1 96.88 255 ALA B O 1
ATOM 7188 N N . ALA B 1 256 ? -1.915 -30.984 -16.922 1 98.06 256 ALA B N 1
ATOM 7189 C CA . ALA B 1 256 ? -2.871 -31.656 -17.812 1 98.06 256 ALA B CA 1
ATOM 7190 C C . ALA B 1 256 ? -2.682 -33.156 -17.781 1 98.06 256 ALA B C 1
ATOM 7192 O O . ALA B 1 256 ? -3.656 -33.938 -17.734 1 98.06 256 ALA B O 1
ATOM 7193 N N . ASP B 1 257 ? -1.414 -33.562 -17.781 1 97.25 257 ASP B N 1
ATOM 7194 C CA . ASP B 1 257 ? -1.116 -35 -17.703 1 97.25 257 ASP B CA 1
ATOM 7195 C C . ASP B 1 257 ? -1.652 -35.594 -16.406 1 97.25 257 ASP B C 1
ATOM 7197 O O . ASP B 1 257 ? -2.268 -36.688 -16.422 1 97.25 257 ASP B O 1
ATOM 7201 N N . ILE B 1 258 ? -1.401 -34.938 -15.344 1 95.62 258 ILE B N 1
ATOM 7202 C CA . ILE B 1 258 ? -1.84 -35.406 -14.039 1 95.62 258 ILE B CA 1
ATOM 7203 C C . ILE B 1 258 ? -3.365 -35.469 -13.992 1 95.62 258 ILE B C 1
ATOM 7205 O O . ILE B 1 258 ? -3.949 -36.344 -13.391 1 95.62 258 ILE B O 1
ATOM 7209 N N . ALA B 1 259 ? -4.004 -34.531 -14.656 1 96.31 259 ALA B N 1
ATOM 7210 C CA . ALA B 1 259 ? -5.461 -34.469 -14.68 1 96.31 259 ALA B CA 1
ATOM 7211 C C . ALA B 1 259 ? -6.043 -35.469 -15.672 1 96.31 259 ALA B C 1
ATOM 7213 O O . ALA B 1 259 ? -7.266 -35.594 -15.797 1 96.31 259 ALA B O 1
ATOM 7214 N N . GLY B 1 260 ? -5.215 -36.125 -16.438 1 96.81 260 GLY B N 1
ATOM 7215 C CA . GLY B 1 260 ? -5.645 -37.156 -17.359 1 96.81 260 GLY B CA 1
ATOM 7216 C C . GLY B 1 260 ? -5.996 -36.656 -18.734 1 96.81 260 GLY B C 1
ATOM 7217 O O . GLY B 1 260 ? -6.504 -37.406 -19.578 1 96.81 260 GLY B O 1
ATOM 7218 N N . ALA B 1 261 ? -5.648 -35.469 -19.031 1 98.44 261 ALA B N 1
ATOM 7219 C CA . ALA B 1 261 ? -6.086 -34.812 -20.281 1 98.44 261 ALA B CA 1
ATOM 7220 C C . ALA B 1 261 ? -5.059 -35.031 -21.391 1 98.44 261 ALA B C 1
ATOM 7222 O O . ALA B 1 261 ? -3.908 -35.375 -21.125 1 98.44 261 ALA B O 1
ATOM 7223 N N . VAL B 1 262 ? -5.504 -34.875 -22.609 1 98.69 262 VAL B N 1
ATOM 7224 C CA . VAL B 1 262 ? -4.637 -34.625 -23.766 1 98.69 262 VAL B CA 1
ATOM 7225 C C . VAL B 1 262 ? -4.461 -33.125 -23.938 1 98.69 262 VAL B C 1
ATOM 7227 O O . VAL B 1 262 ? -5.441 -32.375 -23.922 1 98.69 262 VAL B O 1
ATOM 7230 N N . SER B 1 263 ? -3.207 -32.656 -24.016 1 98.88 263 SER B N 1
ATOM 7231 C CA . SER B 1 263 ? -3.018 -31.219 -24.109 1 98.88 263 SER B CA 1
ATOM 7232 C C . SER B 1 263 ? -2.045 -30.859 -25.219 1 98.88 263 SER B C 1
ATOM 7234 O O . SER B 1 263 ? -1.117 -31.609 -25.516 1 98.88 263 SER B O 1
ATOM 7236 N N . ILE B 1 264 ? -2.281 -29.734 -25.906 1 98.88 264 ILE B N 1
ATOM 7237 C CA . ILE B 1 264 ? -1.362 -29.078 -26.828 1 98.88 264 ILE B CA 1
ATOM 7238 C C . ILE B 1 264 ? -1.007 -27.688 -26.312 1 98.88 264 ILE B C 1
ATOM 7240 O O . ILE B 1 264 ? -1.893 -26.859 -26.047 1 98.88 264 ILE B O 1
ATOM 7244 N N . THR B 1 265 ? 0.25 -27.438 -26.078 1 98.81 265 THR B N 1
ATOM 7245 C CA . THR B 1 265 ? 0.726 -26.141 -25.641 1 98.81 265 THR B CA 1
ATOM 7246 C C . THR B 1 265 ? 1.595 -25.484 -26.719 1 98.81 265 THR B C 1
ATOM 7248 O O . THR B 1 265 ? 2.643 -26.031 -27.078 1 98.81 265 THR B O 1
ATOM 7251 N N . ALA B 1 266 ? 1.167 -24.344 -27.188 1 98.75 266 ALA B N 1
ATOM 7252 C CA . ALA B 1 266 ? 1.921 -23.609 -28.203 1 98.75 266 ALA B CA 1
ATOM 7253 C C . ALA B 1 266 ? 3.014 -22.75 -27.562 1 98.75 266 ALA B C 1
ATOM 7255 O O . ALA B 1 266 ? 2.803 -22.156 -26.516 1 98.75 266 ALA B O 1
ATOM 7256 N N . GLU B 1 267 ? 4.18 -22.75 -28.125 1 98.12 267 GLU B N 1
ATOM 7257 C CA . GLU B 1 267 ? 5.316 -21.953 -27.688 1 98.12 267 GLU B CA 1
ATOM 7258 C C . GLU B 1 267 ? 6.184 -21.531 -28.875 1 98.12 267 GLU B C 1
ATOM 7260 O O . GLU B 1 267 ? 6.508 -22.344 -29.734 1 98.12 267 GLU B O 1
ATOM 7265 N N . VAL B 1 268 ? 6.535 -20.234 -28.922 1 97.06 268 VAL B N 1
ATOM 7266 C CA . VAL B 1 268 ? 7.258 -19.703 -30.078 1 97.06 268 VAL B CA 1
ATOM 7267 C C . VAL B 1 268 ? 8.758 -19.781 -29.828 1 97.06 268 VAL B C 1
ATOM 7269 O O . VAL B 1 268 ? 9.555 -19.734 -30.766 1 97.06 268 VAL B O 1
ATOM 7272 N N . ASP B 1 269 ? 9.133 -19.875 -28.609 1 94 269 ASP B N 1
ATOM 7273 C CA . ASP B 1 269 ? 10.539 -19.984 -28.234 1 94 269 ASP B CA 1
ATOM 7274 C C . ASP B 1 269 ? 10.953 -21.438 -28.062 1 94 269 ASP B C 1
ATOM 7276 O O . ASP B 1 269 ? 10.609 -22.078 -27.062 1 94 269 ASP B O 1
ATOM 7280 N N . SER B 1 270 ? 11.797 -21.953 -28.938 1 94.56 270 SER B N 1
ATOM 7281 C CA . SER B 1 270 ? 12.18 -23.359 -28.938 1 94.56 270 SER B CA 1
ATOM 7282 C C . SER B 1 270 ? 12.969 -23.719 -27.672 1 94.56 270 SER B C 1
ATOM 7284 O O . SER B 1 270 ? 12.914 -24.859 -27.203 1 94.56 270 SER B O 1
ATOM 7286 N N . SER B 1 271 ? 13.641 -22.75 -27.109 1 91.75 271 SER B N 1
ATOM 7287 C CA . SER B 1 271 ? 14.445 -23.031 -25.922 1 91.75 271 SER B CA 1
ATOM 7288 C C . SER B 1 271 ? 13.57 -23.406 -24.734 1 91.75 271 SER B C 1
ATOM 7290 O O . SER B 1 271 ? 13.977 -24.203 -23.891 1 91.75 271 SER B O 1
ATOM 7292 N N . ARG B 1 272 ? 12.367 -22.906 -24.734 1 92.94 272 ARG B N 1
ATOM 7293 C CA . ARG B 1 272 ? 11.453 -23.234 -23.641 1 92.94 272 ARG B CA 1
ATOM 7294 C C . ARG B 1 272 ? 10.898 -24.641 -23.812 1 92.94 272 ARG B C 1
ATOM 7296 O O . ARG B 1 272 ? 10.68 -25.344 -22.828 1 92.94 272 ARG B O 1
ATOM 7303 N N . ILE B 1 273 ? 10.641 -25 -25.016 1 96.31 273 ILE B N 1
ATOM 7304 C CA . ILE B 1 273 ? 10.195 -26.359 -25.297 1 96.31 273 ILE B CA 1
ATOM 7305 C C . ILE B 1 273 ? 11.273 -27.359 -24.891 1 96.31 273 ILE B C 1
ATOM 7307 O O . ILE B 1 273 ? 10.969 -28.375 -24.25 1 96.31 273 ILE B O 1
ATOM 7311 N N . ASP B 1 274 ? 12.531 -26.969 -25.203 1 94.19 274 ASP B N 1
ATOM 7312 C CA . ASP B 1 274 ? 13.648 -27.828 -24.844 1 94.19 274 ASP B CA 1
ATOM 7313 C C . ASP B 1 274 ? 13.742 -28.016 -23.328 1 94.19 274 ASP B C 1
ATOM 7315 O O . ASP B 1 274 ? 13.938 -29.125 -22.844 1 94.19 274 ASP B O 1
ATOM 7319 N N . THR B 1 275 ? 13.57 -26.953 -22.672 1 90.44 275 THR B N 1
ATOM 7320 C CA . THR B 1 275 ? 13.664 -26.984 -21.219 1 90.44 275 THR B CA 1
ATOM 7321 C C . THR B 1 275 ? 12.578 -27.875 -20.625 1 90.44 275 THR B C 1
ATOM 7323 O O . THR B 1 275 ? 12.875 -28.734 -19.797 1 90.44 275 THR B O 1
ATOM 7326 N N . ARG B 1 276 ? 11.352 -27.75 -21.062 1 94.88 276 ARG B N 1
ATOM 7327 C CA . ARG B 1 276 ? 10.242 -28.484 -20.469 1 94.88 276 ARG B CA 1
ATOM 7328 C C . ARG B 1 276 ? 10.273 -29.953 -20.891 1 94.88 276 ARG B C 1
ATOM 7330 O O . ARG B 1 276 ? 9.922 -30.828 -20.109 1 94.88 276 ARG B O 1
ATOM 7337 N N . HIS B 1 277 ? 10.602 -30.156 -22.141 1 96.06 277 HIS B N 1
ATOM 7338 C CA . HIS B 1 277 ? 10.766 -31.531 -22.594 1 96.06 277 HIS B CA 1
ATOM 7339 C C . HIS B 1 277 ? 11.859 -32.25 -21.812 1 96.06 277 HIS B C 1
ATOM 7341 O O . HIS B 1 277 ? 11.688 -33.406 -21.406 1 96.06 277 HIS B O 1
ATOM 7347 N N . GLY B 1 278 ? 12.945 -31.531 -21.562 1 92.44 278 GLY B N 1
ATOM 7348 C CA . GLY B 1 278 ? 14.062 -32.094 -20.828 1 92.44 278 GLY B CA 1
ATOM 7349 C C . GLY B 1 278 ? 13.711 -32.406 -19.375 1 92.44 278 GLY B C 1
ATOM 7350 O O . GLY B 1 278 ? 14.211 -33.375 -18.812 1 92.44 278 GLY B O 1
ATOM 7351 N N . GLN B 1 279 ? 12.844 -31.641 -18.859 1 89.62 279 GLN B N 1
ATOM 7352 C CA . GLN B 1 279 ? 12.43 -31.812 -17.469 1 89.62 279 GLN B CA 1
ATOM 7353 C C . GLN B 1 279 ? 11.336 -32.875 -17.359 1 89.62 279 GLN B C 1
ATOM 7355 O O . GLN B 1 279 ? 10.969 -33.281 -16.25 1 89.62 279 GLN B O 1
ATOM 7360 N N . GLY B 1 280 ? 10.805 -33.312 -18.5 1 92.69 280 GLY B N 1
ATOM 7361 C CA . GLY B 1 280 ? 9.734 -34.312 -18.5 1 92.69 280 GLY B CA 1
ATOM 7362 C C . GLY B 1 280 ? 8.359 -33.688 -18.281 1 92.69 280 GLY B C 1
ATOM 7363 O O . GLY B 1 280 ? 7.406 -34.406 -17.953 1 92.69 280 GLY B O 1
ATOM 7364 N N . TRP B 1 281 ? 8.258 -32.375 -18.438 1 94.94 281 TRP B N 1
ATOM 7365 C CA . TRP B 1 281 ? 6.992 -31.688 -18.188 1 94.94 281 TRP B CA 1
ATOM 7366 C C . TRP B 1 281 ? 6.109 -31.703 -19.438 1 94.94 281 TRP B C 1
ATOM 7368 O O . TRP B 1 281 ? 4.898 -31.5 -19.344 1 94.94 281 TRP B O 1
ATOM 7378 N N . VAL B 1 282 ? 6.672 -31.922 -20.578 1 96.69 282 VAL B N 1
ATOM 7379 C CA . VAL B 1 282 ? 5.941 -32.156 -21.828 1 96.69 282 VAL B CA 1
ATOM 7380 C C . VAL B 1 282 ? 6.504 -33.375 -22.531 1 96.69 282 VAL B C 1
ATOM 7382 O O . VAL B 1 282 ? 7.719 -33.594 -22.562 1 96.69 282 VAL B O 1
ATOM 7385 N N . LYS B 1 283 ? 5.699 -34.219 -23.078 1 96.81 283 LYS B N 1
ATOM 7386 C CA . LYS B 1 283 ? 6.109 -35.531 -23.547 1 96.81 283 LYS B CA 1
ATOM 7387 C C . LYS B 1 283 ? 6.535 -35.469 -25.016 1 96.81 283 LYS B C 1
ATOM 7389 O O . LYS B 1 283 ? 7.5 -36.125 -25.406 1 96.81 283 LYS B O 1
ATOM 7394 N N . PHE B 1 284 ? 5.801 -34.781 -25.828 1 98.25 284 PHE B N 1
ATOM 7395 C CA . PHE B 1 284 ? 6.055 -34.75 -27.266 1 98.25 284 PHE B CA 1
ATOM 7396 C C . PHE B 1 284 ? 6.234 -33.344 -27.766 1 98.25 284 PHE B C 1
ATOM 7398 O O . PHE B 1 284 ? 5.832 -32.375 -27.109 1 98.25 284 PHE B O 1
ATOM 7405 N N . ARG B 1 285 ? 6.93 -33.156 -28.812 1 98.25 285 ARG B N 1
ATOM 7406 C CA . ARG B 1 285 ? 7.102 -31.859 -29.453 1 98.25 285 ARG B CA 1
ATOM 7407 C C . ARG B 1 285 ? 6.961 -31.969 -30.969 1 98.25 285 ARG B C 1
ATOM 7409 O O . ARG B 1 285 ? 7.273 -33.031 -31.547 1 98.25 285 ARG B O 1
ATOM 7416 N N . THR B 1 286 ? 6.438 -31.062 -31.641 1 98.56 286 THR B N 1
ATOM 7417 C CA . THR B 1 286 ? 6.297 -31 -33.094 1 98.56 286 THR B CA 1
ATOM 7418 C C . THR B 1 286 ? 6.246 -29.547 -33.562 1 98.56 286 THR B C 1
ATOM 7420 O O . THR B 1 286 ? 5.957 -28.641 -32.781 1 98.56 286 THR B O 1
ATOM 7423 N N . GLU B 1 287 ? 6.574 -29.281 -34.812 1 98 287 GLU B N 1
ATOM 7424 C CA . GLU B 1 287 ? 6.453 -27.969 -35.438 1 98 287 GLU B CA 1
ATOM 7425 C C . GLU B 1 287 ? 5.246 -27.922 -36.375 1 98 287 GLU B C 1
ATOM 7427 O O . GLU B 1 287 ? 4.953 -26.891 -36.969 1 98 287 GLU B O 1
ATOM 7432 N N . SER B 1 288 ? 4.59 -29.062 -36.438 1 98.38 288 SER B N 1
ATOM 7433 C CA . SER B 1 288 ? 3.467 -29.172 -37.344 1 98.38 288 SER B CA 1
ATOM 7434 C C . SER B 1 288 ? 2.133 -29.109 -36.625 1 98.38 288 SER B C 1
ATOM 7436 O O . SER B 1 288 ? 1.879 -29.906 -35.719 1 98.38 288 SER B O 1
ATOM 7438 N N . LYS B 1 289 ? 1.292 -28.188 -37.094 1 98.44 289 LYS B N 1
ATOM 7439 C CA . LYS B 1 289 ? -0.047 -28.094 -36.531 1 98.44 289 LYS B CA 1
ATOM 7440 C C . LYS B 1 289 ? -0.84 -29.375 -36.781 1 98.44 289 LYS B C 1
ATOM 7442 O O . LYS B 1 289 ? -1.539 -29.859 -35.875 1 98.44 289 LYS B O 1
ATOM 7447 N N . GLU B 1 290 ? -0.697 -29.875 -37.969 1 98.38 290 GLU B N 1
ATOM 7448 C CA . GLU B 1 290 ? -1.39 -31.109 -38.375 1 98.38 290 GLU B CA 1
ATOM 7449 C C . GLU B 1 290 ? -0.956 -32.281 -37.5 1 98.38 290 GLU B C 1
ATOM 7451 O O . GLU B 1 290 ? -1.795 -33.031 -37 1 98.38 290 GLU B O 1
ATOM 7456 N N . GLU B 1 291 ? 0.281 -32.375 -37.312 1 98.62 291 GLU B N 1
ATOM 7457 C CA . GLU B 1 291 ? 0.819 -33.469 -36.5 1 98.62 291 GLU B CA 1
ATOM 7458 C C . GLU B 1 291 ? 0.393 -33.375 -35.031 1 98.62 291 GLU B C 1
ATOM 7460 O O . GLU B 1 291 ? 0.082 -34.375 -34.406 1 98.62 291 GLU B O 1
ATOM 7465 N N . ALA B 1 292 ? 0.408 -32.156 -34.531 1 98.75 292 ALA B N 1
ATOM 7466 C CA . ALA B 1 292 ? -0.008 -31.906 -33.156 1 98.75 292 ALA B CA 1
ATOM 7467 C C . ALA B 1 292 ? -1.426 -32.438 -32.938 1 98.75 292 ALA B C 1
ATOM 7469 O O . ALA B 1 292 ? -1.677 -33.156 -31.953 1 98.75 292 ALA B O 1
ATOM 7470 N N . PHE B 1 293 ? -2.336 -32.094 -33.812 1 98.75 293 PHE B N 1
ATOM 7471 C CA . PHE B 1 293 ? -3.732 -32.469 -33.625 1 98.75 293 PHE B CA 1
ATOM 7472 C C . PHE B 1 293 ? -3.93 -33.938 -33.906 1 98.75 293 PHE B C 1
ATOM 7474 O O . PHE B 1 293 ? -4.801 -34.594 -33.312 1 98.75 293 PHE B O 1
ATOM 7481 N N . ARG B 1 294 ? -3.123 -34.5 -34.844 1 98.38 294 ARG B N 1
ATOM 7482 C CA . ARG B 1 294 ? -3.186 -35.938 -35.094 1 98.38 294 ARG B CA 1
ATOM 7483 C C . ARG B 1 294 ? -2.777 -36.719 -33.844 1 98.38 294 ARG B C 1
ATOM 7485 O O . ARG B 1 294 ? -3.459 -37.688 -33.438 1 98.38 294 ARG B O 1
ATOM 7492 N N . MET B 1 295 ? -1.686 -36.344 -33.25 1 98.5 295 MET B N 1
ATOM 7493 C CA . MET B 1 295 ? -1.227 -37 -32.031 1 98.5 295 MET B CA 1
ATOM 7494 C C . MET B 1 295 ? -2.281 -36.875 -30.922 1 98.5 295 MET B C 1
ATOM 7496 O O . MET B 1 295 ? -2.535 -37.844 -30.203 1 98.5 295 MET B O 1
ATOM 7500 N N . ALA B 1 296 ? -2.867 -35.719 -30.844 1 98.69 296 ALA B N 1
ATOM 7501 C CA . ALA B 1 296 ? -3.9 -35.469 -29.844 1 98.69 296 ALA B CA 1
ATOM 7502 C C . ALA B 1 296 ? -5.105 -36.375 -30.078 1 98.69 296 ALA B C 1
ATOM 7504 O O . ALA B 1 296 ? -5.66 -36.938 -29.125 1 98.69 296 ALA B O 1
ATOM 7505 N N . ALA B 1 297 ? -5.516 -36.469 -31.312 1 98.38 297 ALA B N 1
ATOM 7506 C CA . ALA B 1 297 ? -6.664 -37.312 -31.656 1 98.38 297 ALA B CA 1
ATOM 7507 C C . ALA B 1 297 ? -6.414 -38.75 -31.281 1 98.38 297 ALA B C 1
ATOM 7509 O O . ALA B 1 297 ? -7.309 -39.438 -30.781 1 98.38 297 ALA B O 1
ATOM 7510 N N . ASP B 1 298 ? -5.277 -39.25 -31.562 1 98.25 298 ASP B N 1
ATOM 7511 C CA . ASP B 1 298 ? -4.914 -40.625 -31.234 1 98.25 298 ASP B CA 1
ATOM 7512 C C . ASP B 1 298 ? -4.961 -40.875 -29.734 1 98.25 298 ASP B C 1
ATOM 7514 O O . ASP B 1 298 ? -5.477 -41.906 -29.281 1 98.25 298 ASP B O 1
ATOM 7518 N N . ALA B 1 299 ? -4.434 -39.969 -28.984 1 98.31 299 ALA B N 1
ATOM 7519 C CA . ALA B 1 299 ? -4.41 -40.062 -27.531 1 98.31 299 ALA B CA 1
ATOM 7520 C C . ALA B 1 299 ? -5.82 -40 -26.953 1 98.31 299 ALA B C 1
ATOM 7522 O O . ALA B 1 299 ? -6.145 -40.688 -25.984 1 98.31 299 ALA B O 1
ATOM 7523 N N . ARG B 1 300 ? -6.594 -39.094 -27.5 1 98.12 300 ARG B N 1
ATOM 7524 C CA . ARG B 1 300 ? -7.973 -38.969 -27.047 1 98.12 300 ARG B CA 1
ATOM 7525 C C . ARG B 1 300 ? -8.734 -40.281 -27.219 1 98.12 300 ARG B C 1
ATOM 7527 O O . ARG B 1 300 ? -9.484 -40.688 -26.328 1 98.12 300 ARG B O 1
ATOM 7534 N N . LYS B 1 301 ? -8.523 -40.906 -28.328 1 97.5 301 LYS B N 1
ATOM 7535 C CA . LYS B 1 301 ? -9.195 -42.156 -28.625 1 97.5 301 LYS B CA 1
ATOM 7536 C C . LYS B 1 301 ? -8.812 -43.25 -27.625 1 97.5 301 LYS B C 1
ATOM 7538 O O . LYS B 1 301 ? -9.648 -44.062 -27.234 1 97.5 301 LYS B O 1
ATOM 7543 N N . LYS B 1 302 ? -7.625 -43.188 -27.188 1 97.56 302 LYS B N 1
ATOM 7544 C CA . LYS B 1 302 ? -7.117 -44.188 -26.25 1 97.56 302 LYS B CA 1
ATOM 7545 C C . LYS B 1 302 ? -7.488 -43.844 -24.812 1 97.56 302 LYS B C 1
ATOM 7547 O O . LYS B 1 302 ? -7.418 -44.688 -23.922 1 97.56 302 LYS B O 1
ATOM 7552 N N . GLY B 1 303 ? -7.852 -42.594 -24.578 1 96.88 303 GLY B N 1
ATOM 7553 C CA . GLY B 1 303 ? -8.164 -42.125 -23.234 1 96.88 303 GLY B CA 1
ATOM 7554 C C . GLY B 1 303 ? -6.945 -41.969 -22.359 1 96.88 303 GLY B C 1
ATOM 7555 O O . GLY B 1 303 ? -7.031 -42.125 -21.141 1 96.88 303 GLY B O 1
ATOM 7556 N N . GLU B 1 304 ? -5.812 -41.75 -22.922 1 96.75 304 GLU B N 1
ATOM 7557 C CA . GLU B 1 304 ? -4.559 -41.625 -22.203 1 96.75 304 GLU B CA 1
ATOM 7558 C C . GLU B 1 304 ? -4.07 -40.156 -22.188 1 96.75 304 GLU B C 1
ATOM 7560 O O . GLU B 1 304 ? -4.223 -39.438 -23.172 1 96.75 304 GLU B O 1
ATOM 7565 N N . PRO B 1 305 ? -3.553 -39.812 -21.047 1 97.5 305 PRO B N 1
ATOM 7566 C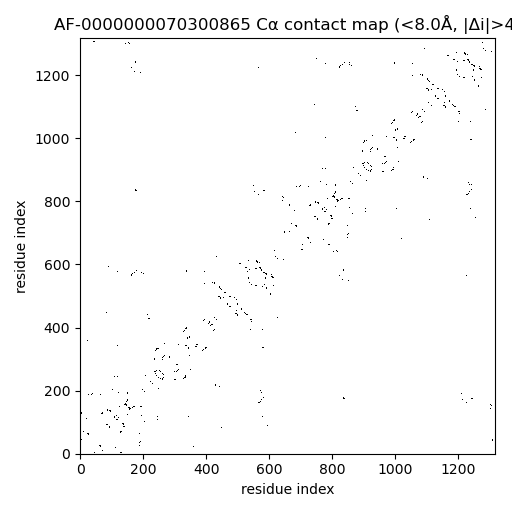 CA . PRO B 1 305 ? -2.973 -38.469 -21.047 1 97.5 305 PRO B CA 1
ATOM 7567 C C . PRO B 1 305 ? -1.813 -38.312 -22.031 1 97.5 305 PRO B C 1
ATOM 7569 O O . PRO B 1 305 ? -1.035 -39.25 -22.219 1 97.5 305 PRO B O 1
ATOM 7572 N N . CYS B 1 306 ? -1.694 -37.188 -22.672 1 98 306 CYS B N 1
ATOM 7573 C CA . CYS B 1 306 ? -0.67 -36.875 -23.672 1 98 306 CYS B CA 1
ATOM 7574 C C . CYS B 1 306 ? -0.434 -35.375 -23.734 1 98 306 CYS B C 1
ATOM 7576 O O . CYS B 1 306 ? -1.374 -34.594 -23.938 1 98 306 CYS B O 1
ATOM 7578 N N . SER B 1 307 ? 0.782 -34.969 -23.5 1 98.69 307 SER B N 1
ATOM 7579 C CA . SER B 1 307 ? 1.122 -33.562 -23.594 1 98.69 307 SER B CA 1
ATOM 7580 C C . SER B 1 307 ? 2.023 -33.281 -24.797 1 98.69 307 SER B C 1
ATOM 7582 O O . SER B 1 307 ? 3.064 -33.938 -24.953 1 98.69 307 SER B O 1
ATOM 7584 N N . ILE B 1 308 ? 1.638 -32.375 -25.656 1 98.81 308 ILE B N 1
ATOM 7585 C CA . ILE B 1 308 ? 2.324 -32.062 -26.906 1 98.81 308 ILE B CA 1
ATOM 7586 C C . ILE B 1 308 ? 2.719 -30.594 -26.938 1 98.81 308 ILE B C 1
ATOM 7588 O O . ILE B 1 308 ? 1.879 -29.719 -26.734 1 98.81 308 ILE B O 1
ATOM 7592 N N . ALA B 1 309 ? 4.008 -30.297 -27.094 1 98.81 309 ALA B N 1
ATOM 7593 C CA . ALA B 1 309 ? 4.465 -28.938 -27.359 1 98.81 309 ALA B CA 1
ATOM 7594 C C . ALA B 1 309 ? 4.473 -28.641 -28.859 1 98.81 309 ALA B C 1
ATOM 7596 O O . ALA B 1 309 ? 5.117 -29.344 -29.625 1 98.81 309 ALA B O 1
ATOM 7597 N N . TYR B 1 310 ? 3.723 -27.672 -29.281 1 98.81 310 TYR B N 1
ATOM 7598 C CA . TYR B 1 310 ? 3.746 -27.188 -30.656 1 98.81 310 TYR B CA 1
ATOM 7599 C C . TYR B 1 310 ? 4.66 -25.969 -30.781 1 98.81 310 TYR B C 1
ATOM 7601 O O . TYR B 1 310 ? 4.414 -24.938 -30.172 1 98.81 310 TYR B O 1
ATOM 7609 N N . HIS B 1 311 ? 5.773 -26.094 -31.531 1 98.62 311 HIS B N 1
ATOM 7610 C CA . HIS B 1 311 ? 6.664 -24.969 -31.781 1 98.62 311 HIS B CA 1
ATOM 7611 C C . HIS B 1 311 ? 6.082 -24.047 -32.844 1 98.62 311 HIS B C 1
ATOM 7613 O O . HIS B 1 311 ? 6.277 -24.266 -34.031 1 98.62 311 HIS B O 1
ATOM 7619 N N . GLY B 1 312 ? 5.457 -23.047 -32.406 1 98.19 312 GLY B N 1
ATOM 7620 C CA . GLY B 1 312 ? 4.762 -22.078 -33.25 1 98.19 312 GLY B CA 1
ATOM 7621 C C . GLY B 1 312 ? 3.828 -21.172 -32.469 1 98.19 312 GLY B C 1
ATOM 7622 O O . GLY B 1 312 ? 3.803 -21.219 -31.219 1 98.19 312 GLY B O 1
ATOM 7623 N N . ASN B 1 313 ? 3.156 -20.344 -33.188 1 98.5 313 ASN B N 1
ATOM 7624 C CA . ASN B 1 313 ? 2.271 -19.375 -32.562 1 98.5 313 ASN B CA 1
ATOM 7625 C C . ASN B 1 313 ? 0.89 -19.953 -32.281 1 98.5 313 ASN B C 1
ATOM 7627 O O . ASN B 1 313 ? 0.347 -20.688 -33.125 1 98.5 313 ASN B O 1
ATOM 7631 N N . VAL B 1 314 ? 0.316 -19.719 -31.188 1 98.56 314 VAL B N 1
ATOM 7632 C CA . VAL B 1 314 ? -0.954 -20.297 -30.75 1 98.56 314 VAL B CA 1
ATOM 7633 C C . VAL B 1 314 ? -2.066 -19.875 -31.703 1 98.56 314 VAL B C 1
ATOM 7635 O O . VAL B 1 314 ? -2.998 -20.641 -31.953 1 98.56 314 VAL B O 1
ATOM 7638 N N . VAL B 1 315 ? -2.025 -18.641 -32.219 1 98.69 315 VAL B N 1
ATOM 7639 C CA . VAL B 1 315 ? -3.061 -18.141 -33.125 1 98.69 315 VAL B CA 1
ATOM 7640 C C . VAL B 1 315 ? -3.111 -19 -34.375 1 98.69 315 VAL B C 1
ATOM 7642 O O . VAL B 1 315 ? -4.191 -19.375 -34.844 1 98.69 315 VAL B O 1
ATOM 7645 N N . ASP B 1 316 ? -1.949 -19.312 -34.938 1 98.62 316 ASP B N 1
ATOM 7646 C CA . ASP B 1 316 ? -1.88 -20.219 -36.094 1 98.62 316 ASP B CA 1
ATOM 7647 C C . ASP B 1 316 ? -2.496 -21.578 -35.781 1 98.62 316 ASP B C 1
ATOM 7649 O O . ASP B 1 316 ? -3.213 -22.141 -36.594 1 98.62 316 ASP B O 1
ATOM 7653 N N . LEU B 1 317 ? -2.148 -22.078 -34.656 1 98.81 317 LEU B N 1
ATOM 7654 C CA . LEU B 1 317 ? -2.656 -23.375 -34.219 1 98.81 317 LEU B CA 1
ATOM 7655 C C . LEU B 1 317 ? -4.176 -23.344 -34.094 1 98.81 317 LEU B C 1
ATOM 7657 O O . LEU B 1 317 ? -4.852 -24.266 -34.562 1 98.81 317 LEU B O 1
ATOM 7661 N N . LEU B 1 318 ? -4.746 -22.375 -33.469 1 98.88 318 LEU B N 1
ATOM 7662 C CA . LEU B 1 318 ? -6.18 -22.234 -33.25 1 98.88 318 LEU B CA 1
ATOM 7663 C C . LEU B 1 318 ? -6.918 -22.031 -34.562 1 98.88 318 LEU B C 1
ATOM 7665 O O . LEU B 1 318 ? -8.016 -22.562 -34.75 1 98.88 318 LEU B O 1
ATOM 7669 N N . GLU B 1 319 ? -6.332 -21.188 -35.406 1 98.75 319 GLU B N 1
ATOM 7670 C CA . GLU B 1 319 ? -6.945 -20.984 -36.719 1 98.75 319 GLU B CA 1
ATOM 7671 C C . GLU B 1 319 ? -7.008 -22.281 -37.5 1 98.75 319 GLU B C 1
ATOM 7673 O O . GLU B 1 319 ? -7.969 -22.516 -38.25 1 98.75 319 GLU B O 1
ATOM 7678 N N . TYR B 1 320 ? -5.961 -23.078 -37.406 1 98.75 320 TYR B N 1
ATOM 7679 C CA . TYR B 1 320 ? -5.98 -24.391 -38.031 1 98.75 320 TYR B CA 1
ATOM 7680 C C . TYR B 1 320 ? -7.113 -25.25 -37.5 1 98.75 320 TYR B C 1
ATOM 7682 O O . TYR B 1 320 ? -7.848 -25.891 -38.25 1 98.75 320 TYR B O 1
ATOM 7690 N N . ALA B 1 321 ? -7.273 -25.312 -36.188 1 98.81 321 ALA B N 1
ATOM 7691 C CA . ALA B 1 321 ? -8.359 -26.062 -35.562 1 98.81 321 ALA B CA 1
ATOM 7692 C C . ALA B 1 321 ? -9.719 -25.594 -36.094 1 98.81 321 ALA B C 1
ATOM 7694 O O . ALA B 1 321 ? -10.602 -26.422 -36.344 1 98.81 321 ALA B O 1
ATOM 7695 N N . LEU B 1 322 ? -9.859 -24.266 -36.125 1 98.56 322 LEU B N 1
ATOM 7696 C CA . LEU B 1 322 ? -11.109 -23.688 -36.625 1 98.56 322 LEU B CA 1
ATOM 7697 C C . LEU B 1 322 ? -11.391 -24.109 -38.062 1 98.56 322 LEU B C 1
ATOM 7699 O O . LEU B 1 322 ? -12.508 -24.531 -38.375 1 98.56 322 LEU B O 1
ATOM 7703 N N . SER B 1 323 ? -10.398 -24 -38.875 1 98.44 323 SER B N 1
ATOM 7704 C CA . SER B 1 323 ? -10.547 -24.297 -40.312 1 98.44 323 SER B CA 1
ATOM 7705 C C . SER B 1 323 ? -10.859 -25.766 -40.531 1 98.44 323 SER B C 1
ATOM 7707 O O . SER B 1 323 ? -11.625 -26.109 -41.406 1 98.44 323 SER B O 1
ATOM 7709 N N . GLU B 1 324 ? -10.266 -26.672 -39.75 1 98.31 324 GLU B N 1
ATOM 7710 C CA . GLU B 1 324 ? -10.414 -28.109 -39.906 1 98.31 324 GLU B CA 1
ATOM 7711 C C . GLU B 1 324 ? -11.586 -28.656 -39.125 1 98.31 324 GLU B C 1
ATOM 7713 O O . GLU B 1 324 ? -11.852 -29.859 -39.125 1 98.31 324 GLU B O 1
ATOM 7718 N N . GLY B 1 325 ? -12.227 -27.812 -38.375 1 98.12 325 GLY B N 1
ATOM 7719 C CA . GLY B 1 325 ? -13.398 -28.203 -37.594 1 98.12 325 GLY B CA 1
ATOM 7720 C C . GLY B 1 325 ? -13.055 -29.094 -36.406 1 98.12 325 GLY B C 1
ATOM 7721 O O . GLY B 1 325 ? -13.82 -29.984 -36.062 1 98.12 325 GLY B O 1
ATOM 7722 N N . ILE B 1 326 ? -11.906 -28.906 -35.875 1 98.44 326 ILE B N 1
ATOM 7723 C CA . ILE B 1 326 ? -11.469 -29.688 -34.719 1 98.44 326 ILE B CA 1
ATOM 7724 C C . ILE B 1 326 ? -12.039 -29.094 -33.438 1 98.44 326 ILE B C 1
ATOM 7726 O O . ILE B 1 326 ? -11.852 -27.906 -33.156 1 98.44 326 ILE B O 1
ATOM 7730 N N . HIS B 1 327 ? -12.719 -29.859 -32.656 1 98 327 HIS B N 1
ATOM 7731 C CA . HIS B 1 327 ? -13.312 -29.391 -31.422 1 98 327 HIS B CA 1
ATOM 7732 C C . HIS B 1 327 ? -12.289 -29.391 -30.281 1 98 327 HIS B C 1
ATOM 7734 O O . HIS B 1 327 ? -11.586 -30.375 -30.078 1 98 327 HIS B O 1
ATOM 7740 N N . ILE B 1 328 ? -12.211 -28.297 -29.578 1 98.69 328 ILE B N 1
ATOM 7741 C CA . ILE B 1 328 ? -11.391 -28.141 -28.391 1 98.69 328 ILE B CA 1
ATOM 7742 C C . ILE B 1 328 ? -12.289 -28.031 -27.156 1 98.69 328 ILE B C 1
ATOM 7744 O O . ILE B 1 328 ? -13.164 -27.172 -27.094 1 98.69 328 ILE B O 1
ATOM 7748 N N . ASP B 1 329 ? -12.07 -28.891 -26.156 1 98.56 329 ASP B N 1
ATOM 7749 C CA . ASP B 1 329 ? -12.922 -28.875 -24.969 1 98.56 329 ASP B CA 1
ATOM 7750 C C . ASP B 1 329 ? -12.609 -27.688 -24.078 1 98.56 329 ASP B C 1
ATOM 7752 O O . ASP B 1 329 ? -13.508 -26.906 -23.719 1 98.56 329 ASP B O 1
ATOM 7756 N N . LEU B 1 330 ? -11.359 -27.594 -23.641 1 98.56 330 LEU B N 1
ATOM 7757 C CA . LEU B 1 330 ? -10.867 -26.5 -22.797 1 98.56 330 LEU B CA 1
ATOM 7758 C C . LEU B 1 330 ? -9.805 -25.688 -23.531 1 98.56 330 LEU B C 1
ATOM 7760 O O . LEU B 1 330 ? -8.898 -26.25 -24.156 1 98.56 330 LEU B O 1
ATOM 7764 N N . LEU B 1 331 ? -9.945 -24.406 -23.5 1 98.69 331 LEU B N 1
ATOM 7765 C CA . LEU B 1 331 ? -9.047 -23.484 -24.188 1 98.69 331 LEU B CA 1
ATOM 7766 C C . LEU B 1 331 ? -8.594 -22.375 -23.25 1 98.69 331 LEU B C 1
ATOM 7768 O O . LEU B 1 331 ? -9.398 -21.812 -22.5 1 98.69 331 LEU B O 1
ATOM 7772 N N . SER B 1 332 ? -7.285 -22.109 -23.156 1 97.81 332 SER B N 1
ATOM 7773 C CA . SER B 1 332 ? -6.77 -21.016 -22.344 1 97.81 332 SER B CA 1
ATOM 7774 C C . SER B 1 332 ? -5.527 -20.391 -22.984 1 97.81 332 SER B C 1
ATOM 7776 O O . SER B 1 332 ? -5.125 -20.781 -24.078 1 97.81 332 SER B O 1
ATOM 7778 N N . ASP B 1 333 ? -5.051 -19.359 -22.391 1 96.88 333 ASP B N 1
ATOM 7779 C CA . ASP B 1 333 ? -3.775 -18.734 -22.734 1 96.88 333 ASP B CA 1
ATOM 7780 C C . ASP B 1 333 ? -3 -18.344 -21.469 1 96.88 333 ASP B C 1
ATOM 7782 O O . ASP B 1 333 ? -3.586 -17.875 -20.5 1 96.88 333 ASP B O 1
ATOM 7786 N N . GLN B 1 334 ? -1.695 -18.625 -21.469 1 95.69 334 GLN B N 1
ATOM 7787 C CA . GLN B 1 334 ? -0.876 -18.219 -20.344 1 95.69 334 GLN B CA 1
ATOM 7788 C C . GLN B 1 334 ? 0.43 -17.578 -20.812 1 95.69 334 GLN B C 1
ATOM 7790 O O . GLN B 1 334 ? 1.476 -17.766 -20.172 1 95.69 334 GLN B O 1
ATOM 7795 N N . THR B 1 335 ? 0.411 -16.953 -22 1 94.31 335 THR B N 1
ATOM 7796 C CA . THR B 1 335 ? 1.538 -16.109 -22.375 1 94.31 335 THR B CA 1
ATOM 7797 C C . THR B 1 335 ? 1.712 -14.977 -21.375 1 94.31 335 THR B C 1
ATOM 7799 O O . THR B 1 335 ? 0.839 -14.742 -20.531 1 94.31 335 THR B O 1
ATOM 7802 N N . SER B 1 336 ? 2.824 -14.305 -21.359 1 92.56 336 SER B N 1
ATOM 7803 C CA . SER B 1 336 ? 3.082 -13.25 -20.391 1 92.56 336 SER B CA 1
ATOM 7804 C C . SER B 1 336 ? 2.426 -11.938 -20.797 1 92.56 336 SER B C 1
ATOM 7806 O O . SER B 1 336 ? 3.104 -10.922 -20.953 1 92.56 336 SER B O 1
ATOM 7808 N N . CYS B 1 337 ? 1.116 -11.945 -20.844 1 95.12 337 CYS B N 1
ATOM 7809 C CA . CYS B 1 337 ? 0.37 -10.781 -21.281 1 95.12 337 CYS B CA 1
ATOM 7810 C C . CYS B 1 337 ? 0.4 -9.672 -20.234 1 95.12 337 CYS B C 1
ATOM 7812 O O . CYS B 1 337 ? 0.053 -8.523 -20.531 1 95.12 337 CYS B O 1
ATOM 7814 N N . HIS B 1 338 ? 0.854 -9.984 -19.031 1 92.62 338 HIS B N 1
ATOM 7815 C CA . HIS B 1 338 ? 1.078 -8.93 -18.047 1 92.62 338 HIS B CA 1
ATOM 7816 C C . HIS B 1 338 ? 2.197 -7.996 -18.5 1 92.62 338 HIS B C 1
ATOM 7818 O O . HIS B 1 338 ? 2.334 -6.891 -17.969 1 92.62 338 HIS B O 1
ATOM 7824 N N . ALA B 1 339 ? 3.01 -8.391 -19.406 1 92.12 339 ALA B N 1
ATOM 7825 C CA . ALA B 1 339 ? 4.043 -7.617 -20.094 1 92.12 339 ALA B CA 1
ATOM 7826 C C . ALA B 1 339 ? 3.875 -7.707 -21.609 1 92.12 339 ALA B C 1
ATOM 7828 O O . ALA B 1 339 ? 4.84 -7.965 -22.344 1 92.12 339 ALA B O 1
ATOM 7829 N N . VAL B 1 340 ? 2.744 -7.41 -22.062 1 95.25 340 VAL B N 1
ATOM 7830 C CA . VAL B 1 340 ? 2.322 -7.703 -23.422 1 95.25 340 VAL B CA 1
ATOM 7831 C C . VAL B 1 340 ? 3.139 -6.867 -24.406 1 95.25 340 VAL B C 1
ATOM 7833 O O . VAL B 1 340 ? 3.525 -7.352 -25.469 1 95.25 340 VAL B O 1
ATOM 7836 N N . TYR B 1 341 ? 3.504 -5.641 -24.078 1 94.25 341 TYR B N 1
ATOM 7837 C CA . TYR B 1 341 ? 4.223 -4.734 -24.969 1 94.25 341 TYR B CA 1
ATOM 7838 C C . TYR B 1 341 ? 5.715 -4.734 -24.656 1 94.25 341 TYR B C 1
ATOM 7840 O O . TYR B 1 341 ? 6.492 -4.023 -25.297 1 94.25 341 TYR B O 1
ATOM 7848 N N . GLU B 1 342 ? 6.086 -5.539 -23.641 1 90.44 342 GLU B N 1
ATOM 7849 C CA . GLU B 1 342 ? 7.492 -5.617 -23.234 1 90.44 342 GLU B CA 1
ATOM 7850 C C . GLU B 1 342 ? 8.109 -6.945 -23.672 1 90.44 342 GLU B C 1
ATOM 7852 O O . GLU B 1 342 ? 9.188 -7.312 -23.203 1 90.44 342 GLU B O 1
ATOM 7857 N N . GLY B 1 343 ? 7.449 -7.625 -24.5 1 91.06 343 GLY B N 1
ATOM 7858 C CA . GLY B 1 343 ? 8.023 -8.828 -25.094 1 91.06 343 GLY B CA 1
ATOM 7859 C C . GLY B 1 343 ? 7.422 -10.109 -24.547 1 91.06 343 GLY B C 1
ATOM 7860 O O . GLY B 1 343 ? 7.848 -11.203 -24.906 1 91.06 343 GLY B O 1
ATOM 7861 N N . GLY B 1 344 ? 6.402 -10.008 -23.703 1 92.88 344 GLY B N 1
ATOM 7862 C CA . GLY B 1 344 ? 5.785 -11.188 -23.125 1 92.88 344 GLY B CA 1
ATOM 7863 C C . GLY B 1 344 ? 4.832 -11.898 -24.062 1 92.88 344 GLY B C 1
ATOM 7864 O O . GLY B 1 344 ? 4.477 -13.055 -23.844 1 92.88 344 GLY B O 1
ATOM 7865 N N . TYR B 1 345 ? 4.449 -11.234 -25.094 1 95.75 345 TYR B N 1
ATOM 7866 C CA . TYR B 1 345 ? 3.537 -11.719 -26.125 1 95.75 345 TYR B CA 1
ATOM 7867 C C . TYR B 1 345 ? 4.156 -11.586 -27.516 1 95.75 345 TYR B C 1
ATOM 7869 O O . TYR B 1 345 ? 4.586 -10.5 -27.906 1 95.75 345 TYR B O 1
ATOM 7877 N N . CYS B 1 346 ? 4.273 -12.688 -28.188 1 97.06 346 CYS B N 1
ATOM 7878 C CA . CYS B 1 346 ? 4.75 -12.656 -29.562 1 97.06 346 CYS B CA 1
ATOM 7879 C C . CYS B 1 346 ? 3.584 -12.641 -30.547 1 97.06 346 CYS B C 1
ATOM 7881 O O . CYS B 1 346 ? 2.887 -13.641 -30.703 1 97.06 346 CYS B O 1
ATOM 7883 N N . PRO B 1 347 ? 3.408 -11.5 -31.234 1 97.38 347 PRO B N 1
ATOM 7884 C CA . PRO B 1 347 ? 2.309 -11.461 -32.188 1 97.38 347 PRO B CA 1
ATOM 7885 C C . PRO B 1 347 ? 2.502 -12.438 -33.344 1 97.38 347 PRO B C 1
ATOM 7887 O O . PRO B 1 347 ? 3.633 -12.672 -33.781 1 97.38 347 PRO B O 1
ATOM 7890 N N . VAL B 1 348 ? 1.382 -12.992 -33.844 1 97.81 348 VAL B N 1
ATOM 7891 C CA . VAL B 1 348 ? 1.392 -14.031 -34.875 1 97.81 348 VAL B CA 1
ATOM 7892 C C . VAL B 1 348 ? 2.01 -13.492 -36.156 1 97.81 348 VAL B C 1
ATOM 7894 O O . VAL B 1 348 ? 2.496 -14.258 -37 1 97.81 348 VAL B O 1
ATOM 7897 N N . THR B 1 349 ? 2.082 -12.188 -36.281 1 96.62 349 THR B N 1
ATOM 7898 C CA . THR B 1 349 ? 2.598 -11.539 -37.469 1 96.62 349 THR B CA 1
ATOM 7899 C C . THR B 1 349 ? 4.125 -11.547 -37.469 1 96.62 349 THR B C 1
ATOM 7901 O O . THR B 1 349 ? 4.746 -11.227 -38.5 1 96.62 349 THR B O 1
ATOM 7904 N N . LEU B 1 350 ? 4.723 -11.93 -36.375 1 97.56 350 LEU B N 1
ATOM 7905 C CA . LEU B 1 350 ? 6.176 -11.891 -36.25 1 97.56 350 LEU B CA 1
ATOM 7906 C C . LEU B 1 350 ? 6.73 -13.25 -35.844 1 97.56 350 LEU B C 1
ATOM 7908 O O . LEU B 1 350 ? 6.086 -13.977 -35.062 1 97.56 350 LEU B O 1
ATOM 7912 N N . SER B 1 351 ? 7.961 -13.523 -36.375 1 96.25 351 SER B N 1
ATOM 7913 C CA . SER B 1 351 ? 8.719 -14.609 -35.781 1 96.25 351 SER B CA 1
ATOM 7914 C C . SER B 1 351 ? 9.273 -14.203 -34.406 1 96.25 351 SER B C 1
ATOM 7916 O O . SER B 1 351 ? 9.273 -13.016 -34.062 1 96.25 351 SER B O 1
ATOM 7918 N N . PHE B 1 352 ? 9.695 -15.18 -33.656 1 95.31 352 PHE B N 1
ATOM 7919 C CA . PHE B 1 352 ? 10.281 -14.898 -32.344 1 95.31 352 PHE B CA 1
ATOM 7920 C C . PHE B 1 352 ? 11.5 -14.008 -32.469 1 95.31 352 PHE B C 1
ATOM 7922 O O . PHE B 1 352 ? 11.703 -13.094 -31.672 1 95.31 352 PHE B O 1
ATOM 7929 N N . GLU B 1 353 ? 12.297 -14.234 -33.469 1 94.75 353 GLU B N 1
ATOM 7930 C CA . GLU B 1 353 ? 13.5 -13.445 -33.719 1 94.75 353 GLU B CA 1
ATOM 7931 C C . GLU B 1 353 ? 13.156 -12.008 -34.094 1 94.75 353 GLU B C 1
ATOM 7933 O O . GLU B 1 353 ? 13.789 -11.062 -33.625 1 94.75 353 GLU B O 1
ATOM 7938 N N . GLU B 1 354 ? 12.172 -11.883 -34.938 1 96.19 354 GLU B N 1
ATOM 7939 C CA . GLU B 1 354 ? 11.742 -10.547 -35.375 1 96.19 354 GLU B CA 1
ATOM 7940 C C . GLU B 1 354 ? 11.195 -9.75 -34.188 1 96.19 354 GLU B C 1
ATOM 7942 O O . GLU B 1 354 ? 11.469 -8.555 -34.062 1 96.19 354 GLU B O 1
ATOM 7947 N N . ARG B 1 355 ? 10.367 -10.453 -33.438 1 95.25 355 ARG B N 1
ATOM 7948 C CA . ARG B 1 355 ? 9.828 -9.812 -32.219 1 95.25 355 ARG B CA 1
ATOM 7949 C C . ARG B 1 355 ? 10.945 -9.297 -31.328 1 95.25 355 ARG B C 1
ATOM 7951 O O . ARG B 1 355 ? 10.891 -8.164 -30.859 1 95.25 355 ARG B O 1
ATOM 7958 N N . THR B 1 356 ? 11.961 -10.039 -31.062 1 93.12 356 THR B N 1
ATOM 7959 C CA . THR B 1 356 ? 13.102 -9.672 -30.219 1 93.12 356 THR B CA 1
ATOM 7960 C C . THR B 1 356 ? 13.844 -8.477 -30.812 1 93.12 356 THR B C 1
ATOM 7962 O O . THR B 1 356 ? 14.227 -7.562 -30.078 1 93.12 356 THR B O 1
ATOM 7965 N N . ARG B 1 357 ? 14.062 -8.508 -32.125 1 94.06 357 ARG B N 1
ATOM 7966 C CA . ARG B 1 357 ? 14.742 -7.414 -32.812 1 94.06 357 ARG B CA 1
ATOM 7967 C C . ARG B 1 357 ? 13.953 -6.117 -32.656 1 94.06 357 ARG B C 1
ATOM 7969 O O . ARG B 1 357 ? 14.531 -5.066 -32.375 1 94.06 357 ARG B O 1
ATOM 7976 N N . LEU B 1 358 ? 12.625 -6.203 -32.812 1 95.25 358 LEU B N 1
ATOM 7977 C CA . LEU B 1 358 ? 11.789 -5.012 -32.781 1 95.25 358 LEU B CA 1
ATOM 7978 C C . LEU B 1 358 ? 11.711 -4.41 -31.391 1 95.25 358 LEU B C 1
ATOM 7980 O O . LEU B 1 358 ? 11.602 -3.193 -31.234 1 95.25 358 LEU B O 1
ATOM 7984 N N . LEU B 1 359 ? 11.781 -5.215 -30.391 1 91.94 359 LEU B N 1
ATOM 7985 C CA . LEU B 1 359 ? 11.781 -4.723 -29.016 1 91.94 359 LEU B CA 1
ATOM 7986 C C . LEU B 1 359 ? 12.922 -3.73 -28.797 1 91.94 359 LEU B C 1
ATOM 7988 O O . LEU B 1 359 ? 12.773 -2.768 -28.047 1 91.94 359 LEU B O 1
ATOM 7992 N N . LYS B 1 360 ? 13.977 -4.012 -29.438 1 90.31 360 LYS B N 1
ATOM 7993 C CA . LYS B 1 360 ? 15.172 -3.189 -29.281 1 90.31 360 LYS B CA 1
ATOM 7994 C C . LYS B 1 360 ? 15.148 -2.01 -30.25 1 90.31 360 LYS B C 1
ATOM 7996 O O . LYS B 1 360 ? 15.422 -0.874 -29.859 1 90.31 360 LYS B O 1
ATOM 8001 N N . GLU B 1 361 ? 14.773 -2.234 -31.453 1 93.38 361 GLU B N 1
ATOM 8002 C CA . GLU B 1 361 ? 15.055 -1.303 -32.531 1 93.38 361 GLU B CA 1
ATOM 8003 C C . GLU B 1 361 ? 13.859 -0.393 -32.812 1 93.38 361 GLU B C 1
ATOM 8005 O O . GLU B 1 361 ? 14.031 0.737 -33.281 1 93.38 361 GLU B O 1
ATOM 8010 N N . ASP B 1 362 ? 12.664 -0.953 -32.656 1 95.31 362 ASP B N 1
ATOM 8011 C CA . ASP B 1 362 ? 11.469 -0.198 -33.031 1 95.31 362 ASP B CA 1
ATOM 8012 C C . ASP B 1 362 ? 10.281 -0.621 -32.156 1 95.31 362 ASP B C 1
ATOM 8014 O O . ASP B 1 362 ? 9.391 -1.341 -32.625 1 95.31 362 ASP B O 1
ATOM 8018 N N . ARG B 1 363 ? 10.148 -0.072 -31 1 92.06 363 ARG B N 1
ATOM 8019 C CA . ARG B 1 363 ? 9.133 -0.429 -30.016 1 92.06 363 ARG B CA 1
ATOM 8020 C C . ARG B 1 363 ? 7.738 -0.094 -30.531 1 92.06 363 ARG B C 1
ATOM 8022 O O . ARG B 1 363 ? 6.781 -0.823 -30.266 1 92.06 363 ARG B O 1
ATOM 8029 N N . ASP B 1 364 ? 7.598 1.02 -31.172 1 95.69 364 ASP B N 1
ATOM 8030 C CA . ASP B 1 364 ? 6.301 1.44 -31.703 1 95.69 364 ASP B CA 1
ATOM 8031 C C . ASP B 1 364 ? 5.746 0.416 -32.688 1 95.69 364 ASP B C 1
ATOM 8033 O O . ASP B 1 364 ? 4.566 0.062 -32.625 1 95.69 364 ASP B O 1
ATOM 8037 N N . GLU B 1 365 ? 6.66 0.027 -33.562 1 97.19 365 GLU B N 1
ATOM 8038 C CA . GLU B 1 365 ? 6.234 -0.993 -34.531 1 97.19 365 GLU B CA 1
ATOM 8039 C C . GLU B 1 365 ? 5.887 -2.299 -33.812 1 97.19 365 GLU B C 1
ATOM 8041 O O . GLU B 1 365 ? 4.914 -2.967 -34.188 1 97.19 365 GLU B O 1
ATOM 8046 N N . PHE B 1 366 ? 6.656 -2.666 -32.875 1 96.75 366 PHE B N 1
ATOM 8047 C CA . PHE B 1 366 ? 6.363 -3.861 -32.094 1 96.75 366 PHE B CA 1
ATOM 8048 C C . PHE B 1 366 ? 4.973 -3.771 -31.484 1 96.75 366 PHE B C 1
ATOM 8050 O O . PHE B 1 366 ? 4.188 -4.715 -31.562 1 96.75 366 PHE B O 1
ATOM 8057 N N . CYS B 1 367 ? 4.645 -2.67 -30.859 1 97.06 367 CYS B N 1
ATOM 8058 C CA . CYS B 1 367 ? 3.355 -2.465 -30.219 1 97.06 367 CYS B CA 1
ATOM 8059 C C . CYS B 1 367 ? 2.217 -2.576 -31.219 1 97.06 367 CYS B C 1
ATOM 8061 O O . CYS B 1 367 ? 1.177 -3.166 -30.922 1 97.06 367 CYS B O 1
ATOM 8063 N N . ARG B 1 368 ? 2.426 -1.99 -32.406 1 97.94 368 ARG B N 1
ATOM 8064 C CA . ARG B 1 368 ? 1.421 -2.086 -33.469 1 97.94 368 ARG B CA 1
ATOM 8065 C C . ARG B 1 368 ? 1.166 -3.539 -33.844 1 97.94 368 ARG B C 1
ATOM 8067 O O . ARG B 1 368 ? 0.017 -3.945 -34.031 1 97.94 368 ARG B O 1
ATOM 8074 N N . GLN B 1 369 ? 2.25 -4.316 -33.969 1 98.25 369 GLN B N 1
ATOM 8075 C CA . GLN B 1 369 ? 2.131 -5.73 -34.312 1 98.25 369 GLN B CA 1
ATOM 8076 C C . GLN B 1 369 ? 1.432 -6.512 -33.188 1 98.25 369 GLN B C 1
ATOM 8078 O O . GLN B 1 369 ? 0.672 -7.441 -33.469 1 98.25 369 GLN B O 1
ATOM 8083 N N . VAL B 1 370 ? 1.695 -6.156 -31.969 1 98.25 370 VAL B N 1
ATOM 8084 C CA . VAL B 1 370 ? 1.036 -6.789 -30.828 1 98.25 370 VAL B CA 1
ATOM 8085 C C . VAL B 1 370 ? -0.472 -6.566 -30.922 1 98.25 370 VAL B C 1
ATOM 8087 O O . VAL B 1 370 ? -1.254 -7.504 -30.75 1 98.25 370 VAL B O 1
ATOM 8090 N N . ASP B 1 371 ? -0.891 -5.324 -31.234 1 98.38 371 ASP B N 1
ATOM 8091 C CA . ASP B 1 371 ? -2.311 -5.004 -31.344 1 98.38 371 ASP B CA 1
ATOM 8092 C C . ASP B 1 371 ? -2.975 -5.836 -32.438 1 98.38 371 ASP B C 1
ATOM 8094 O O . ASP B 1 371 ? -4.07 -6.363 -32.25 1 98.38 371 ASP B O 1
ATOM 8098 N N . LEU B 1 372 ? -2.307 -5.961 -33.562 1 98.25 372 LEU B N 1
ATOM 8099 C CA . LEU B 1 372 ? -2.824 -6.758 -34.656 1 98.25 372 LEU B CA 1
ATOM 8100 C C . LEU B 1 372 ? -2.934 -8.227 -34.25 1 98.25 372 LEU B C 1
ATOM 8102 O O . LEU B 1 372 ? -3.914 -8.891 -34.594 1 98.25 372 LEU B O 1
ATOM 8106 N N . GLY B 1 373 ? -1.877 -8.695 -33.656 1 98.12 373 GLY B N 1
ATOM 8107 C CA . GLY B 1 373 ? -1.884 -10.07 -33.188 1 98.12 373 GLY B CA 1
ATOM 8108 C C . GLY B 1 373 ? -2.992 -10.359 -32.188 1 98.12 373 GLY B C 1
ATOM 8109 O O . GLY B 1 373 ? -3.639 -11.406 -32.25 1 98.12 373 GLY B O 1
ATOM 8110 N N . LEU B 1 374 ? -3.215 -9.484 -31.219 1 98.5 374 LEU B N 1
ATOM 8111 C CA . LEU B 1 374 ? -4.258 -9.648 -30.219 1 98.5 374 LEU B CA 1
ATOM 8112 C C . LEU B 1 374 ? -5.637 -9.672 -30.859 1 98.5 374 LEU B C 1
ATOM 8114 O O . LEU B 1 374 ? -6.523 -10.406 -30.422 1 98.5 374 LEU B O 1
ATOM 8118 N N . LYS B 1 375 ? -5.844 -8.812 -31.891 1 98.44 375 LYS B N 1
ATOM 8119 C CA . LYS B 1 375 ? -7.117 -8.812 -32.594 1 98.44 375 LYS B CA 1
ATOM 8120 C C . LYS B 1 375 ? -7.398 -10.172 -33.219 1 98.44 375 LYS B C 1
ATOM 8122 O O . LYS B 1 375 ? -8.484 -10.727 -33.062 1 98.44 375 LYS B O 1
ATOM 8127 N N . ARG B 1 376 ? -6.406 -10.719 -33.906 1 98.5 376 ARG B N 1
ATOM 8128 C CA . ARG B 1 376 ? -6.559 -12.031 -34.562 1 98.5 376 ARG B CA 1
ATOM 8129 C C . ARG B 1 376 ? -6.789 -13.117 -33.5 1 98.5 376 ARG B C 1
ATOM 8131 O O . ARG B 1 376 ? -7.598 -14.023 -33.719 1 98.5 376 ARG B O 1
ATOM 8138 N N . HIS B 1 377 ? -6.016 -13.031 -32.469 1 98.62 377 HIS B N 1
ATOM 8139 C CA . HIS B 1 377 ? -6.176 -13.969 -31.359 1 98.62 377 HIS B CA 1
ATOM 8140 C C . HIS B 1 377 ? -7.59 -13.922 -30.797 1 98.62 377 HIS B C 1
ATOM 8142 O O . HIS B 1 377 ? -8.211 -14.969 -30.578 1 98.62 377 HIS B O 1
ATOM 8148 N N . PHE B 1 378 ? -8.094 -12.719 -30.531 1 98.44 378 PHE B N 1
ATOM 8149 C CA . PHE B 1 378 ? -9.445 -12.508 -30.031 1 98.44 378 PHE B CA 1
ATOM 8150 C C . PHE B 1 378 ? -10.477 -13.125 -30.969 1 98.44 378 PHE B C 1
ATOM 8152 O O . PHE B 1 378 ? -11.375 -13.844 -30.516 1 98.44 378 PHE B O 1
ATOM 8159 N N . GLU B 1 379 ? -10.352 -12.906 -32.281 1 98.56 379 GLU B N 1
ATOM 8160 C CA . GLU B 1 379 ? -11.312 -13.359 -33.281 1 98.56 379 GLU B CA 1
ATOM 8161 C C . GLU B 1 379 ? -11.375 -14.883 -33.312 1 98.56 379 GLU B C 1
ATOM 8163 O O . GLU B 1 379 ? -12.461 -15.461 -33.438 1 98.56 379 GLU B O 1
ATOM 8168 N N . VAL B 1 380 ? -10.242 -15.516 -33.281 1 98.75 380 VAL B N 1
ATOM 8169 C CA . VAL B 1 380 ? -10.242 -16.969 -33.406 1 98.75 380 VAL B CA 1
ATOM 8170 C C . VAL B 1 380 ? -10.789 -17.594 -32.125 1 98.75 380 VAL B C 1
ATOM 8172 O O . VAL B 1 380 ? -11.477 -18.625 -32.188 1 98.75 380 VAL B O 1
ATOM 8175 N N . VAL B 1 381 ? -10.445 -17.078 -30.953 1 98.69 381 VAL B N 1
ATOM 8176 C CA . VAL B 1 381 ? -11.008 -17.578 -29.703 1 98.69 381 VAL B CA 1
ATOM 8177 C C . VAL B 1 381 ? -12.523 -17.422 -29.719 1 98.69 381 VAL B C 1
ATOM 8179 O O . VAL B 1 381 ? -13.258 -18.328 -29.344 1 98.69 381 VAL B O 1
ATOM 8182 N N . LYS B 1 382 ? -12.961 -16.219 -30.109 1 98.5 382 LYS B N 1
ATOM 8183 C CA . LYS B 1 382 ? -14.391 -15.945 -30.203 1 98.5 382 LYS B CA 1
ATOM 8184 C C . LYS B 1 382 ? -15.094 -16.984 -31.062 1 98.5 382 LYS B C 1
ATOM 8186 O O . LYS B 1 382 ? -16.156 -17.484 -30.703 1 98.5 382 LYS B O 1
ATOM 8191 N N . ALA B 1 383 ? -14.516 -17.281 -32.219 1 98.69 383 ALA B N 1
ATOM 8192 C CA . ALA B 1 383 ? -15.094 -18.25 -33.125 1 98.69 383 ALA B CA 1
ATOM 8193 C C . ALA B 1 383 ? -15.133 -19.641 -32.531 1 98.69 383 ALA B C 1
ATOM 8195 O O . ALA B 1 383 ? -16.109 -20.375 -32.688 1 98.69 383 ALA B O 1
ATOM 8196 N N . LEU B 1 384 ? -14.094 -20.016 -31.875 1 98.75 384 LEU B N 1
ATOM 8197 C CA . LEU B 1 384 ? -14.016 -21.359 -31.281 1 98.75 384 LEU B CA 1
ATOM 8198 C C . LEU B 1 384 ? -14.992 -21.484 -30.109 1 98.75 384 LEU B C 1
ATOM 8200 O O . LEU B 1 384 ? -15.594 -22.531 -29.906 1 98.75 384 LEU B O 1
ATOM 8204 N N . VAL B 1 385 ? -15.109 -20.453 -29.344 1 98.44 385 VAL B N 1
ATOM 8205 C CA . VAL B 1 385 ? -16.078 -20.422 -28.25 1 98.44 385 VAL B CA 1
ATOM 8206 C C . VAL B 1 385 ? -17.5 -20.578 -28.812 1 98.44 385 VAL B C 1
ATOM 8208 O O . VAL B 1 385 ? -18.312 -21.312 -28.266 1 98.44 385 VAL B O 1
ATOM 8211 N N . ALA B 1 386 ? -17.766 -19.859 -29.859 1 97.88 386 ALA B N 1
ATOM 8212 C CA . ALA B 1 386 ? -19.078 -19.938 -30.516 1 97.88 386 ALA B CA 1
ATOM 8213 C C . ALA B 1 386 ? -19.375 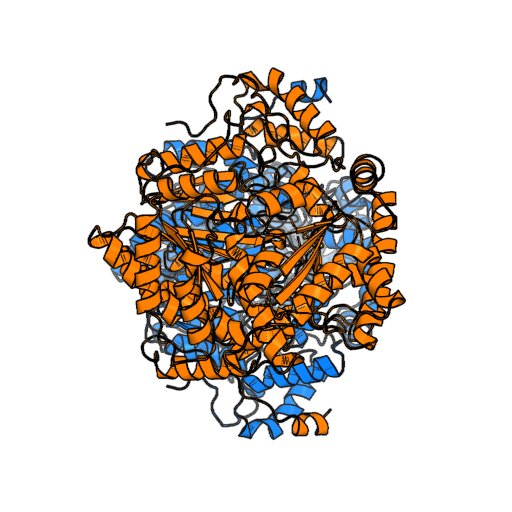-21.359 -30.984 1 97.88 386 ALA B C 1
ATOM 8215 O O . ALA B 1 386 ? -20.531 -21.766 -31.109 1 97.88 386 ALA B O 1
ATOM 8216 N N . ARG B 1 387 ? -18.344 -22.109 -31.156 1 97.75 387 ARG B N 1
ATOM 8217 C CA . ARG B 1 387 ? -18.5 -23.484 -31.641 1 97.75 387 ARG B CA 1
ATOM 8218 C C . ARG B 1 387 ? -18.484 -24.484 -30.484 1 97.75 387 ARG B C 1
ATOM 8220 O O . ARG B 1 387 ? -18.422 -25.688 -30.703 1 97.75 387 ARG B O 1
ATOM 8227 N N . GLY B 1 388 ? -18.359 -23.938 -29.312 1 97.25 388 GLY B N 1
ATOM 8228 C CA . GLY B 1 388 ? -18.609 -24.812 -28.188 1 97.25 388 GLY B CA 1
ATOM 8229 C C . GLY B 1 388 ? -17.391 -24.984 -27.281 1 97.25 388 GLY B C 1
ATOM 8230 O O . GLY B 1 388 ? -17.469 -25.641 -26.25 1 97.25 388 GLY B O 1
ATOM 8231 N N . SER B 1 389 ? -16.25 -24.438 -27.562 1 98.19 389 SER B N 1
ATOM 8232 C CA . SER B 1 389 ? -15.094 -24.5 -26.688 1 98.19 389 SER B CA 1
ATOM 8233 C C . SER B 1 389 ? -15.305 -23.656 -25.438 1 98.19 389 SER B C 1
ATOM 8235 O O . SER B 1 389 ? -15.867 -22.562 -25.5 1 98.19 389 SER B O 1
ATOM 8237 N N . TYR B 1 390 ? -14.875 -24.156 -24.234 1 97.94 390 TYR B N 1
ATOM 8238 C CA . TYR B 1 390 ? -14.844 -23.344 -23.031 1 97.94 390 TYR B CA 1
ATOM 8239 C C . TYR B 1 390 ? -13.508 -22.625 -22.891 1 97.94 390 TYR B C 1
ATOM 8241 O O . TYR B 1 390 ? -12.477 -23.281 -22.688 1 97.94 390 TYR B O 1
ATOM 8249 N N . PHE B 1 391 ? -13.57 -21.375 -23 1 98.25 391 PHE B N 1
ATOM 8250 C CA . PHE B 1 391 ? -12.359 -20.562 -22.844 1 98.25 391 PHE B CA 1
ATOM 8251 C C . PHE B 1 391 ? -12.32 -19.906 -21.469 1 98.25 391 PHE B C 1
ATOM 8253 O O . PHE B 1 391 ? -13.344 -19.438 -20.969 1 98.25 391 PHE B O 1
ATOM 8260 N N . PHE B 1 392 ? -11.125 -19.906 -20.844 1 96.31 392 PHE B N 1
ATOM 8261 C CA . PHE B 1 392 ? -10.906 -19.109 -19.656 1 96.31 392 PHE B CA 1
ATOM 8262 C C . PHE B 1 392 ? -9.547 -18.406 -19.703 1 96.31 392 PHE B C 1
ATOM 8264 O O . PHE B 1 392 ? -8.57 -19 -20.172 1 96.31 392 PHE B O 1
ATOM 8271 N N . ASP B 1 393 ? -9.539 -17.172 -19.281 1 94.69 393 ASP B N 1
ATOM 8272 C CA . ASP B 1 393 ? -8.297 -16.453 -19.062 1 94.69 393 ASP B CA 1
ATOM 8273 C C . ASP B 1 393 ? -7.559 -16.969 -17.828 1 94.69 393 ASP B C 1
ATOM 8275 O O . ASP B 1 393 ? -8.086 -16.922 -16.719 1 94.69 393 ASP B O 1
ATOM 8279 N N . TYR B 1 394 ? -6.305 -17.375 -18.062 1 93.56 394 TYR B N 1
ATOM 8280 C CA . TYR B 1 394 ? -5.586 -18.031 -16.969 1 93.56 394 TYR B CA 1
ATOM 8281 C C . TYR B 1 394 ? -4.879 -17 -16.094 1 93.56 394 TYR B C 1
ATOM 8283 O O . TYR B 1 394 ? -3.885 -17.312 -15.438 1 93.56 394 TYR B O 1
ATOM 8291 N N . GLY B 1 395 ? -5.297 -15.758 -16.156 1 91.75 395 GLY B N 1
ATOM 8292 C CA . GLY B 1 395 ? -4.895 -14.75 -15.188 1 91.75 395 GLY B CA 1
ATOM 8293 C C . GLY B 1 395 ? -3.594 -14.062 -15.539 1 91.75 395 GLY B C 1
ATOM 8294 O O . GLY B 1 395 ? -2.861 -13.609 -14.656 1 91.75 395 GLY B O 1
ATOM 8295 N N . ASN B 1 396 ? -3.277 -14 -16.781 1 94.56 396 ASN B N 1
ATOM 8296 C CA . ASN B 1 396 ? -2.066 -13.352 -17.266 1 94.56 396 ASN B CA 1
ATOM 8297 C C . ASN B 1 396 ? -2.371 -12.008 -17.922 1 94.56 396 ASN B C 1
ATOM 8299 O O . ASN B 1 396 ? -1.556 -11.477 -18.672 1 94.56 396 ASN B O 1
ATOM 8303 N N . ALA B 1 397 ? -3.586 -11.562 -17.719 1 95.62 397 ALA B N 1
ATOM 8304 C CA . ALA B 1 397 ? -4.07 -10.281 -18.219 1 95.62 397 ALA B CA 1
ATOM 8305 C C . ALA B 1 397 ? -4.336 -10.344 -19.719 1 95.62 397 ALA B C 1
ATOM 8307 O O . ALA B 1 397 ? -4.234 -9.328 -20.422 1 95.62 397 ALA B O 1
ATOM 8308 N N . PHE B 1 398 ? -4.625 -11.508 -20.234 1 97.44 398 PHE B N 1
ATOM 8309 C CA . PHE B 1 398 ? -4.879 -11.664 -21.656 1 97.44 398 PHE B CA 1
ATOM 8310 C C . PHE B 1 398 ? -6.082 -10.828 -22.094 1 97.44 398 PHE B C 1
ATOM 8312 O O . PHE B 1 398 ? -5.98 -10.016 -23 1 97.44 398 PHE B O 1
ATOM 8319 N N . MET B 1 399 ? -7.195 -10.969 -21.438 1 97.94 399 MET B N 1
ATOM 8320 C CA . MET B 1 399 ? -8.406 -10.25 -21.812 1 97.94 399 MET B CA 1
ATOM 8321 C C . MET B 1 399 ? -8.242 -8.75 -21.609 1 97.94 399 MET B C 1
ATOM 8323 O O . MET B 1 399 ? -8.734 -7.945 -22.406 1 97.94 399 MET B O 1
ATOM 8327 N N . LYS B 1 400 ? -7.598 -8.383 -20.531 1 97.38 400 LYS B N 1
ATOM 8328 C CA . LYS B 1 400 ? -7.32 -6.973 -20.297 1 97.38 400 LYS B CA 1
ATOM 8329 C C . LYS B 1 400 ? -6.438 -6.398 -21.406 1 97.38 400 LYS B C 1
ATOM 8331 O O . LYS B 1 400 ? -6.629 -5.258 -21.828 1 97.38 400 LYS B O 1
ATOM 8336 N N . SER B 1 401 ? -5.445 -7.176 -21.828 1 97.75 401 SER B N 1
ATOM 8337 C CA . SER B 1 401 ? -4.586 -6.742 -22.938 1 97.75 401 SER B CA 1
ATOM 8338 C C . SER B 1 401 ? -5.383 -6.531 -24.219 1 97.75 401 SER B C 1
ATOM 8340 O O . SER B 1 401 ? -5.133 -5.582 -24.953 1 97.75 401 SER B O 1
ATOM 8342 N N . ILE B 1 402 ? -6.316 -7.449 -24.469 1 98.12 402 ILE B N 1
ATOM 8343 C CA . ILE B 1 402 ? -7.195 -7.301 -25.625 1 98.12 402 ILE B CA 1
ATOM 8344 C C . ILE B 1 402 ? -7.988 -6 -25.516 1 98.12 402 ILE B C 1
ATOM 8346 O O . ILE B 1 402 ? -8.047 -5.215 -26.453 1 98.12 402 ILE B O 1
ATOM 8350 N N . TYR B 1 403 ? -8.555 -5.75 -24.375 1 97.94 403 TYR B N 1
ATOM 8351 C CA . TYR B 1 403 ? -9.312 -4.523 -24.141 1 97.94 403 TYR B CA 1
ATOM 8352 C C . TYR B 1 403 ? -8.438 -3.295 -24.344 1 97.94 403 TYR B C 1
ATOM 8354 O O . TYR B 1 403 ? -8.844 -2.342 -25.016 1 97.94 403 TYR B O 1
ATOM 8362 N N . ASP B 1 404 ? -7.277 -3.287 -23.812 1 96.56 404 ASP B N 1
ATOM 8363 C CA . ASP B 1 404 ? -6.375 -2.141 -23.859 1 96.56 404 ASP B CA 1
ATOM 8364 C C . ASP B 1 404 ? -5.906 -1.865 -25.281 1 96.56 404 ASP B C 1
ATOM 8366 O O . ASP B 1 404 ? -5.473 -0.755 -25.594 1 96.56 404 ASP B O 1
ATOM 8370 N N . SER B 1 405 ? -5.93 -2.859 -26.094 1 97.56 405 SER B N 1
ATOM 8371 C CA . SER B 1 405 ? -5.527 -2.693 -27.484 1 97.56 405 SER B CA 1
ATOM 8372 C C . SER B 1 405 ? -6.605 -1.975 -28.297 1 97.56 405 SER B C 1
ATOM 8374 O O . SER B 1 405 ? -6.387 -1.609 -29.453 1 97.56 405 SER B O 1
ATOM 8376 N N . GLY B 1 406 ? -7.781 -1.771 -27.719 1 97 406 GLY B N 1
ATOM 8377 C CA . GLY B 1 406 ? -8.836 -1.002 -28.375 1 97 406 GLY B CA 1
ATOM 8378 C C . GLY B 1 406 ? -10.047 -1.838 -28.734 1 97 406 GLY B C 1
ATOM 8379 O O . GLY B 1 406 ? -11.031 -1.314 -29.266 1 97 406 GLY B O 1
ATOM 8380 N N . ILE B 1 407 ? -10.008 -3.127 -28.422 1 97.94 407 ILE B N 1
ATOM 8381 C CA . ILE B 1 407 ? -11.125 -4.004 -28.734 1 97.94 407 ILE B CA 1
ATOM 8382 C C . ILE B 1 407 ? -12.156 -3.955 -27.609 1 97.94 407 ILE B C 1
ATOM 8384 O O . ILE B 1 407 ? -12.195 -4.84 -26.75 1 97.94 407 ILE B O 1
ATOM 8388 N N . ILE B 1 408 ? -13.062 -3.074 -27.656 1 96.81 408 ILE B N 1
ATOM 8389 C CA . ILE B 1 408 ? -14.016 -2.744 -26.594 1 96.81 408 ILE B CA 1
ATOM 8390 C C . ILE B 1 408 ? -15.062 -3.848 -26.484 1 96.81 408 ILE B C 1
ATOM 8392 O O . ILE B 1 408 ? -15.656 -4.047 -25.422 1 96.81 408 ILE B O 1
ATOM 8396 N N . GLU B 1 409 ? -15.25 -4.559 -27.625 1 96.69 409 GLU B N 1
ATOM 8397 C CA . GLU B 1 409 ? -16.266 -5.602 -27.688 1 96.69 409 GLU B CA 1
ATOM 8398 C C . GLU B 1 409 ? -16.047 -6.656 -26.609 1 96.69 409 GLU B C 1
ATOM 8400 O O . GLU B 1 409 ? -16.969 -7.367 -26.219 1 96.69 409 GLU B O 1
ATOM 8405 N N . ILE B 1 410 ? -14.836 -6.746 -26.125 1 97.81 410 ILE B N 1
ATOM 8406 C CA . ILE B 1 410 ? -14.531 -7.773 -25.125 1 97.81 410 ILE B CA 1
ATOM 8407 C C . ILE B 1 410 ? -15.07 -7.355 -23.766 1 97.81 410 ILE B C 1
ATOM 8409 O O . ILE B 1 410 ? -15.219 -8.188 -22.859 1 97.81 410 ILE B O 1
ATOM 8413 N N . SER B 1 411 ? -15.297 -6.059 -23.562 1 96.62 411 SER B N 1
ATOM 8414 C CA . SER B 1 411 ? -15.883 -5.566 -22.312 1 96.62 411 SER B CA 1
ATOM 8415 C C . SER B 1 411 ? -17.312 -6.074 -22.125 1 96.62 411 SER B C 1
ATOM 8417 O O . SER B 1 411 ? -18.109 -6.016 -23.062 1 96.62 411 SER B O 1
ATOM 8419 N N . LYS B 1 412 ? -17.562 -6.516 -21 1 93.44 412 LYS B N 1
ATOM 8420 C CA . LYS B 1 412 ? -18.906 -7.043 -20.719 1 93.44 412 LYS B CA 1
ATOM 8421 C C . LYS B 1 412 ? -19.969 -5.961 -20.875 1 93.44 412 LYS B C 1
ATOM 8423 O O . LYS B 1 412 ? -21.062 -6.23 -21.375 1 93.44 412 LYS B O 1
ATOM 8428 N N . ASN B 1 413 ? -19.703 -4.707 -20.422 1 89.88 413 ASN B N 1
ATOM 8429 C CA . ASN B 1 413 ? -20.688 -3.621 -20.484 1 89.88 413 ASN B CA 1
ATOM 8430 C C . ASN B 1 413 ? -20.453 -2.74 -21.719 1 89.88 413 ASN B C 1
ATOM 8432 O O . ASN B 1 413 ? -21.219 -1.813 -21.969 1 89.88 413 ASN B O 1
ATOM 8436 N N . ARG B 1 414 ? -19.391 -2.938 -22.453 1 92 414 ARG B N 1
ATOM 8437 C CA . ARG B 1 414 ? -19.047 -2.273 -23.703 1 92 414 ARG B CA 1
ATOM 8438 C C . ARG B 1 414 ? -18.703 -0.806 -23.469 1 92 414 ARG B C 1
ATOM 8440 O O . ARG B 1 414 ? -18.781 0.011 -24.391 1 92 414 ARG B O 1
ATOM 8447 N N . ILE B 1 415 ? -18.375 -0.43 -22.266 1 88.25 415 ILE B N 1
ATOM 8448 C CA . ILE B 1 415 ? -18.078 0.957 -21.922 1 88.25 415 ILE B CA 1
ATOM 8449 C C . ILE B 1 415 ? -16.672 1.053 -21.328 1 88.25 415 ILE B C 1
ATOM 8451 O O . ILE B 1 415 ? -15.867 1.885 -21.75 1 88.25 415 ILE B O 1
ATOM 8455 N N . ASP B 1 416 ? -16.359 0.242 -20.391 1 90.12 416 ASP B N 1
ATOM 8456 C CA . ASP B 1 416 ? -15.07 0.24 -19.688 1 90.12 416 ASP B CA 1
ATOM 8457 C C . ASP B 1 416 ? -14.703 -1.164 -19.219 1 90.12 416 ASP B C 1
ATOM 8459 O O . ASP B 1 416 ? -15.273 -2.152 -19.688 1 90.12 416 ASP B O 1
ATOM 8463 N N . ASP B 1 417 ? -13.656 -1.278 -18.469 1 92.31 417 ASP B N 1
ATOM 8464 C CA . ASP B 1 417 ? -13.164 -2.586 -18.047 1 92.31 417 ASP B CA 1
ATOM 8465 C C . ASP B 1 417 ? -13.633 -2.912 -16.625 1 92.31 417 ASP B C 1
ATOM 8467 O O . ASP B 1 417 ? -13.117 -3.844 -16 1 92.31 417 ASP B O 1
ATOM 8471 N N . LYS B 1 418 ? -14.641 -2.316 -16.031 1 86.62 418 LYS B N 1
ATOM 8472 C CA . LYS B 1 418 ? -14.93 -2.387 -14.594 1 86.62 418 LYS B CA 1
ATOM 8473 C C . LYS B 1 418 ? -15.945 -3.479 -14.289 1 86.62 418 LYS B C 1
ATOM 8475 O O . LYS B 1 418 ? -16.047 -3.945 -13.156 1 86.62 418 LYS B O 1
ATOM 8480 N N . ASP B 1 419 ? -16.703 -3.9 -15.312 1 87.38 419 ASP B N 1
ATOM 8481 C CA . ASP B 1 419 ? -17.688 -4.953 -15.094 1 87.38 419 ASP B CA 1
ATOM 8482 C C . ASP B 1 419 ? -17.156 -6.312 -15.539 1 87.38 419 ASP B C 1
ATOM 8484 O O . ASP B 1 419 ? -17.891 -7.297 -15.57 1 87.38 419 ASP B O 1
ATOM 8488 N N . GLY B 1 420 ? -15.914 -6.336 -15.906 1 91.38 420 GLY B N 1
ATOM 8489 C CA . GLY B 1 420 ? -15.328 -7.578 -16.375 1 91.38 420 GLY B CA 1
ATOM 8490 C C . GLY B 1 420 ? -15.461 -7.777 -17.875 1 91.38 420 GLY B C 1
ATOM 8491 O O . GLY B 1 420 ? -15.781 -6.836 -18.609 1 91.38 420 GLY B O 1
ATOM 8492 N N . PHE B 1 421 ? -15.164 -8.922 -18.359 1 96.38 421 PHE B N 1
ATOM 8493 C CA . PHE B 1 421 ? -15.102 -9.195 -19.781 1 96.38 421 PHE B CA 1
ATOM 8494 C C . PHE B 1 421 ? -16.094 -10.281 -20.172 1 96.38 421 PHE B C 1
ATOM 8496 O O . PHE B 1 421 ? -16.719 -10.898 -19.312 1 96.38 421 PHE B O 1
ATOM 8503 N N . ILE B 1 422 ? -16.281 -10.484 -21.438 1 96.31 422 ILE B N 1
ATOM 8504 C CA . ILE B 1 422 ? -17.359 -11.328 -21.938 1 96.31 422 ILE B CA 1
ATOM 8505 C C . ILE B 1 422 ? -17.078 -12.789 -21.609 1 96.31 422 ILE B C 1
ATOM 8507 O O . ILE B 1 422 ? -17.984 -13.617 -21.594 1 96.31 422 ILE B O 1
ATOM 8511 N N . TRP B 1 423 ? -15.844 -13.156 -21.391 1 96.25 423 TRP B N 1
ATOM 8512 C CA . TRP B 1 423 ? -15.484 -14.492 -20.906 1 96.25 423 TRP B CA 1
ATOM 8513 C C . TRP B 1 423 ? -15 -14.43 -19.469 1 96.25 423 TRP B C 1
ATOM 8515 O O . TRP B 1 423 ? -14.297 -13.5 -19.078 1 96.25 423 TRP B O 1
ATOM 8525 N N . PRO B 1 424 ? -15.367 -15.336 -18.719 1 92.88 424 PRO B N 1
ATOM 8526 C CA . PRO B 1 424 ? -14.875 -15.336 -17.344 1 92.88 424 PRO B CA 1
ATOM 8527 C C . PRO B 1 424 ? -13.414 -15.758 -17.234 1 92.88 424 PRO B C 1
ATOM 8529 O O . PRO B 1 424 ? -12.93 -16.531 -18.062 1 92.88 424 PRO B O 1
ATOM 8532 N N . SER B 1 425 ? -12.758 -15.242 -16.281 1 94.56 425 SER B N 1
ATOM 8533 C CA . SER B 1 425 ? -11.43 -15.75 -15.961 1 94.56 425 SER B CA 1
ATOM 8534 C C . SER B 1 425 ? -11.508 -17.016 -15.109 1 94.56 425 SER B C 1
ATOM 8536 O O . SER B 1 425 ? -12.57 -17.359 -14.594 1 94.56 425 SER B O 1
ATOM 8538 N N . TYR B 1 426 ? -10.344 -17.703 -15 1 95.81 426 TYR B N 1
ATOM 8539 C CA . TYR B 1 426 ? -10.328 -18.953 -14.242 1 95.81 426 TYR B CA 1
ATOM 8540 C C . TYR B 1 426 ? -10.656 -18.703 -12.773 1 95.81 426 TYR B C 1
ATOM 8542 O O . TYR B 1 426 ? -11.25 -19.562 -12.109 1 95.81 426 TYR B O 1
ATOM 8550 N N . VAL B 1 427 ? -10.328 -17.484 -12.25 1 95.38 427 VAL B N 1
ATOM 8551 C CA . VAL B 1 427 ? -10.633 -17.203 -10.852 1 95.38 427 VAL B CA 1
ATOM 8552 C C . VAL B 1 427 ? -12.109 -16.828 -10.719 1 95.38 427 VAL B C 1
ATOM 8554 O O . VAL B 1 427 ? -12.773 -17.234 -9.758 1 95.38 427 VAL B O 1
ATOM 8557 N N . GLU B 1 428 ? -12.578 -16.094 -11.656 1 94.12 428 GLU B N 1
ATOM 8558 C CA . GLU B 1 428 ? -13.953 -15.609 -11.602 1 94.12 428 GLU B CA 1
ATOM 8559 C C . GLU B 1 428 ? -14.945 -16.766 -11.547 1 94.12 428 GLU B C 1
ATOM 8561 O O . GLU B 1 428 ? -15.906 -16.719 -10.773 1 94.12 428 GLU B O 1
ATOM 8566 N N . ASP B 1 429 ? -14.641 -17.859 -12.273 1 93.5 429 ASP B N 1
ATOM 8567 C CA . ASP B 1 429 ? -15.656 -18.891 -12.445 1 93.5 429 ASP B CA 1
ATOM 8568 C C . ASP B 1 429 ? -15.273 -20.172 -11.703 1 93.5 429 ASP B C 1
ATOM 8570 O O . ASP B 1 429 ? -16.141 -20.984 -11.359 1 93.5 429 ASP B O 1
ATOM 8574 N N . ILE B 1 430 ? -13.992 -20.375 -11.508 1 95.81 430 ILE B N 1
ATOM 8575 C CA . ILE B 1 430 ? -13.57 -21.703 -11.07 1 95.81 430 ILE B CA 1
ATOM 8576 C C . ILE B 1 430 ? -12.891 -21.594 -9.711 1 95.81 430 ILE B C 1
ATOM 8578 O O . ILE B 1 430 ? -13.492 -21.906 -8.68 1 95.81 430 ILE B O 1
ATOM 8582 N N . MET B 1 431 ? -11.711 -20.984 -9.672 1 96.06 431 MET B N 1
ATOM 8583 C CA . MET B 1 431 ? -10.891 -20.984 -8.469 1 96.06 431 MET B CA 1
ATOM 8584 C C . MET B 1 431 ? -11.531 -20.141 -7.371 1 96.06 431 MET B C 1
ATOM 8586 O O . MET B 1 431 ? -11.445 -20.484 -6.191 1 96.06 431 MET B O 1
ATOM 8590 N N . GLY B 1 432 ? -12.164 -19.031 -7.754 1 95.88 432 GLY B N 1
ATOM 8591 C CA . GLY B 1 432 ? -12.789 -18.172 -6.777 1 95.88 432 GLY B CA 1
ATOM 8592 C C . GLY B 1 432 ? -13.875 -18.859 -5.973 1 95.88 432 GLY B C 1
ATOM 8593 O O . GLY B 1 432 ? -13.703 -19.094 -4.773 1 95.88 432 GLY B O 1
ATOM 8594 N N . PRO B 1 433 ? -14.906 -19.281 -6.66 1 96 433 PRO B N 1
ATOM 8595 C CA . PRO B 1 433 ? -16.047 -19.875 -5.965 1 96 433 PRO B CA 1
ATOM 8596 C C . PRO B 1 433 ? -15.734 -21.25 -5.371 1 96 433 PRO B C 1
ATOM 8598 O O . PRO B 1 433 ? -16.266 -21.609 -4.32 1 96 433 PRO B O 1
ATOM 8601 N N . GLU B 1 434 ? -14.75 -21.953 -6.023 1 95.38 434 GLU B N 1
ATOM 8602 C CA . GLU B 1 434 ? -14.586 -23.359 -5.645 1 95.38 434 GLU B CA 1
ATOM 8603 C C . GLU B 1 434 ? -13.438 -23.531 -4.652 1 95.38 434 GLU B C 1
ATOM 8605 O O . GLU B 1 434 ? -13.336 -24.562 -3.98 1 95.38 434 GLU B O 1
ATOM 8610 N N . LEU B 1 435 ? -12.578 -22.562 -4.562 1 97 435 LEU B N 1
ATOM 8611 C CA . LEU B 1 435 ? -11.422 -22.734 -3.689 1 97 435 LEU B CA 1
ATOM 8612 C C . LEU B 1 435 ? -11.242 -21.516 -2.779 1 97 435 LEU B C 1
ATOM 8614 O O . LEU B 1 435 ? -11.398 -21.625 -1.561 1 97 435 LEU B O 1
ATOM 8618 N N . PHE B 1 436 ? -11.094 -20.312 -3.297 1 97.31 436 PHE B N 1
ATOM 8619 C CA . PHE B 1 436 ? -10.758 -19.125 -2.521 1 97.31 436 PHE B CA 1
ATOM 8620 C C . PHE B 1 436 ? -11.883 -18.781 -1.553 1 97.31 436 PHE B C 1
ATOM 8622 O O . PHE B 1 436 ? -11.633 -18.406 -0.405 1 97.31 436 PHE B O 1
ATOM 8629 N N . ASP B 1 437 ? -13.062 -18.922 -1.997 1 97.81 437 ASP B N 1
ATOM 8630 C CA . ASP B 1 437 ? -14.195 -18.609 -1.131 1 97.81 437 ASP B CA 1
ATOM 8631 C C . ASP B 1 437 ? -14.203 -19.5 0.108 1 97.81 437 ASP B C 1
ATOM 8633 O O . ASP B 1 437 ? -14.703 -19.109 1.164 1 97.81 437 ASP B O 1
ATOM 8637 N N . TYR B 1 438 ? -13.594 -20.734 -0.05 1 97.75 438 TYR B N 1
ATOM 8638 C CA . TYR B 1 438 ? -13.531 -21.688 1.057 1 97.75 438 TYR B CA 1
ATOM 8639 C C . TYR B 1 438 ? -12.242 -21.516 1.854 1 97.75 438 TYR B C 1
ATOM 8641 O O . TYR B 1 438 ? -12.047 -22.188 2.871 1 97.75 438 TYR B O 1
ATOM 8649 N N . GLY B 1 439 ? -11.383 -20.688 1.403 1 97.62 439 GLY B N 1
ATOM 8650 C CA . GLY B 1 439 ? -10.133 -20.438 2.09 1 97.62 439 GLY B CA 1
ATOM 8651 C C . GLY B 1 439 ? -8.992 -21.312 1.588 1 97.62 439 GLY B C 1
ATOM 8652 O O . GLY B 1 439 ? -7.875 -21.234 2.105 1 97.62 439 GLY B O 1
ATOM 8653 N N . TYR B 1 440 ? -9.281 -22.141 0.575 1 97.56 440 TYR B N 1
ATOM 8654 C CA . TYR B 1 440 ? -8.195 -22.938 0.018 1 97.56 440 TYR B CA 1
ATOM 8655 C C . TYR B 1 440 ? -7.262 -22.078 -0.826 1 97.56 440 TYR B C 1
ATOM 8657 O O . TYR B 1 440 ? -7.715 -21.234 -1.592 1 97.56 440 TYR B O 1
ATOM 8665 N N . GLY B 1 441 ? -5.996 -22.156 -0.636 1 96.12 441 GLY B N 1
ATOM 8666 C CA . GLY B 1 441 ? -4.992 -21.469 -1.435 1 96.12 441 GLY B CA 1
ATOM 8667 C C . GLY B 1 441 ? -3.666 -22.203 -1.483 1 96.12 441 GLY B C 1
ATOM 8668 O O . GLY B 1 441 ? -3.523 -23.266 -0.901 1 96.12 441 GLY B O 1
ATOM 8669 N N . PRO B 1 442 ? -2.76 -21.609 -2.246 1 96.12 442 PRO B N 1
ATOM 8670 C CA . PRO B 1 442 ? -1.488 -22.297 -2.477 1 96.12 442 PRO B CA 1
ATOM 8671 C C . PRO B 1 442 ? -0.558 -22.234 -1.268 1 96.12 442 PRO B C 1
ATOM 8673 O O . PRO B 1 442 ? 0.273 -21.328 -1.168 1 96.12 442 PRO B O 1
ATOM 8676 N N . PHE B 1 443 ? -0.662 -23.219 -0.407 1 97.06 443 PHE B N 1
ATOM 8677 C CA . PHE B 1 443 ? 0.26 -23.469 0.696 1 97.06 443 PHE B CA 1
ATOM 8678 C C . PHE B 1 443 ? 1.471 -24.266 0.223 1 97.06 443 PHE B C 1
ATOM 8680 O O . PHE B 1 443 ? 1.346 -25.156 -0.625 1 97.06 443 PHE B O 1
ATOM 8687 N N . ARG B 1 444 ? 2.654 -23.875 0.682 1 97.62 444 ARG B N 1
ATOM 8688 C CA . ARG B 1 444 ? 3.852 -24.562 0.206 1 97.62 444 ARG B CA 1
ATOM 8689 C C . ARG B 1 444 ? 4.941 -24.562 1.272 1 97.62 444 ARG B C 1
ATOM 8691 O O . ARG B 1 444 ? 4.867 -23.797 2.244 1 97.62 444 ARG B O 1
ATOM 8698 N N . TRP B 1 445 ? 5.883 -25.469 1.147 1 98.62 445 TRP B N 1
ATOM 8699 C CA . TRP B 1 445 ? 7.008 -25.531 2.074 1 98.62 445 TRP B CA 1
ATOM 8700 C C . TRP B 1 445 ? 8.281 -25.969 1.36 1 98.62 445 TRP B C 1
ATOM 8702 O O . TRP B 1 445 ? 8.219 -26.562 0.277 1 98.62 445 TRP B O 1
ATOM 8712 N N . VAL B 1 446 ? 9.383 -25.562 1.911 1 98.5 446 VAL B N 1
ATOM 8713 C CA . VAL B 1 446 ? 10.719 -25.938 1.465 1 98.5 446 VAL B CA 1
ATOM 8714 C C . VAL B 1 446 ? 11.477 -26.625 2.607 1 98.5 446 VAL B C 1
ATOM 8716 O O . VAL B 1 446 ? 11.594 -26.062 3.697 1 98.5 446 VAL B O 1
ATOM 8719 N N . CYS B 1 447 ? 11.93 -27.875 2.395 1 98.81 447 CYS B N 1
ATOM 8720 C CA . CYS B 1 447 ? 12.844 -28.516 3.334 1 98.81 447 CYS B CA 1
ATOM 8721 C C . CYS B 1 447 ? 14.25 -27.938 3.201 1 98.81 447 CYS B C 1
ATOM 8723 O O . CYS B 1 447 ? 14.992 -28.312 2.287 1 98.81 447 CYS B O 1
ATOM 8725 N N . LEU B 1 448 ? 14.68 -27.203 4.172 1 98.75 448 LEU B N 1
ATOM 8726 C CA . LEU B 1 448 ? 15.898 -26.406 4.066 1 98.75 448 LEU B CA 1
ATOM 8727 C C . LEU B 1 448 ? 17.141 -27.297 4.223 1 98.75 448 LEU B C 1
ATOM 8729 O O . LEU B 1 448 ? 18.25 -26.875 3.906 1 98.75 448 LEU B O 1
ATOM 8733 N N . SER B 1 449 ? 16.984 -28.531 4.676 1 98.12 449 SER B N 1
ATOM 8734 C CA . SER B 1 449 ? 18.078 -29.484 4.758 1 98.12 449 SER B CA 1
ATOM 8735 C C . SER B 1 449 ? 18.578 -29.875 3.367 1 98.12 449 SER B C 1
ATOM 8737 O O . SER B 1 449 ? 19.688 -30.375 3.219 1 98.12 449 SER B O 1
ATOM 8739 N N . GLY B 1 450 ? 17.688 -29.75 2.426 1 97.5 450 GLY B N 1
ATOM 8740 C CA . GLY B 1 450 ? 17.984 -30.172 1.072 1 97.5 450 GLY B CA 1
ATOM 8741 C C . GLY B 1 450 ? 17.828 -31.672 0.875 1 97.5 450 GLY B C 1
ATOM 8742 O O . GLY B 1 450 ? 18.078 -32.188 -0.219 1 97.5 450 GLY B O 1
ATOM 8743 N N . LYS B 1 451 ? 17.375 -32.375 1.851 1 97.5 451 LYS B N 1
ATOM 8744 C CA . LYS B 1 451 ? 17.25 -33.844 1.773 1 97.5 451 LYS B CA 1
ATOM 8745 C C . LYS B 1 451 ? 15.891 -34.25 1.201 1 97.5 451 LYS B C 1
ATOM 8747 O O . LYS B 1 451 ? 14.852 -33.781 1.679 1 97.5 451 LYS B O 1
ATOM 8752 N N . HIS B 1 452 ? 15.938 -35.125 0.205 1 97.75 452 HIS B N 1
ATOM 8753 C CA . HIS B 1 452 ? 14.711 -35.656 -0.376 1 97.75 452 HIS B CA 1
ATOM 8754 C C . HIS B 1 452 ? 13.891 -36.406 0.664 1 97.75 452 HIS B C 1
ATOM 8756 O O . HIS B 1 452 ? 12.664 -36.344 0.646 1 97.75 452 HIS B O 1
ATOM 8762 N N . GLU B 1 453 ? 14.531 -37.094 1.567 1 98.19 453 GLU B N 1
ATOM 8763 C CA . GLU B 1 453 ? 13.852 -37.875 2.611 1 98.19 453 GLU B CA 1
ATOM 8764 C C . GLU B 1 453 ? 12.984 -36.969 3.484 1 98.19 453 GLU B C 1
ATOM 8766 O O . GLU B 1 453 ? 11.922 -37.375 3.945 1 98.19 453 GLU B O 1
ATOM 8771 N N . ASP B 1 454 ? 13.5 -35.75 3.793 1 98.69 454 ASP B N 1
ATOM 8772 C CA . ASP B 1 454 ? 12.711 -34.812 4.574 1 98.69 454 ASP B CA 1
ATOM 8773 C C . ASP B 1 454 ? 11.422 -34.438 3.842 1 98.69 454 ASP B C 1
ATOM 8775 O O . ASP B 1 454 ? 10.375 -34.25 4.465 1 98.69 454 ASP B O 1
ATOM 8779 N N . LEU B 1 455 ? 11.539 -34.25 2.527 1 98.56 455 LEU B N 1
ATOM 8780 C CA . LEU B 1 455 ? 10.359 -33.906 1.735 1 98.56 455 LEU B CA 1
ATOM 8781 C C . LEU B 1 455 ? 9.328 -35.062 1.79 1 98.56 455 LEU B C 1
ATOM 8783 O O . LEU B 1 455 ? 8.133 -34.812 1.933 1 98.56 455 LEU B O 1
ATOM 8787 N N . VAL B 1 456 ? 9.789 -36.281 1.652 1 98.25 456 VAL B N 1
ATOM 8788 C CA . VAL B 1 456 ? 8.906 -37.438 1.709 1 98.25 456 VAL B CA 1
ATOM 8789 C C . VAL B 1 456 ? 8.211 -37.469 3.066 1 98.25 456 VAL B C 1
ATOM 8791 O O . VAL B 1 456 ? 7.004 -37.719 3.141 1 98.25 456 VAL B O 1
ATOM 8794 N N . LYS B 1 457 ? 8.992 -37.25 4.137 1 98.75 457 LYS B N 1
ATOM 8795 C CA . LYS B 1 457 ? 8.43 -37.25 5.484 1 98.75 457 LYS B CA 1
ATOM 8796 C C . LYS B 1 457 ? 7.375 -36.188 5.648 1 98.75 457 LYS B C 1
ATOM 8798 O O . LYS B 1 457 ? 6.332 -36.406 6.258 1 98.75 457 LYS B O 1
ATOM 8803 N N . THR B 1 458 ? 7.672 -35 5.148 1 98.75 458 THR B N 1
ATOM 8804 C CA . THR B 1 458 ? 6.719 -33.906 5.27 1 98.75 458 THR B CA 1
ATOM 8805 C C . THR B 1 458 ? 5.477 -34.188 4.422 1 98.75 458 THR B C 1
ATOM 8807 O O . THR B 1 458 ? 4.363 -33.812 4.809 1 98.75 458 THR B O 1
ATOM 8810 N N . ASP B 1 459 ? 5.625 -34.781 3.203 1 98.44 459 ASP B N 1
ATOM 8811 C CA . ASP B 1 459 ? 4.465 -35.156 2.402 1 98.44 459 ASP B CA 1
ATOM 8812 C C . ASP B 1 459 ? 3.533 -36.062 3.188 1 98.44 459 ASP B C 1
ATOM 8814 O O . ASP B 1 459 ? 2.316 -35.875 3.186 1 98.44 459 ASP B O 1
ATOM 8818 N N . HIS B 1 460 ? 4.133 -37.062 3.836 1 98.44 460 HIS B N 1
ATOM 8819 C CA . HIS B 1 460 ? 3.346 -38 4.617 1 98.44 460 HIS B CA 1
ATOM 8820 C C . HIS B 1 460 ? 2.65 -37.312 5.785 1 98.44 460 HIS B C 1
ATOM 8822 O O . HIS B 1 460 ? 1.479 -37.594 6.062 1 98.44 460 HIS B O 1
ATOM 8828 N N . ALA B 1 461 ? 3.4 -36.5 6.473 1 98.69 461 ALA B N 1
ATOM 8829 C CA . ALA B 1 461 ? 2.826 -35.75 7.598 1 98.69 461 ALA B CA 1
ATOM 8830 C C . ALA B 1 461 ? 1.663 -34.875 7.148 1 98.69 461 ALA B C 1
ATOM 8832 O O . ALA B 1 461 ? 0.648 -34.781 7.844 1 98.69 461 ALA B O 1
ATOM 8833 N N . ALA B 1 462 ? 1.831 -34.188 6.039 1 98.62 462 ALA B N 1
ATOM 8834 C CA . ALA B 1 462 ? 0.757 -33.375 5.5 1 98.62 462 ALA B CA 1
ATOM 8835 C C . ALA B 1 462 ? -0.475 -34.188 5.176 1 98.62 462 ALA B C 1
ATOM 8837 O O . ALA B 1 462 ? -1.603 -33.812 5.48 1 98.62 462 ALA B O 1
ATOM 8838 N N . MET B 1 463 ? -0.267 -35.312 4.527 1 97.94 463 MET B N 1
ATOM 8839 C CA . MET B 1 463 ? -1.355 -36.219 4.172 1 97.94 463 MET B CA 1
ATOM 8840 C C . MET B 1 463 ? -2.145 -36.625 5.41 1 97.94 463 MET B C 1
ATOM 8842 O O . MET B 1 463 ? -3.377 -36.656 5.379 1 97.94 463 MET B O 1
ATOM 8846 N N . GLU B 1 464 ? -1.447 -36.812 6.477 1 98.06 464 GLU B N 1
ATOM 8847 C CA . GLU B 1 464 ? -2.062 -37.281 7.723 1 98.06 464 GLU B CA 1
ATOM 8848 C C . GLU B 1 464 ? -2.922 -36.188 8.344 1 98.06 464 GLU B C 1
ATOM 8850 O O . GLU B 1 464 ? -3.828 -36.469 9.125 1 98.06 464 GLU B O 1
ATOM 8855 N N . CYS B 1 465 ? -2.648 -35 8.016 1 98.31 465 CYS B N 1
ATOM 8856 C CA . CYS B 1 465 ? -3.359 -33.875 8.602 1 98.31 465 CYS B CA 1
ATOM 8857 C C . CYS B 1 465 ? -4.625 -33.531 7.812 1 98.31 465 CYS B C 1
ATOM 8859 O O . CYS B 1 465 ? -5.422 -32.688 8.227 1 98.31 465 CYS B O 1
ATOM 8861 N N . ILE B 1 466 ? -4.859 -34.188 6.68 1 98.12 466 ILE B N 1
ATOM 8862 C CA . ILE B 1 466 ? -5.988 -33.875 5.816 1 98.12 466 ILE B CA 1
ATOM 8863 C C . ILE B 1 466 ? -7.078 -34.906 5.977 1 98.12 466 ILE B C 1
ATOM 8865 O O . ILE B 1 466 ? -6.809 -36.125 5.879 1 98.12 466 ILE B O 1
ATOM 8869 N N . ASP B 1 467 ? -8.297 -34.531 6.266 1 97.44 467 ASP B N 1
ATOM 8870 C CA . ASP B 1 467 ? -9.461 -35.406 6.227 1 97.44 467 ASP B CA 1
ATOM 8871 C C . ASP B 1 467 ? -10.102 -35.406 4.84 1 97.44 467 ASP B C 1
ATOM 8873 O O . ASP B 1 467 ? -10.859 -34.5 4.5 1 97.44 467 ASP B O 1
ATOM 8877 N N . PRO B 1 468 ? -9.852 -36.406 4.039 1 95.56 468 PRO B N 1
ATOM 8878 C CA . PRO B 1 468 ? -10.328 -36.438 2.656 1 95.56 468 PRO B CA 1
ATOM 8879 C C . PRO B 1 468 ? -11.852 -36.469 2.561 1 95.56 468 PRO B C 1
ATOM 8881 O O . PRO B 1 468 ? -12.414 -36.25 1.489 1 95.56 468 PRO B O 1
ATOM 8884 N N . ASP B 1 469 ? -12.555 -36.812 3.686 1 95.5 469 ASP B N 1
ATOM 8885 C CA . ASP B 1 469 ? -14 -37 3.637 1 95.5 469 ASP B CA 1
ATOM 8886 C C . ASP B 1 469 ? -14.734 -35.75 4.09 1 95.5 469 ASP B C 1
ATOM 8888 O O . ASP B 1 469 ? -15.969 -35.688 4.066 1 95.5 469 ASP B O 1
ATOM 8892 N N . ARG B 1 470 ? -14 -34.688 4.457 1 94.75 470 ARG B N 1
ATOM 8893 C CA . ARG B 1 470 ? -14.633 -33.469 4.941 1 94.75 470 ARG B CA 1
ATOM 8894 C C . ARG B 1 470 ? -15.266 -32.688 3.793 1 94.75 470 ARG B C 1
ATOM 8896 O O . ARG B 1 470 ? -16.438 -32.312 3.865 1 94.75 470 ARG B O 1
ATOM 8903 N N . ARG B 1 471 ? -14.477 -32.344 2.721 1 93.25 471 ARG B N 1
ATOM 8904 C CA . ARG B 1 471 ? -14.898 -31.656 1.516 1 93.25 471 ARG B CA 1
ATOM 8905 C C . ARG B 1 471 ? -14.25 -32.25 0.273 1 93.25 471 ARG B C 1
ATOM 8907 O O . ARG B 1 471 ? -13.219 -32.906 0.366 1 93.25 471 ARG B O 1
ATOM 8914 N N . GLU B 1 472 ? -14.891 -32 -0.883 1 91.75 472 GLU B N 1
ATOM 8915 C CA . GLU B 1 472 ? -14.328 -32.5 -2.141 1 91.75 472 GLU B CA 1
ATOM 8916 C C . GLU B 1 472 ? -12.938 -31.938 -2.383 1 91.75 472 GLU B C 1
ATOM 8918 O O . GLU B 1 472 ? -12.07 -32.625 -2.939 1 91.75 472 GLU B O 1
ATOM 8923 N N . GLN B 1 473 ? -12.727 -30.719 -2.006 1 94.25 473 GLN B N 1
ATOM 8924 C CA . GLN B 1 473 ? -11.414 -30.094 -2.158 1 94.25 473 GLN B CA 1
ATOM 8925 C C . GLN B 1 473 ? -10.359 -30.828 -1.323 1 94.25 473 GLN B C 1
ATOM 8927 O O . GLN B 1 473 ? -9.227 -31.016 -1.773 1 94.25 473 GLN B O 1
ATOM 8932 N N . ASP B 1 474 ? -10.711 -31.234 -0.135 1 95.94 474 ASP B N 1
ATOM 8933 C CA . ASP B 1 474 ? -9.797 -31.984 0.721 1 95.94 474 ASP B CA 1
ATOM 8934 C C . ASP B 1 474 ? -9.414 -33.312 0.079 1 95.94 474 ASP B C 1
ATOM 8936 O O . ASP B 1 474 ? -8.258 -33.75 0.152 1 95.94 474 ASP B O 1
ATOM 8940 N N . ARG B 1 475 ? -10.398 -33.938 -0.473 1 94.38 475 ARG B N 1
ATOM 8941 C CA . ARG B 1 475 ? -10.141 -35.188 -1.146 1 94.38 475 ARG B CA 1
ATOM 8942 C C . ARG B 1 475 ? -9.164 -35 -2.303 1 94.38 475 ARG B C 1
ATOM 8944 O O . ARG B 1 475 ? -8.203 -35.781 -2.432 1 94.38 475 ARG B O 1
ATOM 8951 N N . ASP B 1 476 ? -9.422 -34.031 -3.102 1 93.31 476 ASP B N 1
ATOM 8952 C CA . ASP B 1 476 ? -8.539 -33.75 -4.23 1 93.31 476 ASP B CA 1
ATOM 8953 C C . ASP B 1 476 ? -7.125 -33.438 -3.754 1 93.31 476 ASP B C 1
ATOM 8955 O O . ASP B 1 476 ? -6.145 -33.875 -4.359 1 93.31 476 ASP B O 1
ATOM 8959 N N . ASN B 1 477 ? -7.043 -32.625 -2.734 1 95.25 477 ASN B N 1
ATOM 8960 C CA . ASN B 1 477 ? -5.742 -32.25 -2.199 1 95.25 477 ASN B CA 1
ATOM 8961 C C . ASN B 1 477 ? -5.016 -33.438 -1.579 1 95.25 477 ASN B C 1
ATOM 8963 O O . ASN B 1 477 ? -3.789 -33.531 -1.664 1 95.25 477 ASN B O 1
ATOM 8967 N N . TRP B 1 478 ? -5.797 -34.281 -0.928 1 96.12 478 TRP B N 1
ATOM 8968 C CA . TRP B 1 478 ? -5.223 -35.5 -0.362 1 96.12 478 TRP B CA 1
ATOM 8969 C C . TRP B 1 478 ? -4.637 -36.375 -1.457 1 96.12 478 TRP B C 1
ATOM 8971 O O . TRP B 1 478 ? -3.527 -36.906 -1.319 1 96.12 478 TRP B O 1
ATOM 8981 N N . ILE B 1 479 ? -5.344 -36.562 -2.543 1 93.62 479 ILE B N 1
ATOM 8982 C CA . ILE B 1 479 ? -4.879 -37.375 -3.674 1 93.62 479 ILE B CA 1
ATOM 8983 C C . ILE B 1 479 ? -3.631 -36.719 -4.277 1 93.62 479 ILE B C 1
ATOM 8985 O O . ILE B 1 479 ? -2.678 -37.406 -4.637 1 93.62 479 ILE B O 1
ATOM 8989 N N . TRP B 1 480 ? -3.65 -35.406 -4.355 1 94.94 480 TRP B N 1
ATOM 8990 C CA . TRP B 1 480 ? -2.516 -34.656 -4.887 1 94.94 480 TRP B CA 1
ATOM 8991 C C . TRP B 1 480 ? -1.241 -35 -4.109 1 94.94 480 TRP B C 1
ATOM 8993 O O . TRP B 1 480 ? -0.21 -35.312 -4.707 1 94.94 480 TRP B O 1
ATOM 9003 N N . ILE B 1 481 ? -1.339 -34.875 -2.799 1 96.81 481 ILE B N 1
ATOM 9004 C CA . ILE B 1 481 ? -0.133 -35.031 -1.995 1 96.81 481 ILE B CA 1
ATOM 9005 C C . ILE B 1 481 ? 0.256 -36.5 -1.945 1 96.81 481 ILE B C 1
ATOM 9007 O O . ILE B 1 481 ? 1.442 -36.844 -1.896 1 96.81 481 ILE B O 1
ATOM 9011 N N . ARG B 1 482 ? -0.704 -37.375 -1.959 1 95.38 482 ARG B N 1
ATOM 9012 C CA . ARG B 1 482 ? -0.44 -38.812 -2.023 1 95.38 482 ARG B CA 1
ATOM 9013 C C . ARG B 1 482 ? 0.41 -39.156 -3.24 1 95.38 482 ARG B C 1
ATOM 9015 O O . ARG B 1 482 ? 1.324 -40 -3.152 1 95.38 482 ARG B O 1
ATOM 9022 N N . ASP B 1 483 ? 0.122 -38.531 -4.355 1 93.88 483 ASP B N 1
ATOM 9023 C CA . ASP B 1 483 ? 0.745 -38.875 -5.629 1 93.88 483 ASP B CA 1
ATOM 9024 C C . ASP B 1 483 ? 1.914 -37.938 -5.945 1 93.88 483 ASP B C 1
ATOM 9026 O O . ASP B 1 483 ? 2.486 -38 -7.035 1 93.88 483 ASP B O 1
ATOM 9030 N N . ALA B 1 484 ? 2.262 -37.094 -5.047 1 94 484 ALA B N 1
ATOM 9031 C CA . ALA B 1 484 ? 3.268 -36.062 -5.309 1 94 484 ALA B CA 1
ATOM 9032 C C . ALA B 1 484 ? 4.598 -36.688 -5.723 1 94 484 ALA B C 1
ATOM 9034 O O . ALA B 1 484 ? 5.234 -36.219 -6.676 1 94 484 ALA B O 1
ATOM 9035 N N . GLU B 1 485 ? 5.035 -37.656 -5.02 1 93.12 485 GLU B N 1
ATOM 9036 C CA . GLU B 1 485 ? 6.312 -38.312 -5.297 1 93.12 485 GLU B CA 1
ATOM 9037 C C . GLU B 1 485 ? 6.328 -38.938 -6.691 1 93.12 485 GLU B C 1
ATOM 9039 O O . GLU B 1 485 ? 7.34 -38.844 -7.395 1 93.12 485 GLU B O 1
ATOM 9044 N N . LYS B 1 486 ? 5.281 -39.531 -7.062 1 93.12 486 LYS B N 1
ATOM 9045 C CA . LYS B 1 486 ? 5.16 -40.188 -8.359 1 93.12 486 LYS B CA 1
ATOM 9046 C C . LYS B 1 486 ? 5.273 -39.188 -9.5 1 93.12 486 LYS B C 1
ATOM 9048 O O . LYS B 1 486 ? 5.75 -39.531 -10.586 1 93.12 486 LYS B O 1
ATOM 9053 N N . ASN B 1 487 ? 4.902 -38 -9.227 1 92.81 487 ASN B N 1
ATOM 9054 C CA . ASN B 1 487 ? 4.832 -37 -10.289 1 92.81 487 ASN B CA 1
ATOM 9055 C C . ASN B 1 487 ? 6.156 -36.281 -10.453 1 92.81 487 ASN B C 1
ATOM 9057 O O . ASN B 1 487 ? 6.332 -35.5 -11.398 1 92.81 487 ASN B O 1
ATOM 9061 N N . GLN B 1 488 ? 7.129 -36.438 -9.594 1 90.88 488 GLN B N 1
ATOM 9062 C CA . GLN B 1 488 ? 8.492 -35.938 -9.711 1 90.88 488 GLN B CA 1
ATOM 9063 C C . GLN B 1 488 ? 8.492 -34.438 -10.102 1 90.88 488 GLN B C 1
ATOM 9065 O O . GLN B 1 488 ? 9.117 -34.062 -11.094 1 90.88 488 GLN B O 1
ATOM 9070 N N . LEU B 1 489 ? 8.023 -33.656 -9.227 1 91.25 489 LEU B N 1
ATOM 9071 C CA . LEU B 1 489 ? 7.746 -32.25 -9.57 1 91.25 489 LEU B CA 1
ATOM 9072 C C . LEU B 1 489 ? 8.867 -31.344 -9.094 1 91.25 489 LEU B C 1
ATOM 9074 O O . LEU B 1 489 ? 8.875 -30.156 -9.398 1 91.25 489 LEU B O 1
ATOM 9078 N N . VAL B 1 490 ? 9.844 -31.812 -8.375 1 92.56 490 VAL B N 1
ATOM 9079 C CA . VAL B 1 490 ? 10.828 -30.984 -7.688 1 92.56 490 VAL B CA 1
ATOM 9080 C C . VAL B 1 490 ? 11.844 -30.438 -8.695 1 92.56 490 VAL B C 1
ATOM 9082 O O . VAL B 1 490 ? 12.477 -31.203 -9.414 1 92.56 490 VAL B O 1
ATOM 9085 N N . VAL B 1 491 ? 11.953 -29.188 -8.805 1 89.25 491 VAL B N 1
ATOM 9086 C CA . VAL B 1 491 ? 13.016 -28.484 -9.516 1 89.25 491 VAL B CA 1
ATOM 9087 C C . VAL B 1 491 ? 13.703 -27.5 -8.57 1 89.25 491 VAL B C 1
ATOM 9089 O O . VAL B 1 491 ? 13.062 -26.594 -8.039 1 89.25 491 VAL B O 1
ATOM 9092 N N . GLY B 1 492 ? 14.977 -27.609 -8.336 1 91.44 492 GLY B N 1
ATOM 9093 C CA . GLY B 1 492 ? 15.688 -26.781 -7.367 1 91.44 492 GLY B CA 1
ATOM 9094 C C . GLY B 1 492 ? 15.641 -27.344 -5.957 1 91.44 492 GLY B C 1
ATOM 9095 O O . GLY B 1 492 ? 15.977 -28.5 -5.73 1 91.44 492 GLY B O 1
ATOM 9096 N N . THR B 1 493 ? 15.141 -26.547 -5.051 1 94.69 493 THR B N 1
ATOM 9097 C CA . THR B 1 493 ? 15.078 -26.953 -3.652 1 94.69 493 THR B CA 1
ATOM 9098 C C . THR B 1 493 ? 13.969 -27.969 -3.436 1 94.69 493 THR B C 1
ATOM 9100 O O . THR B 1 493 ? 13.047 -28.078 -4.246 1 94.69 493 THR B O 1
ATOM 9103 N N . GLN B 1 494 ? 14.125 -28.734 -2.35 1 97.25 494 GLN B N 1
ATOM 9104 C CA . GLN B 1 494 ? 13.102 -29.703 -1.98 1 97.25 494 GLN B CA 1
ATOM 9105 C C . GLN B 1 494 ? 11.844 -29.016 -1.474 1 97.25 494 GLN B C 1
ATOM 9107 O O . GLN B 1 494 ? 11.703 -28.781 -0.273 1 97.25 494 GLN B O 1
ATOM 9112 N N . ALA B 1 495 ? 10.977 -28.766 -2.422 1 97.44 495 ALA B N 1
ATOM 9113 C CA . ALA B 1 495 ? 9.781 -27.984 -2.115 1 97.44 495 ALA B CA 1
ATOM 9114 C C . ALA B 1 495 ? 8.516 -28.75 -2.498 1 97.44 495 ALA B C 1
ATOM 9116 O O . ALA B 1 495 ? 8.57 -29.719 -3.258 1 97.44 495 ALA B O 1
ATOM 9117 N N . ARG B 1 496 ? 7.398 -28.375 -1.928 1 97.94 496 ARG B N 1
ATOM 9118 C CA . ARG B 1 496 ? 6.098 -28.953 -2.234 1 97.94 496 ARG B CA 1
ATOM 9119 C C . ARG B 1 496 ? 5.008 -27.891 -2.246 1 97.94 496 ARG B C 1
ATOM 9121 O O . ARG B 1 496 ? 5.027 -26.969 -1.434 1 97.94 496 ARG B O 1
ATOM 9128 N N . ILE B 1 497 ? 4.148 -27.922 -3.236 1 97.38 497 ILE B N 1
ATOM 9129 C CA . ILE B 1 497 ? 2.939 -27.109 -3.285 1 97.38 497 ILE B CA 1
ATOM 9130 C C . ILE B 1 497 ? 1.741 -27.953 -2.834 1 97.38 497 ILE B C 1
ATOM 9132 O O . ILE B 1 497 ? 1.648 -29.141 -3.15 1 97.38 497 ILE B O 1
ATOM 9136 N N . LEU B 1 498 ? 0.861 -27.406 -2.018 1 97.94 498 LEU B N 1
ATOM 9137 C CA . LEU B 1 498 ? -0.342 -28.094 -1.546 1 97.94 498 LEU B CA 1
ATOM 9138 C C . LEU B 1 498 ? -1.43 -27.078 -1.193 1 97.94 498 LEU B C 1
ATOM 9140 O O . LEU B 1 498 ? -1.262 -26.266 -0.276 1 97.94 498 LEU B O 1
ATOM 9144 N N . TYR B 1 499 ? -2.523 -27.094 -1.883 1 97.19 499 TYR B N 1
ATOM 9145 C CA . TYR B 1 499 ? -3.641 -26.219 -1.558 1 97.19 499 TYR B CA 1
ATOM 9146 C C . TYR B 1 499 ? -4.32 -26.656 -0.267 1 97.19 499 TYR B C 1
ATOM 9148 O O . TYR B 1 499 ? -4.637 -27.828 -0.094 1 97.19 499 TYR B O 1
ATOM 9156 N N . GLN B 1 500 ? -4.504 -25.75 0.613 1 97.38 500 GLN B N 1
ATOM 9157 C CA . GLN B 1 500 ? -5.16 -26.031 1.885 1 97.38 500 GLN B CA 1
ATOM 9158 C C . GLN B 1 500 ? -5.934 -24.812 2.383 1 97.38 500 GLN B C 1
ATOM 9160 O O . GLN B 1 500 ? -5.648 -23.688 1.979 1 97.38 500 GLN B O 1
ATOM 9165 N N . ASP B 1 501 ? -6.969 -25.047 3.195 1 97.62 501 ASP B N 1
ATOM 9166 C CA . ASP B 1 501 ? -7.703 -23.953 3.828 1 97.62 501 ASP B CA 1
ATOM 9167 C C . ASP B 1 501 ? -7.027 -23.516 5.125 1 97.62 501 ASP B C 1
ATOM 9169 O O . ASP B 1 501 ? -5.902 -23.922 5.414 1 97.62 501 ASP B O 1
ATOM 9173 N N . ALA B 1 502 ? -7.691 -22.672 5.895 1 97.5 502 ALA B N 1
ATOM 9174 C CA . ALA B 1 502 ? -7.078 -22.016 7.043 1 97.5 502 ALA B CA 1
ATOM 9175 C C . ALA B 1 502 ? -6.645 -23.047 8.094 1 97.5 502 ALA B C 1
ATOM 9177 O O . ALA B 1 502 ? -5.492 -23.031 8.531 1 97.5 502 ALA B O 1
ATOM 9178 N N . LEU B 1 503 ? -7.531 -23.891 8.531 1 97.75 503 LEU B N 1
ATOM 9179 C CA . LEU B 1 503 ? -7.223 -24.859 9.578 1 97.75 503 LEU B CA 1
ATOM 9180 C C . LEU B 1 503 ? -6.227 -25.906 9.078 1 97.75 503 LEU B C 1
ATOM 9182 O O . LEU B 1 503 ? -5.359 -26.359 9.828 1 97.75 503 LEU B O 1
ATOM 9186 N N . GLY B 1 504 ? -6.438 -26.328 7.828 1 98 504 GLY B N 1
ATOM 9187 C CA . GLY B 1 504 ? -5.492 -27.25 7.238 1 98 504 GLY B CA 1
ATOM 9188 C C . GLY B 1 504 ? -4.062 -26.75 7.238 1 98 504 GLY B C 1
ATOM 9189 O O . GLY B 1 504 ? -3.137 -27.469 7.598 1 98 504 GLY B O 1
ATOM 9190 N N . ARG B 1 505 ? -3.879 -25.516 6.859 1 98.25 505 ARG B N 1
ATOM 9191 C CA . ARG B 1 505 ? -2.555 -24.906 6.867 1 98.25 505 ARG B CA 1
ATOM 9192 C C . ARG B 1 505 ? -1.966 -24.891 8.273 1 98.25 505 ARG B C 1
ATOM 9194 O O . ARG B 1 505 ? -0.797 -25.219 8.469 1 98.25 505 ARG B O 1
ATOM 9201 N N . MET B 1 506 ? -2.775 -24.406 9.25 1 98.5 506 MET B N 1
ATOM 9202 C CA . MET B 1 506 ? -2.301 -24.312 10.625 1 98.5 506 MET B CA 1
ATOM 9203 C C . MET B 1 506 ? -1.883 -25.672 11.164 1 98.5 506 MET B C 1
ATOM 9205 O O . MET B 1 506 ? -0.811 -25.812 11.75 1 98.5 506 MET B O 1
ATOM 9209 N N . ASN B 1 507 ? -2.723 -26.703 10.938 1 98.75 507 ASN B N 1
ATOM 9210 C CA . ASN B 1 507 ? -2.457 -28.047 11.453 1 98.75 507 ASN B CA 1
ATOM 9211 C C . ASN B 1 507 ? -1.188 -28.641 10.852 1 98.75 507 ASN B C 1
ATOM 9213 O O . ASN B 1 507 ? -0.37 -29.219 11.562 1 98.75 507 ASN B O 1
ATOM 9217 N N . ILE B 1 508 ? -1.034 -28.484 9.562 1 98.88 508 ILE B N 1
ATOM 9218 C CA . ILE B 1 508 ? 0.152 -29 8.891 1 98.88 508 ILE B CA 1
ATOM 9219 C C . ILE B 1 508 ? 1.392 -28.266 9.383 1 98.88 508 ILE B C 1
ATOM 9221 O O . ILE B 1 508 ? 2.422 -28.875 9.672 1 98.88 508 ILE B O 1
ATOM 9225 N N . ALA B 1 509 ? 1.284 -26.938 9.492 1 98.88 509 ALA B N 1
ATOM 9226 C CA . ALA B 1 509 ? 2.404 -26.125 9.953 1 98.88 509 ALA B CA 1
ATOM 9227 C C . ALA B 1 509 ? 2.846 -26.531 11.352 1 98.88 509 ALA B C 1
ATOM 9229 O O . ALA B 1 509 ? 4.043 -26.672 11.617 1 98.88 509 ALA B O 1
ATOM 9230 N N . LEU B 1 510 ? 1.893 -26.703 12.242 1 98.94 510 LEU B N 1
ATOM 9231 C CA . LEU B 1 510 ? 2.195 -27.094 13.609 1 98.94 510 LEU B CA 1
ATOM 9232 C C . LEU B 1 510 ? 2.834 -28.484 13.641 1 98.94 510 LEU B C 1
ATOM 9234 O O . LEU B 1 510 ? 3.775 -28.719 14.406 1 98.94 510 LEU B O 1
ATOM 9238 N N . ARG B 1 511 ? 2.307 -29.391 12.836 1 98.94 511 ARG B N 1
ATOM 9239 C CA . ARG B 1 511 ? 2.879 -30.734 12.75 1 98.94 511 ARG B CA 1
ATOM 9240 C C . ARG B 1 511 ? 4.32 -30.688 12.25 1 98.94 511 ARG B C 1
ATOM 9242 O O . ARG B 1 511 ? 5.188 -31.391 12.766 1 98.94 511 ARG B O 1
ATOM 9249 N N . PHE B 1 512 ? 4.59 -29.891 11.219 1 98.94 512 PHE B N 1
ATOM 9250 C CA . PHE B 1 512 ? 5.938 -29.734 10.688 1 98.94 512 PHE B CA 1
ATOM 9251 C C . PHE B 1 512 ? 6.883 -29.188 11.758 1 98.94 512 PHE B C 1
ATOM 9253 O O . PHE B 1 512 ? 8.008 -29.672 11.898 1 98.94 512 PHE B O 1
ATOM 9260 N N . ASN B 1 513 ? 6.438 -28.141 12.469 1 98.94 513 ASN B N 1
ATOM 9261 C CA . ASN B 1 513 ? 7.297 -27.578 13.5 1 98.94 513 ASN B CA 1
ATOM 9262 C C . ASN B 1 513 ? 7.605 -28.594 14.594 1 98.94 513 ASN B C 1
ATOM 9264 O O . ASN B 1 513 ? 8.711 -28.609 15.148 1 98.94 513 ASN B O 1
ATOM 9268 N N . GLU B 1 514 ? 6.656 -29.422 14.984 1 98.88 514 GLU B N 1
ATOM 9269 C CA . GLU B 1 514 ? 6.879 -30.531 15.914 1 98.88 514 GLU B CA 1
ATOM 9270 C C . GLU B 1 514 ? 7.934 -31.484 15.391 1 98.88 514 GLU B C 1
ATOM 9272 O O . GLU B 1 514 ? 8.797 -31.953 16.141 1 98.88 514 GLU B O 1
ATOM 9277 N N . MET B 1 515 ? 7.84 -31.844 14.117 1 98.94 515 MET B N 1
ATOM 9278 C CA . MET B 1 515 ? 8.805 -32.75 13.5 1 98.94 515 MET B CA 1
ATOM 9279 C C . MET B 1 515 ? 10.211 -32.156 13.562 1 98.94 515 MET B C 1
ATOM 9281 O O . MET B 1 515 ? 11.18 -32.906 13.797 1 98.94 515 MET B O 1
ATOM 9285 N N . VAL B 1 516 ? 10.328 -30.859 13.336 1 98.88 516 VAL B N 1
ATOM 9286 C CA . VAL B 1 516 ? 11.617 -30.203 13.453 1 98.88 516 VAL B CA 1
ATOM 9287 C C . VAL B 1 516 ? 12.117 -30.297 14.891 1 98.88 516 VAL B C 1
ATOM 9289 O O . VAL B 1 516 ? 13.289 -30.625 15.133 1 98.88 516 VAL B O 1
ATOM 9292 N N . ARG B 1 517 ? 11.227 -29.984 15.859 1 98.75 517 ARG B N 1
ATOM 9293 C CA . ARG B 1 517 ? 11.555 -30.047 17.281 1 98.75 517 ARG B CA 1
ATOM 9294 C C . ARG B 1 517 ? 12.086 -31.422 17.672 1 98.75 517 ARG B C 1
ATOM 9296 O O . ARG B 1 517 ? 13.023 -31.531 18.453 1 98.75 517 ARG B O 1
ATOM 9303 N N . ARG B 1 518 ? 11.539 -32.438 17.109 1 98.62 518 ARG B N 1
ATOM 9304 C CA . ARG B 1 518 ? 11.875 -33.812 17.453 1 98.62 518 ARG B CA 1
ATOM 9305 C C . ARG B 1 518 ? 13.078 -34.312 16.641 1 98.62 518 ARG B C 1
ATOM 9307 O O . ARG B 1 518 ? 13.539 -35.438 16.828 1 98.62 518 ARG B O 1
ATOM 9314 N N . GLY B 1 519 ? 13.539 -33.562 15.703 1 98.31 519 GLY B N 1
ATOM 9315 C CA . GLY B 1 519 ? 14.695 -33.906 14.906 1 98.31 519 GLY B CA 1
ATOM 9316 C C . GLY B 1 519 ? 14.375 -34.875 13.797 1 98.31 519 GLY B C 1
ATOM 9317 O O . GLY B 1 519 ? 15.273 -35.531 13.234 1 98.31 519 GLY B O 1
ATOM 9318 N N . GLU B 1 520 ? 13.094 -35.031 13.445 1 98.69 520 GLU B N 1
ATOM 9319 C CA . GLU B 1 520 ? 12.688 -35.938 12.359 1 98.69 520 GLU B CA 1
ATOM 9320 C C . GLU B 1 520 ? 13.07 -35.344 11 1 98.69 520 GLU B C 1
ATOM 9322 O O . GLU B 1 520 ? 13.359 -36.094 10.062 1 98.69 520 GLU B O 1
ATOM 9327 N N . VAL B 1 521 ? 13.023 -34.094 10.875 1 98.81 521 VAL B N 1
ATOM 9328 C CA . VAL B 1 521 ? 13.414 -33.344 9.688 1 98.81 521 VAL B CA 1
ATOM 9329 C C . VAL B 1 521 ? 14.211 -32.094 10.094 1 98.81 521 VAL B C 1
ATOM 9331 O O . VAL B 1 521 ? 14.258 -31.75 11.273 1 98.81 521 VAL B O 1
ATOM 9334 N N . GLY B 1 522 ? 14.938 -31.547 9.133 1 98.62 522 GLY B N 1
ATOM 9335 C CA . GLY B 1 522 ? 15.57 -30.266 9.367 1 98.62 522 GLY B CA 1
ATOM 9336 C C . GLY B 1 522 ? 14.586 -29.109 9.359 1 98.62 522 GLY B C 1
ATOM 9337 O O . GLY B 1 522 ? 13.383 -29.312 9.211 1 98.62 522 GLY B O 1
ATOM 9338 N N . PRO B 1 523 ? 15.148 -27.891 9.477 1 98.75 523 PRO B N 1
ATOM 9339 C CA . PRO B 1 523 ? 14.281 -26.703 9.43 1 98.75 523 PRO B CA 1
ATOM 9340 C C . PRO B 1 523 ? 13.484 -26.609 8.133 1 98.75 523 PRO B C 1
ATOM 9342 O O . PRO B 1 523 ? 13.938 -27.078 7.086 1 98.75 523 PRO B O 1
ATOM 9345 N N . ILE B 1 524 ? 12.328 -26.047 8.227 1 98.88 524 ILE B N 1
ATOM 9346 C CA . ILE B 1 524 ? 11.414 -25.906 7.102 1 98.88 524 ILE B CA 1
ATOM 9347 C C . ILE B 1 524 ? 11.047 -24.438 6.914 1 98.88 524 ILE B C 1
ATOM 9349 O O . ILE B 1 524 ? 10.898 -23.703 7.895 1 98.88 524 ILE B O 1
ATOM 9353 N N . MET B 1 525 ? 10.992 -24.016 5.746 1 98.56 525 MET B N 1
ATOM 9354 C CA . MET B 1 525 ? 10.414 -22.719 5.438 1 98.56 525 MET B CA 1
ATOM 9355 C C . MET B 1 525 ? 9.031 -22.859 4.816 1 98.56 525 MET B C 1
ATOM 9357 O O . MET B 1 525 ? 8.875 -23.531 3.801 1 98.56 525 MET B O 1
ATOM 9361 N N . LEU B 1 526 ? 8.039 -22.234 5.449 1 98.62 526 LEU B N 1
ATOM 9362 C CA . LEU B 1 526 ? 6.68 -22.203 4.93 1 98.62 526 LEU B CA 1
ATOM 9363 C C . LEU B 1 526 ? 6.414 -20.906 4.164 1 98.62 526 LEU B C 1
ATOM 9365 O O . LEU B 1 526 ? 7.055 -19.891 4.43 1 98.62 526 LEU B O 1
ATOM 9369 N N . GLY B 1 527 ? 5.566 -20.938 3.293 1 96.44 527 GLY B N 1
ATOM 9370 C CA . GLY B 1 527 ? 4.977 -19.781 2.629 1 96.44 527 GLY B CA 1
ATOM 9371 C C . GLY B 1 527 ? 3.742 -20.141 1.818 1 96.44 527 GLY B C 1
ATOM 9372 O O . GLY B 1 527 ? 3.234 -21.25 1.902 1 96.44 527 GLY B O 1
ATOM 9373 N N . ARG B 1 528 ? 3.254 -19.172 1.24 1 90 528 ARG B N 1
ATOM 9374 C CA . ARG B 1 528 ? 2.227 -19.344 0.222 1 90 528 ARG B CA 1
ATOM 9375 C C . ARG B 1 528 ? 2.49 -18.469 -0.991 1 90 528 ARG B C 1
ATOM 9377 O O . ARG B 1 528 ? 3.379 -17.609 -0.96 1 90 528 ARG B O 1
ATOM 9384 N N . ASP B 1 529 ? 1.943 -18.781 -2.084 1 85.12 529 ASP B N 1
ATOM 9385 C CA . ASP B 1 529 ? 1.98 -17.891 -3.242 1 85.12 529 ASP B CA 1
ATOM 9386 C C . ASP B 1 529 ? 1.227 -16.594 -2.965 1 85.12 529 ASP B C 1
ATOM 9388 O O . ASP B 1 529 ? 0.349 -16.547 -2.1 1 85.12 529 ASP B O 1
ATOM 9392 N N . HIS B 1 530 ? 1.664 -15.469 -3.646 1 85.25 530 HIS B N 1
ATOM 9393 C CA . HIS B 1 530 ? 0.933 -14.211 -3.506 1 85.25 530 HIS B CA 1
ATOM 9394 C C . HIS B 1 530 ? -0.445 -14.305 -4.152 1 85.25 530 HIS B C 1
ATOM 9396 O O . HIS B 1 530 ? -1.373 -13.602 -3.748 1 85.25 530 HIS B O 1
ATOM 9402 N N . HIS B 1 531 ? -0.643 -15.195 -5.141 1 86.62 531 HIS B N 1
ATOM 9403 C CA . HIS B 1 531 ? -1.93 -15.562 -5.715 1 86.62 531 HIS B CA 1
ATOM 9404 C C . HIS B 1 531 ? -2.75 -16.391 -4.734 1 86.62 531 HIS B C 1
ATOM 9406 O O . HIS B 1 531 ? -2.842 -17.625 -4.879 1 86.62 531 HIS B O 1
ATOM 9412 N N . ASP B 1 532 ? -3.316 -15.734 -3.77 1 91.81 532 ASP B N 1
ATOM 9413 C CA . ASP B 1 532 ? -3.994 -16.453 -2.689 1 91.81 532 ASP B CA 1
ATOM 9414 C C . ASP B 1 532 ? -5.262 -15.711 -2.26 1 91.81 532 ASP B C 1
ATOM 9416 O O . ASP B 1 532 ? -5.574 -14.641 -2.785 1 91.81 532 ASP B O 1
ATOM 9420 N N . VAL B 1 533 ? -5.961 -16.312 -1.354 1 93.25 533 VAL B N 1
ATOM 9421 C CA . VAL B 1 533 ? -7.27 -15.898 -0.857 1 93.25 533 VAL B CA 1
ATOM 9422 C C . VAL B 1 533 ? -7.188 -14.484 -0.287 1 93.25 533 VAL B C 1
ATOM 9424 O O . VAL B 1 533 ? -8.102 -13.68 -0.482 1 93.25 533 VAL B O 1
ATOM 9427 N N . SER B 1 534 ? -6.16 -14.109 0.382 1 93.38 534 SER B N 1
ATOM 9428 C CA . SER B 1 534 ? -6.164 -12.93 1.246 1 93.38 534 SER B CA 1
ATOM 9429 C C . SER B 1 534 ? -5.012 -11.992 0.905 1 93.38 534 SER B C 1
ATOM 9431 O O . SER B 1 534 ? -4.961 -10.859 1.396 1 93.38 534 SER B O 1
ATOM 9433 N N . GLY B 1 535 ? -4.109 -12.359 0.114 1 93.5 535 GLY B N 1
ATOM 9434 C CA . GLY B 1 535 ? -2.889 -11.586 -0.053 1 93.5 535 GLY B CA 1
ATOM 9435 C C . GLY B 1 535 ? -2.85 -10.805 -1.354 1 93.5 535 GLY B C 1
ATOM 9436 O O . GLY B 1 535 ? -1.854 -10.148 -1.66 1 93.5 535 GLY B O 1
ATOM 9437 N N . THR B 1 536 ? -3.977 -10.867 -2.102 1 96.94 536 THR B N 1
ATOM 9438 C CA . THR B 1 536 ? -3.885 -10.234 -3.414 1 96.94 536 THR B CA 1
ATOM 9439 C C . THR B 1 536 ? -5.184 -9.516 -3.756 1 96.94 536 THR B C 1
ATOM 9441 O O . THR B 1 536 ? -6.266 -10.094 -3.67 1 96.94 536 THR B O 1
ATOM 9444 N N . ASP B 1 537 ? -5.105 -8.297 -4.051 1 97.75 537 ASP B N 1
ATOM 9445 C CA . ASP B 1 537 ? -6.164 -7.523 -4.688 1 97.75 537 ASP B CA 1
ATOM 9446 C C . ASP B 1 537 ? -5.871 -7.305 -6.172 1 97.75 537 ASP B C 1
ATOM 9448 O O . ASP B 1 537 ? -4.938 -6.582 -6.523 1 97.75 537 ASP B O 1
ATOM 9452 N N . SER B 1 538 ? -6.598 -7.992 -7.02 1 96.75 538 SER B N 1
ATOM 9453 C CA . SER B 1 538 ? -6.414 -7.98 -8.469 1 96.75 538 SER B CA 1
ATOM 9454 C C . SER B 1 538 ? -7.75 -8.102 -9.195 1 96.75 538 SER B C 1
ATOM 9456 O O . SER B 1 538 ? -8.266 -9.203 -9.375 1 96.75 538 SER B O 1
ATOM 9458 N N . PRO B 1 539 ? -8.266 -7 -9.742 1 95.69 539 PRO B N 1
ATOM 9459 C CA . PRO B 1 539 ? -9.609 -7.023 -10.32 1 95.69 539 PRO B CA 1
ATOM 9460 C C . PRO B 1 539 ? -9.703 -7.93 -11.547 1 95.69 539 PRO B C 1
ATOM 9462 O O . PRO B 1 539 ? -10.797 -8.352 -11.93 1 95.69 539 PRO B O 1
ATOM 9465 N N . PHE B 1 540 ? -8.57 -8.305 -12.125 1 95.56 540 PHE B N 1
ATOM 9466 C CA . PHE B 1 540 ? -8.586 -9.125 -13.328 1 95.56 540 PHE B CA 1
ATOM 9467 C C . PHE B 1 540 ? -8.141 -10.547 -13.023 1 95.56 540 PHE B C 1
ATOM 9469 O O . PHE B 1 540 ? -7.93 -11.352 -13.938 1 95.56 540 PHE B O 1
ATOM 9476 N N . ARG B 1 541 ? -7.988 -10.867 -11.781 1 95.5 541 ARG B N 1
ATOM 9477 C CA . ARG B 1 541 ? -7.539 -12.195 -11.375 1 95.5 541 ARG B CA 1
ATOM 9478 C C . ARG B 1 541 ? -8.094 -12.57 -10.008 1 95.5 541 ARG B C 1
ATOM 9480 O O . ARG B 1 541 ? -9.25 -12.992 -9.898 1 95.5 541 ARG B O 1
ATOM 9487 N N . GLU B 1 542 ? -7.414 -12.352 -8.812 1 96.19 542 GLU B N 1
ATOM 9488 C CA . GLU B 1 542 ? -7.793 -12.906 -7.512 1 96.19 542 GLU B CA 1
ATOM 9489 C C . GLU B 1 542 ? -9.117 -12.328 -7.027 1 96.19 542 GLU B C 1
ATOM 9491 O O . GLU B 1 542 ? -9.875 -12.992 -6.316 1 96.19 542 GLU B O 1
ATOM 9496 N N . THR B 1 543 ? -9.398 -11.078 -7.344 1 96.31 543 THR B N 1
ATOM 9497 C CA . THR B 1 543 ? -10.625 -10.461 -6.844 1 96.31 543 THR B CA 1
ATOM 9498 C C . THR B 1 543 ? -11.609 -10.203 -7.984 1 96.31 543 THR B C 1
ATOM 9500 O O . THR B 1 543 ? -12.477 -9.336 -7.879 1 96.31 543 THR B O 1
ATOM 9503 N N . SER B 1 544 ? -11.461 -10.938 -9.062 1 95.5 544 SER B N 1
ATOM 9504 C CA . SER B 1 544 ? -12.344 -10.805 -10.219 1 95.5 544 SER B CA 1
ATOM 9505 C C . SER B 1 544 ? -13.758 -11.273 -9.898 1 95.5 544 SER B C 1
ATOM 9507 O O . SER B 1 544 ? -14.703 -10.93 -10.594 1 95.5 544 SER B O 1
ATOM 9509 N N . ASN B 1 545 ? -13.953 -12.055 -8.828 1 95.12 545 ASN B N 1
ATOM 9510 C CA . ASN B 1 545 ? -15.289 -12.523 -8.469 1 95.12 545 ASN B CA 1
ATOM 9511 C C . ASN B 1 545 ? -15.859 -11.734 -7.297 1 95.12 545 ASN B C 1
ATOM 9513 O O . ASN B 1 545 ? -16.797 -12.195 -6.633 1 95.12 545 ASN B O 1
ATOM 9517 N N . ILE B 1 546 ? -15.266 -10.688 -6.891 1 95.88 546 ILE B N 1
ATOM 9518 C CA . ILE B 1 546 ? -15.805 -9.727 -5.934 1 95.88 546 ILE B CA 1
ATOM 9519 C C . ILE B 1 546 ? -16.656 -8.688 -6.668 1 95.88 546 ILE B C 1
ATOM 9521 O O . ILE B 1 546 ? -16.125 -7.898 -7.457 1 95.88 546 ILE B O 1
ATOM 9525 N N . LYS B 1 547 ? -17.938 -8.617 -6.371 1 93.81 547 LYS B N 1
ATOM 9526 C CA . LYS B 1 547 ? -18.828 -7.902 -7.277 1 93.81 547 LYS B CA 1
ATOM 9527 C C . LYS B 1 547 ? -19.516 -6.742 -6.566 1 93.81 547 LYS B C 1
ATOM 9529 O O . LYS B 1 547 ? -20.438 -6.137 -7.117 1 93.81 547 LYS B O 1
ATOM 9534 N N . ASP B 1 548 ? -19.062 -6.406 -5.371 1 96.75 548 ASP B N 1
ATOM 9535 C CA . ASP B 1 548 ? -19.734 -5.324 -4.645 1 96.75 548 ASP B CA 1
ATOM 9536 C C . ASP B 1 548 ? -19.078 -3.98 -4.945 1 96.75 548 ASP B C 1
ATOM 9538 O O . ASP B 1 548 ? -19.297 -3.002 -4.227 1 96.75 548 ASP B O 1
ATOM 9542 N N . GLY B 1 549 ? -18.219 -3.941 -5.934 1 96.25 549 GLY B N 1
ATOM 9543 C CA . GLY B 1 549 ? -17.547 -2.709 -6.324 1 96.25 549 GLY B CA 1
ATOM 9544 C C . GLY B 1 549 ? -16.188 -2.541 -5.684 1 96.25 549 GLY B C 1
ATOM 9545 O O . GLY B 1 549 ? -15.375 -1.718 -6.129 1 96.25 549 GLY B O 1
ATOM 9546 N N . SER B 1 550 ? -15.828 -3.299 -4.688 1 97.12 550 SER B N 1
ATOM 9547 C CA . SER B 1 550 ? -14.578 -3.139 -3.953 1 97.12 550 SER B CA 1
ATOM 9548 C C . SER B 1 550 ? -13.438 -3.877 -4.641 1 97.12 550 SER B C 1
ATOM 9550 O O . SER B 1 550 ? -12.305 -3.867 -4.156 1 97.12 550 SER B O 1
ATOM 9552 N N . ASN B 1 551 ? -13.664 -4.5 -5.773 1 96.06 551 ASN B N 1
ATOM 9553 C CA . ASN B 1 551 ? -12.602 -5.203 -6.484 1 96.06 551 ASN B CA 1
ATOM 9554 C C . ASN B 1 551 ? -11.492 -4.25 -6.918 1 96.06 551 ASN B C 1
ATOM 9556 O O . ASN B 1 551 ? -10.367 -4.684 -7.203 1 96.06 551 ASN B O 1
ATOM 9560 N N . VAL B 1 552 ? -11.75 -2.938 -7.008 1 96.94 552 VAL B N 1
ATOM 9561 C CA . VAL B 1 552 ? -10.742 -1.972 -7.441 1 96.94 552 VAL B CA 1
ATOM 9562 C C . VAL B 1 552 ? -9.922 -1.512 -6.242 1 96.94 552 VAL B C 1
ATOM 9564 O O . VAL B 1 552 ? -8.977 -0.731 -6.395 1 96.94 552 VAL B O 1
ATOM 9567 N N . MET B 1 553 ? -10.281 -1.954 -5.023 1 97.88 553 MET B N 1
ATOM 9568 C CA . MET B 1 553 ? -9.594 -1.564 -3.795 1 97.88 553 MET B CA 1
ATOM 9569 C C . MET B 1 553 ? -8.43 -2.502 -3.502 1 97.88 553 MET B C 1
ATOM 9571 O O . MET B 1 553 ? -8.375 -3.613 -4.027 1 97.88 553 MET B O 1
ATOM 9575 N N . ALA B 1 554 ? -7.492 -2.061 -2.631 1 98.19 554 ALA B N 1
ATOM 9576 C CA . ALA B 1 554 ? -6.309 -2.848 -2.291 1 98.19 554 ALA B CA 1
ATOM 9577 C C . ALA B 1 554 ? -6.195 -3.043 -0.782 1 98.19 554 ALA B C 1
ATOM 9579 O O . ALA B 1 554 ? -5.133 -3.41 -0.275 1 98.19 554 ALA B O 1
ATOM 9580 N N . ASP B 1 555 ? -7.246 -2.855 0.008 1 98.19 555 ASP B N 1
ATOM 9581 C CA . ASP B 1 555 ? -7.227 -2.906 1.467 1 98.19 555 ASP B CA 1
ATOM 9582 C C . ASP B 1 555 ? -6.828 -4.293 1.962 1 98.19 555 ASP B C 1
ATOM 9584 O O . ASP B 1 555 ? -6.062 -4.422 2.918 1 98.19 555 ASP B O 1
ATOM 9588 N N . MET B 1 556 ? -7.34 -5.281 1.342 1 98.12 556 MET B N 1
ATOM 9589 C CA . MET B 1 556 ? -7.172 -6.648 1.829 1 98.12 556 MET B CA 1
ATOM 9590 C C . MET B 1 556 ? -5.703 -7.051 1.823 1 98.12 556 MET B C 1
ATOM 9592 O O . MET B 1 556 ? -5.184 -7.531 2.832 1 98.12 556 MET B O 1
ATOM 9596 N N . ALA B 1 557 ? -5.031 -6.82 0.737 1 98.12 557 ALA B N 1
ATOM 9597 C CA . ALA B 1 557 ? -3.627 -7.207 0.622 1 98.12 557 ALA B CA 1
ATOM 9598 C C . ALA B 1 557 ? -2.766 -6.457 1.633 1 98.12 557 ALA B C 1
ATOM 9600 O O . ALA B 1 557 ? -1.87 -7.039 2.25 1 98.12 557 ALA B O 1
ATOM 9601 N N . VAL B 1 558 ? -3.014 -5.18 1.8 1 98.62 558 VAL B N 1
ATOM 9602 C CA . VAL B 1 558 ? -2.238 -4.34 2.707 1 98.62 558 VAL B CA 1
ATOM 9603 C C . VAL B 1 558 ? -2.479 -4.777 4.148 1 98.62 558 VAL B C 1
ATOM 9605 O O . VAL B 1 558 ? -1.54 -4.863 4.945 1 98.62 558 VAL B O 1
ATOM 9608 N N . GLN B 1 559 ? -3.746 -5.078 4.492 1 98.56 559 GLN B N 1
ATOM 9609 C CA . GLN B 1 559 ? -4.094 -5.562 5.824 1 98.56 559 GLN B CA 1
ATOM 9610 C C . GLN B 1 559 ? -3.453 -6.918 6.102 1 98.56 559 GLN B C 1
ATOM 9612 O O . GLN B 1 559 ? -2.979 -7.172 7.211 1 98.56 559 GLN B O 1
ATOM 9617 N N . CYS B 1 560 ? -3.488 -7.762 5.09 1 98.38 560 CYS B N 1
ATOM 9618 C CA . CYS B 1 560 ? -2.861 -9.07 5.238 1 98.38 560 CYS B CA 1
ATOM 9619 C C . CYS B 1 560 ? -1.37 -8.93 5.523 1 98.38 560 CYS B C 1
ATOM 9621 O O . CYS B 1 560 ? -0.841 -9.594 6.414 1 98.38 560 CYS B O 1
ATOM 9623 N N . PHE B 1 561 ? -0.735 -8.039 4.855 1 98.56 561 PHE B N 1
ATOM 9624 C CA . PHE B 1 561 ? 0.682 -7.723 4.988 1 98.56 561 PHE B CA 1
ATOM 9625 C C . PHE B 1 561 ? 0.999 -7.242 6.398 1 98.56 561 PHE B C 1
ATOM 9627 O O . PHE B 1 561 ? 1.86 -7.809 7.074 1 98.56 561 PHE B O 1
ATOM 9634 N N . ALA B 1 562 ? 0.328 -6.273 6.879 1 98.69 562 ALA B N 1
ATOM 9635 C CA . ALA B 1 562 ? 0.566 -5.695 8.195 1 98.69 562 ALA B CA 1
ATOM 9636 C C . ALA B 1 562 ? 0.207 -6.684 9.305 1 98.69 562 ALA B C 1
ATOM 9638 O O . ALA B 1 562 ? 0.898 -6.762 10.32 1 98.69 562 ALA B O 1
ATOM 9639 N N . GLY B 1 563 ? -0.925 -7.402 9.141 1 98.62 563 GLY B N 1
ATOM 9640 C CA . GLY B 1 563 ? -1.335 -8.391 10.125 1 98.62 563 GLY B CA 1
ATOM 9641 C C . GLY B 1 563 ? -0.334 -9.516 10.297 1 98.62 563 GLY B C 1
ATOM 9642 O O . GLY B 1 563 ? -0.088 -9.969 11.414 1 98.62 563 GLY B O 1
ATOM 9643 N N . ASN B 1 564 ? 0.21 -9.977 9.164 1 98.56 564 ASN B N 1
ATOM 9644 C CA . ASN B 1 564 ? 1.236 -11.008 9.219 1 98.56 564 ASN B CA 1
ATOM 9645 C C . ASN B 1 564 ? 2.504 -10.508 9.906 1 98.56 564 ASN B C 1
ATOM 9647 O O . ASN B 1 564 ? 3.154 -11.25 10.641 1 98.56 564 ASN B O 1
ATOM 9651 N N . ALA B 1 565 ? 2.855 -9.258 9.617 1 98.69 565 ALA B N 1
ATOM 9652 C CA . ALA B 1 565 ? 4.004 -8.664 10.297 1 98.69 565 ALA B CA 1
ATOM 9653 C C . ALA B 1 565 ? 3.785 -8.602 11.805 1 98.69 565 ALA B C 1
ATOM 9655 O O . ALA B 1 565 ? 4.664 -8.977 12.578 1 98.69 565 ALA B O 1
ATOM 9656 N N . ALA B 1 566 ? 2.609 -8.18 12.227 1 98.62 566 ALA B N 1
ATOM 9657 C CA . ALA B 1 566 ? 2.273 -7.992 13.633 1 98.62 566 ALA B CA 1
ATOM 9658 C C . ALA B 1 566 ? 2.246 -9.328 14.375 1 98.62 566 ALA B C 1
ATOM 9660 O O . ALA B 1 566 ? 2.477 -9.375 15.586 1 98.62 566 ALA B O 1
ATOM 9661 N N . ARG B 1 567 ? 2.002 -10.414 13.617 1 98.19 567 ARG B N 1
ATOM 9662 C CA . ARG B 1 567 ? 1.823 -11.711 14.258 1 98.19 567 ARG B CA 1
ATOM 9663 C C . ARG B 1 567 ? 3.113 -12.523 14.219 1 98.19 567 ARG B C 1
ATOM 9665 O O . ARG B 1 567 ? 3.193 -13.602 14.812 1 98.19 567 ARG B O 1
ATOM 9672 N N . GLY B 1 568 ? 4.109 -12.062 13.469 1 98 568 GLY B N 1
ATOM 9673 C CA . GLY B 1 568 ? 5.441 -12.594 13.711 1 98 568 GLY B CA 1
ATOM 9674 C C . GLY B 1 568 ? 5.949 -13.469 12.586 1 98 568 GLY B C 1
ATOM 9675 O O . GLY B 1 568 ? 6.93 -14.203 12.758 1 98 568 GLY B O 1
ATOM 9676 N N . MET B 1 569 ? 5.328 -13.453 11.391 1 98.5 569 MET B N 1
ATOM 9677 C CA . MET B 1 569 ? 5.914 -14.164 10.258 1 98.5 569 MET B CA 1
ATOM 9678 C C . MET B 1 569 ? 7.371 -13.766 10.062 1 98.5 569 MET B C 1
ATOM 9680 O O . MET B 1 569 ? 7.73 -12.602 10.242 1 98.5 569 MET B O 1
ATOM 9684 N N . SER B 1 570 ? 8.25 -14.695 9.656 1 98.62 570 SER B N 1
ATOM 9685 C CA . SER B 1 570 ? 9.68 -14.445 9.562 1 98.62 570 SER B CA 1
ATOM 9686 C C . SER B 1 570 ? 10 -13.414 8.484 1 98.62 570 SER B C 1
ATOM 9688 O O . SER B 1 570 ? 10.953 -12.656 8.602 1 98.62 570 SER B O 1
ATOM 9690 N N . LEU B 1 571 ? 9.281 -13.492 7.453 1 98.62 571 LEU B N 1
ATOM 9691 C CA . LEU B 1 571 ? 9.391 -12.602 6.305 1 98.62 571 LEU B CA 1
ATOM 9692 C C . LEU B 1 571 ? 8.008 -12.18 5.809 1 98.62 571 LEU B C 1
ATOM 9694 O O . LEU B 1 571 ? 7.098 -13 5.715 1 98.62 571 LEU B O 1
ATOM 9698 N N . VAL B 1 572 ? 7.797 -10.867 5.602 1 98.5 572 VAL B N 1
ATOM 9699 C CA . VAL B 1 572 ? 6.582 -10.391 4.945 1 98.5 572 VAL B CA 1
ATOM 9700 C C . VAL B 1 572 ? 6.945 -9.508 3.754 1 98.5 572 VAL B C 1
ATOM 9702 O O . VAL B 1 572 ? 7.953 -8.797 3.785 1 98.5 572 VAL B O 1
ATOM 9705 N N . ALA B 1 573 ? 6.191 -9.602 2.686 1 98.12 573 ALA B N 1
ATOM 9706 C CA . ALA B 1 573 ? 6.457 -8.836 1.468 1 98.12 573 ALA B CA 1
ATOM 9707 C C . ALA B 1 573 ? 5.164 -8.266 0.888 1 98.12 573 ALA B C 1
ATOM 9709 O O . ALA B 1 573 ? 4.105 -8.898 0.972 1 98.12 573 ALA B O 1
ATOM 9710 N N . LEU B 1 574 ? 5.176 -7.078 0.372 1 98.5 574 LEU B N 1
ATOM 9711 C CA . LEU B 1 574 ? 4.09 -6.449 -0.372 1 98.5 574 LEU B CA 1
ATOM 9712 C C . LEU B 1 574 ? 4.582 -5.934 -1.721 1 98.5 574 LEU B C 1
ATOM 9714 O O . LEU B 1 574 ? 5.613 -5.266 -1.796 1 98.5 574 LEU B O 1
ATOM 9718 N N . HIS B 1 575 ? 3.861 -6.277 -2.807 1 97.75 575 HIS B N 1
ATOM 9719 C CA . HIS B 1 575 ? 4.293 -5.953 -4.16 1 97.75 575 HIS B CA 1
ATOM 9720 C C . HIS B 1 575 ? 3.197 -5.223 -4.93 1 97.75 575 HIS B C 1
ATOM 9722 O O . HIS B 1 575 ? 2.014 -5.527 -4.773 1 97.75 575 HIS B O 1
ATOM 9728 N N . ASN B 1 576 ? 3.654 -4.223 -5.707 1 97.38 576 ASN B N 1
ATOM 9729 C CA . ASN B 1 576 ? 2.832 -3.725 -6.805 1 97.38 576 ASN B CA 1
ATOM 9730 C C . ASN B 1 576 ? 2.91 -4.641 -8.023 1 97.38 576 ASN B C 1
ATOM 9732 O O . ASN B 1 576 ? 3.986 -5.133 -8.367 1 97.38 576 ASN B O 1
ATOM 9736 N N . GLY B 1 577 ? 1.732 -4.844 -8.57 1 93.81 577 GLY B N 1
ATOM 9737 C CA . GLY B 1 577 ? 1.674 -5.746 -9.711 1 93.81 577 GLY B CA 1
ATOM 9738 C C . GLY B 1 577 ? 1.437 -7.191 -9.32 1 93.81 577 GLY B C 1
ATOM 9739 O O . GLY B 1 577 ? 0.748 -7.465 -8.336 1 93.81 577 GLY B O 1
ATOM 9740 N N . GLY B 1 578 ? 1.974 -8.102 -10.094 1 90.25 578 GLY B N 1
ATOM 9741 C CA . GLY B 1 578 ? 1.746 -9.539 -10.016 1 90.25 578 GLY B CA 1
ATOM 9742 C C . GLY B 1 578 ? 1.427 -10.164 -11.359 1 90.25 578 GLY B C 1
ATOM 9743 O O . GLY B 1 578 ? 1.959 -9.75 -12.391 1 90.25 578 GLY B O 1
ATOM 9744 N N . GLY B 1 579 ? 0.752 -11.234 -11.32 1 89.81 579 GLY B N 1
ATOM 9745 C CA . GLY B 1 579 ? 0.455 -12.023 -12.508 1 89.81 579 GLY B CA 1
ATOM 9746 C C . GLY B 1 579 ? -0.213 -11.227 -13.609 1 89.81 579 GLY B C 1
ATOM 9747 O O . GLY B 1 579 ? -0.203 -11.633 -14.773 1 89.81 579 GLY B O 1
ATOM 9748 N N . VAL B 1 580 ? -0.683 -9.977 -13.242 1 94.94 580 VAL B N 1
ATOM 9749 C CA . VAL B 1 580 ? -1.417 -9.18 -14.219 1 94.94 580 VAL B CA 1
ATOM 9750 C C . VAL B 1 580 ? -0.633 -7.91 -14.547 1 94.94 580 VAL B C 1
ATOM 9752 O O . VAL B 1 580 ? -1.034 -7.129 -15.414 1 94.94 580 VAL B O 1
ATOM 9755 N N . GLY B 1 581 ? 0.474 -7.695 -13.906 1 94.5 581 GLY B N 1
ATOM 9756 C CA . GLY B 1 581 ? 1.365 -6.609 -14.281 1 94.5 581 GLY B CA 1
ATOM 9757 C C . GLY B 1 581 ? 1.276 -5.414 -13.344 1 94.5 581 GLY B C 1
ATOM 9758 O O . GLY B 1 581 ? 0.346 -5.316 -12.547 1 94.5 581 GLY B O 1
ATOM 9759 N N . ILE B 1 582 ? 2.178 -4.453 -13.555 1 95.94 582 ILE B N 1
ATOM 9760 C CA . ILE B 1 582 ? 2.309 -3.244 -12.75 1 95.94 582 ILE B CA 1
ATOM 9761 C C . ILE B 1 582 ? 1.032 -2.412 -12.859 1 95.94 582 ILE B C 1
ATOM 9763 O O . ILE B 1 582 ? 0.473 -2.256 -13.945 1 95.94 582 ILE B O 1
ATOM 9767 N N . GLY B 1 583 ? 0.573 -1.894 -11.711 1 97 583 GLY B N 1
ATOM 9768 C CA . GLY B 1 583 ? -0.565 -0.989 -11.695 1 97 583 GLY B CA 1
ATOM 9769 C C . GLY B 1 583 ? -1.9 -1.708 -11.727 1 97 583 GLY B C 1
ATOM 9770 O O . GLY B 1 583 ? -2.955 -1.074 -11.648 1 97 583 GLY B O 1
ATOM 9771 N N . LYS B 1 584 ? -1.872 -3.1 -11.711 1 97.06 584 LYS B N 1
ATOM 9772 C CA . LYS B 1 584 ? -3.125 -3.828 -11.891 1 97.06 584 LYS B CA 1
ATOM 9773 C C . LYS B 1 584 ? -3.393 -4.766 -10.719 1 97.06 584 LYS B C 1
ATOM 9775 O O . LYS B 1 584 ? -4.395 -5.484 -10.703 1 97.06 584 LYS B O 1
ATOM 9780 N N . SER B 1 585 ? -2.512 -4.75 -9.781 1 97.06 585 SER B N 1
ATOM 9781 C CA . SER B 1 585 ? -2.689 -5.594 -8.602 1 97.06 585 SER B CA 1
ATOM 9782 C C . SER B 1 585 ? -1.781 -5.148 -7.461 1 97.06 585 SER B C 1
ATOM 9784 O O . SER B 1 585 ? -0.752 -4.508 -7.691 1 97.06 585 SER B O 1
ATOM 9786 N N . ILE B 1 586 ? -2.16 -5.363 -6.223 1 98.06 586 ILE B N 1
ATOM 9787 C CA . ILE B 1 586 ? -1.334 -5.348 -5.023 1 98.06 586 ILE B CA 1
ATOM 9788 C C . ILE B 1 586 ? -1.371 -6.723 -4.355 1 98.06 586 ILE B C 1
ATOM 9790 O O . ILE B 1 586 ? -2.447 -7.277 -4.125 1 98.06 586 ILE B O 1
ATOM 9794 N N . ASN B 1 587 ? -0.172 -7.254 -4.102 1 97.06 587 ASN B N 1
ATOM 9795 C CA . ASN B 1 587 ? -0.168 -8.594 -3.527 1 97.06 587 ASN B CA 1
ATOM 9796 C C . ASN B 1 587 ? 0.885 -8.734 -2.432 1 97.06 587 ASN B C 1
ATOM 9798 O O . ASN B 1 587 ? 1.944 -8.109 -2.5 1 97.06 587 ASN B O 1
ATOM 9802 N N . GLY B 1 588 ? 0.586 -9.477 -1.43 1 95.5 588 GLY B N 1
ATOM 9803 C CA . GLY B 1 588 ? 1.487 -9.727 -0.316 1 95.5 588 GLY B CA 1
ATOM 9804 C C . GLY B 1 588 ? 1.752 -11.203 -0.079 1 95.5 588 GLY B C 1
ATOM 9805 O O . GLY B 1 588 ? 0.947 -12.055 -0.464 1 95.5 588 GLY B O 1
ATOM 9806 N N . GLY B 1 589 ? 2.889 -11.516 0.401 1 95.44 589 GLY B N 1
ATOM 9807 C CA . GLY B 1 589 ? 3.283 -12.859 0.77 1 95.44 589 GLY B CA 1
ATOM 9808 C C . GLY B 1 589 ? 4.086 -12.922 2.055 1 95.44 589 GLY B C 1
ATOM 9809 O O . GLY B 1 589 ? 4.375 -11.883 2.658 1 95.44 589 GLY B O 1
ATOM 9810 N N . PHE B 1 590 ? 4.32 -14.148 2.506 1 97.56 590 PHE B N 1
ATOM 9811 C CA . PHE B 1 590 ? 5.109 -14.305 3.721 1 97.56 590 PHE B CA 1
ATOM 9812 C C . PHE B 1 590 ? 6.031 -15.516 3.609 1 97.56 590 PHE B C 1
ATOM 9814 O O . PHE B 1 590 ? 5.875 -16.344 2.711 1 97.56 590 PHE B O 1
ATOM 9821 N N . GLY B 1 591 ? 7.059 -15.5 4.391 1 97.88 591 GLY B N 1
ATOM 9822 C CA . GLY B 1 591 ? 7.855 -16.656 4.754 1 97.88 591 GLY B CA 1
ATOM 9823 C C . GLY B 1 591 ? 7.891 -16.922 6.246 1 97.88 591 GLY B C 1
ATOM 9824 O O . GLY B 1 591 ? 7.934 -15.984 7.043 1 97.88 591 GLY B O 1
ATOM 9825 N N . MET B 1 592 ? 7.785 -18.188 6.633 1 98.75 592 MET B N 1
ATOM 9826 C CA . MET B 1 592 ? 7.836 -18.578 8.039 1 98.75 592 MET B CA 1
ATOM 9827 C C . MET B 1 592 ? 8.812 -19.734 8.25 1 98.75 592 MET B C 1
ATOM 9829 O O . MET B 1 592 ? 8.602 -20.828 7.746 1 98.75 592 MET B O 1
ATOM 9833 N N . VAL B 1 593 ? 9.859 -19.453 8.984 1 98.88 593 VAL B N 1
ATOM 9834 C CA . VAL B 1 593 ? 10.875 -20.469 9.258 1 98.88 593 VAL B CA 1
ATOM 9835 C C . VAL B 1 593 ? 10.477 -21.266 10.484 1 98.88 593 VAL B C 1
ATOM 9837 O O . VAL B 1 593 ? 10.188 -20.703 11.539 1 98.88 593 VAL B O 1
ATOM 9840 N N . LEU B 1 594 ? 10.391 -22.578 10.367 1 98.88 594 LEU B N 1
ATOM 9841 C CA . LEU B 1 594 ? 10.117 -23.5 11.469 1 98.88 594 LEU B CA 1
ATOM 9842 C C . LEU B 1 594 ? 11.414 -23.984 12.102 1 98.88 594 LEU B C 1
ATOM 9844 O O . LEU B 1 594 ? 12.203 -24.672 11.445 1 98.88 594 LEU B O 1
ATOM 9848 N N . ASP B 1 595 ? 11.578 -23.703 13.352 1 98.31 595 ASP B N 1
ATOM 9849 C CA . ASP B 1 595 ? 12.812 -24.062 14.047 1 98.31 595 ASP B CA 1
ATOM 9850 C C . ASP B 1 595 ? 12.516 -25 15.227 1 98.31 595 ASP B C 1
ATOM 9852 O O . ASP B 1 595 ? 13.406 -25.281 16.031 1 98.31 595 ASP B O 1
ATOM 9856 N N . GLY B 1 596 ? 11.312 -25.406 15.336 1 98.69 596 GLY B N 1
ATOM 9857 C CA . GLY B 1 596 ? 10.93 -26.375 16.359 1 98.69 596 GLY B CA 1
ATOM 9858 C C . GLY B 1 596 ? 10.594 -25.719 17.688 1 98.69 596 GLY B C 1
ATOM 9859 O O . GLY B 1 596 ? 10.164 -26.406 18.625 1 98.69 596 GLY B O 1
ATOM 9860 N N . SER B 1 597 ? 10.664 -24.406 17.828 1 98.44 597 SER B N 1
ATOM 9861 C CA . SER B 1 597 ? 10.508 -23.734 19.109 1 98.44 597 SER B CA 1
ATOM 9862 C C . SER B 1 597 ? 9.031 -23.5 19.438 1 98.44 597 SER B C 1
ATOM 9864 O O . SER B 1 597 ? 8.18 -23.547 18.547 1 98.44 597 SER B O 1
ATOM 9866 N N . GLU B 1 598 ? 8.766 -23.234 20.672 1 98.12 598 GLU B N 1
ATOM 9867 C CA . GLU B 1 598 ? 7.426 -22.859 21.141 1 98.12 598 GLU B CA 1
ATOM 9868 C C . GLU B 1 598 ? 7.023 -21.484 20.625 1 98.12 598 GLU B C 1
ATOM 9870 O O . GLU B 1 598 ? 5.844 -21.234 20.375 1 98.12 598 GLU B O 1
ATOM 9875 N N . ARG B 1 599 ? 8.008 -20.641 20.484 1 97.19 599 ARG B N 1
ATOM 9876 C CA . ARG B 1 599 ? 7.758 -19.328 19.891 1 97.19 599 ARG B CA 1
ATOM 9877 C C . ARG B 1 599 ? 7.102 -19.453 18.516 1 97.19 599 ARG B C 1
ATOM 9879 O O . ARG B 1 599 ? 6.113 -18.781 18.234 1 97.19 599 ARG B O 1
ATOM 9886 N N . VAL B 1 600 ? 7.613 -20.328 17.766 1 98.44 600 VAL B N 1
ATOM 9887 C CA . VAL B 1 600 ? 7.102 -20.531 16.406 1 98.44 600 VAL B CA 1
ATOM 9888 C C . VAL B 1 600 ? 5.707 -21.141 16.469 1 98.44 600 VAL B C 1
ATOM 9890 O O . VAL B 1 600 ? 4.824 -20.766 15.695 1 98.44 600 VAL B O 1
ATOM 9893 N N . ASP B 1 601 ? 5.441 -22.062 17.422 1 98.69 601 ASP B N 1
ATOM 9894 C CA . ASP B 1 601 ? 4.102 -22.609 17.609 1 98.69 601 ASP B CA 1
ATOM 9895 C C . ASP B 1 601 ? 3.082 -21.5 17.844 1 98.69 601 ASP B C 1
ATOM 9897 O O . ASP B 1 601 ? 1.997 -21.516 17.25 1 98.69 601 ASP B O 1
ATOM 9901 N N . ALA B 1 602 ? 3.459 -20.625 18.703 1 97.88 602 ALA B N 1
ATOM 9902 C CA . ALA B 1 602 ? 2.555 -19.531 19.062 1 97.88 602 ALA B CA 1
ATOM 9903 C C . ALA B 1 602 ? 2.248 -18.656 17.844 1 97.88 602 ALA B C 1
ATOM 9905 O O . ALA B 1 602 ? 1.104 -18.234 17.656 1 97.88 602 ALA B O 1
ATOM 9906 N N . ILE B 1 603 ? 3.238 -18.359 17.062 1 98.19 603 ILE B N 1
ATOM 9907 C CA . ILE B 1 603 ? 3.061 -17.547 15.852 1 98.19 603 ILE B CA 1
ATOM 9908 C C . ILE B 1 603 ? 2.121 -18.266 14.883 1 98.19 603 ILE B C 1
ATOM 9910 O O . ILE B 1 603 ? 1.181 -17.672 14.359 1 98.19 603 ILE B O 1
ATOM 9914 N N . LEU B 1 604 ? 2.322 -19.547 14.68 1 98.62 604 LEU B N 1
ATOM 9915 C CA . LEU B 1 604 ? 1.552 -20.328 13.719 1 98.62 604 LEU B CA 1
ATOM 9916 C C . LEU B 1 604 ? 0.078 -20.359 14.109 1 98.62 604 LEU B C 1
ATOM 9918 O O . LEU B 1 604 ? -0.799 -20.25 13.25 1 98.62 604 LEU B O 1
ATOM 9922 N N . ARG B 1 605 ? -0.243 -20.484 15.328 1 97.62 605 ARG B N 1
ATOM 9923 C CA . ARG B 1 605 ? -1.616 -20.625 15.805 1 97.62 605 ARG B CA 1
ATOM 9924 C C . ARG B 1 605 ? -2.422 -19.359 15.516 1 97.62 605 ARG B C 1
ATOM 9926 O O . ARG B 1 605 ? -3.635 -19.422 15.305 1 97.62 605 ARG B O 1
ATOM 9933 N N . SER B 1 606 ? -1.718 -18.281 15.422 1 96.75 606 SER B N 1
ATOM 9934 C CA . SER B 1 606 ? -2.406 -17.016 15.18 1 96.75 606 SER B CA 1
ATOM 9935 C C . SER B 1 606 ? -2.275 -16.578 13.727 1 96.75 606 SER B C 1
ATOM 9937 O O . SER B 1 606 ? -3.277 -16.312 13.062 1 96.75 606 SER B O 1
ATOM 9939 N N . ALA B 1 607 ? -1.101 -16.609 13.188 1 97.75 607 ALA B N 1
ATOM 9940 C CA . ALA B 1 607 ? -0.795 -16.031 11.883 1 97.75 607 ALA B CA 1
ATOM 9941 C C . ALA B 1 607 ? -1.387 -16.875 10.758 1 97.75 607 ALA B C 1
ATOM 9943 O O . ALA B 1 607 ? -1.832 -16.328 9.742 1 97.75 607 ALA B O 1
ATOM 9944 N N . MET B 1 608 ? -1.45 -18.172 10.898 1 98.06 608 MET B N 1
ATOM 9945 C CA . MET B 1 608 ? -1.967 -19.031 9.836 1 98.06 608 MET B CA 1
ATOM 9946 C C . MET B 1 608 ? -3.461 -18.812 9.633 1 98.06 608 MET B C 1
ATOM 9948 O O . MET B 1 608 ? -3.943 -18.812 8.5 1 98.06 608 MET B O 1
ATOM 9952 N N . LEU B 1 609 ? -4.156 -18.641 10.711 1 98 609 LEU B N 1
ATOM 9953 C CA . LEU B 1 609 ? -5.59 -18.391 10.602 1 98 609 LEU B CA 1
ATOM 9954 C C . LEU B 1 609 ? -5.863 -17 10.047 1 98 609 LEU B C 1
ATOM 9956 O O . LEU B 1 609 ? -6.695 -16.828 9.148 1 98 609 LEU B O 1
ATOM 9960 N N . TRP B 1 610 ? -5.156 -16 10.531 1 97.88 610 TRP B N 1
ATOM 9961 C CA . TRP B 1 610 ? -5.332 -14.641 10.031 1 97.88 610 TRP B CA 1
ATOM 9962 C C . TRP B 1 610 ? -5.055 -14.57 8.531 1 97.88 610 TRP B C 1
ATOM 9964 O O . TRP B 1 610 ? -5.812 -13.953 7.785 1 97.88 610 TRP B O 1
ATOM 9974 N N . ASP B 1 611 ? -3.967 -15.141 8.148 1 97.94 611 ASP B N 1
ATOM 9975 C CA . ASP B 1 611 ? -3.488 -15.039 6.773 1 97.94 611 ASP B CA 1
ATOM 9976 C C . ASP B 1 611 ? -4.562 -15.477 5.781 1 97.94 611 ASP B C 1
ATOM 9978 O O . ASP B 1 611 ? -4.621 -14.977 4.656 1 97.94 611 ASP B O 1
ATOM 9982 N N . VAL B 1 612 ? -5.434 -16.375 6.199 1 98.31 612 VAL B N 1
ATOM 9983 C CA . VAL B 1 612 ? -6.445 -16.906 5.293 1 98.31 612 VAL B CA 1
ATOM 9984 C C . VAL B 1 612 ? -7.793 -16.25 5.57 1 98.31 612 VAL B C 1
ATOM 9986 O O . VAL B 1 612 ? -8.453 -15.758 4.652 1 98.31 612 VAL B O 1
ATOM 9989 N N . MET B 1 613 ? -8.164 -16.141 6.793 1 98.5 613 MET B N 1
ATOM 9990 C CA . MET B 1 613 ? -9.531 -15.758 7.148 1 98.5 613 MET B CA 1
ATOM 9991 C C . MET B 1 613 ? -9.773 -14.273 6.906 1 98.5 613 MET B C 1
ATOM 9993 O O . MET B 1 613 ? -10.914 -13.844 6.742 1 98.5 613 MET B O 1
ATOM 9997 N N . GLY B 1 614 ? -8.695 -13.492 6.879 1 97.75 614 GLY B N 1
ATOM 9998 C CA . GLY B 1 614 ? -8.875 -12.109 6.465 1 97.75 614 GLY B CA 1
ATOM 9999 C C . GLY B 1 614 ? -9.469 -11.984 5.07 1 97.75 614 GLY B C 1
ATOM 10000 O O . GLY B 1 614 ? -10.32 -11.125 4.832 1 97.75 614 GLY B O 1
ATOM 10001 N N . GLY B 1 615 ? -8.984 -12.805 4.172 1 97.62 615 GLY B N 1
ATOM 10002 C CA . GLY B 1 615 ? -9.492 -12.812 2.811 1 97.62 615 GLY B CA 1
ATOM 10003 C C . GLY B 1 615 ? -10.891 -13.398 2.699 1 97.62 615 GLY B C 1
ATOM 10004 O O . GLY B 1 615 ? -11.727 -12.883 1.954 1 97.62 615 GLY B O 1
ATOM 10005 N N . VAL B 1 616 ? -11.117 -14.492 3.438 1 98.56 616 VAL B N 1
ATOM 10006 C CA . VAL B 1 616 ? -12.445 -15.102 3.441 1 98.56 616 VAL B CA 1
ATOM 10007 C C . VAL B 1 616 ? -13.469 -14.102 3.971 1 98.56 616 VAL B C 1
ATOM 10009 O O . VAL B 1 616 ? -14.578 -14 3.445 1 98.56 616 VAL B O 1
ATOM 10012 N N . ALA B 1 617 ? -13.062 -13.383 4.977 1 98.62 617 ALA B N 1
ATOM 10013 C CA . ALA B 1 617 ? -13.938 -12.375 5.566 1 98.62 617 ALA B CA 1
ATOM 10014 C C . ALA B 1 617 ? -14.297 -11.297 4.543 1 98.62 617 ALA B C 1
ATOM 10016 O O . ALA B 1 617 ? -15.453 -10.859 4.48 1 98.62 617 ALA B O 1
ATOM 10017 N N . ARG B 1 618 ? -13.352 -10.789 3.795 1 98.12 618 ARG B N 1
ATOM 10018 C CA . ARG B 1 618 ? -13.617 -9.797 2.758 1 98.12 618 ARG B CA 1
ATOM 10019 C C . ARG B 1 618 ? -14.578 -10.344 1.711 1 98.12 618 ARG B C 1
ATOM 10021 O O . ARG B 1 618 ? -15.477 -9.641 1.255 1 98.12 618 ARG B O 1
ATOM 10028 N N . ARG B 1 619 ? -14.328 -11.578 1.249 1 98.19 619 ARG B N 1
ATOM 10029 C CA . ARG B 1 619 ? -15.195 -12.219 0.265 1 98.19 619 ARG B CA 1
ATOM 10030 C C . ARG B 1 619 ? -16.609 -12.406 0.815 1 98.19 619 ARG B C 1
ATOM 10032 O O . ARG B 1 619 ? -17.578 -12.25 0.087 1 98.19 619 ARG B O 1
ATOM 10039 N N . SER B 1 620 ? -16.656 -12.781 2.078 1 98.62 620 SER B N 1
ATOM 10040 C CA . SER B 1 620 ? -17.953 -12.891 2.746 1 98.62 620 SER B CA 1
ATOM 10041 C C . SER B 1 620 ? -18.688 -11.555 2.74 1 98.62 620 SER B C 1
ATOM 10043 O O . SER B 1 620 ? -19.859 -11.484 2.385 1 98.62 620 SER B O 1
ATOM 10045 N N . TRP B 1 621 ? -17.984 -10.5 3.119 1 98.44 621 TRP B N 1
ATOM 10046 C CA . TRP B 1 621 ? -18.594 -9.172 3.168 1 98.44 621 TRP B CA 1
ATOM 10047 C C . TRP B 1 621 ? -19.047 -8.727 1.784 1 98.44 621 TRP B C 1
ATOM 10049 O O . TRP B 1 621 ? -20.031 -8 1.657 1 98.44 621 TRP B O 1
ATOM 10059 N N . ALA B 1 622 ? -18.422 -9.219 0.743 1 97.94 622 ALA B N 1
ATOM 10060 C CA . ALA B 1 622 ? -18.812 -8.938 -0.635 1 97.94 622 ALA B CA 1
ATOM 10061 C C . ALA B 1 622 ? -19.953 -9.852 -1.072 1 97.94 622 ALA B C 1
ATOM 10063 O O . ALA B 1 622 ? -20.391 -9.805 -2.225 1 97.94 622 ALA B O 1
ATOM 10064 N N . ARG B 1 623 ? -20.375 -10.742 -0.21 1 98.25 623 ARG B N 1
ATOM 10065 C CA . ARG B 1 623 ? -21.578 -11.562 -0.36 1 98.25 623 ARG B CA 1
ATOM 10066 C C . ARG B 1 623 ? -21.297 -12.781 -1.235 1 98.25 623 ARG B C 1
ATOM 10068 O O . ARG B 1 623 ? -22.203 -13.32 -1.867 1 98.25 623 ARG B O 1
ATOM 10075 N N . ASN B 1 624 ? -20.031 -13.242 -1.372 1 97.94 624 ASN B N 1
ATOM 10076 C CA . ASN B 1 624 ? -19.766 -14.547 -1.965 1 97.94 624 ASN B CA 1
ATOM 10077 C C . ASN B 1 624 ? -20.375 -15.672 -1.128 1 97.94 624 ASN B C 1
ATOM 10079 O O . ASN B 1 624 ? -20 -15.852 0.034 1 97.94 624 ASN B O 1
ATOM 10083 N N . PRO B 1 625 ? -21.219 -16.469 -1.681 1 97.81 625 PRO B N 1
ATOM 10084 C CA . PRO B 1 625 ? -22.016 -17.391 -0.866 1 97.81 625 PRO B CA 1
ATOM 10085 C C . PRO B 1 625 ? -21.156 -18.375 -0.082 1 97.81 625 PRO B C 1
ATOM 10087 O O . PRO B 1 625 ? -21.406 -18.609 1.105 1 97.81 625 PRO B O 1
ATOM 10090 N N . ASN B 1 626 ? -20.188 -18.984 -0.743 1 98 626 ASN B N 1
ATOM 10091 C CA . ASN B 1 626 ? -19.359 -19.984 -0.061 1 98 626 ASN B CA 1
ATOM 10092 C C . ASN B 1 626 ? -18.5 -19.359 1.026 1 98 626 ASN B C 1
ATOM 10094 O O . ASN B 1 626 ? -18.25 -19.984 2.066 1 98 626 ASN B O 1
ATOM 10098 N N . ALA B 1 627 ? -18.062 -18.172 0.817 1 98.5 627 ALA B N 1
ATOM 10099 C CA . ALA B 1 627 ? -17.281 -17.469 1.837 1 98.5 627 ALA B CA 1
ATOM 10100 C C . ALA B 1 627 ? -18.156 -17.125 3.045 1 98.5 627 ALA B C 1
ATOM 10102 O O . ALA B 1 627 ? -17.688 -17.172 4.188 1 98.5 627 ALA B O 1
ATOM 10103 N N . MET B 1 628 ? -19.422 -16.734 2.791 1 98.62 628 MET B N 1
ATOM 10104 C CA . MET B 1 628 ? -20.359 -16.469 3.883 1 98.62 628 MET B CA 1
ATOM 10105 C C . MET B 1 628 ? -20.562 -17.719 4.738 1 98.62 628 MET B C 1
ATOM 10107 O O . MET B 1 628 ? -20.547 -17.641 5.969 1 98.62 628 MET B O 1
ATOM 10111 N N . THR B 1 629 ? -20.672 -18.859 4.082 1 98.25 629 THR B N 1
ATOM 10112 C CA . THR B 1 629 ? -20.859 -20.125 4.785 1 98.25 629 THR B CA 1
ATOM 10113 C C . THR B 1 629 ? -19.656 -20.438 5.66 1 98.25 629 THR B C 1
ATOM 10115 O O . THR B 1 629 ? -19.797 -20.797 6.828 1 98.25 629 THR B O 1
ATOM 10118 N N . VAL B 1 630 ? -18.484 -20.266 5.105 1 98.25 630 VAL B N 1
ATOM 10119 C CA . VAL B 1 630 ? -17.25 -20.531 5.84 1 98.25 630 VAL B CA 1
ATOM 10120 C C . VAL B 1 630 ? -17.125 -19.562 7.012 1 98.25 630 VAL B C 1
ATOM 10122 O O . VAL B 1 630 ? -16.734 -19.953 8.109 1 98.25 630 VAL B O 1
ATOM 10125 N N . SER B 1 631 ? -17.422 -18.297 6.824 1 98.5 631 SER B N 1
ATOM 10126 C CA . SER B 1 631 ? -17.328 -17.281 7.867 1 98.5 631 SER B CA 1
ATOM 10127 C C . SER B 1 631 ? -18.297 -17.578 9.008 1 98.5 631 SER B C 1
ATOM 10129 O O . SER B 1 631 ? -17.938 -17.422 10.18 1 98.5 631 SER B O 1
ATOM 10131 N N . GLU B 1 632 ? -19.5 -17.969 8.664 1 98.31 632 GLU B N 1
ATOM 10132 C CA . GLU B 1 632 ? -20.484 -18.312 9.688 1 98.31 632 GLU B CA 1
ATOM 10133 C C . GLU B 1 632 ? -20.031 -19.5 10.523 1 98.31 632 GLU B C 1
ATOM 10135 O O . GLU B 1 632 ? -20.141 -19.484 11.75 1 98.31 632 GLU B O 1
ATOM 10140 N N . GLU B 1 633 ? -19.531 -20.5 9.836 1 98 633 GLU B N 1
ATOM 10141 C CA . GLU B 1 633 ? -18.984 -21.656 10.539 1 98 633 GLU B CA 1
ATOM 10142 C C . GLU B 1 633 ? -17.812 -21.266 11.438 1 98 633 GLU B C 1
ATOM 10144 O O . GLU B 1 633 ? -17.719 -21.719 12.578 1 98 633 GLU B O 1
ATOM 10149 N N . PHE B 1 634 ? -16.969 -20.469 10.93 1 98.06 634 PHE B N 1
ATOM 10150 C CA . PHE B 1 634 ? -15.789 -20.016 11.672 1 98.06 634 PHE B CA 1
ATOM 10151 C C . PHE B 1 634 ? -16.203 -19.25 12.93 1 98.06 634 PHE B C 1
ATOM 10153 O O . PHE B 1 634 ? -15.617 -19.438 13.992 1 98.06 634 PHE B O 1
ATOM 10160 N N . ASN B 1 635 ? -17.188 -18.359 12.82 1 98.06 635 ASN B N 1
ATOM 10161 C CA . ASN B 1 635 ? -17.703 -17.609 13.969 1 98.06 635 ASN B CA 1
ATOM 10162 C C . ASN B 1 635 ? -18.234 -18.531 15.055 1 98.06 635 ASN B C 1
ATOM 10164 O O . ASN B 1 635 ? -18.172 -18.203 16.234 1 98.06 635 ASN B O 1
ATOM 10168 N N . THR B 1 636 ? -18.75 -19.672 14.625 1 97.69 636 THR B N 1
ATOM 10169 C CA . THR B 1 636 ? -19.266 -20.641 15.578 1 97.69 636 THR B CA 1
ATOM 10170 C C . THR B 1 636 ? -18.125 -21.438 16.219 1 97.69 636 THR B C 1
ATOM 10172 O O . THR B 1 636 ? -18.094 -21.609 17.438 1 97.69 636 THR B O 1
ATOM 10175 N N . THR B 1 637 ? -17.172 -21.828 15.453 1 97.38 637 THR B N 1
ATOM 10176 C CA . THR B 1 637 ? -16.156 -22.75 15.922 1 97.38 637 THR B CA 1
ATOM 10177 C C . THR B 1 637 ? -15.008 -22 16.609 1 97.38 637 THR B C 1
ATOM 10179 O O . THR B 1 637 ? -14.258 -22.578 17.391 1 97.38 637 THR B O 1
ATOM 10182 N N . HIS B 1 638 ? -14.859 -20.75 16.312 1 97.5 638 HIS B N 1
ATOM 10183 C CA . HIS B 1 638 ? -13.758 -19.969 16.859 1 97.5 638 HIS B CA 1
ATOM 10184 C C . HIS B 1 638 ? -14.258 -18.719 17.594 1 97.5 638 HIS B C 1
ATOM 10186 O O . HIS B 1 638 ? -13.609 -17.672 17.578 1 97.5 638 HIS B O 1
ATOM 10192 N N . ALA B 1 639 ? -15.328 -18.844 18.25 1 95.56 639 ALA B N 1
ATOM 10193 C CA . ALA B 1 639 ? -15.992 -17.734 18.938 1 95.56 639 ALA B CA 1
ATOM 10194 C C . ALA B 1 639 ? -15.117 -17.188 20.062 1 95.56 639 ALA B C 1
ATOM 10196 O O . ALA B 1 639 ? -15.328 -16.062 20.531 1 95.56 639 ALA B O 1
ATOM 10197 N N . ASP B 1 640 ? -14.164 -18.062 20.438 1 93.69 640 ASP B N 1
ATOM 10198 C CA . ASP B 1 640 ? -13.234 -17.609 21.469 1 93.69 640 ASP B CA 1
ATOM 10199 C C . ASP B 1 640 ? -12.109 -16.781 20.859 1 93.69 640 ASP B C 1
ATOM 10201 O O . ASP B 1 640 ? -11.055 -17.312 20.5 1 93.69 640 ASP B O 1
ATOM 10205 N N . GLY B 1 641 ? -12.32 -15.547 20.656 1 94.94 641 GLY B N 1
ATOM 10206 C CA . GLY B 1 641 ? -11.258 -14.648 20.234 1 94.94 641 GLY B CA 1
ATOM 10207 C C . GLY B 1 641 ? -11.469 -14.117 18.828 1 94.94 641 GLY B C 1
ATOM 10208 O O . GLY B 1 641 ? -10.773 -13.195 18.391 1 94.94 641 GLY B O 1
ATOM 10209 N N . TYR B 1 642 ? -12.383 -14.75 18.094 1 97.5 642 TYR B N 1
ATOM 10210 C CA . TYR B 1 642 ? -12.648 -14.305 16.719 1 97.5 642 TYR B CA 1
ATOM 10211 C C . TYR B 1 642 ? -14.109 -13.906 16.547 1 97.5 642 TYR B C 1
ATOM 10213 O O . TYR B 1 642 ? -14.984 -14.406 17.25 1 97.5 642 TYR B O 1
ATOM 10221 N N . HIS B 1 643 ? -14.289 -12.992 15.633 1 98.31 643 HIS B N 1
ATOM 10222 C CA . HIS B 1 643 ? -15.609 -12.672 15.125 1 98.31 643 HIS B CA 1
ATOM 10223 C C . HIS B 1 643 ? -15.531 -11.977 13.766 1 98.31 643 HIS B C 1
ATOM 10225 O O . HIS B 1 643 ? -14.891 -10.93 13.641 1 98.31 643 HIS B O 1
ATOM 10231 N N . ILE B 1 644 ? -16.141 -12.531 12.781 1 98.5 644 ILE B N 1
ATOM 10232 C CA . ILE B 1 644 ? -16.203 -11.953 11.445 1 98.5 644 ILE B CA 1
ATOM 10233 C C . ILE B 1 644 ? -17.562 -11.289 11.227 1 98.5 644 ILE B C 1
ATOM 10235 O O . ILE B 1 644 ? -18.609 -11.875 11.531 1 98.5 644 ILE B O 1
ATOM 10239 N N . THR B 1 645 ? -17.547 -10.023 10.75 1 98.62 645 THR B N 1
ATOM 10240 C CA . THR B 1 645 ? -18.797 -9.328 10.445 1 98.62 645 THR B CA 1
ATOM 10241 C C . THR B 1 645 ? -19.5 -9.977 9.25 1 98.62 645 THR B C 1
ATOM 10243 O O . THR B 1 645 ? -18.906 -10.133 8.188 1 98.62 645 THR B O 1
ATOM 10246 N N . ILE B 1 646 ? -20.766 -10.359 9.406 1 98.38 646 ILE B N 1
ATOM 10247 C CA . ILE B 1 646 ? -21.531 -11.055 8.375 1 98.38 646 ILE B CA 1
ATOM 10248 C C . ILE B 1 646 ? -22.531 -10.094 7.73 1 98.38 646 ILE B C 1
ATOM 10250 O O . ILE B 1 646 ? -23.281 -9.406 8.43 1 98.38 646 ILE B O 1
ATOM 10254 N N . PRO B 1 647 ? -22.578 -9.992 6.402 1 98.44 647 PRO B N 1
ATOM 10255 C CA . PRO B 1 647 ? -23.5 -9.078 5.738 1 98.44 647 PRO B CA 1
ATOM 10256 C C . PRO B 1 647 ? -24.938 -9.594 5.746 1 98.44 647 PRO B C 1
ATOM 10258 O O . PRO B 1 647 ? -25.172 -10.805 5.656 1 98.44 647 PRO B O 1
ATOM 10261 N N . TYR B 1 648 ? -25.922 -8.711 5.875 1 98.12 648 TYR B N 1
ATOM 10262 C CA . TYR B 1 648 ? -27.312 -9.023 5.555 1 98.12 648 TYR B CA 1
ATOM 10263 C C . TYR B 1 648 ? -27.547 -8.969 4.055 1 98.12 648 TYR B C 1
ATOM 10265 O O . TYR B 1 648 ? -26.984 -8.117 3.359 1 98.12 648 TYR B O 1
ATOM 10273 N N . LEU B 1 649 ? -28.344 -9.805 3.523 1 98 649 LEU B N 1
ATOM 10274 C CA . LEU B 1 649 ? -28.641 -9.852 2.096 1 98 649 LEU B CA 1
ATOM 10275 C C . LEU B 1 649 ? -29.953 -9.156 1.791 1 98 649 LEU B C 1
ATOM 10277 O O . LEU B 1 649 ? -30.922 -9.281 2.549 1 98 649 LEU B O 1
ATOM 10281 N N . VAL B 1 650 ? -29.938 -8.406 0.761 1 97.06 650 VAL B N 1
ATOM 10282 C CA . VAL B 1 650 ? -31.141 -7.68 0.345 1 97.06 650 VAL B CA 1
ATOM 10283 C C . VAL B 1 650 ? -31.938 -8.523 -0.642 1 97.06 650 VAL B C 1
ATOM 10285 O O . VAL B 1 650 ? -31.359 -9.203 -1.499 1 97.06 650 VAL B O 1
ATOM 10288 N N . ASP B 1 651 ? -33.281 -8.414 -0.493 1 96.12 651 ASP B N 1
ATOM 10289 C CA . ASP B 1 651 ? -34.156 -9.008 -1.494 1 96.12 651 ASP B CA 1
ATOM 10290 C C . ASP B 1 651 ? -34.156 -8.203 -2.791 1 96.12 651 ASP B C 1
ATOM 10292 O O . ASP B 1 651 ? -34.562 -7.047 -2.814 1 96.12 651 ASP B O 1
ATOM 10296 N N . GLU B 1 652 ? -33.812 -8.828 -3.828 1 95.44 652 GLU B N 1
ATOM 10297 C CA . GLU B 1 652 ? -33.688 -8.148 -5.113 1 95.44 652 GLU B CA 1
ATOM 10298 C C . GLU B 1 652 ? -35.031 -7.562 -5.574 1 95.44 652 GLU B C 1
ATOM 10300 O O . GLU B 1 652 ? -35.062 -6.52 -6.234 1 95.44 652 GLU B O 1
ATOM 10305 N N . SER B 1 653 ? -36.062 -8.164 -5.23 1 96.94 653 SER B N 1
ATOM 10306 C CA . SER B 1 653 ?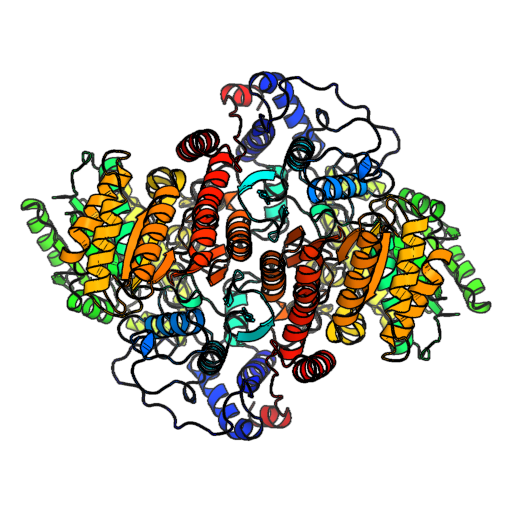 -37.375 -7.691 -5.637 1 96.94 653 SER B CA 1
ATOM 10307 C C . SER B 1 653 ? -37.719 -6.348 -4.992 1 96.94 653 SER B C 1
ATOM 10309 O O . SER B 1 653 ? -38.406 -5.52 -5.586 1 96.94 653 SER B O 1
ATOM 10311 N N . LEU B 1 654 ? -37.219 -6.199 -3.793 1 97.25 654 LEU B N 1
ATOM 10312 C CA . LEU B 1 654 ? -37.406 -4.91 -3.133 1 97.25 654 LEU B CA 1
ATOM 10313 C C . LEU B 1 654 ? -36.719 -3.799 -3.926 1 97.25 654 LEU B C 1
ATOM 10315 O O . LEU B 1 654 ? -37.312 -2.732 -4.137 1 97.25 654 LEU B O 1
ATOM 10319 N N . LEU B 1 655 ? -35.531 -4.008 -4.43 1 97.25 655 LEU B N 1
ATOM 10320 C CA . LEU B 1 655 ? -34.781 -3.016 -5.188 1 97.25 655 LEU B CA 1
ATOM 10321 C C . LEU B 1 655 ? -35.438 -2.779 -6.555 1 97.25 655 LEU B C 1
ATOM 10323 O O . LEU B 1 655 ? -35.406 -1.655 -7.062 1 97.25 655 LEU B O 1
ATOM 10327 N N . ASP B 1 656 ? -35.969 -3.836 -7.117 1 96.94 656 ASP B N 1
ATOM 10328 C CA . ASP B 1 656 ? -36.688 -3.684 -8.375 1 96.94 656 ASP B CA 1
ATOM 10329 C C . ASP B 1 656 ? -37.875 -2.711 -8.227 1 96.94 656 ASP B C 1
ATOM 10331 O O . ASP B 1 656 ? -38.156 -1.955 -9.156 1 96.94 656 ASP B O 1
ATOM 10335 N N . SER B 1 657 ? -38.406 -2.711 -7.133 1 96.62 657 SER B N 1
ATOM 10336 C CA . SER B 1 657 ? -39.594 -1.91 -6.902 1 96.62 657 SER B CA 1
ATOM 10337 C C . SER B 1 657 ? -39.25 -0.44 -6.699 1 96.62 657 SER B C 1
ATOM 10339 O O . SER B 1 657 ? -40.062 0.443 -7.016 1 96.62 657 SER B O 1
ATOM 10341 N N . ILE B 1 658 ? -38.125 -0.181 -6.223 1 95.5 658 ILE B N 1
ATOM 10342 C CA . ILE B 1 658 ? -37.875 1.2 -5.84 1 95.5 658 ILE B CA 1
ATOM 10343 C C . ILE B 1 658 ? -36.969 1.864 -6.891 1 95.5 658 ILE B C 1
ATOM 10345 O O . ILE B 1 658 ? -36.844 3.092 -6.926 1 95.5 658 ILE B O 1
ATOM 10349 N N . LEU B 1 659 ? -36.312 1.082 -7.68 1 94.19 659 LEU B N 1
ATOM 10350 C CA . LEU B 1 659 ? -35.438 1.619 -8.695 1 94.19 659 LEU B CA 1
ATOM 10351 C C . LEU B 1 659 ? -36.125 1.689 -10.055 1 94.19 659 LEU B C 1
ATOM 10353 O O . LEU B 1 659 ? -35.656 2.385 -10.961 1 94.19 659 LEU B O 1
#

Secondary structure (DSSP, 8-state):
---S--SS-PPPPPPPTT---PPP------HHHHHHHHHHHHTTS-GGGHHHHHHHHHHHHHHHSS---GGGSPSS------GGGS--SSHHHHHHHHHHHHHHSTTT-SBGGGTEEETTTEESSS-HHHHHHHHHHHHH--TTEEEEEETTEEEEEEE--TTS-SEEEEES-B-GGG-SHHHHHHHHHHT-----TTTTTTT---TTHHHHHHHHHHHHHHHHHHS-PPTT---TT-EEEEE--STTGGGHHHHHHHTT-EEEEEES-HHHHHHHHHHTS--EEES-HHHHHHHHHHHHHHT--EEEEEES-HHHHHHHHHHHT---SEEEE-S-GGGGGGTTS--TTS-HHHHHHHHHH-HHHHHHHHHHHHHHHHHHHHHHHHTT-EEEE-SSSHHHHHHHTT-GGGBSSSS-STT-BSS-BHIIIIIHHHTGGGT-EEEEEEETT--HHHHHHHHHHHHHT--TTT-HHHHHHHHHHHTHHHHT---SSSEEEEEE-HHHHHHHHHHHHHHHHTTSS--EEEEE-SSSSSSEE-TTTTTTT--SSGGGB-HHHHHHHHHHHHHT-SEEEEEE--TT-TTS-EEEEEEEEE-S-HHHHHHHHHHHHHHHHHHHHHHHHTT-HHHHHHHHHHHHHTTTT-EE--PPPPPHHHHHHH-/---S--SS-PPPPPPPTT---PPP------HHHHHHHHHHHHTTS-GGGHHHHHHHHHHHHHHHSS---GGGSPSS------GGGS--SSHHHHHHHHHHHHHHSTTT-SBGGGTEEETTTEESSS-HHHHHHHHHHHHH--TTEEEEEETTEEEEEEE--TTS-SEEEEES-B-GGG-SHHHHHHHHHHT-----TTTTTTT---TTHHHHHHHHHHHHHHHHHHS-PPTT---TT-EEEEE--STTGGGHHHHHHHTT-EEEEEES-HHHHHHHHHHTS--EEES-HHHHHHHHHHHHHHT--EEEEEES-HHHHHHHHHHHT---SEEEE-S-GGGIIIIIS--TTS-HHHHHHHHHH-HHHHHHHHHHHHHHHHHHHHHHHHTT-EEEE-SSSHHHHHHHTT-GGGBSSSS-STT-BSS-BHIIIIIHHHTGGGT-EEEEEEETT--HHHHHHHHHHHHHT--TTT-HHHHHHHHHHHTHHHHT---SSSEEEEEE-HHHHHHHHHHHHHHHHTTSS--EEEEE-SSSTTTEE-TTTTTTT--SSGGGB-HHHHHHHHHHHHHT-SEEEEEE--TT-TTS-EEEEEEEEE-S-HHHHHHHHHHHHHHHHHHHHHHHHTT-HHHHHHHHHHHHHTTTT-EE--PPPPPHHHHHHH-

Foldseek 3Di:
DDLADDQDFAAQEDDDPPQDAAFALAADDDPVLLVLLLVLVCVRHPPVCSVVCSVVQSVCCGGRVARAPNSLDDYDFLFAAFLVPAAAQDSLLSLLSNLQSLQLGSLAANHNSQQHRFLSAAHQAQHNSLVVSSNVCSNYDHLQWAFEEAQSHGPDIDGHHNLFANYEAEFADDDQVQQDDVSQSSCSRSRRGGFNQWCRNQSNDFWLLLCLVVLLQLQAQCCVVAVVADQVGAAFLAEEEEEDCIGHVVSNLLSCQVRQAEYEYEYQDVVSVVSSCVLVSAPEEDQDLVVSVVVRNVRSVVRGYHGYYHNADSLVSLVVCLVVVPAHAEYEYQFQCLCLLQLSDDANVDHSVRLSVCSNPPSPVSLVSSLVRLVSVVVSVVSNVVVPYQYAYALSCSLVSNVVSPNLQQDPVSPDCQLHGPHYHSCQPGCVLPALLLLWAKKKKFQSSQDLVQLVVLLVLLLVLADLPPDSLSVSQSVCSVCVVVSSSGTRTSMHITIDGLVSNLSSQLSSLQCLLVVVGPKMKIKGILLHLQQKQACRHNCVNLRLSCSLPQVRNVCLQVLLSVLRFNYKYWYAHHSNYTSGMITMMTMHMRNSDVSSNSSSVRSSNCNRLSSLLVSQQSPSPSSLVSQVVCCVVPVPPDHRDGDDDDDVVVVVVPD/DDLADDQDFAAQEDDDPPQDAAFALAADDDPVLLVLLLVLVCVRHPPVCSVVCSVVQSVCCGGRVARAPRRLDDYDFLFAAFLVPAAAQDSLLSLLSNLLSLQLGSLAANHNSQQHRFLSAAHQAQHNSLVVSSNVCSNYDHLQWAFEEEQSHGPDIDGHHNLFANYEAEFADDDQVQQDDVSQSSCSRSRRGGFNQWCRNQSNDFWLQLCLVVLLQLQQQLCVVAVVADQVGAAFLAEEEEEDCIGHVVSNLLSCQVRQAEYEYEYQDVVSVVSSCVLVSAPEEDQDLVVSVVVRNVRSVVRGYHGYYHNADSLVSLVVCLVVVPAHAEYEYQFQCLCLLQLSDDANVDHSVRLSVCSNPPSPVSLVSSLVRLVSVVVSVVSNVVVPYQYAYALSCSLVSNVVSPNLQQDPVSPDCQLHGPHYHSCQPGCVLPALLLLWAKKKKFQSSQDLVQLVVLLVLLLVLADLPPDSLSVSQSVCSVCVVVSSSGTRTSMHITIDGLVSNLSSQLSSLQCLLVVVGPKMKIKGILLHLQQKQACRHNCVNLRLSCSLPQVRNVCLQVLLSVLRFNYKYWYAHHSNYTSGMITMMTMHMRNSDVSSNSSSVRSSNSNRLSSLLVSQQSPSPSSLVSQVVCCVVPVPPDHRDGDDDDDVVVVVVPD

Radius of gyration: 30.56 Å; Cα contacts (8 Å, |Δi|>4): 3168; chains: 2; bounding box: 78×94×79 Å

Organism: Porphyromonas gingivalis (strain ATCC BAA-308 / W83) (NCBI:txid242619)

pLDDT: mean 96.29, std 3.32, range [50.44, 98.94]

Sequence (1318 aa):
MKFTLDNTLPAYPKFVAGIRRAPDRGFRLTPSQTRTALKNALRYIPVELHKELAPEFLEELRTRGKIYGYRFRPEGDLKAKSIDEYEGRCIEGKAFQVMIDNNLCFDIALYPYELVTYGETGQVCQNWMQYRLIMKYLREMTNEQTLVIESGHPLGLFKSKPDAPRVIITNSMMVGLYDNIKDWEIAAQMGVANYGQMTAGGWMYIGPQGIVHGTFNTLLNAGRQKLNIPTGGNLAGKLFVTSGLGGMSGAQPKAADIAGAVSITAEVDSSRIDTRHGQGWVKFRTESKEEAFRMAADARKKGEPCSIAYHGNVVDLLEYALSEGIHIDLLSDQTSCHAVYEGGYCPVTLSFEERTRLLKEDRDEFCRQVDLGLKRHFEVVKALVARGSYFFDYGNAFMKSIYDSGIIEISKNRIDDKDGFIWPSYVEDIMGPELFDYGYGPFRWVCLSGKHEDLVKTDHAAMECIDPDRREQDRDNWIWIRDAEKNQLVVGTQARILYQDALGR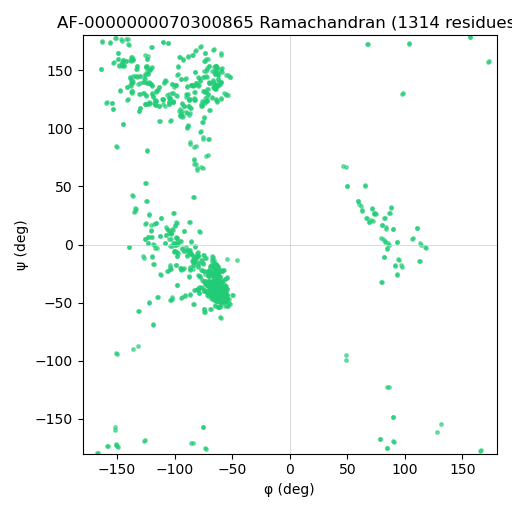MNIALRFNEMVRRGEVGPIMLGRDHHDVSGTDSPFRETSNIKDGSNVMADMAVQCFAGNAARGMSLVALHNGGGVGIGKSINGGFGMVLDGSERVDAILRSAMLWDVMGGVARRSWARNPNAMTVSEEFNTTHADGYHITIPYLVDESLLDSILMKFTLDNTLPAYPKFVAGIRRAPDRGFRLTPSQTRTALKNALRYIPVELHKELAPEFLEELRTRGKIYGYRFRPEGDLKAKSIDEYEGRCIEGKAFQVMIDNNLCFDIALYPYELVTYGETGQVCQNWMQYRLIMKYLREMTNEQTLVIESGHPLGLFKSKPDAPRVIITNSMMVGLYDNIKDWEIAAQMGVANYGQMTAGGWMYIGPQGIVHGTFNTLLNAGRQKLNIPTGGNLAGKLFVTSGLGGMSGAQPKAADIAGAVSITAEVDSSRIDTRHGQGWVKFRTESKEEAFRMAADARKKGEPCSIAYHGNVVDLLEYALSEGIHIDLLSDQTSCHAVYEGGYCPVTLSFEERTRLLKEDRDEFCRQVDLGLKRHFEVVKALVARGSYFFDYGNAFMKSIYDSGIIEISKNRIDDKDGFIWPSYVEDIMGPELFDYGYGPFRWVCLSGKHEDLVKTDHAAMECIDPDRREQDRDNWIWIRDAEKNQLVVGTQARILYQDALGRMNIALRFNEMVRRGEVGPIMLGRDHHDVSGTDSPFRETSNIKDGSNVMADMAVQCFAGNAARGMSLVALHNGGGVGIGKSINGGFGMVLDGSERVDAILRSAMLWDVMGGVARRSWARNPNAMTVSEEFNTTHADGYHITIPYLVDESLLDSIL

Nearest PDB structures (foldseek):
  6uek-assembly2_C  TM=9.673E-01  e=2.028E-65  Trypanosoma cruzi
  6uek-assembly1_A  TM=8.720E-01  e=7.725E-66  Trypanosoma cruzi
  6uek-assembly1_B  TM=8.840E-01  e=3.025E-64  Trypanosoma cruzi
  6uek-assembly2_D  TM=8.993E-01  e=3.988E-58  Trypanosoma cruzi
  2v7g-assembly1_A  TM=9.625E-01  e=2.731E-47  Pseudomonas putida